Protein AF-A0A1B6E2K9-F1 (afdb_monomer)

Mean predicted aligned error: 23.07 Å

InterPro domains:
  IPR000033 LDLR class B repeat [PF00058] (455-496)
  IPR000033 LDLR class B repeat [PF00058] (499-539)
  IPR000033 LDLR class B repeat [PS51120] (370-411)
  IPR000033 LDLR class B repeat [PS51120] (455-498)
  IPR000033 LDLR class B repeat [PS51120] (499-542)
  IPR000033 LDLR class B repeat [SM00135] (352-391)
  IPR000033 LDLR class B repeat [SM00135] (392-434)
  IPR000033 LDLR class B repeat [SM00135] (435-478)
  IPR000033 LDLR class B repeat [SM00135] (479-521)
  IPR000033 LDLR class B repeat [SM00135] (522-564)
  IPR000033 LDLR class B repeat [SM00135] (663-705)
  IPR000033 LDLR class B repeat [SM00135] (706-748)
  IPR000033 LDLR class B repeat [SM00135] (749-794)
  IPR000033 LDLR class B repeat [SM00135] (795-838)
  IPR000152 EGF-type aspartate/asparagine hydroxylation site [PS00010] (302-313)
  IPR000742 EGF-like domain [PS01186] (311-326)
  IPR000742 EGF-like domain [SM00181] (254-287)
  IPR000742 EGF-like domain [SM00181] (291-327)
  IPR000742 EGF-like domain [SM00181] (594-633)
  IPR000742 EGF-like domain [SM00181] (909-946)

Radius of gyration: 54.09 Å; Cα contacts (8 Å, |Δi|>4): 2625; chains: 1; bounding box: 140×103×167 Å

Solvent-accessible surface area (backbone atoms only — not comparable to full-atom values): 75840 Å² total; per-residue (Å²): 135,94,82,83,86,87,92,82,90,91,90,88,92,83,85,84,85,86,83,89,90,87,82,88,88,89,88,81,90,83,93,86,86,83,87,88,80,83,64,59,97,78,38,42,64,27,86,86,73,49,71,37,54,60,81,66,45,64,67,86,67,83,81,40,99,76,42,51,39,53,56,88,58,74,89,83,64,78,87,54,103,57,50,40,72,29,84,92,65,52,73,45,50,54,78,67,45,63,71,86,63,60,85,62,78,72,44,53,42,52,54,86,57,81,91,74,80,90,80,75,82,89,82,91,79,60,63,101,68,34,37,60,27,77,91,80,62,50,69,46,53,48,84,52,40,22,54,57,56,65,79,29,103,78,30,43,40,49,68,78,75,46,86,85,57,66,73,59,90,83,39,45,73,34,87,90,67,56,30,59,43,58,70,79,61,50,56,71,85,59,61,83,50,75,80,34,73,46,51,74,68,59,87,76,92,78,85,87,82,63,53,32,68,91,68,47,18,40,55,31,83,87,69,85,51,66,46,53,46,83,54,31,43,66,86,58,86,82,32,99,80,46,58,35,58,36,82,46,36,86,53,79,63,46,49,76,73,62,70,48,74,78,37,64,41,49,35,35,90,43,59,44,68,45,48,61,73,40,32,45,72,60,85,81,40,68,42,71,43,64,58,64,78,46,85,66,63,27,65,48,42,60,45,66,46,92,49,37,71,49,50,47,54,62,70,54,34,40,70,39,96,86,58,36,46,43,41,66,71,76,86,64,44,36,38,34,40,24,21,50,56,36,32,35,40,36,28,71,76,78,72,45,75,47,77,28,43,80,41,85,29,38,34,12,40,38,70,67,89,69,43,40,36,33,22,28,69,78,30,31,32,37,34,20,34,72,80,40,47,78,68,40,79,31,26,70,32,61,57,66,36,43,42,22,38,34,65,42,78,79,77,44,33,40,36,36,18,19,38,73,69,24,31,34,39,40,25,39,80,72,10,69,35,16,32,75,56,42,72,68,102,54,57,25,35,31,18,42,35,73,44,80,94,51,17,32,31,38,36,18,21,42,37,101,71,26,32,32,38,35,24,22,56,63,47,44,80,70,39,86,67,44,78,69,96,61,57,31,36,28,16,37,29,70,41,86,73,66,52,28,38,39,37,30,26,39,71,73,24,36,32,38,34,31,33,79,87,71,44,82,69,42,80,35,38,53,59,92,84,45,80,31,44,46,16,34,29,62,54,76,68,31,32,37,35,22,21,57,73,74,20,30,33,36,32,22,35,58,68,68,38,44,77,72,42,79,78,44,80,40,100,84,49,51,43,38,23,42,31,61,48,53,73,45,60,56,54,73,52,78,64,83,61,57,62,81,78,54,74,40,71,71,35,64,30,37,24,55,67,70,87,69,77,40,64,46,49,47,41,29,79,70,32,45,71,35,100,82,60,30,46,54,44,67,63,76,74,76,50,27,41,37,36,34,46,49,36,30,38,32,43,35,40,75,52,78,45,20,33,69,45,80,49,82,43,75,42,90,91,46,76,24,66,37,30,48,29,46,37,35,62,83,61,28,39,38,35,34,23,64,73,77,32,33,34,33,40,29,38,78,91,77,60,49,75,41,86,72,48,71,72,97,57,64,42,50,52,20,38,36,58,34,62,57,50,37,32,38,40,36,25,20,52,69,71,40,32,33,37,39,32,33,76,84,77,73,47,43,30,78,63,43,65,79,64,84,78,37,31,44,49,19,41,28,62,38,69,96,57,9,35,29,36,38,34,33,41,39,93,89,52,33,33,36,35,33,24,30,56,75,61,44,75,76,39,84,50,40,84,64,99,53,75,26,97,49,52,30,49,32,55,31,84,82,76,61,32,34,34,40,33,30,42,55,74,22,35,33,34,37,27,38,85,80,36,81,54,72,42,86,68,44,79,52,96,53,38,42,58,45,54,32,52,51,84,62,35,39,36,33,35,35,62,77,47,62,38,46,34,35,35,46,74,86,50,93,77,49,68,83,43,77,42,77,52,94,62,100,67,80,49,86,51,74,44,62,30,47,43,64,62,65,58,72,89,59,98,41,57,33,60,54,72,32,55,67,20,70,69,38,35,31,41,35,73,96,49,74,48,50,46,48,42,73,79,38,34,71,41,98,80,59,29,46,54,45,64,62,82,75,55,54,103,61,34,37,73,32,92,90,72,48,66,46,51,54,80,62,44,64,67,87,57,67,82,27,99,86,34,55,39,56,54,80,59,92,74,63,76,64,81,50,60,97,68,36,41,63,29,85,88,48,86,44,69,42,48,54,77,54,44,57,68,83,59,70,82,37,98,82,40,54,42,59,56,87,80,80,86,87,83,93,80,85,64,95,67,45,42,70,30,84,83,72,52,69,47,56,54,72,71,43,62,72,88,64,79,78,34,98,70,49,58,42,58,68,83,71,82,93,86,81,79,64,97,66,40,40,68,33,84,94,66,53,68,44,56,64,77,69,55,64,78,84,70,67,84,35,96,80,32,58,49,56,75,48,103,69,61,92,80,80,87,80,77,58,99,70,43,40,71,29,86,92,67,52,70,46,54,60,78,68,45,68,71,88,61,62,81,63,77,75,44,48,45,54,71,77,70,75,99,71,93,86,86,82,89,87,84,91,88,89,88,81,88,89,84,90,84,89,89,85,90,90,87,90,86,84,90,84,92,74,78,72,91,54,99,59,45,46,67,36,84,86,39,77,87,46,67,44,53,56,81,60,42,49,66,89,61,67,80,33,76,94,25,58,41,59,49,83,74,72,81,62,58,96,71,36,38,64,28,80,89,78,55,35,64,45,56,57,82,64,48,56,74,87,61,78,82,31,97,80,46,57,37,57,30,71,73,56,38,67,60,54,53,67,56,51,63,62,57,57,76,74,67,80,80,86,81,125

pLDDT: mean 72.84, std 17.74, range [22.05, 97.69]

Foldseek 3Di:
DDDDDDDDDDDDDDDDDDDDDDDDDDDDDDDDDDDDDADDPQWDQAPVRDTHGLCQACPPDQDRPVSSSNPPPPLQDPPDPQWDAAPVRDIDGVVQACPPDPPVVPCRRVPPPDDDDDDDDDDQDDPPQWDAADPPRDTHGPLQQLQLDQPHPVSCSDPPPNPPDHDPPQFDALPPSSHTDHPVQQCPPDPPSVPCPSVPPDPDDPDDPQQDVQNQWDAQPVNPDIDGLCQALPPDCPDPVCQRNAAPSPPVCQQVVVLAPDDWGQHNVGIDHYDAAQWGDDPRDTDGDQCVVPFQQALFDWADDRRGIAHDFDPQWDQDPVRGFTHGPDDWKWKWWDWQFFIWIATHPVRDIDTQATARDWFAWDDLPFKIWTHHQQFWIWIAGSNNPPTDTWKAAQAHAWHYWDAQNQQRKIWTFGQVQQFIKIAHNNQPFIDTLDRPPGHGWAAKDDDNQFQKIWTFGQPPQTFIWMAGQNSHPIDGLGRPPAHAWAAKEADLRHQKIWTAGQVQQWIWMAHPVSPDIDTAAHDPQAHGWHYWEDDTQKIWTFHQVQQFIWMDGRRHNPPIDTSGGDPPIGIHYMYMDDCVVVVSVPADRPVVPQQADRDKGWGGDDPPTDIFRDGGPQFDQDPVRHYTDGDFDAKWKWKDDQQKIWTWGDDNITDIDIDIQGAPVARGFQAWEAQLAVLWIWTARQVQQFIWTADPVPSDIDTQDHDPGARWNEKYADNLLQKIWTFHQGQQFIKIAHPVPSFIATQDHCPVAWGWRYKEDDLVAQKIKTWTAGPQGIFIWIAGQSRHDIDTQGNDDQAAPAKYWYADPQVQWIWMFRLGQQFIWIAHPNNPDIDGQDRDPFRWHYWEDANQKIWTDGAFAQWTWMFGNPDSNTDIRIDRPPDPDTGDGMYMYMSYGRDDQDPRLCSPVNVLAPGTWRGHGPHTFHDDGPQWDQDPVRHDTDGLPDQPPQWDAAPVSDTHGVCQACVPDCPDPVSVSVPPPCPPQDPDPDQWDADPSSPDIDGVCQACPPDQPRPVSRSNPPPDDDDDDDDPQWDQAPVGDTHGLVQACPPDQPRPVSSRPPDDDDDADDDQWDAAPVGDTHGPVQALPPDQPRPVSRRPPDPPSVPDDDDDPQWDAAPVGDTHGPVQACPPDPPVVPCRRPPDDDDDDDDDDDDDDDDDDDDDDDDDDDDDDDDDDDDDDDPQWDAAPVHRVDIDGVCQACVPDQPHVVSSSVPPLDDDDPQWDAQDPRSDIDGLVQQCPPDQPRPVSRSNPPVSVVPSVVVVVVVVVVPPPPDD

Sequence (1280 aa):
MVWTDINFLPQILGILCIFVILGDCNEEYDISGHHGQGCHPNLFECVSGECLDLKYHCDGIEQCKDKSDEENCDFFNCIGPNWFKCKTGRCIKQTFLCDGNDDCNDFSDENNCPDIYEHFMEVSDCPPSKFKCVKDGSCIPENWACDGHANCIDGSDEVEGCMGKVHCNGNIFCNNTHHCIEKDFLCDGVDDCGDGEDERNCFNNVALNDCTIENHKFQCKDKSHCIDLDKVCDHTPDCFDLSDENGKCYDINQCVLAKCPNNCSLTPTGPVCFCPYGSKLVGENCIDIDECLEFGKCDQHCLNIKNGYNCFCEPGYELASDGHTCIVEDGEGLLLFTTQNQIFGFTLKSETYFPISHVNRAIGVAYDGQYVYWTNTVNTIVRSLKNGSDLTVVVDSGLLLPEDLAIDLITKNIYFTDSIQQHIGVCSNDGFSCTILHNKDIDKPRGICLQIKEGLMYWTDWGARPLIARSGMDGSDVTDFVTTNLDWPNGITIDYGNDRLYWVDAKQLVIESIKLDGSDRRMVLDKAALKHPFSVAVFEDSLYWSDLEGNEIQACNKFTGKNVRSIVRQTKNLIYGIHVYHDSIKHSHSLENPCKYAGCTDMCLLAPVSRPLRYTCACPEDKFLAANGHQCNSGKRFPSIMVGIGNTLIQVEPKKLGKMRFHEHVLSEVEKIGALAYDELTGNIIISDSAAKKFFSVDLNTGYSTHLLSGDIGKVEGIDVDPLGHNMYWVDSERLTVEIISLKSLERTVLLRDFGGDSPVDIALAPNKGFMFIALSGPRGTHIDRFYMNGHNRVHLVDSDLIGPAINLAYNKYADKLFWVDSGSGLIERGDIDGLERYSFIKSYNTPKLLTTLENGIFWVSYGIPTLEYANIFEENPALKEIALNAKIGSDYLRITAVKDRIAAASHRCQTNNGGCSHFCLIIPNDNVCGCPNGLSLQTDGLTCEKPMQCSTRQFHCKTGECIPDSLRCDYKNDCPEGDDELHCAHYSIQCPKGQFSCLNGEKCVDDQEKCNGHAVCYDGSDEHNCHLLNMSCYQGNFKCRSGECIPSRFKCDGSQDCNDASDENGCEKVTCGSNEFRCINGGCIPSSWECDGEFDCKDGSDEANSKCESKKTCSPSSFRCDNGGCVESILRCNGADDCGDSSDESVCSSQYFNNDDDFDNLNTDIAGHIIDDSVTLEVIHNCKEKSEFKCESQPEKCLPIEAKCNGTSECLRGEDETNCSGCSNDEFECVENKRCILREWICDNTNDCIDNSDEDPFMCKYHNKTLLTKLKGKINDSI

Secondary structure (DSSP, 8-state):
---------------S------------------------TTEEE-TTS-EEETTSSSSSS--STTSTTTTT--TT---STTEEE-TTS-EEETTSSSSSS-TTSSSTTTTT-----S--S------TTEEE-TTT--EEEGGGSSSSS--STT-HHHHSS-TT----SSSEE-TTT--EE-GGGSSSSS-TTSSSTTGGG--SSS-SSS--GGGTEEE-TTSS-EEEGGGSSSSS--STTSTTTSSSTT-TTHHHHHT-SSEEEEETTEEEEE--TTEEEETTEEEE--GGGSTTSSSSEEEEETTEEEEE--TTEEEPTTSS-EEESSS--EEEEEESSEEEEEETTTTEEEEEEE-S-EEEEEE-SSEEEEEETTTEEEEEETTS-S-EEEE-BS-S-EEEEEE-TTT--EEEEETTTTEEEEE-TTSSSEEEEE-SS-S-EEEEEEETTTTEEEEEE-SSS-EEEEEETTS-S-EEEE-SS-S-EEEEEEETTTTEEEEEETTTTEEEEEETTS---EEEE-TTT-SSEEEEEEETTEEEEEETTTTEEEEEETTT--S-EEEEE-TTS-EEEEEEE-THHHHHT----GGGG---SSEEEEE-SSSSPEEEEE--TTEEE-TTSS-EEE-SPPPEEEEEETTEEEEEE--SSB--EEEEEE-SS-S-EEEEEE-TTT-PEEEEETTTTEEEEE-TTT--EEEEEESS---EEEEEEETTTTEEEEEETTTTEEEEEETTT--EEEEE---TT-EEEEEEEETTTTEEEEEEESTT--EEEEEETTS-S-EEEE-SS---S-EEEEEETTTTEEEEEETTTTEEEEEETTSSS-EEEEE-SS-EEEEEEETTEEEEEESS--EEEEEETT-SSPPPEEEE------TT-EEEEEEPPP------TTTSGGGG-SSEEEEETTEEEEE--TT-EE-TTSS-EE------TTEEE-TTS-EEETTSSSSSS--STTSGGGSSGGG------TTEEE-TTSS-EEEGGGTTSSS--STT--SSSS--S----PPTTEEE-TTS-EEETTSSSSSS--STTS-SSSS-------TTEEE-TTS-EEETTSSSSSS--STT-TTTSSTT-TT-----TTEEE-TTS-EEETTSSSSSS-SSSSSTTTTS--SSS-------------------------------SSTTEEE-SS-TT-EEEGGGSSSSS--SGGGGGGS---S--TTEEE-TTT--EEETTSSSSS---STTS-SS-HHHHHHHHHHHHHHHTTTTTS--

Organism: NCBI:txid38151

Nearest PDB structures (foldseek):
  8ffe-assembly1_A  TM=5.589E-01  e=7.863E-55  Homo sapiens
  3p5c-assembly1_L  TM=6.631E-01  e=2.647E-34  Homo sapiens
  3m0c-assembly1_C  TM=6.540E-01  e=8.014E-34  Homo sapiens
  1ijq-assembly1_A  TM=8.885E-01  e=3.922E-27  Homo sapiens
  1ijq-assembly2_B  TM=8.804E-01  e=3.922E-27  Homo sapiens

Structure (mmCIF, N/CA/C/O backbone):
data_AF-A0A1B6E2K9-F1
#
_entry.id   AF-A0A1B6E2K9-F1
#
loop_
_atom_site.group_PDB
_atom_site.id
_atom_site.type_symbol
_atom_site.label_atom_id
_atom_site.label_alt_id
_atom_site.label_comp_id
_atom_site.label_asym_id
_atom_site.label_entity_id
_atom_site.label_seq_id
_atom_site.pdbx_PDB_ins_code
_atom_site.Cartn_x
_atom_site.Cartn_y
_atom_site.Cartn_z
_atom_site.occupancy
_atom_site.B_iso_or_equiv
_atom_site.auth_seq_id
_atom_site.auth_comp_id
_atom_site.auth_asym_id
_atom_site.auth_atom_id
_atom_site.pdbx_PDB_model_num
ATOM 1 N N . MET A 1 1 ? -44.922 -37.675 10.250 1.00 27.94 1 MET A N 1
ATOM 2 C CA . MET A 1 1 ? -46.269 -37.708 9.626 1.00 27.94 1 MET A CA 1
ATOM 3 C C . MET A 1 1 ? -46.560 -36.316 9.090 1.00 27.94 1 MET A C 1
ATOM 5 O O . MET A 1 1 ? -46.028 -35.373 9.654 1.00 27.94 1 MET A O 1
ATOM 9 N N . VAL A 1 2 ? -47.298 -36.202 7.984 1.00 32.06 2 VAL A N 1
ATOM 10 C CA . VAL A 1 2 ? -47.355 -34.982 7.151 1.00 32.06 2 VAL A CA 1
ATOM 11 C C . VAL A 1 2 ? -48.435 -34.001 7.619 1.00 32.06 2 VAL A C 1
ATOM 13 O O . VAL A 1 2 ? -49.602 -34.373 7.616 1.00 32.06 2 VAL A O 1
ATOM 16 N N . TRP A 1 3 ? -48.020 -32.779 7.961 1.00 22.33 3 TRP A N 1
ATOM 17 C CA . TRP A 1 3 ? -48.762 -31.523 8.214 1.00 22.33 3 TRP A CA 1
ATOM 18 C C . TRP A 1 3 ? -47.703 -30.408 8.019 1.00 22.33 3 TRP A C 1
ATOM 20 O O . TRP A 1 3 ? -46.610 -30.594 8.553 1.00 22.33 3 TRP A O 1
ATOM 30 N N . THR A 1 4 ? -47.844 -29.288 7.295 1.00 26.17 4 THR A N 1
ATOM 31 C CA . THR A 1 4 ? -48.853 -28.661 6.388 1.00 26.17 4 THR A CA 1
ATOM 32 C C . THR A 1 4 ? -48.061 -27.827 5.347 1.00 26.17 4 THR A C 1
ATOM 34 O O . THR A 1 4 ? -46.959 -27.404 5.683 1.00 26.17 4 THR A O 1
ATOM 37 N N . ASP A 1 5 ? -48.411 -27.575 4.078 1.00 31.58 5 ASP A N 1
ATOM 38 C CA . ASP A 1 5 ? -49.672 -27.463 3.302 1.00 31.58 5 ASP A CA 1
ATOM 39 C C . ASP A 1 5 ? -50.351 -26.062 3.321 1.00 31.58 5 ASP A C 1
ATOM 41 O O . ASP A 1 5 ? -50.430 -25.447 4.380 1.00 31.58 5 ASP A O 1
ATOM 45 N N . ILE A 1 6 ? -50.865 -25.623 2.149 1.00 29.80 6 ILE A N 1
ATOM 46 C CA . ILE A 1 6 ? -51.508 -24.321 1.781 1.00 29.80 6 ILE A CA 1
ATOM 47 C C . ILE A 1 6 ? -50.504 -23.134 1.630 1.00 29.80 6 ILE A C 1
ATOM 49 O O . ILE A 1 6 ? -49.903 -22.751 2.624 1.00 29.80 6 ILE A O 1
ATOM 53 N N . ASN A 1 7 ? -50.150 -22.533 0.463 1.00 30.38 7 ASN A N 1
ATOM 54 C CA . ASN A 1 7 ? -50.765 -22.175 -0.863 1.00 30.38 7 ASN A CA 1
ATOM 55 C C . ASN A 1 7 ? -51.626 -20.872 -0.825 1.00 30.38 7 ASN A C 1
ATOM 57 O O . ASN A 1 7 ? -52.361 -20.713 0.139 1.00 30.38 7 ASN A O 1
ATOM 61 N N . PHE A 1 8 ? -51.647 -19.880 -1.751 1.00 28.72 8 PHE A N 1
ATOM 62 C CA . PHE A 1 8 ? -51.340 -19.665 -3.206 1.00 28.72 8 PHE A CA 1
ATOM 63 C C . PHE A 1 8 ? -50.674 -18.250 -3.421 1.00 28.72 8 PHE A C 1
ATOM 65 O O . PHE A 1 8 ? -50.821 -17.431 -2.523 1.00 28.72 8 PHE A O 1
ATOM 72 N N . LEU A 1 9 ? -49.855 -17.859 -4.436 1.00 31.20 9 LEU A N 1
ATOM 73 C CA . LEU A 1 9 ? -49.885 -17.869 -5.940 1.00 31.20 9 LEU A CA 1
ATOM 74 C C . LEU A 1 9 ? -50.871 -16.852 -6.599 1.00 31.20 9 LEU A C 1
ATOM 76 O O . LEU A 1 9 ? -51.965 -16.734 -6.050 1.00 31.20 9 LEU A O 1
ATOM 80 N N . PRO A 1 10 ? -50.629 -16.237 -7.806 1.00 46.22 10 PRO A N 1
ATOM 81 C CA . PRO A 1 10 ? -49.417 -16.138 -8.680 1.00 46.22 10 PRO A CA 1
ATOM 82 C C . PRO A 1 10 ? -49.178 -14.774 -9.442 1.00 46.22 10 PRO A C 1
ATOM 84 O O . PRO A 1 10 ? -50.092 -13.962 -9.531 1.00 46.22 10 PRO A O 1
ATOM 87 N N . GLN A 1 11 ? -48.025 -14.583 -10.133 1.00 28.33 11 GLN A N 1
ATOM 88 C CA . GLN A 1 11 ? -47.892 -13.994 -11.512 1.00 28.33 11 GLN A CA 1
ATOM 89 C C . GLN A 1 11 ? -46.418 -13.820 -11.982 1.00 28.33 11 GLN A C 1
ATOM 91 O O . GLN A 1 11 ? -45.644 -13.188 -11.276 1.00 28.33 11 GLN A O 1
ATOM 96 N N . ILE A 1 12 ? -46.039 -14.306 -13.186 1.00 27.47 12 ILE A N 1
ATOM 97 C CA . ILE A 1 12 ? -44.767 -13.986 -13.900 1.00 27.47 12 ILE A CA 1
ATOM 98 C C . ILE A 1 12 ? -44.941 -14.147 -15.429 1.00 27.47 12 ILE A C 1
ATOM 100 O O . ILE A 1 12 ? -45.305 -15.240 -15.859 1.00 27.47 12 ILE A O 1
ATOM 104 N N . LEU A 1 13 ? -44.610 -13.114 -16.232 1.00 28.84 13 LEU A N 1
ATOM 105 C CA . LEU A 1 13 ? -43.766 -13.181 -17.458 1.00 28.84 13 LEU A CA 1
ATOM 106 C C . LEU A 1 13 ? -43.735 -11.839 -18.235 1.00 28.84 13 LEU A C 1
ATOM 108 O O . LEU A 1 13 ? -44.619 -11.571 -19.047 1.00 28.84 13 LEU A O 1
ATOM 112 N N . GLY A 1 14 ? -42.672 -11.040 -18.063 1.00 25.56 14 GLY A N 1
ATOM 113 C CA . GLY A 1 14 ? -42.335 -9.925 -18.966 1.00 25.56 14 GLY A CA 1
ATOM 114 C C . GLY A 1 14 ? -41.555 -8.759 -18.333 1.00 25.56 14 GLY A C 1
ATOM 115 O O . GLY A 1 14 ? -41.799 -8.415 -17.186 1.00 25.56 14 GLY A O 1
ATOM 116 N N . ILE A 1 15 ? -40.716 -8.107 -19.157 1.00 24.92 15 ILE A N 1
ATOM 117 C CA . ILE A 1 15 ? -40.028 -6.807 -18.937 1.00 24.92 15 ILE A CA 1
ATOM 118 C C . ILE A 1 15 ? -38.864 -6.815 -17.906 1.00 24.92 15 ILE A C 1
ATOM 120 O O . ILE A 1 15 ? -38.741 -7.697 -17.061 1.00 24.92 15 ILE A O 1
ATOM 124 N N . LEU A 1 16 ? -37.949 -5.844 -18.052 1.00 23.22 16 LEU A N 1
ATOM 125 C CA . LEU A 1 16 ? -36.964 -5.421 -17.045 1.00 23.22 16 LEU A CA 1
ATOM 126 C C . LEU A 1 16 ? -37.639 -4.694 -15.852 1.00 23.22 16 LEU A C 1
ATOM 128 O O . LEU A 1 16 ? -38.758 -4.212 -15.973 1.00 23.22 16 LEU A O 1
ATOM 132 N N . CYS A 1 17 ? -36.857 -4.483 -14.783 1.00 23.83 17 CYS A N 1
ATOM 133 C CA . CYS A 1 17 ? -37.035 -3.477 -13.717 1.00 23.83 17 CYS A CA 1
ATOM 134 C C . CYS A 1 17 ? -38.117 -3.691 -12.623 1.00 23.83 17 CYS A C 1
ATOM 136 O O . CYS A 1 17 ? -39.310 -3.626 -12.875 1.00 23.83 17 CYS A O 1
ATOM 138 N N . ILE A 1 18 ? -37.624 -3.708 -11.370 1.00 26.84 18 ILE A N 1
ATOM 139 C CA . ILE A 1 18 ? -38.174 -3.032 -10.167 1.00 26.84 18 ILE A CA 1
ATOM 140 C C . ILE A 1 18 ? -39.388 -3.651 -9.398 1.00 26.84 18 ILE A C 1
ATOM 142 O O . ILE A 1 18 ? -40.536 -3.552 -9.798 1.00 26.84 18 ILE A O 1
ATOM 146 N N . PHE A 1 19 ? -39.064 -4.160 -8.190 1.00 29.53 19 PHE A N 1
ATOM 147 C CA . PHE A 1 19 ? -39.756 -4.098 -6.871 1.00 29.53 19 PHE A CA 1
ATOM 148 C C . PHE A 1 19 ? -41.164 -4.709 -6.559 1.00 29.53 19 PHE A C 1
ATOM 150 O O . PHE A 1 19 ? -42.189 -4.131 -6.889 1.00 29.53 19 PHE A O 1
ATOM 157 N N . VAL A 1 20 ? -41.147 -5.699 -5.632 1.00 40.28 20 VAL A N 1
ATOM 158 C CA . VAL A 1 20 ? -41.915 -5.791 -4.340 1.00 40.28 20 VAL A CA 1
ATOM 159 C C . VAL A 1 20 ? -43.458 -6.036 -4.363 1.00 40.28 20 VAL A C 1
ATOM 161 O O . VAL A 1 20 ? -44.105 -5.974 -5.398 1.00 40.28 20 VAL A O 1
ATOM 164 N N . ILE A 1 21 ? -44.020 -6.294 -3.159 1.00 42.34 21 ILE A N 1
ATOM 165 C CA . ILE A 1 21 ? -45.412 -6.086 -2.658 1.00 42.34 21 ILE A CA 1
ATOM 166 C C . ILE A 1 21 ? -46.275 -7.358 -2.443 1.00 42.34 21 ILE A C 1
ATOM 168 O O . ILE A 1 21 ? -46.322 -8.236 -3.298 1.00 42.34 21 ILE A O 1
ATOM 172 N N . LEU A 1 22 ? -46.972 -7.430 -1.286 1.00 30.56 22 LEU A N 1
ATOM 173 C CA . LEU A 1 22 ? -48.439 -7.629 -1.094 1.00 30.56 22 LEU A CA 1
ATOM 174 C C . LEU A 1 22 ? -48.780 -7.936 0.389 1.00 30.56 22 LEU A C 1
ATOM 176 O O . LEU A 1 22 ? -47.962 -8.529 1.086 1.00 30.56 22 LEU A O 1
ATOM 180 N N . GLY A 1 23 ? -49.952 -7.591 0.943 1.00 27.12 23 GLY A N 1
ATOM 181 C CA . GLY A 1 23 ? -51.110 -6.836 0.416 1.00 27.12 23 GLY A CA 1
ATOM 182 C C . GLY A 1 23 ? -51.477 -5.629 1.309 1.00 27.12 23 GLY A C 1
ATOM 183 O O . GLY A 1 23 ? -50.682 -5.243 2.159 1.00 27.12 23 GLY A O 1
ATOM 184 N N . ASP A 1 24 ? -52.632 -4.972 1.171 1.00 23.84 24 ASP A N 1
ATOM 185 C CA . ASP A 1 24 ? -53.884 -5.388 0.512 1.00 23.84 24 ASP A CA 1
ATOM 186 C C . ASP A 1 24 ? -54.180 -4.716 -0.846 1.00 23.84 24 ASP A C 1
ATOM 188 O O . ASP A 1 24 ? -53.581 -3.711 -1.227 1.00 23.84 24 ASP A O 1
ATOM 192 N N . CYS A 1 25 ? -55.171 -5.261 -1.562 1.00 22.94 25 CYS A N 1
ATOM 193 C CA . CYS A 1 25 ? -55.798 -4.652 -2.738 1.00 22.94 25 CYS A CA 1
ATOM 194 C C . CYS A 1 25 ? -57.322 -4.589 -2.566 1.00 22.94 25 CYS A C 1
ATOM 196 O O . CYS A 1 25 ? -57.909 -5.579 -2.132 1.00 22.94 25 CYS A O 1
ATOM 198 N N . ASN A 1 26 ? -57.956 -3.483 -2.982 1.00 23.97 26 ASN A N 1
ATOM 199 C CA . ASN A 1 26 ? -59.296 -3.449 -3.599 1.00 23.97 26 ASN A CA 1
ATOM 200 C C . ASN A 1 26 ? -59.737 -2.008 -3.916 1.00 23.97 26 ASN A C 1
ATOM 202 O O . ASN A 1 26 ? -59.939 -1.230 -2.992 1.00 23.97 26 ASN A O 1
ATOM 206 N N . GLU A 1 27 ? -60.029 -1.718 -5.186 1.00 30.44 27 GLU A N 1
ATOM 207 C CA . GLU A 1 27 ? -61.095 -0.789 -5.597 1.00 30.44 27 GLU A CA 1
ATOM 208 C C . GLU A 1 27 ? -61.696 -1.265 -6.931 1.00 30.44 27 GLU A C 1
ATOM 210 O O . GLU A 1 27 ? -60.959 -1.625 -7.848 1.00 30.44 27 GLU A O 1
ATOM 215 N N . GLU A 1 28 ? -63.027 -1.250 -7.054 1.00 25.09 28 GLU A N 1
ATOM 216 C CA . GLU A 1 28 ? -63.730 -1.312 -8.343 1.00 25.09 28 GLU A CA 1
ATOM 217 C C . GLU A 1 28 ? -65.136 -0.683 -8.199 1.00 25.09 28 GLU A C 1
ATOM 219 O O . GLU A 1 28 ? -65.942 -1.169 -7.406 1.00 25.09 28 GLU A O 1
ATOM 224 N N . TYR A 1 29 ? -65.429 0.365 -8.990 1.00 23.42 29 TYR A N 1
ATOM 225 C CA . TYR A 1 29 ? -66.687 1.153 -9.027 1.00 23.42 29 TYR A CA 1
ATOM 226 C C . TYR A 1 29 ? -67.043 1.927 -7.721 1.00 23.42 29 TYR A C 1
ATOM 228 O O . TYR A 1 29 ? -66.709 1.516 -6.618 1.00 23.42 29 TYR A O 1
ATOM 236 N N . ASP A 1 30 ? -67.704 3.095 -7.742 1.00 22.05 30 ASP A N 1
ATOM 237 C CA . ASP A 1 30 ? -68.632 3.656 -8.742 1.00 22.05 30 ASP A CA 1
ATOM 238 C C . ASP A 1 30 ? -68.590 5.214 -8.845 1.00 22.05 30 ASP A C 1
ATOM 240 O O . ASP A 1 30 ? -67.824 5.903 -8.177 1.00 22.05 30 ASP A O 1
ATOM 244 N N . ILE A 1 31 ? -69.426 5.773 -9.723 1.00 29.08 31 ILE A N 1
ATOM 245 C CA . ILE A 1 31 ? -69.473 7.158 -10.222 1.00 29.08 31 ILE A CA 1
ATOM 246 C C . ILE A 1 31 ? -69.918 8.214 -9.184 1.00 29.08 31 ILE A C 1
ATOM 248 O O . ILE A 1 31 ? -71.032 8.151 -8.665 1.00 29.08 31 ILE A O 1
ATOM 252 N N . SER A 1 32 ? -69.167 9.316 -9.043 1.00 25.47 32 SER A N 1
ATOM 253 C CA . SER A 1 32 ? -69.673 10.705 -9.225 1.00 25.47 32 SER A CA 1
ATOM 254 C C . SER A 1 32 ? -68.585 11.763 -8.983 1.00 25.47 32 SER A C 1
ATOM 256 O O . SER A 1 32 ? -67.701 11.581 -8.156 1.00 25.47 32 SER A O 1
ATOM 258 N N . GLY A 1 33 ? -68.634 12.878 -9.722 1.00 32.06 33 GLY A N 1
ATOM 259 C CA . GLY A 1 33 ? -67.651 13.965 -9.618 1.00 32.06 33 GLY A CA 1
ATOM 260 C C . GLY A 1 33 ? -68.247 15.271 -9.092 1.00 32.06 33 GLY A C 1
ATOM 261 O O . GLY A 1 33 ? -69.460 15.478 -9.150 1.00 32.06 33 GLY A O 1
ATOM 262 N N . HIS A 1 34 ? -67.384 16.188 -8.648 1.00 28.78 34 HIS A N 1
ATOM 263 C CA . HIS A 1 34 ? -67.754 17.577 -8.378 1.00 28.78 34 HIS A CA 1
ATOM 264 C C . HIS A 1 34 ? -66.637 18.547 -8.791 1.00 28.78 34 HIS A C 1
ATOM 266 O O . HIS A 1 34 ? -65.462 18.305 -8.539 1.00 28.78 34 HIS A O 1
ATOM 272 N N . HIS A 1 35 ? -67.013 19.652 -9.439 1.00 33.19 35 HIS A N 1
ATOM 273 C CA . HIS A 1 35 ? -66.082 20.697 -9.873 1.00 33.19 35 HIS A CA 1
ATOM 274 C C . HIS A 1 35 ? -65.609 21.585 -8.710 1.00 33.19 35 HIS A C 1
ATOM 276 O O . HIS A 1 35 ? -66.440 22.154 -8.005 1.00 33.19 35 HIS A O 1
ATOM 282 N N . GLY A 1 36 ? -64.303 21.869 -8.693 1.00 43.47 36 GLY A N 1
ATOM 283 C CA . GLY A 1 36 ? -63.816 23.253 -8.721 1.00 43.47 36 GLY A CA 1
ATOM 284 C C . GLY A 1 36 ? -63.482 23.936 -7.393 1.00 43.47 36 GLY A C 1
ATOM 285 O O . GLY A 1 36 ? -64.299 24.681 -6.857 1.00 43.47 36 GLY A O 1
ATOM 286 N N . GLN A 1 37 ? -62.216 23.830 -6.986 1.00 42.84 37 GLN A N 1
ATOM 287 C CA . GLN A 1 37 ? -61.479 24.855 -6.237 1.00 42.84 37 GLN A CA 1
ATOM 288 C C . GLN A 1 37 ? -59.990 24.749 -6.613 1.00 42.84 37 GLN A C 1
ATOM 290 O O . GLN A 1 37 ? -59.479 23.637 -6.690 1.00 42.84 37 GLN A O 1
ATOM 295 N N . GLY A 1 38 ? -59.344 25.883 -6.911 1.00 51.22 38 GLY A N 1
ATOM 296 C CA . GLY A 1 38 ? -57.906 25.954 -7.221 1.00 51.22 38 GLY A CA 1
ATOM 297 C C . GLY A 1 38 ? -57.033 25.951 -5.963 1.00 51.22 38 GLY A C 1
ATOM 298 O O . GLY A 1 38 ? -57.551 25.910 -4.841 1.00 51.22 38 GLY A O 1
ATOM 299 N N . CYS A 1 39 ? -55.717 26.000 -6.145 1.00 62.75 39 CYS A N 1
ATOM 300 C CA . CYS A 1 39 ? -54.742 25.756 -5.086 1.00 62.75 39 CYS A CA 1
ATOM 301 C C . CYS A 1 39 ? -54.716 26.836 -3.986 1.00 62.75 39 CYS A C 1
ATOM 303 O O . CYS A 1 39 ? -55.100 27.995 -4.161 1.00 62.75 39 CYS A O 1
ATOM 305 N N . HIS A 1 40 ? -54.242 26.436 -2.803 1.00 62.41 40 HIS A N 1
ATOM 306 C CA . HIS A 1 40 ? -54.040 27.336 -1.667 1.00 62.41 40 HIS A CA 1
ATOM 307 C C . HIS A 1 40 ? -52.878 28.312 -1.959 1.00 62.41 40 HIS A C 1
ATOM 309 O O . HIS A 1 40 ? -51.855 27.857 -2.457 1.00 62.41 40 HIS A O 1
ATOM 315 N N . PRO A 1 41 ? -52.943 29.611 -1.598 1.00 58.09 41 PRO A N 1
ATOM 316 C CA . PRO A 1 41 ? -51.985 30.648 -2.038 1.00 58.09 41 PRO A CA 1
ATOM 317 C C . PRO A 1 41 ? -50.524 30.532 -1.543 1.00 58.09 41 PRO A C 1
ATOM 319 O O . PRO A 1 41 ? -49.741 31.451 -1.764 1.00 58.09 41 PRO A O 1
ATOM 322 N N . ASN A 1 42 ? -50.152 29.421 -0.899 1.00 56.94 42 ASN A N 1
ATOM 323 C CA . ASN A 1 42 ? -48.766 29.071 -0.550 1.00 56.94 42 ASN A CA 1
ATOM 324 C C . ASN A 1 42 ? -48.272 27.831 -1.331 1.00 56.94 42 ASN A C 1
ATOM 326 O O . ASN A 1 42 ? -47.241 27.262 -0.985 1.00 56.94 42 ASN A O 1
ATOM 330 N N . LEU A 1 43 ? -49.035 27.384 -2.330 1.00 66.75 43 LEU A N 1
ATOM 331 C CA . LEU A 1 43 ? -48.750 26.249 -3.200 1.00 66.75 43 LEU A CA 1
ATOM 332 C C . LEU A 1 43 ? -48.680 26.741 -4.650 1.00 66.75 43 LEU A C 1
ATOM 334 O O . LEU A 1 43 ? -49.428 27.643 -5.035 1.00 66.75 43 LEU A O 1
ATOM 338 N N . PHE A 1 44 ? -47.805 26.138 -5.446 1.00 73.38 44 PHE A N 1
ATOM 339 C CA . PHE A 1 44 ? -47.803 26.283 -6.896 1.00 73.38 44 PHE A CA 1
ATOM 340 C C . PHE A 1 44 ? -48.939 25.447 -7.508 1.00 73.38 44 PHE A C 1
ATOM 342 O O . PHE A 1 44 ? -49.205 24.342 -7.038 1.00 73.38 44 PHE A O 1
ATOM 349 N N . GLU A 1 45 ? -49.614 25.965 -8.536 1.00 76.56 45 GLU A N 1
ATOM 350 C CA . GLU A 1 45 ? -50.648 25.245 -9.294 1.00 76.56 45 GLU A CA 1
ATOM 351 C C . GLU A 1 45 ? -50.063 24.861 -10.657 1.00 76.56 45 GLU A C 1
ATOM 353 O O . GLU A 1 45 ? -49.872 25.728 -11.512 1.00 76.56 45 GLU A O 1
ATOM 358 N N . CYS A 1 46 ? -49.771 23.570 -10.848 1.00 74.94 46 CYS A N 1
ATOM 359 C CA . CYS A 1 46 ? -49.360 23.025 -12.140 1.00 74.94 46 CYS A CA 1
ATOM 360 C C . CYS A 1 46 ? -50.418 23.368 -13.203 1.00 74.94 46 CYS A C 1
ATOM 362 O O . CYS A 1 46 ? -51.618 23.371 -12.915 1.00 74.94 46 CYS A O 1
ATOM 364 N N . VAL A 1 47 ? -50.018 23.556 -14.462 1.00 76.00 47 VAL A N 1
ATOM 365 C CA . VAL A 1 47 ? -50.954 23.793 -15.584 1.00 76.00 47 VAL A CA 1
ATOM 366 C C . VAL A 1 47 ? -51.918 22.606 -15.784 1.00 76.00 47 VAL A C 1
ATOM 368 O O . VAL A 1 47 ? -53.055 22.784 -16.226 1.00 76.00 47 VAL A O 1
ATOM 371 N N . SER A 1 48 ? -51.502 21.413 -15.359 1.00 68.88 48 SER A N 1
ATOM 372 C CA . SER A 1 48 ? -52.285 20.179 -15.250 1.00 68.88 48 SER A CA 1
ATOM 373 C C . SER A 1 48 ? -53.320 20.155 -14.105 1.00 68.88 48 SER A C 1
ATOM 375 O O . SER A 1 48 ? -54.173 19.266 -14.089 1.00 68.88 48 SER A O 1
ATOM 377 N N . GLY A 1 49 ? -53.307 21.135 -13.193 1.00 68.62 49 GLY A N 1
ATOM 378 C CA . GLY A 1 49 ? -54.290 21.313 -12.114 1.00 68.62 49 GLY A CA 1
ATOM 379 C C . GLY A 1 49 ? -53.944 20.646 -10.776 1.00 68.62 49 GLY A C 1
ATOM 380 O O . GLY A 1 49 ? -54.834 20.463 -9.945 1.00 68.62 49 GLY A O 1
ATOM 381 N N . GLU A 1 50 ? -52.685 20.260 -10.561 1.00 70.44 50 GLU A N 1
ATOM 382 C CA . GLU A 1 50 ? -52.195 19.698 -9.292 1.00 70.44 50 GLU A CA 1
ATOM 383 C C . GLU A 1 50 ? -51.458 20.761 -8.453 1.00 70.44 50 GLU A C 1
ATOM 385 O O . GLU A 1 50 ? -50.890 21.703 -9.002 1.00 70.44 50 GLU A O 1
ATOM 390 N N . CYS A 1 51 ? -51.484 20.635 -7.120 1.00 77.50 51 CYS A N 1
ATOM 391 C CA . CYS A 1 51 ? -50.911 21.628 -6.202 1.00 77.50 51 CYS A CA 1
ATOM 392 C C . CYS A 1 51 ? -49.598 21.136 -5.571 1.00 77.50 51 CYS A C 1
ATOM 394 O O . CYS A 1 51 ? -49.615 20.144 -4.839 1.00 77.50 51 CYS A O 1
ATOM 396 N N . LEU A 1 52 ? -48.496 21.860 -5.774 1.00 71.38 52 LEU A N 1
ATOM 397 C CA . LEU A 1 52 ? -47.175 21.571 -5.197 1.00 71.38 52 LEU A CA 1
ATOM 398 C C . LEU A 1 52 ? -46.763 22.603 -4.140 1.00 71.38 52 LEU A C 1
ATOM 400 O O . LEU A 1 52 ? -47.220 23.740 -4.145 1.00 71.38 52 LEU A O 1
ATOM 404 N N . ASP A 1 53 ? -45.869 22.226 -3.229 1.00 66.50 53 ASP A N 1
ATOM 405 C CA . ASP A 1 53 ? -45.223 23.171 -2.307 1.00 66.50 53 ASP A CA 1
ATOM 406 C C . ASP A 1 53 ? -44.222 24.054 -3.079 1.00 66.50 53 ASP A C 1
ATOM 408 O O . ASP A 1 53 ? -43.491 23.547 -3.925 1.00 66.50 53 ASP A O 1
ATOM 412 N N . LEU A 1 54 ? -44.156 25.358 -2.785 1.00 61.41 54 LEU A N 1
ATOM 413 C CA . LEU A 1 54 ? -43.331 26.347 -3.506 1.00 61.41 54 LEU A CA 1
ATOM 414 C C . LEU A 1 54 ? -41.813 26.078 -3.472 1.00 61.41 54 LEU A C 1
ATOM 416 O O . LEU A 1 54 ? -41.068 26.737 -4.192 1.00 61.41 54 LEU A O 1
ATOM 420 N N . LYS A 1 55 ? -41.343 25.134 -2.648 1.00 59.69 55 LYS A N 1
ATOM 421 C CA . LYS A 1 55 ? -39.964 24.607 -2.695 1.00 59.69 55 LYS A CA 1
ATOM 422 C C . LYS A 1 55 ? -39.686 23.661 -3.876 1.00 59.69 55 LYS A C 1
ATOM 424 O O . LYS A 1 55 ? -38.520 23.410 -4.140 1.00 59.69 55 LYS A O 1
ATOM 429 N N . TYR A 1 56 ? -40.727 23.133 -4.526 1.00 65.81 56 TYR A N 1
ATOM 430 C CA . TYR A 1 56 ? -40.684 22.202 -5.664 1.00 65.81 56 TYR A CA 1
ATOM 431 C C . TYR A 1 56 ? -41.167 22.916 -6.939 1.00 65.81 56 TYR A C 1
ATOM 433 O O . TYR A 1 56 ? -42.166 22.540 -7.546 1.00 65.81 56 TYR A O 1
ATOM 441 N N . HIS A 1 57 ? -40.537 24.049 -7.243 1.00 65.19 57 HIS A N 1
ATOM 442 C CA . HIS A 1 57 ? -40.822 24.889 -8.405 1.00 65.19 57 HIS A CA 1
ATOM 443 C C . HIS A 1 57 ? -39.548 25.677 -8.722 1.00 65.19 57 HIS A C 1
ATOM 445 O O . HIS A 1 57 ? -39.103 26.489 -7.900 1.00 65.19 57 HIS A O 1
ATOM 451 N N . CYS A 1 58 ? -38.968 25.450 -9.899 1.00 60.00 58 CYS A N 1
ATOM 452 C CA . CYS A 1 58 ? -37.601 25.842 -10.242 1.00 60.00 58 CYS A CA 1
ATOM 453 C C . CYS A 1 58 ? -36.535 25.238 -9.296 1.00 60.00 58 CYS A C 1
ATOM 455 O O . CYS A 1 58 ? -35.570 25.925 -8.942 1.00 60.00 58 CYS A O 1
ATOM 457 N N . ASP A 1 59 ? -36.712 23.981 -8.862 1.00 58.66 59 ASP A N 1
ATOM 458 C CA . ASP A 1 59 ? -35.718 23.216 -8.085 1.00 58.66 59 ASP A CA 1
ATOM 459 C C . ASP A 1 59 ? -34.855 22.267 -8.945 1.00 58.66 59 ASP A C 1
ATOM 461 O O . ASP A 1 59 ? -33.836 21.757 -8.469 1.00 58.66 59 ASP A O 1
ATOM 465 N N . GLY A 1 60 ? -35.182 22.126 -10.236 1.00 55.62 60 GLY A N 1
ATOM 466 C CA . GLY A 1 60 ? -34.423 21.351 -11.221 1.00 55.62 60 GLY A CA 1
ATOM 467 C C . GLY A 1 60 ? -34.833 19.879 -11.333 1.00 55.62 60 GLY A C 1
ATOM 468 O O . GLY A 1 60 ? -34.132 19.100 -11.987 1.00 55.62 60 GLY A O 1
ATOM 469 N N . ILE A 1 61 ? -35.935 19.485 -10.694 1.00 54.38 61 ILE A N 1
ATOM 470 C CA . ILE A 1 61 ? -36.532 18.144 -10.735 1.00 54.38 61 ILE A CA 1
ATOM 471 C C . ILE A 1 61 ? -37.941 18.260 -11.360 1.00 54.38 61 ILE A C 1
ATOM 473 O O . ILE A 1 61 ? -38.470 19.347 -11.517 1.00 54.38 61 ILE A O 1
ATOM 477 N N . GLU A 1 62 ? -38.531 17.152 -11.811 1.00 70.88 62 GLU A N 1
ATOM 478 C CA . GLU A 1 62 ? -39.888 17.118 -12.382 1.00 70.88 62 GLU A CA 1
ATOM 479 C C . GLU A 1 62 ? -40.876 16.564 -11.342 1.00 70.88 62 GLU A C 1
ATOM 481 O O . GLU A 1 62 ? -40.839 15.367 -11.038 1.00 70.88 62 GLU A O 1
ATOM 486 N N . GLN A 1 63 ? -41.756 17.410 -10.797 1.00 71.75 63 GLN A N 1
ATOM 487 C CA . GLN A 1 63 ? -42.809 17.028 -9.848 1.00 71.75 63 GLN A CA 1
ATOM 488 C C . GLN A 1 63 ? -44.231 17.217 -10.426 1.00 71.75 63 GLN A C 1
ATOM 490 O O . GLN A 1 63 ? -45.116 16.405 -10.142 1.00 71.75 63 GLN A O 1
ATOM 495 N N . CYS A 1 64 ? -44.467 18.224 -11.273 1.00 70.25 64 CYS A N 1
ATOM 496 C CA . CY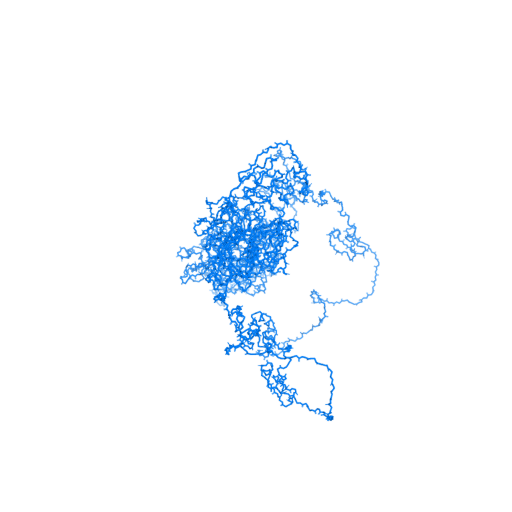S A 1 64 ? -45.678 18.377 -12.079 1.00 70.25 64 CYS A CA 1
ATOM 497 C C . CYS A 1 64 ? -45.650 17.387 -13.252 1.00 70.25 64 CYS A C 1
ATOM 499 O O . CYS A 1 64 ? -44.699 17.335 -14.031 1.00 70.25 64 CYS A O 1
ATOM 501 N N . LYS A 1 65 ? -46.761 16.673 -13.469 1.00 67.81 65 LYS A N 1
ATOM 502 C CA . LYS A 1 65 ? -46.925 15.680 -14.555 1.00 67.81 65 LYS A CA 1
ATOM 503 C C . LYS A 1 65 ? -46.813 16.245 -15.983 1.00 67.81 65 LYS A C 1
ATOM 505 O O . LYS A 1 65 ? -46.847 15.482 -16.947 1.00 67.81 65 LYS A O 1
ATOM 510 N N . ASP A 1 66 ? -46.743 17.564 -16.117 1.00 68.62 66 ASP A N 1
ATOM 511 C CA . ASP A 1 66 ? -46.615 18.316 -17.364 1.00 68.62 66 ASP A CA 1
ATOM 512 C C . ASP A 1 66 ? -45.420 19.291 -17.373 1.00 68.62 66 ASP A C 1
ATOM 514 O O . ASP A 1 66 ? -45.363 20.149 -18.250 1.00 68.62 66 ASP A O 1
ATOM 518 N N . LYS A 1 67 ? -44.470 19.156 -16.430 1.00 67.56 67 LYS A N 1
ATOM 519 C CA . LYS A 1 67 ? -43.248 19.985 -16.288 1.00 67.56 67 LYS A CA 1
ATOM 520 C C . LYS A 1 67 ? -43.482 21.484 -16.063 1.00 67.56 67 LYS A C 1
ATOM 522 O O . LYS A 1 67 ? -42.572 22.296 -16.228 1.00 67.56 67 LYS A O 1
ATOM 527 N N . SER A 1 68 ? -44.706 21.872 -15.709 1.00 76.31 68 SER A N 1
ATOM 528 C CA . SER A 1 68 ? -45.092 23.281 -15.560 1.00 76.31 68 SER A CA 1
ATOM 529 C C . SER A 1 68 ? -44.501 23.982 -14.325 1.00 76.31 68 SER A C 1
ATOM 531 O O . SER A 1 68 ? -44.607 25.198 -14.220 1.00 76.31 68 SER A O 1
ATOM 533 N N . ASP A 1 69 ? -43.863 23.226 -13.433 1.00 74.56 69 ASP A N 1
ATOM 534 C CA . ASP A 1 69 ? -43.009 23.631 -12.307 1.00 74.56 69 ASP A CA 1
ATOM 535 C C . ASP A 1 69 ? -41.597 24.091 -12.709 1.00 74.56 69 ASP A C 1
ATOM 537 O O . ASP A 1 69 ? -41.012 24.921 -12.014 1.00 74.56 69 ASP A O 1
ATOM 541 N N . GLU A 1 70 ? -41.062 23.573 -13.817 1.00 76.62 70 GLU A N 1
ATOM 542 C CA . GLU A 1 70 ? -39.726 23.907 -14.339 1.00 76.62 70 GLU A CA 1
ATOM 543 C C . GLU A 1 70 ? -39.771 24.733 -15.641 1.00 76.62 70 GLU A C 1
ATOM 545 O O . GLU A 1 70 ? -38.778 25.350 -16.045 1.00 76.62 70 GLU A O 1
ATOM 550 N N . GLU A 1 71 ? -40.920 24.793 -16.322 1.00 60.66 71 GLU A N 1
ATOM 551 C CA . GLU A 1 71 ? -41.097 25.684 -17.468 1.00 60.66 71 GLU A CA 1
ATOM 552 C C . GLU A 1 71 ? -41.246 27.157 -17.042 1.00 60.66 71 GLU A C 1
ATOM 554 O O . GLU A 1 71 ? -41.984 27.515 -16.129 1.00 60.66 71 GLU A O 1
ATOM 559 N N . ASN A 1 72 ? -40.587 28.051 -17.790 1.00 53.22 72 ASN A N 1
ATOM 560 C CA . ASN A 1 72 ? -40.624 29.510 -17.600 1.00 53.22 72 ASN A CA 1
ATOM 561 C C . ASN A 1 72 ? -39.916 30.044 -16.326 1.00 53.22 72 ASN A C 1
ATOM 563 O O . ASN A 1 72 ? -40.091 31.211 -15.966 1.00 53.22 72 ASN A O 1
ATOM 567 N N . CYS A 1 73 ? -39.060 29.233 -15.694 1.00 57.56 73 CYS A N 1
ATOM 568 C CA . CYS A 1 73 ? -38.164 29.635 -14.606 1.00 57.56 73 CYS A CA 1
ATOM 569 C C . CYS A 1 73 ? -37.135 30.700 -15.040 1.00 57.56 73 CYS A C 1
ATOM 571 O O . CYS A 1 73 ? -36.204 30.429 -15.803 1.00 57.56 73 CYS A O 1
ATOM 573 N N . ASP A 1 74 ? -37.272 31.925 -14.523 1.00 47.38 74 ASP A N 1
ATOM 574 C CA . ASP A 1 74 ? -36.507 33.108 -14.953 1.00 47.38 74 ASP A CA 1
ATOM 575 C C . ASP A 1 74 ? -35.102 33.181 -14.297 1.00 47.38 74 ASP A C 1
ATOM 577 O O . ASP A 1 74 ? -34.774 34.097 -13.537 1.00 47.38 74 ASP A O 1
ATOM 581 N N . PHE A 1 75 ? -34.256 32.183 -14.598 1.00 45.91 75 PHE A N 1
ATOM 582 C CA . PHE A 1 75 ? -32.916 31.901 -14.032 1.00 45.91 75 PHE A CA 1
ATOM 583 C C . PHE A 1 75 ? -31.875 33.048 -14.095 1.00 45.91 75 PHE A C 1
ATOM 585 O O . PHE A 1 75 ? -30.727 32.880 -13.679 1.00 45.91 75 PHE A O 1
ATOM 592 N N . PHE A 1 76 ? -32.223 34.222 -14.629 1.00 38.41 76 PHE A N 1
ATOM 593 C CA . PHE A 1 76 ? -31.277 35.297 -14.938 1.00 38.41 76 PHE A CA 1
ATOM 594 C C . PHE A 1 76 ? -31.095 36.363 -13.848 1.00 38.41 76 PHE A C 1
ATOM 596 O O . PHE A 1 76 ? -30.082 37.074 -13.876 1.00 38.41 76 PHE A O 1
ATOM 603 N N . ASN A 1 77 ? -32.003 36.482 -12.874 1.00 44.88 77 ASN A N 1
ATOM 604 C CA . ASN A 1 77 ? -31.947 37.527 -11.845 1.00 44.88 77 ASN A CA 1
ATOM 605 C C . ASN A 1 77 ? -31.922 36.934 -10.425 1.00 44.88 77 ASN A C 1
ATOM 607 O O . ASN A 1 77 ? -32.913 36.373 -9.970 1.00 44.88 77 ASN A O 1
ATOM 611 N N . CYS A 1 78 ? -30.817 37.122 -9.690 1.00 49.31 78 CYS A N 1
ATOM 612 C CA . CYS A 1 78 ? -30.695 36.728 -8.279 1.00 49.31 78 CYS A CA 1
ATOM 613 C C . CYS A 1 78 ? -31.568 37.647 -7.387 1.00 49.31 78 CYS A C 1
ATOM 615 O O . CYS A 1 78 ? -31.067 38.604 -6.796 1.00 49.31 78 CYS A O 1
ATOM 617 N N . ILE A 1 79 ? -32.886 37.422 -7.326 1.00 42.53 79 ILE A N 1
ATOM 618 C CA . ILE A 1 79 ? -33.829 38.285 -6.591 1.00 42.53 79 ILE A CA 1
ATOM 619 C C . ILE A 1 79 ? -34.071 37.733 -5.181 1.00 42.53 79 ILE A C 1
ATOM 621 O O . ILE A 1 79 ? -35.009 36.986 -4.920 1.00 42.53 79 ILE A O 1
ATOM 625 N N . GLY A 1 80 ? -33.227 38.157 -4.243 1.00 51.88 80 GLY A N 1
ATOM 626 C CA . GLY A 1 80 ? -33.423 37.965 -2.808 1.00 51.88 80 GLY A CA 1
ATOM 627 C C . GLY A 1 80 ? -32.436 38.832 -2.019 1.00 51.88 80 GLY A C 1
ATOM 628 O O . GLY A 1 80 ? -31.327 39.053 -2.499 1.00 51.88 80 GLY A O 1
ATOM 629 N N . PRO A 1 81 ? -32.790 39.333 -0.821 1.00 46.50 81 PRO A N 1
ATOM 630 C CA . PRO A 1 81 ? -32.019 40.378 -0.132 1.00 46.50 81 PRO A CA 1
ATOM 631 C C . PRO A 1 81 ? -30.629 39.952 0.375 1.00 46.50 81 PRO A C 1
ATOM 633 O O . PRO A 1 81 ? -29.891 40.807 0.849 1.00 46.50 81 PRO A O 1
ATOM 636 N N . ASN A 1 82 ? -30.280 38.663 0.275 1.00 53.78 82 ASN A N 1
ATOM 637 C CA . ASN A 1 82 ? -29.054 38.070 0.819 1.00 53.78 82 ASN A CA 1
ATOM 638 C C . ASN A 1 82 ? -28.227 37.324 -0.256 1.00 53.78 82 ASN A C 1
ATOM 640 O O . ASN A 1 82 ? -27.526 36.370 0.084 1.00 53.78 82 ASN A O 1
ATOM 644 N N . TRP A 1 83 ? -28.339 37.685 -1.541 1.00 57.09 83 TRP A N 1
ATOM 645 C CA . TRP A 1 83 ? -27.645 37.004 -2.647 1.00 57.09 83 TRP A CA 1
ATOM 646 C C . TRP A 1 83 ? -26.770 37.960 -3.470 1.00 57.09 83 TRP A C 1
ATOM 648 O O . TRP A 1 83 ? -27.223 39.011 -3.918 1.00 57.09 83 TRP A O 1
ATOM 658 N N . PHE A 1 84 ? -25.522 37.555 -3.699 1.00 67.31 84 PHE A N 1
ATOM 659 C CA . PHE A 1 84 ? -24.551 38.196 -4.582 1.00 67.31 84 PHE A CA 1
ATOM 660 C C . PHE A 1 84 ? -24.493 37.459 -5.931 1.00 67.31 84 PHE A C 1
ATOM 662 O O . PHE A 1 84 ? -24.802 36.267 -6.006 1.00 67.31 84 PHE A O 1
ATOM 669 N N . LYS A 1 85 ? -24.108 38.161 -7.006 1.00 69.25 85 LYS A N 1
ATOM 670 C CA . LYS A 1 85 ? -23.990 37.595 -8.358 1.00 69.25 85 LYS A CA 1
ATOM 671 C C . LYS A 1 85 ? -22.546 37.684 -8.851 1.00 69.25 85 LYS A C 1
ATOM 673 O O . LYS A 1 85 ? -22.066 38.779 -9.139 1.00 69.25 85 LYS A O 1
ATOM 678 N N . CYS A 1 86 ? -21.907 36.527 -8.992 1.00 70.56 86 CYS A N 1
ATOM 679 C CA . CYS A 1 86 ? -20.560 36.367 -9.533 1.00 70.56 86 CYS A CA 1
ATOM 680 C C . CYS A 1 86 ? -20.461 36.889 -10.978 1.00 70.56 86 CYS A C 1
ATOM 682 O O . CYS A 1 86 ? -21.462 36.930 -11.704 1.00 70.56 86 CYS A O 1
ATOM 684 N N . LYS A 1 87 ? -19.252 37.218 -11.454 1.00 69.88 87 LYS A N 1
ATOM 685 C CA . LYS A 1 87 ? -19.014 37.630 -12.855 1.00 69.88 87 LYS A CA 1
ATOM 686 C C . LYS A 1 87 ? -19.359 36.527 -13.858 1.00 69.88 87 LYS A C 1
ATOM 688 O O . LYS A 1 87 ? -19.896 36.840 -14.920 1.00 69.88 87 LYS A O 1
ATOM 693 N N . THR A 1 88 ? -19.127 35.262 -13.510 1.00 54.66 88 THR A N 1
ATOM 694 C CA . THR A 1 88 ? -19.625 34.069 -14.228 1.00 54.66 88 THR A CA 1
ATOM 695 C C . THR A 1 88 ? -21.152 33.997 -14.352 1.00 54.66 88 THR A C 1
ATOM 697 O O . THR A 1 88 ? -21.663 33.245 -15.177 1.00 54.66 88 THR A O 1
ATOM 700 N N . GLY A 1 89 ? -21.900 34.770 -13.558 1.00 59.28 89 GLY A N 1
ATOM 701 C CA . GLY A 1 89 ? -23.363 34.800 -13.542 1.00 59.28 89 GLY A CA 1
ATOM 702 C C . GLY A 1 89 ? -24.014 33.930 -12.463 1.00 59.28 89 GLY A C 1
ATOM 703 O O . GLY A 1 89 ? -25.223 34.048 -12.265 1.00 59.28 89 GLY A O 1
ATOM 704 N N . ARG A 1 90 ? -23.228 33.113 -11.747 1.00 58.25 90 ARG A N 1
ATOM 705 C CA . ARG A 1 90 ? -23.647 32.296 -10.593 1.00 58.25 90 ARG A CA 1
ATOM 706 C C . ARG A 1 90 ? -24.170 33.186 -9.452 1.00 58.25 90 ARG A C 1
ATOM 708 O O . ARG A 1 90 ? -23.625 34.263 -9.219 1.00 58.25 90 ARG A O 1
ATOM 715 N N . CYS A 1 91 ? -25.205 32.745 -8.734 1.00 65.56 91 CYS A N 1
ATOM 716 C CA . CYS A 1 91 ? -25.669 33.401 -7.505 1.00 65.56 91 CYS A CA 1
ATOM 717 C C . CYS A 1 91 ? -25.072 32.685 -6.278 1.00 65.56 91 CYS A C 1
ATOM 719 O O . CYS A 1 91 ? -25.209 31.467 -6.167 1.00 65.56 91 CYS A O 1
ATOM 721 N N . ILE A 1 92 ? -24.479 33.426 -5.340 1.00 66.06 92 ILE A N 1
ATOM 722 C CA . ILE A 1 92 ? -24.019 32.921 -4.029 1.00 66.06 92 ILE A CA 1
ATOM 723 C C . ILE A 1 92 ? -24.645 33.744 -2.895 1.00 66.06 92 ILE A C 1
ATOM 725 O O . ILE A 1 92 ? -25.164 34.836 -3.131 1.00 66.06 92 ILE A O 1
ATOM 729 N N . LYS A 1 93 ? -24.649 33.241 -1.656 1.00 56.22 93 LYS A N 1
ATOM 730 C CA . LYS A 1 93 ? -25.176 34.013 -0.516 1.00 56.22 93 LYS A CA 1
ATOM 731 C C . LYS A 1 93 ? -24.188 35.107 -0.121 1.00 56.22 93 LYS A C 1
ATOM 733 O O . LYS A 1 93 ? -22.992 34.871 -0.096 1.00 56.22 93 LYS A O 1
ATOM 738 N N . GLN A 1 94 ? -24.693 36.267 0.287 1.00 58.16 94 GLN A N 1
ATOM 739 C CA . GLN A 1 94 ? -23.891 37.437 0.678 1.00 58.16 94 GLN A CA 1
ATOM 740 C C . GLN A 1 94 ? -23.074 37.244 1.980 1.00 58.16 94 GLN A C 1
ATOM 742 O O . GLN A 1 94 ? -22.371 38.150 2.408 1.00 58.16 94 GLN A O 1
ATOM 747 N N . THR A 1 95 ? -23.161 36.072 2.616 1.00 61.12 95 THR A N 1
ATOM 748 C CA . THR A 1 95 ? -22.233 35.626 3.670 1.00 61.12 95 THR A CA 1
ATOM 749 C C . THR A 1 95 ? -20.893 35.134 3.122 1.00 61.12 95 THR A C 1
ATOM 751 O O . THR A 1 95 ? -19.919 35.160 3.858 1.00 61.12 95 THR A O 1
ATOM 754 N N . PHE A 1 96 ? -20.861 34.698 1.859 1.00 66.56 96 PHE A N 1
ATOM 755 C CA . PHE A 1 96 ? -19.682 34.245 1.116 1.00 66.56 96 PHE A CA 1
ATOM 756 C C . PHE A 1 96 ? -19.180 35.401 0.237 1.00 66.56 96 PHE A C 1
ATOM 758 O O . PHE A 1 96 ? -19.231 35.363 -0.988 1.00 66.56 96 PHE A O 1
ATOM 765 N N . LEU A 1 97 ? -18.873 36.528 0.875 1.00 71.00 97 LEU A N 1
ATOM 766 C CA . LEU A 1 97 ? -18.410 37.742 0.211 1.00 71.00 97 LEU A CA 1
ATOM 767 C C . LEU A 1 97 ? -17.419 38.421 1.150 1.00 71.00 97 LEU A C 1
ATOM 769 O O . LEU A 1 97 ? -17.841 38.953 2.180 1.00 71.00 97 LEU A O 1
ATOM 773 N N . CYS A 1 98 ? -16.135 38.417 0.793 1.00 67.12 98 CYS A N 1
ATOM 774 C CA . CYS A 1 98 ? -15.048 38.835 1.679 1.00 67.12 98 CYS A CA 1
ATOM 775 C C . CYS A 1 98 ? -14.923 37.933 2.922 1.00 67.12 98 CYS A C 1
ATOM 777 O O . CYS A 1 98 ? -14.741 38.432 4.036 1.00 67.12 98 CYS A O 1
ATOM 779 N N . ASP A 1 99 ? -15.062 36.617 2.733 1.00 59.59 99 ASP A N 1
ATOM 780 C CA . ASP A 1 99 ? -14.899 35.593 3.776 1.00 59.59 99 ASP A CA 1
ATOM 781 C C . ASP A 1 99 ? -13.545 34.852 3.692 1.00 59.59 99 ASP A C 1
ATOM 783 O O . ASP A 1 99 ? -13.133 34.201 4.657 1.00 59.59 99 ASP A O 1
ATOM 787 N N . GLY A 1 100 ? -12.811 35.042 2.586 1.00 59.59 100 GLY A N 1
ATOM 788 C CA . GLY A 1 100 ? -11.480 34.489 2.335 1.00 59.59 100 GLY A CA 1
ATOM 789 C C . GLY A 1 100 ? -11.440 33.281 1.393 1.00 59.59 100 GLY A C 1
ATOM 790 O O . GLY A 1 100 ? -10.345 32.771 1.139 1.00 59.59 100 GLY A O 1
ATOM 791 N N . ASN A 1 101 ? -12.584 32.826 0.870 1.00 56.62 101 ASN A N 1
ATOM 792 C CA . ASN A 1 101 ? -12.694 31.698 -0.060 1.00 56.62 101 ASN A CA 1
ATOM 793 C C . ASN A 1 101 ? -13.263 32.145 -1.425 1.00 56.62 101 ASN A C 1
ATOM 795 O O . ASN A 1 101 ? -14.079 33.054 -1.494 1.00 56.62 101 ASN A O 1
ATOM 799 N N . ASP A 1 102 ? -12.856 31.487 -2.518 1.00 67.00 102 ASP A N 1
ATOM 800 C CA . ASP A 1 102 ? -13.416 31.705 -3.867 1.00 67.00 102 ASP A CA 1
ATOM 801 C C . ASP A 1 102 ? -14.635 30.791 -4.089 1.00 67.00 102 ASP A C 1
ATOM 803 O O . ASP A 1 102 ? -14.548 29.759 -4.756 1.00 67.00 102 ASP A O 1
ATOM 807 N N . ASP A 1 103 ? -15.775 31.149 -3.494 1.00 72.62 103 ASP A N 1
ATOM 808 C CA . ASP A 1 103 ? -17.050 30.433 -3.656 1.00 72.62 103 ASP A CA 1
ATOM 809 C C . ASP A 1 103 ? -17.679 30.668 -5.045 1.00 72.62 103 ASP A C 1
ATOM 811 O O . ASP A 1 103 ? -18.477 29.858 -5.537 1.00 72.62 103 ASP A O 1
ATOM 815 N N . CYS A 1 104 ? -17.311 31.756 -5.723 1.00 69.19 104 CYS A N 1
ATOM 816 C CA . CYS A 1 104 ? -17.695 32.053 -7.097 1.00 69.19 104 CYS A CA 1
ATOM 817 C C . CYS A 1 104 ? -16.973 31.185 -8.150 1.00 69.19 104 CYS A C 1
ATOM 819 O O . CYS A 1 104 ? -17.503 31.044 -9.259 1.00 69.19 104 CYS A O 1
ATOM 821 N N . ASN A 1 105 ? -15.829 30.572 -7.818 1.00 59.97 105 ASN A N 1
ATOM 822 C CA . ASN A 1 105 ? -14.860 29.944 -8.735 1.00 59.97 105 ASN A CA 1
ATOM 823 C C . ASN A 1 105 ? -14.302 30.909 -9.815 1.00 59.97 105 ASN A C 1
ATOM 825 O O . ASN A 1 105 ? -13.932 30.483 -10.914 1.00 59.97 105 ASN A O 1
ATOM 829 N N . ASP A 1 106 ? -14.303 32.217 -9.547 1.00 71.12 106 ASP A N 1
ATOM 830 C CA . ASP A 1 106 ? -13.750 33.264 -10.425 1.00 71.12 106 ASP A CA 1
ATOM 831 C C . ASP A 1 106 ? -13.156 34.468 -9.657 1.00 71.12 106 ASP A C 1
ATOM 833 O O . ASP A 1 106 ? -12.865 35.514 -10.255 1.00 71.12 106 ASP A O 1
ATOM 837 N N . PHE A 1 107 ? -12.984 34.323 -8.337 1.00 65.94 107 PHE A N 1
ATOM 838 C CA . PHE A 1 107 ? -12.580 35.339 -7.362 1.00 65.94 107 PHE A CA 1
ATOM 839 C C . PHE A 1 107 ? -13.456 36.611 -7.351 1.00 65.94 107 PHE A C 1
ATOM 841 O O . PHE A 1 107 ? -13.031 37.638 -6.816 1.00 65.94 107 PHE A O 1
ATOM 848 N N . SER A 1 108 ? -14.634 36.653 -7.991 1.00 77.69 108 SER A N 1
ATOM 849 C CA . SER A 1 108 ? -15.417 37.902 -8.106 1.00 77.69 108 SER A CA 1
ATOM 850 C C . SER A 1 108 ? -16.177 38.319 -6.842 1.00 77.69 108 SER A C 1
ATOM 852 O O . SER A 1 108 ? -16.671 39.445 -6.794 1.00 77.69 108 SER A O 1
ATOM 854 N N . ASP A 1 109 ? -16.208 37.442 -5.848 1.00 75.25 109 ASP A N 1
ATOM 855 C CA . ASP A 1 109 ? -16.629 37.617 -4.458 1.00 75.25 109 ASP A CA 1
ATOM 856 C C . ASP A 1 109 ? -15.540 38.256 -3.578 1.00 75.25 109 ASP A C 1
ATOM 858 O O . ASP A 1 109 ? -15.796 39.253 -2.906 1.00 75.25 109 ASP A O 1
ATOM 862 N N . GLU A 1 110 ? -14.312 37.742 -3.638 1.00 81.62 110 GLU A N 1
ATOM 863 C CA . GLU A 1 110 ? -13.154 38.263 -2.892 1.00 81.62 110 GLU A CA 1
ATOM 864 C C . GLU A 1 110 ? -12.515 39.501 -3.558 1.00 81.62 110 GLU A C 1
ATOM 866 O O . GLU A 1 110 ? -11.709 40.229 -2.969 1.00 81.62 110 GLU A O 1
ATOM 871 N N . ASN A 1 111 ? -12.870 39.797 -4.812 1.00 66.88 111 ASN A N 1
ATOM 872 C CA . ASN A 1 111 ? -12.402 40.999 -5.497 1.00 66.88 111 ASN A CA 1
ATOM 873 C C . ASN A 1 111 ? -13.100 42.266 -4.978 1.00 66.88 111 ASN A C 1
ATOM 875 O O . ASN A 1 111 ? -14.315 42.418 -5.082 1.00 66.88 111 ASN A O 1
ATOM 879 N N . ASN A 1 112 ? -12.289 43.264 -4.605 1.00 59.81 112 ASN A N 1
ATOM 880 C CA . ASN A 1 112 ? -12.719 44.607 -4.187 1.00 59.81 112 ASN A CA 1
ATOM 881 C C . ASN A 1 112 ? -13.356 44.673 -2.778 1.00 59.81 112 ASN A C 1
ATOM 883 O O . ASN A 1 112 ? -14.100 45.609 -2.466 1.00 59.81 112 ASN A O 1
ATOM 887 N N . CYS A 1 113 ? -12.998 43.721 -1.915 1.00 63.22 113 CYS A N 1
ATOM 888 C CA . CYS A 1 113 ? -13.169 43.803 -0.466 1.00 63.22 113 CYS A CA 1
ATOM 889 C C . CYS A 1 113 ? -12.392 44.996 0.135 1.00 63.22 113 CYS A C 1
ATOM 891 O O . CYS A 1 113 ? -11.301 45.317 -0.343 1.00 63.22 113 CYS A O 1
ATOM 893 N N . PRO A 1 114 ? -12.927 45.692 1.156 1.00 48.47 114 PRO A N 1
ATOM 894 C CA . PRO A 1 114 ? -12.251 46.839 1.757 1.00 48.47 114 PRO A CA 1
ATOM 895 C C . PRO A 1 114 ? -11.099 46.403 2.676 1.00 48.47 114 PRO A C 1
ATOM 897 O O . PRO A 1 114 ? -11.327 45.717 3.669 1.00 48.47 114 PRO A O 1
ATOM 900 N N . ASP A 1 115 ? -9.878 46.869 2.390 1.00 44.22 115 ASP A N 1
ATOM 901 C CA . ASP A 1 115 ? -8.708 46.711 3.267 1.00 44.22 115 ASP A CA 1
ATOM 902 C C . ASP A 1 115 ? -8.984 47.271 4.676 1.00 44.22 115 ASP A C 1
ATOM 904 O O . ASP A 1 115 ? -8.999 48.488 4.881 1.00 44.22 115 ASP A O 1
ATOM 908 N N . ILE A 1 116 ? -9.156 46.386 5.665 1.00 35.88 116 ILE A N 1
ATOM 909 C CA . ILE A 1 116 ? -9.187 46.737 7.095 1.00 35.88 116 ILE A CA 1
ATOM 910 C C . ILE A 1 116 ? -8.231 45.822 7.873 1.00 35.88 116 ILE A C 1
ATOM 912 O O . ILE A 1 116 ? -8.615 45.055 8.754 1.00 35.88 116 ILE A O 1
ATOM 916 N N . TYR A 1 117 ? -6.940 45.952 7.570 1.00 31.81 117 TYR A N 1
ATOM 917 C CA . TYR A 1 117 ? -5.919 45.746 8.596 1.00 31.81 117 TYR A CA 1
ATOM 918 C C . TYR A 1 117 ? -5.919 46.954 9.555 1.00 31.81 117 TYR A C 1
ATOM 920 O O . TYR A 1 117 ? -6.057 48.098 9.130 1.00 31.81 117 TYR A O 1
ATOM 928 N N . GLU A 1 118 ? -5.732 46.687 10.850 1.00 35.81 118 GLU A N 1
ATOM 929 C CA . GLU A 1 118 ? -5.538 47.674 11.929 1.00 35.81 118 GLU A CA 1
ATOM 930 C C . GLU A 1 118 ? -6.694 48.652 12.259 1.00 35.81 118 GLU A C 1
ATOM 932 O O . GLU A 1 118 ? -6.478 49.864 12.318 1.00 35.81 118 GLU A O 1
ATOM 937 N N . HIS A 1 119 ? -7.871 48.153 12.676 1.00 29.64 119 HIS A N 1
ATOM 938 C CA . HIS A 1 119 ? -8.544 48.752 13.849 1.00 29.64 119 HIS A CA 1
ATOM 939 C C . HIS A 1 119 ? -9.519 47.822 14.595 1.00 29.64 119 HIS A C 1
ATOM 941 O O . HIS A 1 119 ? -9.958 46.806 14.072 1.00 29.64 119 HIS A O 1
ATOM 947 N N . PHE A 1 120 ? -9.853 48.240 15.821 1.00 28.80 120 PHE A N 1
ATOM 948 C CA . PHE A 1 120 ? -10.792 47.640 16.780 1.00 28.80 120 PHE A CA 1
ATOM 949 C C . PHE A 1 120 ? -10.375 46.352 17.514 1.00 28.80 120 PHE A C 1
ATOM 951 O O . PHE A 1 120 ? -10.955 45.281 17.365 1.00 28.80 120 PHE A O 1
ATOM 958 N N . MET A 1 121 ? -9.495 46.546 18.503 1.00 33.59 121 MET A N 1
ATOM 959 C CA . MET A 1 121 ? -9.884 46.142 19.863 1.00 33.59 121 MET A CA 1
ATOM 960 C C . MET A 1 121 ? -11.102 46.978 20.315 1.00 33.59 121 MET A C 1
ATOM 962 O O . MET A 1 121 ? -11.234 48.125 19.899 1.00 33.59 121 MET A O 1
ATOM 966 N N . GLU A 1 122 ? -11.945 46.437 21.197 1.00 34.00 122 GLU A N 1
ATOM 967 C CA . GLU A 1 122 ? -13.115 47.122 21.786 1.00 34.00 122 GLU A CA 1
ATOM 968 C C . GLU A 1 122 ? -14.242 47.539 20.807 1.00 34.00 122 GLU A C 1
ATOM 970 O O . GLU A 1 122 ? -14.530 48.719 20.621 1.00 34.00 122 GLU A O 1
ATOM 975 N N . VAL A 1 123 ? -15.011 46.561 20.311 1.00 34.00 123 VAL A N 1
ATOM 976 C CA . VAL A 1 123 ? -16.481 46.712 20.271 1.00 34.00 123 VAL A CA 1
ATOM 977 C C . VAL A 1 123 ? -17.112 45.505 20.954 1.00 34.00 123 VAL A C 1
ATOM 979 O O . VAL A 1 123 ? -17.101 44.393 20.436 1.00 34.00 123 VAL A O 1
ATOM 982 N N . SER A 1 124 ? -17.653 45.735 22.145 1.00 44.16 124 SER A N 1
ATOM 983 C CA . SER A 1 124 ? -18.432 44.747 22.885 1.00 44.16 124 SER A CA 1
ATOM 984 C C . SER A 1 124 ? -19.901 44.888 22.481 1.00 44.16 124 SER A C 1
ATOM 986 O O . SER A 1 124 ? -20.478 45.916 22.820 1.00 44.16 124 SER A O 1
ATOM 988 N N . ASP A 1 125 ? -20.480 43.889 21.803 1.00 47.31 125 ASP A N 1
ATOM 989 C CA . ASP A 1 125 ? -21.852 43.373 22.011 1.00 47.31 125 ASP A CA 1
ATOM 990 C C . ASP A 1 125 ? -22.217 42.254 21.013 1.00 47.31 125 ASP A C 1
ATOM 992 O O . ASP A 1 125 ? -21.655 42.161 19.923 1.00 47.31 125 ASP A O 1
ATOM 996 N N . CYS A 1 126 ? -23.146 41.376 21.410 1.00 52.22 126 CYS A N 1
ATOM 997 C CA . CYS A 1 126 ? -23.628 40.258 20.591 1.00 52.22 126 CYS A CA 1
ATOM 998 C C . CYS A 1 126 ? -24.744 40.694 19.615 1.00 52.22 126 CYS A C 1
ATOM 1000 O O . CYS A 1 126 ? -25.392 41.722 19.834 1.00 52.22 126 CYS A O 1
ATOM 1002 N N . PRO A 1 127 ? -25.027 39.912 18.551 1.00 60.84 127 PRO A N 1
ATOM 1003 C CA . PRO A 1 127 ? -26.183 40.142 17.683 1.00 60.84 127 PRO A CA 1
ATOM 1004 C C . PRO A 1 127 ? -27.512 40.138 18.465 1.00 60.84 127 PRO A C 1
ATOM 1006 O O . PRO A 1 127 ? -27.628 39.388 19.433 1.00 60.84 127 PRO A O 1
ATOM 1009 N N . PRO A 1 128 ? -28.548 40.887 18.030 1.00 56.19 128 PRO A N 1
ATOM 1010 C CA . PRO A 1 128 ? -29.808 41.093 18.767 1.00 56.19 128 PRO A CA 1
ATOM 1011 C C . PRO A 1 128 ? -30.777 39.886 18.750 1.00 56.19 128 PRO A C 1
ATOM 1013 O O . PRO A 1 128 ? -31.990 40.056 18.690 1.00 56.19 128 PRO A O 1
ATOM 1016 N N . SER A 1 129 ? -30.230 38.671 18.757 1.00 55.47 129 SER A N 1
ATOM 1017 C CA . SER A 1 129 ? -30.917 37.378 18.902 1.00 55.47 129 SER A CA 1
ATOM 1018 C C . SER A 1 129 ? -30.070 36.377 19.711 1.00 55.47 129 SER A C 1
ATOM 1020 O O . SER A 1 129 ? -30.224 35.155 19.603 1.00 55.47 129 SER A O 1
ATOM 1022 N N . LYS A 1 130 ? -29.108 36.899 20.484 1.00 67.94 130 LYS A N 1
ATOM 1023 C CA . LYS A 1 130 ? -28.149 36.149 21.293 1.00 67.94 130 LYS A CA 1
ATOM 1024 C C . LYS A 1 130 ? -27.929 36.829 22.640 1.00 67.94 130 LYS A C 1
ATOM 1026 O O . LYS A 1 130 ? -27.711 38.040 22.690 1.00 67.94 130 LYS A O 1
ATOM 1031 N N . PHE A 1 131 ? -27.934 36.040 23.711 1.00 70.88 131 PHE A N 1
ATOM 1032 C CA . PHE A 1 131 ? -27.503 36.491 25.031 1.00 70.88 131 PHE A CA 1
ATOM 1033 C C . PHE A 1 131 ? -25.968 36.549 25.095 1.00 70.88 131 PHE A C 1
ATOM 1035 O O . PHE A 1 131 ? -25.276 35.887 24.318 1.00 70.88 131 PHE A O 1
ATOM 1042 N N . LYS A 1 132 ? -25.436 37.371 26.003 1.00 74.56 132 LYS A N 1
ATOM 1043 C CA . LYS A 1 132 ? -24.008 37.667 26.131 1.00 74.56 132 LYS A CA 1
ATOM 1044 C C . LYS A 1 132 ? -23.530 37.385 27.551 1.00 74.56 132 LYS A C 1
ATOM 1046 O O . LYS A 1 132 ? -23.885 38.120 28.469 1.00 74.56 132 LYS A O 1
ATOM 1051 N N . CYS A 1 133 ? -22.685 36.374 27.699 1.00 72.81 133 CYS A N 1
ATOM 1052 C CA . CYS A 1 133 ? -22.062 36.013 28.965 1.00 72.81 133 CYS A CA 1
ATOM 1053 C C . CYS A 1 133 ? -21.227 37.182 29.524 1.00 72.81 133 CYS A C 1
ATOM 1055 O O . CYS A 1 133 ? -20.466 37.829 28.796 1.00 72.81 133 CYS A O 1
ATOM 1057 N N . VAL A 1 134 ? -21.379 37.480 30.816 1.00 70.00 134 VAL A N 1
ATOM 1058 C CA . VAL A 1 134 ? -20.912 38.740 31.426 1.00 70.00 134 VAL A CA 1
ATOM 1059 C C . VAL A 1 134 ? -19.392 38.780 31.626 1.00 70.00 134 VAL A C 1
ATOM 1061 O O . VAL A 1 134 ? -18.774 39.828 31.426 1.00 70.00 134 VAL A O 1
ATOM 1064 N N . LYS A 1 135 ? -18.770 37.658 32.006 1.00 59.19 135 LYS A N 1
ATOM 1065 C CA . LYS A 1 135 ? -17.337 37.572 32.350 1.00 59.19 135 LYS A CA 1
ATOM 1066 C C . LYS A 1 135 ? -16.385 37.423 31.160 1.00 59.19 135 LYS A C 1
ATOM 1068 O O . LYS A 1 135 ? -15.237 37.852 31.273 1.00 59.19 135 LYS A O 1
ATOM 1073 N N . ASP A 1 136 ? -16.815 36.802 30.063 1.00 60.41 136 ASP A N 1
ATOM 1074 C CA . ASP A 1 136 ? -15.970 36.502 28.892 1.00 60.41 136 ASP A CA 1
ATOM 1075 C C . ASP A 1 136 ? -16.476 37.124 27.573 1.00 60.41 136 ASP A C 1
ATOM 1077 O O . ASP A 1 136 ? -15.697 37.271 26.632 1.00 60.41 136 ASP A O 1
ATOM 1081 N N . GLY A 1 137 ? -17.745 37.543 27.507 1.00 62.94 137 GLY A N 1
ATOM 1082 C CA . GLY A 1 137 ? -18.373 38.104 26.311 1.00 62.94 137 GLY A CA 1
ATOM 1083 C C . GLY A 1 137 ? -18.904 37.071 25.309 1.00 62.94 137 GLY A C 1
ATOM 1084 O O . GLY A 1 137 ? -19.263 37.463 24.198 1.00 62.94 137 GLY A O 1
ATOM 1085 N N . SER A 1 138 ? -18.964 35.783 25.665 1.00 59.75 138 SER A N 1
ATOM 1086 C CA . SER A 1 138 ? -19.457 34.713 24.784 1.00 59.75 138 SER A CA 1
ATOM 1087 C C . SER A 1 138 ? -20.936 34.885 24.400 1.00 59.75 138 SER A C 1
ATOM 1089 O O . SER A 1 138 ? -21.761 35.269 25.226 1.00 59.75 138 SER A O 1
ATOM 1091 N N . CYS A 1 139 ? -21.288 34.588 23.140 1.00 72.25 139 CYS A N 1
ATOM 1092 C CA . CYS A 1 139 ? -22.636 34.815 22.592 1.00 72.25 139 CYS A CA 1
ATOM 1093 C C . CYS A 1 139 ? -23.456 33.514 22.423 1.00 72.25 139 CYS A C 1
ATOM 1095 O O . CYS A 1 139 ? -23.422 32.886 21.348 1.00 72.25 139 CYS A O 1
ATOM 1097 N N . ILE A 1 140 ? -24.237 33.144 23.442 1.00 69.25 140 ILE A N 1
ATOM 1098 C CA . ILE A 1 140 ? -25.187 32.012 23.412 1.00 69.25 140 ILE A CA 1
ATOM 1099 C C . ILE A 1 140 ? -26.525 32.409 22.737 1.00 69.25 140 ILE A C 1
ATOM 1101 O O . ILE A 1 140 ? -26.790 33.599 22.562 1.00 69.25 140 ILE A O 1
ATOM 1105 N N . PRO A 1 141 ? -27.375 31.467 22.285 1.00 63.88 141 PRO A N 1
ATOM 1106 C CA . PRO A 1 141 ? -28.728 31.771 21.802 1.00 63.88 141 PRO A CA 1
ATOM 1107 C C . PRO A 1 141 ? -29.584 32.481 22.863 1.00 63.88 141 PRO A C 1
ATOM 1109 O O . PRO A 1 141 ? -29.468 32.185 24.045 1.00 63.88 141 PRO A O 1
ATOM 1112 N N . GLU A 1 142 ? -30.489 33.383 22.465 1.00 61.84 142 GLU A N 1
ATOM 1113 C CA . GLU A 1 142 ? -31.395 34.062 23.419 1.00 61.84 142 GLU A CA 1
ATOM 1114 C C . GLU A 1 142 ? -32.348 33.085 24.142 1.00 61.84 142 GLU A C 1
ATOM 1116 O O . GLU A 1 142 ? -32.815 33.372 25.238 1.00 61.84 142 GLU A O 1
ATOM 1121 N N . ASN A 1 143 ? -32.591 31.902 23.568 1.00 58.50 143 ASN A N 1
ATOM 1122 C CA . ASN A 1 143 ? -33.369 30.825 24.186 1.00 58.50 143 ASN A CA 1
ATOM 1123 C C . ASN A 1 143 ? -32.560 29.907 25.132 1.00 58.50 143 ASN A C 1
ATOM 1125 O O . ASN A 1 143 ? -33.102 28.881 25.533 1.00 58.50 143 ASN A O 1
ATOM 1129 N N . TRP A 1 144 ? -31.286 30.222 25.401 1.00 64.06 144 TRP A N 1
ATOM 1130 C CA . TRP A 1 14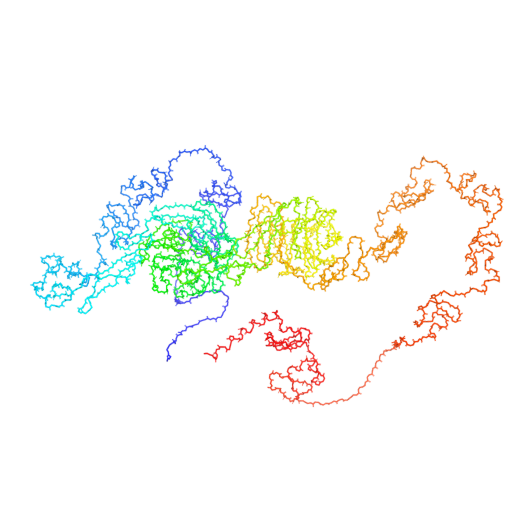4 ? -30.412 29.556 26.389 1.00 64.06 144 TRP A CA 1
ATOM 1131 C C . TRP A 1 144 ? -30.072 30.477 27.575 1.00 64.06 144 TRP A C 1
ATOM 1133 O O . TRP A 1 144 ? -29.124 30.229 28.310 1.00 64.06 144 TRP A O 1
ATOM 1143 N N . ALA A 1 145 ? -30.814 31.576 27.730 1.00 66.56 145 ALA A N 1
ATOM 1144 C CA . ALA A 1 145 ? -30.783 32.410 28.924 1.00 66.56 145 ALA A CA 1
ATOM 1145 C C . ALA A 1 145 ? -32.113 32.250 29.663 1.00 66.56 145 ALA A C 1
ATOM 1147 O O . ALA A 1 145 ? -33.178 32.366 29.044 1.00 66.56 145 ALA A O 1
ATOM 1148 N N . CYS A 1 146 ? -32.050 32.016 30.972 1.00 64.94 146 CYS A N 1
ATOM 1149 C CA . CYS A 1 146 ? -33.190 31.621 31.796 1.00 64.94 146 CYS A CA 1
ATOM 1150 C C . CYS A 1 146 ? -33.820 30.277 31.366 1.00 64.94 146 CYS A C 1
ATOM 1152 O O . CYS A 1 146 ? -35.048 30.140 31.388 1.00 64.94 146 CYS A O 1
ATOM 1154 N N . ASP A 1 147 ? -33.006 29.304 30.938 1.00 56.84 147 ASP A N 1
ATOM 1155 C CA . ASP A 1 147 ? -33.454 27.932 30.643 1.00 56.84 147 ASP A CA 1
ATOM 1156 C C . ASP A 1 147 ? -33.234 26.947 31.806 1.00 56.84 147 ASP A C 1
ATOM 1158 O O . ASP A 1 147 ? -33.815 25.859 31.803 1.00 56.84 147 ASP A O 1
ATOM 1162 N N . GLY A 1 148 ? -32.506 27.372 32.844 1.00 55.88 148 GLY A N 1
ATOM 1163 C CA . GLY A 1 148 ? -32.199 26.589 34.041 1.00 55.88 148 GLY A CA 1
ATOM 1164 C C . GLY A 1 148 ? -30.814 25.939 34.026 1.00 55.88 148 GLY A C 1
ATOM 1165 O O . GLY A 1 148 ? -30.442 25.301 35.013 1.00 55.88 148 GLY A O 1
ATOM 1166 N N . HIS A 1 149 ? -30.034 26.101 32.952 1.00 56.75 149 HIS A N 1
ATOM 1167 C CA . HIS A 1 149 ? -28.669 25.593 32.845 1.00 56.75 149 HIS A CA 1
ATOM 1168 C C . HIS A 1 149 ? -27.654 26.737 32.717 1.00 56.75 149 HIS A C 1
ATOM 1170 O O . HIS A 1 149 ? -27.839 27.682 31.961 1.00 56.75 149 HIS A O 1
ATOM 1176 N N . ALA A 1 150 ? -26.537 26.638 33.444 1.00 65.56 150 ALA A N 1
ATOM 1177 C CA . ALA A 1 150 ? -25.436 27.599 33.354 1.00 65.56 150 ALA A CA 1
ATOM 1178 C C . ALA A 1 150 ? -24.599 27.346 32.084 1.00 65.56 150 ALA A C 1
ATOM 1180 O O . ALA A 1 150 ? -23.529 26.735 32.134 1.00 65.56 150 ALA A O 1
ATOM 1181 N N . ASN A 1 151 ? -25.108 27.798 30.940 1.00 68.94 151 ASN A N 1
ATOM 1182 C CA . ASN A 1 151 ? -24.470 27.693 29.629 1.00 68.94 151 ASN A CA 1
ATOM 1183 C C . ASN A 1 151 ? -23.324 28.723 29.464 1.00 68.94 151 ASN A C 1
ATOM 1185 O O . ASN A 1 151 ? -22.428 28.536 28.636 1.00 68.94 151 ASN A O 1
ATOM 1189 N N . CYS A 1 152 ? -23.303 29.786 30.277 1.00 67.62 152 CYS A N 1
ATOM 1190 C CA . CYS A 1 152 ? -22.161 30.680 30.471 1.00 67.62 152 CYS A CA 1
ATOM 1191 C C . CYS A 1 152 ? -21.208 30.181 31.576 1.00 67.62 152 CYS A C 1
ATOM 1193 O O . CYS A 1 152 ? -21.624 29.743 32.645 1.00 67.62 152 CYS A O 1
ATOM 1195 N N . ILE A 1 153 ? -19.895 30.379 31.382 1.00 61.38 153 ILE A N 1
ATOM 1196 C CA . ILE A 1 153 ? -18.800 29.941 32.289 1.00 61.38 153 ILE A CA 1
ATOM 1197 C C . ILE A 1 153 ? -18.851 30.613 33.690 1.00 61.38 153 ILE A C 1
ATOM 1199 O O . ILE A 1 153 ? -18.092 30.282 34.606 1.00 61.38 153 ILE A O 1
ATOM 1203 N N . ASP A 1 154 ? -19.719 31.604 33.874 1.00 62.69 154 ASP A N 1
ATOM 1204 C CA . ASP A 1 154 ? -19.998 32.309 35.128 1.00 62.69 154 ASP A CA 1
ATOM 1205 C C . ASP A 1 154 ? -21.452 32.176 35.620 1.00 62.69 154 ASP A C 1
ATOM 1207 O O . ASP A 1 154 ? -21.774 32.753 36.658 1.00 62.69 154 ASP A O 1
ATOM 1211 N N . GLY A 1 155 ? -22.314 31.449 34.897 1.00 62.88 155 GLY A N 1
ATOM 1212 C CA . GLY A 1 155 ? -23.757 31.365 35.150 1.00 62.88 155 GLY A CA 1
ATOM 1213 C C . GLY A 1 155 ? -24.519 32.683 34.948 1.00 62.88 155 GLY A C 1
ATOM 1214 O O . GLY A 1 155 ? -25.616 32.841 35.485 1.00 62.88 155 GLY A O 1
ATOM 1215 N N . SER A 1 156 ? -23.939 33.668 34.246 1.00 73.56 156 SER A N 1
ATOM 1216 C CA . SER A 1 156 ? -24.547 35.001 34.062 1.00 73.56 156 SER A CA 1
ATOM 1217 C C . SER A 1 156 ? -25.880 34.992 33.308 1.00 73.56 156 SER A C 1
ATOM 1219 O O . SER A 1 156 ? -26.713 35.873 33.530 1.00 73.56 156 SER A O 1
ATOM 1221 N N . ASP A 1 157 ? -26.085 33.974 32.480 1.00 72.69 157 ASP A N 1
ATOM 1222 C CA . ASP A 1 157 ? -27.311 33.617 31.769 1.00 72.69 157 ASP A CA 1
ATOM 1223 C C . ASP A 1 157 ? -28.475 33.194 32.670 1.00 72.69 157 ASP A C 1
ATOM 1225 O O . ASP A 1 157 ? -29.622 33.365 32.265 1.00 72.69 157 ASP A O 1
ATOM 1229 N N . GLU A 1 158 ? -28.199 32.744 33.897 1.00 72.62 158 GLU A N 1
ATOM 1230 C CA . GLU A 1 158 ? -29.221 32.350 34.877 1.00 72.62 158 GLU A CA 1
ATOM 1231 C C . GLU A 1 158 ? -29.379 33.351 36.040 1.00 72.62 158 GLU A C 1
ATOM 1233 O O . GLU A 1 158 ? -30.433 33.399 36.679 1.00 72.62 158 GLU A O 1
ATOM 1238 N N . VAL A 1 159 ? -28.379 34.203 36.325 1.00 66.69 159 VAL A N 1
ATOM 1239 C CA . VAL A 1 159 ? -28.416 35.086 37.516 1.00 66.69 159 VAL A CA 1
ATOM 1240 C C . VAL A 1 159 ? -28.830 36.544 37.275 1.00 66.69 159 VAL A C 1
ATOM 1242 O O . VAL A 1 159 ? -29.474 37.123 38.153 1.00 66.69 159 VAL A O 1
ATOM 1245 N N . GLU A 1 160 ? -28.503 37.176 36.138 1.00 52.91 160 GLU A N 1
ATOM 1246 C CA . GLU A 1 160 ? -28.675 38.637 35.961 1.00 52.91 160 GLU A CA 1
ATOM 1247 C C . GLU A 1 160 ? -29.795 39.018 34.971 1.00 52.91 160 GLU A C 1
ATOM 1249 O O . GLU A 1 160 ? -29.615 39.759 34.007 1.00 52.91 160 GLU A O 1
ATOM 1254 N N . GLY A 1 161 ? -31.009 38.537 35.255 1.00 57.47 161 GLY A N 1
ATOM 1255 C CA . GLY A 1 161 ? -32.227 38.949 34.539 1.00 57.47 161 GLY A CA 1
ATOM 1256 C C . GLY A 1 161 ? -33.440 38.035 34.731 1.00 57.47 161 GLY A C 1
ATOM 1257 O O . GLY A 1 161 ? -34.578 38.479 34.565 1.00 57.47 161 GLY A O 1
ATOM 1258 N N . CYS A 1 162 ? -33.215 36.787 35.142 1.00 58.81 162 CYS A N 1
ATOM 1259 C CA . CYS A 1 162 ? -34.171 35.677 35.069 1.00 58.81 162 CYS A CA 1
ATOM 1260 C C . CYS A 1 162 ? -35.306 35.655 36.109 1.00 58.81 162 CYS A C 1
ATOM 1262 O O . CYS A 1 162 ? -35.863 34.601 36.414 1.00 58.81 162 CYS A O 1
ATOM 1264 N N . MET A 1 163 ? -35.733 36.810 36.628 1.00 46.19 163 MET A N 1
ATOM 1265 C CA . MET A 1 163 ? -36.892 36.880 37.527 1.00 46.19 163 MET A CA 1
ATOM 1266 C C . MET A 1 163 ? -38.218 36.634 36.782 1.00 46.19 163 MET A C 1
ATOM 1268 O O . MET A 1 163 ? -38.909 37.571 36.378 1.00 46.19 163 MET A O 1
ATOM 1272 N N . GLY A 1 164 ? -38.594 35.357 36.659 1.00 53.56 164 GLY A N 1
ATOM 1273 C CA . GLY A 1 164 ? -39.928 34.913 36.236 1.00 53.56 164 GLY A CA 1
ATOM 1274 C C . GLY A 1 164 ? -40.107 34.673 34.733 1.00 53.56 164 GLY A C 1
ATOM 1275 O O . GLY A 1 164 ? -41.184 34.957 34.207 1.00 53.56 164 GLY A O 1
ATOM 1276 N N . LYS A 1 165 ? -39.074 34.175 34.037 1.00 50.72 165 LYS A N 1
ATOM 1277 C CA . LYS A 1 165 ? -39.112 33.849 32.596 1.00 50.72 165 LYS A CA 1
ATOM 1278 C C . LYS A 1 165 ? -38.444 32.509 32.227 1.00 50.72 165 LYS A C 1
ATOM 1280 O O . LYS A 1 165 ? -37.781 32.422 31.202 1.00 50.72 165 LYS A O 1
ATOM 1285 N N . VAL A 1 166 ? -38.661 31.455 33.009 1.00 50.53 166 VAL A N 1
ATOM 1286 C CA . VAL A 1 166 ? -38.277 30.097 32.579 1.00 50.53 166 VAL A CA 1
ATOM 1287 C C . VAL A 1 166 ? -39.371 29.535 31.671 1.00 50.53 166 VAL A C 1
ATOM 1289 O O . VAL A 1 166 ? -40.556 29.627 31.996 1.00 50.53 166 VAL A O 1
ATOM 1292 N N . HIS A 1 167 ? -38.994 29.018 30.499 1.00 49.84 167 HIS A N 1
ATOM 1293 C CA . HIS A 1 167 ? -39.932 28.725 29.406 1.00 49.84 167 HIS A CA 1
ATOM 1294 C C . HIS A 1 167 ? -39.935 27.237 29.007 1.00 49.84 167 HIS A C 1
ATOM 1296 O O . HIS A 1 167 ? -39.746 26.896 27.839 1.00 49.84 167 HIS A O 1
ATOM 1302 N N . CYS A 1 168 ? -40.175 26.343 29.978 1.00 53.47 168 CYS A N 1
ATOM 1303 C CA . CYS A 1 168 ? -40.209 24.888 29.773 1.00 53.47 168 CYS A CA 1
ATOM 1304 C C . CYS A 1 168 ? -41.177 24.490 28.633 1.00 53.47 168 CYS A C 1
ATOM 1306 O O . CYS A 1 168 ? -42.400 24.508 28.794 1.00 53.47 168 CYS A O 1
ATOM 1308 N N . ASN A 1 169 ? -40.641 24.104 27.469 1.00 47.09 169 ASN A N 1
ATOM 1309 C CA . ASN A 1 169 ? -41.414 23.761 26.264 1.00 47.09 169 ASN A CA 1
ATOM 1310 C C . ASN A 1 169 ? -42.013 22.340 26.339 1.00 47.09 169 ASN A C 1
ATOM 1312 O O . ASN A 1 169 ? -41.700 21.466 25.538 1.00 47.09 169 ASN A O 1
ATOM 1316 N N . GLY A 1 170 ? -42.902 22.114 27.311 1.00 54.12 170 GLY A N 1
ATOM 1317 C CA . GLY A 1 170 ? -43.587 20.834 27.546 1.00 54.12 170 GLY A CA 1
ATOM 1318 C C . GLY A 1 170 ? -43.057 20.030 28.739 1.00 54.12 170 GLY A C 1
ATOM 1319 O O . GLY A 1 170 ? -43.749 19.105 29.178 1.00 54.12 170 GLY A O 1
ATOM 1320 N N . ASN A 1 171 ? -41.898 20.432 29.264 1.00 60.75 171 ASN A N 1
ATOM 1321 C CA . ASN A 1 171 ? -41.235 19.914 30.464 1.00 60.75 171 ASN A CA 1
ATOM 1322 C C . ASN A 1 171 ? -41.854 20.486 31.755 1.00 60.75 171 ASN A C 1
ATOM 1324 O O . ASN A 1 171 ? -42.618 21.455 31.711 1.00 60.75 171 ASN A O 1
ATOM 1328 N N . ILE A 1 172 ? -41.557 19.865 32.897 1.00 62.09 172 ILE A N 1
ATOM 1329 C CA . ILE A 1 172 ? -42.065 20.247 34.223 1.00 62.09 172 ILE A CA 1
ATOM 1330 C C . ILE A 1 172 ? -41.073 21.210 34.886 1.00 62.09 172 ILE A C 1
ATOM 1332 O O . ILE A 1 172 ? -39.873 21.099 34.679 1.00 62.09 172 ILE A O 1
ATOM 1336 N N . PHE A 1 173 ? -41.576 22.183 35.646 1.00 64.25 173 PHE A N 1
ATOM 1337 C CA . PHE A 1 173 ? -40.785 23.241 36.281 1.00 64.25 173 PHE A CA 1
ATOM 1338 C C . PHE A 1 173 ? -40.681 23.012 37.793 1.00 64.25 173 PHE A C 1
ATOM 1340 O O . PHE A 1 173 ? -41.717 22.965 38.462 1.00 64.25 173 PHE A O 1
ATOM 1347 N N . CYS A 1 174 ? -39.460 22.927 38.326 1.00 70.00 174 CYS A N 1
ATOM 1348 C CA . CYS A 1 174 ? -39.214 22.867 39.768 1.00 70.00 174 CYS A CA 1
ATOM 1349 C C . CYS A 1 174 ? -39.354 24.284 40.364 1.00 70.00 174 CYS A C 1
ATOM 1351 O O . CYS A 1 174 ? -38.597 25.199 40.025 1.00 70.00 174 CYS A O 1
ATOM 1353 N N . ASN A 1 175 ? -40.324 24.514 41.255 1.00 60.03 175 ASN A N 1
ATOM 1354 C CA . ASN A 1 175 ? -40.669 25.859 41.729 1.00 60.03 175 ASN A CA 1
ATOM 1355 C C . ASN A 1 175 ? -39.601 26.477 42.640 1.00 60.03 175 ASN A C 1
ATOM 1357 O O . ASN A 1 175 ? -39.491 27.702 42.670 1.00 60.03 175 ASN A O 1
ATOM 1361 N N . ASN A 1 176 ? -38.841 25.666 43.382 1.00 57.66 176 ASN A N 1
ATOM 1362 C CA . ASN A 1 176 ? -37.833 26.150 44.337 1.00 57.66 176 ASN A CA 1
ATOM 1363 C C . ASN A 1 176 ? -36.431 26.321 43.729 1.00 57.66 176 ASN A C 1
ATOM 1365 O O . ASN A 1 176 ? -35.692 27.209 44.153 1.00 57.66 176 ASN A O 1
ATOM 1369 N N . THR A 1 177 ? -36.069 25.481 42.759 1.00 58.47 177 THR A N 1
ATOM 1370 C CA . THR A 1 177 ? -34.738 25.415 42.125 1.00 58.47 177 THR A CA 1
ATOM 1371 C C . THR A 1 177 ? -34.687 26.043 40.730 1.00 58.47 177 THR A C 1
ATOM 1373 O O . THR A 1 177 ? -33.609 26.403 40.271 1.00 58.47 177 THR A O 1
ATOM 1376 N N . HIS A 1 178 ? -35.850 26.297 40.119 1.00 58.59 178 HIS A N 1
ATOM 1377 C CA . HIS A 1 178 ? -36.049 27.059 38.879 1.00 58.59 178 HIS A CA 1
ATOM 1378 C C . HIS A 1 178 ? -35.523 26.431 37.573 1.00 58.59 178 HIS A C 1
ATOM 1380 O O . HIS A 1 178 ? -35.609 27.083 36.533 1.00 58.59 178 HIS A O 1
ATOM 1386 N N . HIS A 1 179 ? -35.083 25.170 37.563 1.00 58.50 179 HIS A N 1
ATOM 1387 C CA . HIS A 1 179 ? -34.827 24.427 36.321 1.00 58.50 179 HIS A CA 1
ATOM 1388 C C . HIS A 1 179 ? -36.062 23.658 35.815 1.00 58.50 179 HIS A C 1
ATOM 1390 O O . HIS A 1 179 ? -37.083 23.532 36.503 1.00 58.50 179 HIS A O 1
ATOM 1396 N N . CYS A 1 180 ? -35.972 23.158 34.578 1.00 66.12 180 CYS A N 1
ATOM 1397 C CA . CYS A 1 180 ? -36.967 22.275 33.971 1.00 66.12 180 CYS A CA 1
ATOM 1398 C C . CYS A 1 180 ? -36.478 20.813 33.979 1.00 66.12 180 CYS A C 1
ATOM 1400 O O . CYS A 1 180 ? -35.361 20.551 33.543 1.00 66.12 180 CYS A O 1
ATOM 1402 N N . ILE A 1 181 ? -37.338 19.862 34.349 1.00 66.44 181 ILE A N 1
ATOM 1403 C CA . ILE A 1 181 ? -37.110 18.411 34.202 1.00 66.44 181 ILE A CA 1
ATOM 1404 C C . ILE A 1 181 ? -38.038 17.821 33.128 1.00 66.44 181 ILE A C 1
ATOM 1406 O O . ILE A 1 181 ? -39.163 18.298 32.929 1.00 66.44 181 ILE A O 1
ATOM 1410 N N . GLU A 1 182 ? -37.593 16.796 32.397 1.00 58.47 182 GLU A N 1
ATOM 1411 C CA . GLU A 1 182 ? -38.481 16.076 31.469 1.00 58.47 182 GLU A CA 1
ATOM 1412 C C . GLU A 1 182 ? -39.566 15.302 32.236 1.00 58.47 182 GLU A C 1
ATOM 1414 O O . GLU A 1 182 ? -39.432 15.009 33.420 1.00 58.47 182 GLU A O 1
ATOM 1419 N N . LYS A 1 183 ? -40.677 14.975 31.567 1.00 57.38 183 LYS A N 1
ATOM 1420 C CA . LYS A 1 183 ? -41.833 14.329 32.222 1.00 57.38 183 LYS A CA 1
ATOM 1421 C C . LYS A 1 183 ? -41.553 12.941 32.784 1.00 57.38 183 LYS A C 1
ATOM 1423 O O . LYS A 1 183 ? -42.297 12.509 33.657 1.00 57.38 183 LYS A O 1
ATOM 1428 N N . ASP A 1 184 ? -40.528 12.275 32.271 1.00 59.75 184 ASP A N 1
ATOM 1429 C CA . ASP A 1 184 ? -40.188 10.907 32.650 1.00 59.75 184 ASP A CA 1
ATOM 1430 C C . ASP A 1 184 ? -39.284 10.869 33.903 1.00 59.75 184 ASP A C 1
ATOM 1432 O O . ASP A 1 184 ? -39.176 9.819 34.526 1.00 59.75 184 ASP A O 1
ATOM 1436 N N . PHE A 1 185 ? -38.743 12.026 34.322 1.00 63.38 185 PHE A N 1
ATOM 1437 C CA . PHE A 1 185 ? -38.094 12.272 35.626 1.00 63.38 185 PHE A CA 1
ATOM 1438 C C . PHE A 1 185 ? -39.088 12.744 36.705 1.00 63.38 185 PHE A C 1
ATOM 1440 O O . PHE A 1 185 ? -38.707 13.202 37.776 1.00 63.38 185 PHE A O 1
ATOM 1447 N N . LEU A 1 186 ? -40.394 12.677 36.430 1.00 63.09 186 LEU A N 1
ATOM 1448 C CA . LEU A 1 186 ? -41.412 12.819 37.462 1.00 63.09 186 LEU A CA 1
ATOM 1449 C C . LEU A 1 186 ? -41.789 11.416 37.948 1.00 63.09 186 LEU A C 1
ATOM 1451 O O . LEU A 1 186 ? -42.462 10.690 37.213 1.00 63.09 186 LEU A O 1
ATOM 1455 N N . CYS A 1 187 ? -41.453 11.084 39.198 1.00 57.75 187 CYS A N 1
ATOM 1456 C CA . CYS A 1 187 ? -41.790 9.807 39.842 1.00 57.75 187 CYS A CA 1
ATOM 1457 C C . CYS A 1 187 ? -40.944 8.602 39.406 1.00 57.75 187 CYS A C 1
ATOM 1459 O O . CYS A 1 187 ? -41.475 7.491 39.284 1.00 57.75 187 CYS A O 1
ATOM 1461 N N . ASP A 1 188 ? -39.646 8.807 39.174 1.00 56.69 188 ASP A N 1
ATOM 1462 C CA . ASP A 1 188 ? -38.695 7.732 38.870 1.00 56.69 188 ASP A CA 1
ATOM 1463 C C . ASP A 1 188 ? -37.952 7.205 40.122 1.00 56.69 188 ASP A C 1
ATOM 1465 O O . ASP A 1 188 ? -37.428 6.083 40.102 1.00 56.69 188 ASP A O 1
ATOM 1469 N N . GLY A 1 189 ? -38.000 7.955 41.233 1.00 56.72 189 GLY A N 1
ATOM 1470 C CA . GLY A 1 189 ? -37.346 7.655 42.508 1.00 56.72 189 GLY A CA 1
ATOM 1471 C C . GLY A 1 189 ? -36.084 8.478 42.809 1.00 56.72 189 GLY A C 1
ATOM 1472 O O . GLY A 1 189 ? -35.441 8.212 43.831 1.00 56.72 189 GLY A O 1
ATOM 1473 N N . VAL A 1 190 ? -35.718 9.442 41.959 1.00 58.62 190 VAL A N 1
ATOM 1474 C CA . VAL A 1 190 ? -34.568 10.350 42.118 1.00 58.62 190 VAL A CA 1
ATOM 1475 C C . VAL A 1 190 ? -35.044 11.774 42.450 1.00 58.62 190 VAL A C 1
ATOM 1477 O O . VAL A 1 190 ? -36.113 12.202 42.038 1.00 58.62 190 VAL A O 1
ATOM 1480 N N . ASP A 1 191 ? -34.259 12.517 43.237 1.00 66.56 191 ASP A N 1
ATOM 1481 C CA . ASP A 1 191 ? -34.521 13.932 43.559 1.00 66.56 191 ASP A CA 1
ATOM 1482 C C . ASP A 1 191 ? -33.846 14.849 42.519 1.00 66.56 191 ASP A C 1
ATOM 1484 O O . ASP A 1 191 ? -32.833 15.497 42.799 1.00 66.56 191 ASP A O 1
ATOM 1488 N N . ASP A 1 192 ? -34.386 14.863 41.298 1.00 70.88 192 ASP A N 1
ATOM 1489 C CA . ASP A 1 192 ? -33.869 15.654 40.173 1.00 70.88 192 ASP A CA 1
ATOM 1490 C C . ASP A 1 192 ? -34.219 17.150 40.294 1.00 70.88 192 ASP A C 1
ATOM 1492 O O . ASP A 1 192 ? -33.511 18.010 39.761 1.00 70.88 192 ASP A O 1
ATOM 1496 N N . CYS A 1 193 ? -35.263 17.504 41.050 1.00 68.31 193 CYS A N 1
ATOM 1497 C CA . CYS A 1 193 ? -35.561 18.874 41.461 1.00 68.31 193 CYS A CA 1
ATOM 1498 C C . CYS A 1 193 ? -34.623 19.394 42.570 1.00 68.31 193 CYS A C 1
ATOM 1500 O O . CYS A 1 193 ? -34.584 20.609 42.787 1.00 68.31 193 CYS A O 1
ATOM 1502 N N . GLY A 1 194 ? -33.865 18.535 43.261 1.00 57.19 194 GLY A N 1
ATOM 1503 C CA . GLY A 1 194 ? -32.929 18.887 44.341 1.00 57.19 194 GLY A CA 1
ATOM 1504 C C . GLY A 1 194 ? -33.577 19.302 45.675 1.00 57.19 194 GLY A C 1
ATOM 1505 O O . GLY A 1 194 ? -32.899 19.847 46.552 1.00 57.19 194 GLY A O 1
ATOM 1506 N N . ASP A 1 195 ? -34.887 19.096 45.818 1.00 65.12 195 ASP A N 1
ATOM 1507 C CA . ASP A 1 195 ? -35.658 19.286 47.058 1.00 65.12 195 ASP A CA 1
ATOM 1508 C C . ASP A 1 195 ? -36.873 18.330 47.196 1.00 65.12 195 ASP A C 1
ATOM 1510 O O . ASP A 1 195 ? -37.626 18.415 48.177 1.00 65.12 195 ASP A O 1
ATOM 1514 N N . GLY A 1 196 ? -37.069 17.439 46.220 1.00 65.31 196 GLY A N 1
ATOM 1515 C CA . GLY A 1 196 ? -38.109 16.422 46.111 1.00 65.31 196 GLY A CA 1
ATOM 1516 C C . GLY A 1 196 ? -39.446 16.897 45.536 1.00 65.31 196 GLY A C 1
ATOM 1517 O O . GLY A 1 196 ? -40.471 16.302 45.861 1.00 65.31 196 GLY A O 1
ATOM 1518 N N . GLU A 1 197 ? -39.551 18.032 44.827 1.00 72.12 197 GLU A N 1
ATOM 1519 C CA . GLU A 1 197 ? -40.858 18.507 44.305 1.00 72.12 197 GLU A CA 1
ATOM 1520 C C . GLU A 1 197 ? -41.503 17.563 43.287 1.00 72.12 197 GLU A C 1
ATOM 1522 O O . GLU A 1 197 ? -42.721 17.375 43.313 1.00 72.12 197 GLU A O 1
ATOM 1527 N N . ASP A 1 198 ? -40.664 16.941 42.474 1.00 66.94 198 ASP A N 1
ATOM 1528 C CA . ASP A 1 198 ? -40.937 15.797 41.613 1.00 66.94 198 ASP A CA 1
ATOM 1529 C C . ASP A 1 198 ? -41.541 14.605 42.376 1.00 66.94 198 ASP A C 1
ATOM 1531 O O . ASP A 1 198 ? -42.692 14.227 42.142 1.00 66.94 198 ASP A O 1
ATOM 1535 N N . GLU A 1 199 ? -40.802 14.061 43.341 1.00 71.75 199 GLU A N 1
ATOM 1536 C CA . GLU A 1 199 ? -41.132 12.825 44.056 1.00 71.75 199 GLU A CA 1
ATOM 1537 C C . GLU A 1 199 ? -42.271 12.993 45.081 1.00 71.75 199 GLU A C 1
ATOM 1539 O O . GLU A 1 199 ? -42.973 12.042 45.442 1.00 71.75 199 GLU A O 1
ATOM 1544 N N . ARG A 1 200 ? -42.528 14.221 45.555 1.00 64.88 200 ARG A N 1
ATOM 1545 C CA . ARG A 1 200 ? -43.506 14.496 46.630 1.00 64.88 200 ARG A CA 1
ATOM 1546 C C . ARG A 1 200 ? -44.980 14.276 46.251 1.00 64.88 200 ARG A C 1
ATOM 1548 O O . ARG A 1 200 ? -45.832 14.437 47.129 1.00 64.88 200 ARG A O 1
ATOM 1555 N N . ASN A 1 201 ? -45.323 13.920 45.007 1.00 57.03 201 ASN A N 1
ATOM 1556 C CA . ASN A 1 201 ? -46.729 13.801 44.572 1.00 57.03 201 ASN A CA 1
ATOM 1557 C C . ASN A 1 201 ? -47.051 12.568 43.698 1.00 57.03 201 ASN A C 1
ATOM 1559 O O . ASN A 1 201 ? -48.014 12.567 42.924 1.00 57.03 201 ASN A O 1
ATOM 1563 N N . CYS A 1 202 ? -46.264 11.502 43.842 1.00 60.19 202 CYS A N 1
ATOM 1564 C CA . CYS A 1 202 ? -46.177 10.383 42.901 1.00 60.19 202 CYS A CA 1
ATOM 1565 C C . CYS A 1 202 ? -47.274 9.311 42.975 1.00 60.19 202 CYS A C 1
ATOM 1567 O O . CYS A 1 202 ? -47.039 8.114 43.135 1.00 60.19 202 CYS A O 1
ATOM 1569 N N . PHE A 1 203 ? -48.521 9.737 42.786 1.00 54.97 203 PHE A N 1
ATOM 1570 C CA . PHE A 1 203 ? -49.677 8.845 42.747 1.00 54.97 203 PHE A CA 1
ATOM 1571 C C . PHE A 1 203 ? -49.937 8.251 41.353 1.00 54.97 203 PHE A C 1
ATOM 1573 O O . PHE A 1 203 ? -50.907 8.638 40.702 1.00 54.97 203 PHE A O 1
ATOM 1580 N N . ASN A 1 204 ? -49.113 7.276 40.930 1.00 51.47 204 ASN A N 1
ATOM 1581 C CA . ASN A 1 204 ? -49.554 5.989 40.340 1.00 51.47 204 ASN A CA 1
ATOM 1582 C C . ASN A 1 204 ? -48.380 5.070 39.901 1.00 51.47 204 ASN A C 1
ATOM 1584 O O . ASN A 1 204 ? -47.626 5.412 39.001 1.00 51.47 204 ASN A O 1
ATOM 1588 N N . ASN A 1 205 ? -48.389 3.818 40.387 1.00 47.09 205 ASN A N 1
ATOM 1589 C CA . ASN A 1 205 ? -47.799 2.611 39.764 1.00 47.09 205 ASN A CA 1
ATOM 1590 C C . ASN A 1 205 ? -46.298 2.240 39.893 1.00 47.09 205 ASN A C 1
ATOM 1592 O O . ASN A 1 205 ? -45.851 1.375 39.142 1.00 47.09 205 ASN A O 1
ATOM 1596 N N . VAL A 1 206 ? -45.592 2.655 40.949 1.00 36.50 206 VAL A N 1
ATOM 1597 C CA . VAL A 1 206 ? -44.592 1.795 41.640 1.00 36.50 206 VAL A CA 1
ATOM 1598 C C . VAL A 1 206 ? -44.742 2.053 43.157 1.00 36.50 206 VAL A C 1
ATOM 1600 O O . VAL A 1 206 ? -44.945 3.195 43.538 1.00 36.50 206 VAL A O 1
ATOM 1603 N N . ALA A 1 207 ? -44.760 1.096 44.095 1.00 38.06 207 ALA A N 1
ATOM 1604 C CA . ALA A 1 207 ? -44.594 -0.357 44.034 1.00 38.06 207 ALA A CA 1
ATOM 1605 C C . ALA A 1 207 ? -45.798 -1.103 44.654 1.00 38.06 207 ALA A C 1
ATOM 1607 O O . ALA A 1 207 ? -46.234 -0.798 45.760 1.00 38.06 207 ALA A O 1
ATOM 1608 N N . LEU A 1 208 ? -46.282 -2.157 43.984 1.00 43.59 208 LEU A N 1
ATOM 1609 C CA . LEU A 1 208 ? -47.303 -3.076 44.528 1.00 43.59 208 LEU A CA 1
ATOM 1610 C C . LEU A 1 208 ? -46.870 -4.558 44.518 1.00 43.59 208 LEU A C 1
ATOM 1612 O O . LEU A 1 208 ? -47.648 -5.429 44.904 1.00 43.59 208 LEU A O 1
ATOM 1616 N N . ASN A 1 209 ? -45.621 -4.828 44.118 1.00 44.53 209 ASN A N 1
ATOM 1617 C CA . ASN A 1 209 ? -45.028 -6.170 44.044 1.00 44.53 209 ASN A CA 1
ATOM 1618 C C . ASN A 1 209 ? -44.072 -6.490 45.211 1.00 44.53 209 ASN A C 1
ATOM 1620 O O . ASN A 1 209 ? -43.773 -7.659 45.427 1.00 44.53 209 ASN A O 1
ATOM 1624 N N . ASP A 1 210 ? -43.603 -5.483 45.956 1.00 48.56 210 ASP A N 1
ATOM 1625 C CA . ASP A 1 210 ? -42.540 -5.640 46.967 1.00 48.56 210 ASP A CA 1
ATOM 1626 C C . ASP A 1 210 ? -43.061 -5.812 48.409 1.00 48.56 210 ASP A C 1
ATOM 1628 O O . ASP A 1 210 ? -42.349 -6.260 49.303 1.00 48.56 210 ASP A O 1
ATOM 1632 N N . CYS A 1 211 ? -44.346 -5.527 48.651 1.00 57.22 211 CYS A N 1
ATOM 1633 C CA . CYS A 1 211 ? -44.966 -5.607 49.978 1.00 57.22 211 CYS A CA 1
ATOM 1634 C C . CYS A 1 211 ? -45.288 -7.050 50.419 1.00 57.22 211 CYS A C 1
ATOM 1636 O O . CYS A 1 211 ? -46.436 -7.374 50.739 1.00 57.22 211 CYS A O 1
ATOM 1638 N N . THR A 1 212 ? -44.286 -7.928 50.400 1.00 60.75 212 THR A N 1
ATOM 1639 C CA . THR A 1 212 ? -44.401 -9.340 50.772 1.00 60.75 212 THR A CA 1
ATOM 1640 C C . THR A 1 212 ? -43.694 -9.631 52.094 1.00 60.75 212 THR A C 1
ATOM 1642 O O . THR A 1 212 ? -42.664 -9.041 52.422 1.00 60.75 212 THR A O 1
ATOM 1645 N N . ILE A 1 213 ? -44.224 -10.608 52.836 1.00 60.34 213 ILE A N 1
ATOM 1646 C CA . ILE A 1 213 ? -43.648 -11.050 54.117 1.00 60.34 213 ILE A CA 1
ATOM 1647 C C . ILE A 1 213 ? -42.247 -11.663 53.916 1.00 60.34 213 ILE A C 1
ATOM 1649 O O . ILE A 1 213 ? -41.429 -11.646 54.832 1.00 60.34 213 ILE A O 1
ATOM 1653 N N . GLU A 1 214 ? -41.955 -12.160 52.710 1.00 57.91 214 GLU A N 1
ATOM 1654 C CA . GLU A 1 214 ? -40.637 -12.675 52.316 1.00 57.91 214 GLU A CA 1
ATOM 1655 C C . GLU A 1 214 ? -39.590 -11.549 52.208 1.00 57.91 214 GLU A C 1
ATOM 1657 O O . GLU A 1 214 ? -38.443 -11.762 52.592 1.00 57.91 214 GLU A O 1
ATOM 1662 N N . ASN A 1 215 ? -40.001 -10.332 51.828 1.00 59.94 215 ASN A N 1
ATOM 1663 C CA . ASN A 1 215 ? -39.152 -9.133 51.765 1.00 59.94 215 ASN A CA 1
ATOM 1664 C C . ASN A 1 215 ? -39.220 -8.285 53.055 1.00 59.94 215 ASN A C 1
ATOM 1666 O O . ASN A 1 215 ? -38.968 -7.084 53.031 1.00 59.94 215 ASN A O 1
ATOM 1670 N N . HIS A 1 216 ? -39.585 -8.890 54.194 1.00 68.19 216 HIS A N 1
ATOM 1671 C CA . HIS A 1 216 ? -39.762 -8.213 55.490 1.00 68.19 216 HIS A CA 1
ATOM 1672 C C . HIS A 1 216 ? -40.801 -7.065 55.501 1.00 68.19 216 HIS A C 1
ATOM 1674 O O . HIS A 1 216 ? -40.782 -6.234 56.412 1.00 68.19 216 HIS A O 1
ATOM 1680 N N . LYS A 1 217 ? -41.750 -7.019 54.552 1.00 74.00 217 LYS A N 1
ATOM 1681 C CA . LYS A 1 217 ? -42.811 -5.995 54.500 1.00 74.00 217 LYS A CA 1
ATOM 1682 C C . LYS A 1 217 ? -44.207 -6.587 54.721 1.00 74.00 217 LYS A C 1
ATOM 1684 O O . LYS A 1 217 ? -44.540 -7.674 54.254 1.00 74.00 217 LYS A O 1
ATOM 1689 N N . PHE A 1 218 ? -45.067 -5.837 55.401 1.00 75.88 218 PHE A N 1
ATOM 1690 C CA . PHE A 1 218 ? -46.480 -6.142 55.605 1.00 75.88 218 PHE A CA 1
ATOM 1691 C C . PHE A 1 218 ? -47.345 -5.077 54.924 1.00 75.88 218 PHE A C 1
ATOM 1693 O O . PHE A 1 218 ? -47.257 -3.890 55.231 1.00 75.88 218 PHE A O 1
ATOM 1700 N N . GLN A 1 219 ? -48.188 -5.501 53.983 1.00 78.06 219 GLN A N 1
ATOM 1701 C CA . GLN A 1 219 ? -49.125 -4.621 53.287 1.00 78.06 219 GLN A CA 1
ATOM 1702 C C . GLN A 1 219 ? -50.323 -4.277 54.185 1.00 78.06 219 GLN A C 1
ATOM 1704 O O . GLN A 1 219 ? -51.055 -5.178 54.607 1.00 78.06 219 GLN A O 1
ATOM 1709 N N . CYS A 1 220 ? -50.579 -2.983 54.406 1.00 77.50 220 CYS A N 1
ATOM 1710 C CA . CYS A 1 220 ? -51.830 -2.535 55.016 1.00 77.50 220 CYS A CA 1
ATOM 1711 C C . CYS A 1 220 ? -53.013 -2.945 54.118 1.00 77.50 220 CYS A C 1
ATOM 1713 O O . CYS A 1 220 ? -52.934 -2.947 52.888 1.00 77.50 220 CYS A O 1
ATOM 1715 N N . LYS A 1 221 ? -54.128 -3.356 54.724 1.00 72.94 221 LYS A N 1
ATOM 1716 C CA . LYS A 1 221 ? -55.233 -4.055 54.032 1.00 72.94 221 LYS A CA 1
ATOM 1717 C C . LYS A 1 221 ? -56.026 -3.162 53.070 1.00 72.94 221 LYS A C 1
ATOM 1719 O O . LYS A 1 221 ? -56.694 -3.668 52.167 1.00 72.94 221 LYS A O 1
ATOM 1724 N N . ASP A 1 222 ? -55.951 -1.852 53.266 1.00 65.12 222 ASP A N 1
ATOM 1725 C CA . ASP A 1 222 ? -56.438 -0.820 52.349 1.00 65.12 222 ASP A CA 1
ATOM 1726 C C . ASP A 1 222 ? -55.594 -0.694 51.063 1.00 65.12 222 ASP A C 1
ATOM 1728 O O . ASP A 1 222 ? -56.059 -0.098 50.092 1.00 65.12 222 ASP A O 1
ATOM 1732 N N . LYS A 1 223 ? -54.395 -1.298 51.042 1.00 62.09 223 LYS A N 1
ATOM 1733 C CA . LYS A 1 223 ? -53.355 -1.193 50.008 1.00 62.09 223 LYS A CA 1
ATOM 1734 C C . LYS A 1 223 ? -52.799 0.221 49.804 1.00 62.09 223 LYS A C 1
ATOM 1736 O O . LYS A 1 223 ? -52.283 0.505 48.727 1.00 62.09 223 LYS A O 1
ATOM 1741 N N . SER A 1 224 ? -52.895 1.101 50.803 1.00 59.88 224 SER A N 1
ATOM 1742 C CA . SER A 1 224 ? -52.363 2.470 50.694 1.00 59.88 224 SER A CA 1
ATOM 1743 C C . SER A 1 224 ? -50.857 2.563 50.957 1.00 59.88 224 SER A C 1
ATOM 1745 O O . SER A 1 224 ? -50.214 3.507 50.508 1.00 59.88 224 SER A O 1
ATOM 1747 N N . HIS A 1 225 ? -50.316 1.609 51.719 1.00 69.81 225 HIS A N 1
ATOM 1748 C CA . HIS A 1 225 ? -49.038 1.720 52.425 1.00 69.81 225 HIS A CA 1
ATOM 1749 C C . HIS A 1 225 ? -48.558 0.329 52.882 1.00 69.81 225 HIS A C 1
ATOM 1751 O O . HIS A 1 225 ? -49.350 -0.619 52.973 1.00 69.81 225 HIS A O 1
ATOM 1757 N N . CYS A 1 226 ? -47.258 0.192 53.147 1.00 76.12 226 CYS A N 1
ATOM 1758 C CA . CYS A 1 226 ? -46.613 -1.056 53.551 1.00 76.12 226 CYS A CA 1
ATOM 1759 C C . CYS A 1 226 ? -45.583 -0.798 54.663 1.00 76.12 226 CYS A C 1
ATOM 1761 O O . CYS A 1 226 ? -44.666 0.005 54.497 1.00 76.12 226 CYS A O 1
ATOM 1763 N N . ILE A 1 227 ? -45.722 -1.499 55.789 1.00 75.81 227 ILE A N 1
ATOM 1764 C CA . ILE A 1 227 ? -44.882 -1.344 56.990 1.00 75.81 227 ILE A CA 1
ATOM 1765 C C . ILE A 1 227 ? -43.838 -2.460 57.087 1.00 75.81 227 ILE A C 1
ATOM 1767 O O . ILE A 1 227 ? -43.979 -3.510 56.464 1.00 75.81 227 ILE A O 1
ATOM 1771 N N . ASP A 1 228 ? -42.787 -2.256 57.875 1.00 72.88 228 ASP A N 1
ATOM 1772 C CA . ASP A 1 228 ? -41.818 -3.307 58.205 1.00 72.88 228 ASP A CA 1
ATOM 1773 C C . ASP A 1 228 ? -42.435 -4.400 59.089 1.00 72.88 228 ASP A C 1
ATOM 1775 O O . ASP A 1 228 ? -43.273 -4.121 59.946 1.00 72.88 228 ASP A O 1
ATOM 1779 N N . LEU A 1 229 ? -41.989 -5.650 58.925 1.00 72.38 229 LEU A N 1
ATOM 1780 C CA . LEU A 1 229 ? -42.512 -6.811 59.664 1.00 72.38 229 LEU A CA 1
ATOM 1781 C C . LEU A 1 229 ? -42.294 -6.741 61.188 1.00 72.38 229 LEU A C 1
ATOM 1783 O O . LEU A 1 229 ? -42.959 -7.463 61.933 1.00 72.38 229 LEU A O 1
ATOM 1787 N N . ASP A 1 230 ? -41.367 -5.886 61.624 1.00 71.69 230 ASP A N 1
ATOM 1788 C CA . ASP A 1 230 ? -41.055 -5.596 63.028 1.00 71.69 230 ASP A CA 1
ATOM 1789 C C . ASP A 1 230 ? -42.017 -4.561 63.655 1.00 71.69 230 ASP A C 1
ATOM 1791 O O . ASP A 1 230 ? -42.044 -4.425 64.875 1.00 71.69 230 ASP A O 1
ATOM 1795 N N . LYS A 1 231 ? -42.818 -3.863 62.831 1.00 75.12 231 LYS A N 1
ATOM 1796 C CA . LYS A 1 231 ? -43.887 -2.924 63.233 1.00 75.12 231 LYS A CA 1
ATOM 1797 C C . LYS A 1 231 ? -45.284 -3.562 63.230 1.00 75.12 231 LYS A C 1
ATOM 1799 O O . LYS A 1 231 ? -46.294 -2.882 63.367 1.00 75.12 231 LYS A O 1
ATOM 1804 N N . VAL A 1 232 ? -45.367 -4.871 63.001 1.00 78.12 232 VAL A N 1
ATOM 1805 C CA . VAL A 1 232 ? -46.630 -5.619 63.007 1.00 78.12 232 VAL A CA 1
ATOM 1806 C C . VAL A 1 232 ? -46.826 -6.201 64.402 1.00 78.12 232 VAL A C 1
ATOM 1808 O O . VAL A 1 232 ? -45.942 -6.895 64.902 1.00 78.12 232 VAL A O 1
ATOM 1811 N N . CYS A 1 233 ? -47.984 -5.957 65.020 1.00 75.19 233 CYS A N 1
ATOM 1812 C CA . CYS A 1 233 ? -48.258 -6.358 66.403 1.00 75.19 233 CYS A CA 1
ATOM 1813 C C . CYS A 1 233 ? -47.296 -5.731 67.456 1.00 75.19 233 CYS A C 1
ATOM 1815 O O . CYS A 1 233 ? -47.058 -6.352 68.498 1.00 75.19 233 CYS A O 1
ATOM 1817 N N . ASP A 1 234 ? -46.738 -4.534 67.205 1.00 76.06 234 ASP A N 1
ATOM 1818 C CA . ASP A 1 234 ? -45.803 -3.817 68.097 1.00 76.06 234 ASP A CA 1
ATOM 1819 C C . ASP A 1 234 ? -46.480 -2.879 69.131 1.00 76.06 234 ASP A C 1
ATOM 1821 O O . ASP A 1 234 ? -45.828 -2.389 70.059 1.00 76.06 234 ASP A O 1
ATOM 1825 N N . HIS A 1 235 ? -47.804 -2.715 69.024 1.00 70.56 235 HIS A N 1
ATOM 1826 C CA . HIS A 1 235 ? -48.690 -1.838 69.807 1.00 70.56 235 HIS A CA 1
ATOM 1827 C C . HIS A 1 235 ? -48.721 -0.355 69.405 1.00 70.56 235 HIS A C 1
ATOM 1829 O O . HIS A 1 235 ? -49.270 0.474 70.146 1.00 70.56 235 HIS A O 1
ATOM 1835 N N . THR A 1 236 ? -48.255 -0.039 68.198 1.00 75.44 236 THR A N 1
ATOM 1836 C CA . THR A 1 236 ? -48.327 1.281 67.561 1.00 75.44 236 THR A CA 1
ATOM 1837 C C . THR A 1 236 ? -49.156 1.215 66.264 1.00 75.44 236 THR A C 1
ATOM 1839 O O . THR A 1 236 ? -48.957 0.311 65.464 1.00 75.44 236 THR A O 1
ATOM 1842 N N . PRO A 1 237 ? -50.112 2.140 66.030 1.00 74.81 237 PRO A N 1
ATOM 1843 C CA . PRO A 1 237 ? -50.827 2.220 64.750 1.00 74.81 237 PRO A CA 1
ATOM 1844 C C . PRO A 1 237 ? -49.967 2.817 63.622 1.00 74.81 237 PRO A C 1
ATOM 1846 O O . PRO A 1 237 ? -49.960 4.035 63.421 1.00 74.81 237 PRO A O 1
ATOM 1849 N N . ASP A 1 238 ? -49.284 1.961 62.868 1.00 78.25 238 ASP A N 1
ATOM 1850 C CA . ASP A 1 238 ? -48.469 2.320 61.702 1.00 78.25 238 ASP A CA 1
ATOM 1851 C C . ASP A 1 238 ? -49.211 2.086 60.363 1.00 78.25 238 ASP A C 1
ATOM 1853 O O . ASP A 1 238 ? -48.852 2.689 59.348 1.00 78.25 238 ASP A O 1
ATOM 1857 N N . CYS A 1 239 ? -50.293 1.296 60.355 1.00 74.88 239 CYS A N 1
ATOM 1858 C CA . CYS A 1 239 ? -51.316 1.254 59.303 1.00 74.88 239 CYS A CA 1
ATOM 1859 C C . CYS A 1 239 ? -52.519 2.152 59.658 1.00 74.88 239 CYS A C 1
ATOM 1861 O O . CYS A 1 239 ? -53.143 2.008 60.712 1.00 74.88 239 CYS A O 1
ATOM 1863 N N . PHE A 1 240 ? -52.939 3.016 58.725 1.00 73.06 240 PHE A N 1
ATOM 1864 C CA . PHE A 1 240 ? -54.069 3.947 58.912 1.00 73.06 240 PHE A CA 1
ATOM 1865 C C . PHE A 1 240 ? -55.419 3.277 59.236 1.00 73.06 240 PHE A C 1
ATOM 1867 O O . PHE A 1 240 ? -56.316 3.931 59.774 1.00 73.06 240 PHE A O 1
ATOM 1874 N N . ASP A 1 241 ? -55.585 1.993 58.910 1.00 74.56 241 ASP A N 1
ATOM 1875 C CA . ASP A 1 241 ? -56.816 1.222 59.102 1.00 74.56 241 ASP A CA 1
ATOM 1876 C C . ASP A 1 241 ? -56.780 0.249 60.301 1.00 74.56 241 ASP A C 1
ATOM 1878 O O . ASP A 1 241 ? -57.743 -0.498 60.503 1.00 74.56 241 ASP A O 1
ATOM 1882 N N . LEU A 1 242 ? -55.703 0.268 61.102 1.00 71.06 242 LEU A N 1
ATOM 1883 C CA . LEU A 1 242 ? -55.429 -0.670 62.203 1.00 71.06 242 LEU A CA 1
ATOM 1884 C C . LEU A 1 242 ? -55.358 -2.150 61.764 1.00 71.06 242 LEU A C 1
ATOM 1886 O O . LEU A 1 242 ? -55.667 -3.048 62.552 1.00 71.06 242 LEU A O 1
ATOM 1890 N N . SER A 1 243 ? -55.008 -2.446 60.505 1.00 75.75 243 SER A N 1
ATOM 1891 C CA . SER A 1 243 ? -54.827 -3.836 60.045 1.00 75.75 243 SER A CA 1
ATOM 1892 C C . SER A 1 243 ? -53.495 -4.474 60.452 1.00 75.75 243 SER A C 1
ATOM 1894 O O . SER A 1 243 ? -53.301 -5.648 60.164 1.00 75.75 243 SER A O 1
ATOM 1896 N N . ASP A 1 244 ? -52.621 -3.732 61.121 1.00 77.75 244 ASP A N 1
ATOM 1897 C CA . ASP A 1 244 ? -51.356 -4.128 61.753 1.00 77.75 244 ASP A CA 1
ATOM 1898 C C . ASP A 1 244 ? -51.547 -4.748 63.151 1.00 77.75 244 ASP A C 1
ATOM 1900 O O . ASP A 1 244 ? -51.027 -5.826 63.425 1.00 77.75 244 ASP A O 1
ATOM 1904 N N . GLU A 1 245 ? -52.338 -4.098 64.010 1.00 78.88 245 GLU A N 1
ATOM 1905 C CA . GLU A 1 245 ? -52.503 -4.419 65.439 1.00 78.88 245 GLU A CA 1
ATOM 1906 C C . GLU A 1 245 ? -53.669 -5.367 65.760 1.00 78.88 245 GLU A C 1
ATOM 1908 O O . GLU A 1 245 ? -53.840 -5.834 66.891 1.00 78.88 245 GLU A O 1
ATOM 1913 N N . ASN A 1 246 ? -54.540 -5.622 64.788 1.00 70.69 246 ASN A N 1
ATOM 1914 C CA . ASN A 1 246 ? -55.824 -6.273 65.026 1.00 70.69 246 ASN A CA 1
ATOM 1915 C C . ASN A 1 246 ? -55.760 -7.804 64.832 1.00 70.69 246 ASN A C 1
ATOM 1917 O O . ASN A 1 246 ? -54.839 -8.362 64.243 1.00 70.69 246 ASN A O 1
ATOM 1921 N N . GLY A 1 247 ? -56.770 -8.531 65.312 1.00 71.25 247 GLY A N 1
ATOM 1922 C CA . GLY A 1 247 ? -56.834 -9.989 65.173 1.00 71.25 247 GLY A CA 1
ATOM 1923 C C . GLY A 1 247 ? -55.977 -10.741 66.199 1.00 71.25 247 GLY A C 1
ATOM 1924 O O . GLY A 1 247 ? -56.267 -10.695 67.394 1.00 71.25 247 GLY A O 1
ATOM 1925 N N . LYS A 1 248 ? -54.991 -11.528 65.741 1.00 66.00 248 LYS A N 1
ATOM 1926 C CA . LYS A 1 248 ? -54.239 -12.476 66.594 1.00 66.00 248 LYS A CA 1
ATOM 1927 C C . LYS A 1 248 ? -53.020 -11.905 67.333 1.00 66.00 248 LYS A C 1
ATOM 1929 O O . LYS A 1 248 ? -52.411 -12.656 68.094 1.00 66.00 248 LYS A O 1
ATOM 1934 N N . CYS A 1 249 ? -52.695 -10.621 67.174 1.00 69.19 249 CYS A N 1
ATOM 1935 C CA . CYS A 1 249 ? -51.503 -9.987 67.759 1.00 69.19 249 CYS A CA 1
ATOM 1936 C C . CYS A 1 249 ? -51.293 -10.226 69.269 1.00 69.19 249 CYS A C 1
ATOM 1938 O O . CYS A 1 249 ? -50.163 -10.250 69.745 1.00 69.19 249 CYS A O 1
ATOM 1940 N N . TYR A 1 250 ? -52.362 -10.461 70.033 1.00 63.00 250 TYR A N 1
ATOM 1941 C CA . TYR A 1 250 ? -52.308 -10.585 71.494 1.00 63.00 250 TYR A CA 1
ATOM 1942 C C . TYR A 1 250 ? -51.857 -11.957 72.049 1.00 63.00 250 TYR A C 1
ATOM 1944 O O . TYR A 1 250 ? -51.807 -12.115 73.270 1.00 63.00 250 TYR A O 1
ATOM 1952 N N . ASP A 1 251 ? -51.545 -12.961 71.217 1.00 65.00 251 ASP A N 1
ATOM 1953 C CA . ASP A 1 251 ? -51.171 -14.316 71.677 1.00 65.00 251 ASP A CA 1
ATOM 1954 C C . ASP A 1 251 ? -49.683 -14.650 71.450 1.00 65.00 251 ASP A C 1
ATOM 1956 O O . ASP A 1 251 ? -49.295 -15.415 70.562 1.00 65.00 251 ASP A O 1
ATOM 1960 N N . ILE A 1 252 ? -48.846 -14.083 72.324 1.00 59.19 252 ILE A N 1
ATOM 1961 C CA . ILE A 1 252 ? -47.372 -14.137 72.298 1.00 59.19 252 ILE A CA 1
ATOM 1962 C C . ILE A 1 252 ? -46.799 -15.570 72.208 1.00 59.19 252 ILE A C 1
ATOM 1964 O O . ILE A 1 252 ? -45.695 -15.772 71.703 1.00 59.19 252 ILE A O 1
ATOM 1968 N N . ASN A 1 253 ? -47.534 -16.599 72.647 1.00 61.16 253 ASN A N 1
ATOM 1969 C CA . ASN A 1 253 ? -47.043 -17.982 72.619 1.00 61.16 253 ASN A CA 1
ATOM 1970 C C . ASN A 1 253 ? -47.108 -18.650 71.229 1.00 61.16 253 ASN A C 1
ATOM 1972 O O . ASN A 1 253 ? -46.550 -19.739 71.066 1.00 61.16 253 ASN A O 1
ATOM 1976 N N . GLN A 1 254 ? -47.753 -18.050 70.219 1.00 65.69 254 GLN A N 1
ATOM 1977 C CA . GLN A 1 254 ? -47.948 -18.724 68.925 1.00 65.69 254 GLN A CA 1
ATOM 1978 C C . GLN A 1 254 ? -46.637 -18.958 68.152 1.00 65.69 254 GLN A C 1
ATOM 1980 O O . GLN A 1 254 ? -46.469 -20.039 67.587 1.00 65.69 254 GLN A O 1
ATOM 1985 N N . CYS A 1 255 ? -45.659 -18.044 68.201 1.00 65.94 255 CYS A N 1
ATOM 1986 C CA . CYS A 1 255 ? -44.344 -18.276 67.580 1.00 65.94 255 CYS A CA 1
ATOM 1987 C C . CYS A 1 255 ? -43.555 -19.428 68.237 1.00 65.94 255 CYS A C 1
ATOM 1989 O O . CYS A 1 255 ? -42.845 -20.158 67.548 1.00 65.94 255 CYS A O 1
ATOM 1991 N N . VAL A 1 256 ? -43.731 -19.671 69.543 1.00 64.44 256 VAL A N 1
ATOM 1992 C CA . VAL A 1 256 ? -43.088 -20.800 70.253 1.00 64.44 256 VAL A CA 1
ATOM 1993 C C . VAL A 1 256 ? -43.661 -22.151 69.799 1.00 64.44 256 VAL A C 1
ATOM 1995 O O . VAL A 1 256 ? -42.961 -23.163 69.796 1.00 64.44 256 VAL A O 1
ATOM 1998 N N . LEU A 1 257 ? -44.928 -22.174 69.372 1.00 65.06 257 LEU A N 1
ATOM 1999 C CA . LEU A 1 257 ? -45.585 -23.355 68.804 1.00 65.06 257 LEU A CA 1
ATOM 2000 C C . LEU A 1 257 ? -45.264 -23.572 67.314 1.00 65.06 257 LEU A C 1
ATOM 2002 O O . LEU A 1 257 ? -45.389 -24.699 66.835 1.00 65.06 257 LEU A O 1
ATOM 2006 N N . ALA A 1 258 ? -44.846 -22.526 66.593 1.00 63.50 258 ALA A N 1
ATOM 2007 C CA . ALA A 1 258 ? -44.681 -22.535 65.137 1.00 63.50 258 ALA A CA 1
ATOM 2008 C C . ALA A 1 258 ? -43.434 -23.282 64.620 1.00 63.50 258 ALA A C 1
ATOM 2010 O O . ALA A 1 258 ? -43.395 -23.630 63.445 1.00 63.50 258 ALA A O 1
ATOM 2011 N N . LYS A 1 259 ? -42.433 -23.554 65.475 1.00 66.88 259 LYS A N 1
ATOM 2012 C CA . LYS A 1 259 ? -41.159 -24.223 65.114 1.00 66.88 259 LYS A CA 1
ATOM 2013 C C . LYS A 1 259 ? -40.388 -23.583 63.938 1.00 66.88 259 LYS A C 1
ATOM 2015 O O . LYS A 1 259 ? -39.737 -24.287 63.170 1.00 66.88 259 LYS A O 1
ATOM 2020 N N . CYS A 1 260 ? -40.432 -22.262 63.799 1.00 67.44 260 CYS A N 1
ATOM 2021 C CA . CYS A 1 260 ? -39.664 -21.569 62.765 1.00 67.44 260 CYS A CA 1
ATOM 2022 C C . CYS A 1 260 ? -38.142 -21.806 62.917 1.00 67.44 260 CYS A C 1
ATOM 2024 O O . CYS A 1 260 ? -37.667 -21.880 64.053 1.00 67.44 260 CYS A O 1
ATOM 2026 N N . PRO A 1 261 ? -37.372 -21.911 61.813 1.00 64.38 261 PRO A N 1
ATOM 2027 C CA . PRO A 1 261 ? -35.949 -22.259 61.873 1.00 64.38 261 PRO A CA 1
ATOM 2028 C C . PRO A 1 261 ? -35.053 -21.150 62.436 1.00 64.38 261 PRO A C 1
ATOM 2030 O O . PRO A 1 261 ? -34.147 -21.447 63.210 1.00 64.38 261 PRO A O 1
ATOM 2033 N N . ASN A 1 262 ? -35.312 -19.893 62.053 1.00 68.69 262 ASN A N 1
ATOM 2034 C CA . ASN A 1 262 ? -34.564 -18.715 62.500 1.00 68.69 262 ASN A CA 1
ATOM 2035 C C . ASN A 1 262 ? -35.504 -17.710 63.184 1.00 68.69 262 ASN A C 1
ATOM 2037 O O . ASN A 1 262 ? -35.533 -17.642 64.411 1.00 68.69 262 ASN A O 1
ATOM 2041 N N . ASN A 1 263 ? -36.309 -16.975 62.403 1.00 72.19 263 ASN A N 1
ATOM 2042 C CA . ASN A 1 263 ? -37.151 -15.890 62.908 1.00 72.19 263 ASN A CA 1
ATOM 2043 C C . ASN A 1 263 ? -38.650 -16.206 62.754 1.00 72.19 263 ASN A C 1
ATOM 2045 O O . ASN A 1 263 ? -39.065 -17.014 61.919 1.00 72.19 263 ASN A O 1
ATOM 2049 N N . CYS A 1 264 ? -39.469 -15.552 63.577 1.00 74.44 264 CYS A N 1
ATOM 2050 C CA . CYS A 1 264 ? -40.927 -15.623 63.544 1.00 74.44 264 CYS A CA 1
ATOM 2051 C C . CYS A 1 264 ? -41.506 -14.264 63.940 1.00 74.44 264 CYS A C 1
ATOM 2053 O O . CYS A 1 264 ? -41.133 -13.750 64.993 1.00 74.44 264 CYS A O 1
ATOM 2055 N N . SER A 1 265 ? -42.410 -13.713 63.128 1.00 74.00 265 SER A N 1
ATOM 2056 C CA . SER A 1 265 ? -43.199 -12.527 63.488 1.00 74.00 265 SER A CA 1
ATOM 2057 C C . SER A 1 265 ? -44.652 -12.938 63.714 1.00 74.00 265 SER A C 1
ATOM 2059 O O . SER A 1 265 ? -45.149 -13.902 63.118 1.00 74.00 265 SER A O 1
ATOM 2061 N N . LEU A 1 266 ? -45.334 -12.226 64.607 1.00 73.94 266 LEU A N 1
ATOM 2062 C CA . LEU A 1 266 ? -46.771 -12.358 64.790 1.00 73.94 266 LEU A CA 1
ATOM 2063 C C . LEU A 1 266 ? -47.450 -11.450 63.770 1.00 73.94 266 LEU A C 1
ATOM 2065 O O . LEU A 1 266 ? -47.183 -10.259 63.723 1.00 73.94 266 LEU A O 1
ATOM 2069 N N . THR A 1 267 ? -48.354 -12.009 62.971 1.00 74.44 267 THR A N 1
ATOM 2070 C CA . THR A 1 267 ? -49.252 -11.214 62.128 1.00 74.44 267 THR A CA 1
ATOM 2071 C C . THR A 1 267 ? -50.684 -11.319 62.657 1.00 74.44 267 THR A C 1
ATOM 2073 O O . THR A 1 267 ? -51.037 -12.328 63.284 1.00 74.44 267 THR A O 1
ATOM 2076 N N . PRO A 1 268 ? -51.569 -10.373 62.302 1.00 71.94 268 PRO A N 1
ATOM 2077 C CA . PRO A 1 268 ? -53.021 -10.482 62.462 1.00 71.94 268 PRO A CA 1
ATOM 2078 C C . PRO A 1 268 ? -53.631 -11.848 62.107 1.00 71.94 268 PRO A C 1
ATOM 2080 O O . PRO A 1 268 ? -54.643 -12.251 62.691 1.00 71.94 268 PRO A O 1
ATOM 2083 N N . THR A 1 269 ? -53.022 -12.581 61.163 1.00 71.38 269 THR A N 1
ATOM 2084 C CA . THR A 1 269 ? -53.494 -13.891 60.686 1.00 71.38 269 THR A CA 1
ATOM 2085 C C . THR A 1 269 ? -52.933 -15.080 61.481 1.00 71.38 269 THR A C 1
ATOM 2087 O O . THR A 1 269 ? -53.580 -16.133 61.548 1.00 71.38 269 THR A O 1
ATOM 2090 N N . GLY A 1 270 ? -51.781 -14.918 62.139 1.00 71.50 270 GLY A N 1
ATOM 2091 C CA . GLY A 1 270 ? -51.034 -15.957 62.858 1.00 71.50 270 GLY A CA 1
ATOM 2092 C C . GLY A 1 270 ? -49.513 -15.733 62.820 1.00 71.50 270 GLY A C 1
ATOM 2093 O O . GLY A 1 270 ? -49.053 -14.762 62.216 1.00 71.50 270 GLY A O 1
ATOM 2094 N N . PRO A 1 271 ? -48.722 -16.619 63.453 1.00 72.81 271 PRO A N 1
ATOM 2095 C CA . PRO A 1 271 ? -47.265 -16.580 63.376 1.00 72.81 271 PRO A CA 1
ATOM 2096 C C . PRO A 1 271 ? -46.798 -16.919 61.956 1.00 72.81 271 PRO A C 1
ATOM 2098 O O . PRO A 1 271 ? -47.272 -17.897 61.372 1.00 72.81 271 PRO A O 1
ATOM 2101 N N . VAL A 1 272 ? -45.851 -16.150 61.422 1.00 74.00 272 VAL A N 1
ATOM 2102 C CA . VAL A 1 272 ? -45.214 -16.426 60.128 1.00 74.00 272 VAL A CA 1
ATOM 2103 C C . VAL A 1 272 ? -43.709 -16.558 60.326 1.00 74.00 272 VAL A C 1
ATOM 2105 O O . VAL A 1 272 ? -43.066 -15.696 60.926 1.00 74.00 272 VAL A O 1
ATOM 2108 N N . CYS A 1 273 ? -43.157 -17.667 59.837 1.00 75.38 273 CYS A N 1
ATOM 2109 C CA . CYS A 1 273 ? -41.722 -17.916 59.833 1.00 75.38 273 CYS A CA 1
ATOM 2110 C C . CYS A 1 273 ? -41.058 -17.130 58.704 1.00 75.38 273 CYS A C 1
ATOM 2112 O O . CYS A 1 273 ? -41.538 -17.169 57.573 1.00 75.38 273 CYS A O 1
ATOM 2114 N N . PHE A 1 274 ? -39.932 -16.489 58.996 1.00 73.56 274 PHE A N 1
ATOM 2115 C CA . PHE A 1 274 ? -39.123 -15.796 57.997 1.00 73.56 274 PHE A CA 1
ATOM 2116 C C . PHE A 1 274 ? -37.628 -16.005 58.267 1.00 73.56 274 PHE A C 1
ATOM 2118 O O . PHE A 1 274 ? -37.222 -16.555 59.299 1.00 73.56 274 PHE A O 1
ATOM 2125 N N . CYS A 1 275 ? -36.810 -15.612 57.300 1.00 74.88 275 CYS A N 1
ATOM 2126 C CA . CYS A 1 275 ? -35.364 -15.777 57.322 1.00 74.88 275 CYS A CA 1
ATOM 2127 C C . CYS A 1 275 ? -34.665 -14.417 57.495 1.00 74.88 275 CYS A C 1
ATOM 2129 O O . CYS A 1 275 ? -35.302 -13.386 57.311 1.00 74.88 275 CYS A O 1
ATOM 2131 N N . PRO A 1 276 ? -33.384 -14.376 57.899 1.00 70.62 276 PRO A N 1
ATOM 2132 C CA . PRO A 1 276 ? -32.589 -13.152 57.820 1.00 70.62 276 PRO A CA 1
ATOM 2133 C C . PRO A 1 276 ? -32.515 -12.610 56.384 1.00 70.62 276 PRO A C 1
ATOM 2135 O O . PRO A 1 276 ? -32.479 -13.407 55.444 1.00 70.62 276 PRO A O 1
ATOM 2138 N N . TYR A 1 277 ? -32.391 -11.286 56.235 1.00 70.75 277 TYR A N 1
ATOM 2139 C CA . TYR A 1 277 ? -31.989 -10.635 54.980 1.00 70.75 277 TYR A CA 1
ATOM 2140 C C . TYR A 1 277 ? -30.814 -11.385 54.325 1.00 70.75 277 TYR A C 1
ATOM 2142 O O . TYR A 1 277 ? -29.923 -11.859 55.028 1.00 70.75 277 TYR A O 1
ATOM 2150 N N . GLY A 1 278 ? -30.837 -11.535 52.997 1.00 70.75 278 GLY A N 1
ATOM 2151 C CA . GLY A 1 278 ? -29.871 -12.358 52.251 1.00 70.75 278 GLY A CA 1
ATOM 2152 C C . GLY A 1 278 ? -30.100 -13.876 52.341 1.00 70.75 278 GLY A C 1
ATOM 2153 O O . GLY A 1 278 ? -29.237 -14.669 51.971 1.00 70.75 278 GLY A O 1
ATOM 2154 N N . SER A 1 279 ? -31.253 -14.334 52.845 1.00 77.69 279 SER A N 1
ATOM 2155 C CA . SER A 1 279 ? -31.595 -15.762 52.870 1.00 77.69 279 SER A CA 1
ATOM 2156 C C . SER A 1 279 ? -33.099 -16.014 52.702 1.00 77.69 279 SER A C 1
ATOM 2158 O O . SER A 1 279 ? -33.931 -15.276 53.221 1.00 77.69 279 SER A O 1
ATOM 2160 N N . LYS A 1 280 ? -33.463 -17.081 51.980 1.00 76.94 280 LYS A N 1
ATOM 2161 C CA . LYS A 1 280 ? -34.851 -17.434 51.627 1.00 76.94 280 LYS A CA 1
ATOM 2162 C C . LYS A 1 280 ? -35.317 -18.732 52.285 1.00 76.94 280 LYS A C 1
ATOM 2164 O O . LYS A 1 280 ? -34.535 -19.666 52.480 1.00 76.94 280 LYS A O 1
ATOM 2169 N N . LEU A 1 281 ? -36.608 -18.804 52.608 1.00 71.19 281 LEU A N 1
ATOM 2170 C CA . LEU A 1 281 ? -37.218 -19.958 53.269 1.00 71.19 281 LEU A CA 1
ATOM 2171 C C . LEU A 1 281 ? -37.553 -21.059 52.250 1.00 71.19 281 LEU A C 1
ATOM 2173 O O . LEU A 1 281 ? -38.399 -20.874 51.381 1.00 71.19 281 LEU A O 1
ATOM 2177 N N . VAL A 1 282 ? -36.919 -22.227 52.370 1.00 75.00 282 VAL A N 1
ATOM 2178 C CA . VAL A 1 282 ? -37.185 -23.397 51.518 1.00 75.00 282 VAL A CA 1
ATOM 2179 C C . VAL A 1 282 ? -37.526 -24.598 52.400 1.00 75.00 282 VAL A C 1
ATOM 2181 O O . VAL A 1 282 ? -36.662 -25.279 52.957 1.00 75.00 282 VAL A O 1
ATOM 2184 N N . GLY A 1 283 ? -38.829 -24.852 52.543 1.00 74.06 283 GLY A N 1
ATOM 2185 C CA . GLY A 1 283 ? -39.354 -25.835 53.492 1.00 74.06 283 GLY A CA 1
ATOM 2186 C C . GLY A 1 283 ? -39.173 -25.361 54.937 1.00 74.06 283 GLY A C 1
ATOM 2187 O O . GLY A 1 283 ? -39.521 -24.234 55.267 1.00 74.06 283 GLY A O 1
ATOM 2188 N N . GLU A 1 284 ? -38.618 -26.216 55.799 1.00 68.44 284 GLU A N 1
ATOM 2189 C CA . GLU A 1 284 ? -38.326 -25.883 57.204 1.00 68.44 284 GLU A CA 1
ATOM 2190 C C . GLU A 1 284 ? -36.918 -25.276 57.414 1.00 68.44 284 GLU A C 1
ATOM 2192 O O . GLU A 1 284 ? -36.464 -25.196 58.549 1.00 68.44 284 GLU A O 1
ATOM 2197 N N . ASN A 1 285 ? -36.196 -24.860 56.360 1.00 72.75 285 ASN A N 1
ATOM 2198 C CA . ASN A 1 285 ? -34.847 -24.282 56.475 1.00 72.75 285 ASN A CA 1
ATOM 2199 C C . ASN A 1 285 ? -34.702 -22.966 55.700 1.00 72.75 285 ASN A C 1
ATOM 2201 O O . ASN A 1 285 ? -35.238 -22.819 54.605 1.00 72.75 285 ASN A O 1
ATOM 2205 N N . CYS A 1 286 ? -33.903 -22.044 56.238 1.00 75.81 286 CYS A N 1
ATOM 2206 C CA . CYS A 1 286 ? -33.399 -20.889 55.496 1.00 75.81 286 CYS A CA 1
ATOM 2207 C C . CYS A 1 286 ? -32.141 -21.285 54.714 1.00 75.81 286 CYS A C 1
ATOM 2209 O O . CYS A 1 286 ? -31.213 -21.845 55.304 1.00 75.81 286 CYS A O 1
ATOM 2211 N N . ILE A 1 287 ? -32.098 -20.976 53.419 1.00 80.19 287 ILE A N 1
ATOM 2212 C CA . ILE A 1 287 ? -30.894 -21.091 52.585 1.00 80.19 287 ILE A CA 1
ATOM 2213 C C . ILE A 1 287 ? -30.417 -19.707 52.147 1.00 80.19 287 ILE A C 1
ATOM 2215 O O . ILE A 1 287 ? -31.245 -18.821 51.939 1.00 80.19 287 ILE A O 1
ATOM 2219 N N . ASP A 1 288 ? -29.102 -19.540 52.001 1.00 82.81 288 ASP A N 1
ATOM 2220 C CA . ASP A 1 288 ? -28.492 -18.339 51.410 1.00 82.81 288 ASP A CA 1
ATOM 2221 C C . ASP A 1 288 ? -29.163 -17.984 50.075 1.00 82.81 288 ASP A C 1
ATOM 2223 O O . ASP A 1 288 ? -29.542 -18.861 49.284 1.00 82.81 288 ASP A O 1
ATOM 2227 N N . ILE A 1 289 ? -29.275 -16.687 49.820 1.00 83.12 289 ILE A N 1
ATOM 2228 C CA . ILE A 1 289 ? -29.366 -16.157 48.466 1.00 83.12 289 ILE A CA 1
ATOM 2229 C C . ILE A 1 289 ? -27.922 -15.920 48.021 1.00 83.12 289 ILE A C 1
ATOM 2231 O O . ILE A 1 289 ? -27.133 -15.375 48.777 1.00 83.12 289 ILE A O 1
ATOM 2235 N N . ASP A 1 290 ? -27.566 -16.385 46.826 1.00 82.81 290 ASP A N 1
ATOM 2236 C CA . ASP A 1 290 ? -26.272 -16.068 46.220 1.00 82.81 290 ASP A CA 1
ATOM 2237 C C . ASP A 1 290 ? -26.462 -14.798 45.387 1.00 82.81 290 ASP A C 1
ATOM 2239 O O . ASP A 1 290 ? -26.892 -14.865 44.231 1.00 82.81 290 ASP A O 1
ATOM 2243 N N . GLU A 1 291 ? -26.262 -13.628 46.005 1.00 85.50 291 GLU A N 1
ATOM 2244 C CA . GLU A 1 291 ? -26.492 -12.346 45.326 1.00 85.50 291 GLU A CA 1
ATOM 2245 C C . GLU A 1 291 ? -25.511 -12.112 44.167 1.00 85.50 291 GLU A C 1
ATOM 2247 O O . GLU A 1 291 ? -25.826 -11.366 43.244 1.00 85.50 291 GLU A O 1
ATOM 2252 N N . CYS A 1 292 ? -24.371 -12.809 44.137 1.00 84.50 292 CYS A N 1
ATOM 2253 C CA . CYS A 1 292 ? -23.412 -12.741 43.033 1.00 84.50 292 CYS A CA 1
ATOM 2254 C C . CYS A 1 292 ? -23.901 -13.424 41.740 1.00 84.50 292 CYS A C 1
ATOM 2256 O O . CYS A 1 292 ? -23.219 -13.367 40.715 1.00 84.50 292 CYS A O 1
ATOM 2258 N N . LEU A 1 293 ? -25.081 -14.056 41.761 1.00 81.25 293 LEU A N 1
ATOM 2259 C CA . LEU A 1 293 ? -25.792 -14.506 40.560 1.00 81.25 293 LEU A CA 1
ATOM 2260 C C . LEU A 1 293 ? -26.652 -13.396 39.922 1.00 81.25 293 LEU A C 1
ATOM 2262 O O . LEU A 1 293 ? -27.151 -13.579 38.808 1.00 81.25 293 LEU A O 1
ATOM 2266 N N . GLU A 1 294 ? -26.837 -12.259 40.599 1.00 80.69 294 GLU A N 1
ATOM 2267 C CA . GLU A 1 294 ? -27.503 -11.077 40.052 1.00 80.69 294 GLU A CA 1
ATOM 2268 C C . GLU A 1 294 ? -26.509 -10.225 39.241 1.00 80.69 294 GLU A C 1
ATOM 2270 O O . GLU A 1 294 ? -25.385 -9.948 39.660 1.00 80.69 294 GLU A O 1
ATOM 2275 N N . PHE A 1 295 ? -26.904 -9.832 38.030 1.00 80.81 295 PHE A N 1
ATOM 2276 C CA . PHE A 1 295 ? -26.030 -9.115 37.098 1.00 80.81 295 PHE A CA 1
ATOM 2277 C C . PHE A 1 295 ? -25.980 -7.622 37.431 1.00 80.81 295 PHE A C 1
ATOM 2279 O O . PHE A 1 295 ? -27.024 -7.009 37.636 1.00 80.81 295 PHE A O 1
ATOM 2286 N N . GLY A 1 296 ? -24.773 -7.051 37.479 1.00 81.06 296 GLY A N 1
ATOM 2287 C CA . GLY A 1 296 ? -24.553 -5.677 37.940 1.00 81.06 296 GLY A CA 1
ATOM 2288 C C . GLY A 1 296 ? -24.629 -5.499 39.459 1.00 81.06 296 GLY A C 1
ATOM 2289 O O . GLY A 1 296 ? -24.715 -4.369 39.926 1.00 81.06 296 GLY A O 1
ATOM 2290 N N . LYS A 1 297 ? -24.606 -6.586 40.250 1.00 85.06 297 LYS A N 1
ATOM 2291 C CA . LYS A 1 297 ? -24.653 -6.501 41.721 1.00 85.06 297 LYS A CA 1
ATOM 2292 C C . LYS A 1 297 ? -23.373 -5.939 42.344 1.00 85.06 297 LYS A C 1
ATOM 2294 O O . LYS A 1 297 ? -23.435 -5.281 43.373 1.00 85.06 297 LYS A O 1
ATOM 2299 N N . CYS A 1 298 ? -22.238 -6.194 41.703 1.00 86.12 298 CYS A N 1
ATOM 2300 C CA . CYS A 1 298 ? -20.960 -5.519 41.905 1.00 86.12 298 CYS A CA 1
ATOM 2301 C C . CYS A 1 298 ? -20.442 -5.113 40.522 1.00 86.12 298 CYS A C 1
ATOM 2303 O O . CYS A 1 298 ? -20.711 -5.830 39.555 1.00 86.12 298 CYS A O 1
ATOM 2305 N N . ASP A 1 299 ? -19.666 -4.032 40.423 1.00 85.19 299 ASP A N 1
ATOM 2306 C CA . ASP A 1 299 ? -19.099 -3.608 39.133 1.00 85.19 299 ASP A CA 1
ATOM 2307 C C . ASP A 1 299 ? -18.049 -4.587 38.573 1.00 85.19 299 ASP A C 1
ATOM 2309 O O . ASP A 1 299 ? -17.858 -4.654 37.362 1.00 85.19 299 ASP A O 1
ATOM 2313 N N . GLN A 1 300 ? -17.349 -5.331 39.439 1.00 86.12 300 GLN A N 1
ATOM 2314 C CA . GLN A 1 300 ? -16.240 -6.216 39.048 1.00 86.12 300 GLN A CA 1
ATOM 2315 C C . GLN A 1 300 ? -16.328 -7.572 39.768 1.00 86.12 300 GLN A C 1
ATOM 2317 O O . GLN A 1 300 ? -17.068 -8.459 39.343 1.00 86.12 300 GLN A O 1
ATOM 2322 N N . HIS A 1 301 ? -15.618 -7.760 40.886 1.00 87.12 301 HIS A N 1
ATOM 2323 C CA . HIS A 1 301 ? -15.604 -9.038 41.604 1.00 87.12 301 HIS A CA 1
ATOM 2324 C C . HIS A 1 301 ? -16.647 -9.059 42.725 1.00 87.12 301 HIS A C 1
ATOM 2326 O O . HIS A 1 301 ? -16.655 -8.186 43.589 1.00 87.12 301 HIS A O 1
ATOM 2332 N N . CYS A 1 302 ? -17.488 -10.093 42.757 1.00 88.38 302 CYS A N 1
ATOM 2333 C CA . CYS A 1 302 ? -18.468 -10.327 43.820 1.00 88.38 302 CYS A CA 1
ATOM 2334 C C . CYS A 1 302 ? -18.102 -11.580 44.628 1.00 88.38 302 CYS A C 1
ATOM 2336 O O . CYS A 1 302 ? -17.821 -12.636 44.057 1.00 88.38 302 CYS A O 1
ATOM 2338 N N . LEU A 1 303 ? -18.125 -11.478 45.959 1.00 88.56 303 LEU A N 1
ATOM 2339 C CA . LEU A 1 303 ? -17.945 -12.602 46.877 1.00 88.56 303 LEU A CA 1
ATOM 2340 C C . LEU A 1 303 ? -19.201 -12.802 47.726 1.00 88.56 303 LEU A C 1
ATOM 2342 O O . LEU A 1 303 ? -19.454 -12.028 48.654 1.00 88.56 303 LEU A O 1
ATOM 2346 N N . ASN A 1 304 ? -19.930 -13.886 47.463 1.00 86.19 304 ASN A N 1
ATOM 2347 C CA . ASN A 1 304 ? -21.056 -14.285 48.294 1.00 86.19 304 ASN A CA 1
ATOM 2348 C C . ASN A 1 304 ? -20.567 -14.734 49.680 1.00 86.19 304 ASN A C 1
ATOM 2350 O O . ASN A 1 304 ? -19.637 -15.539 49.805 1.00 86.19 304 ASN A O 1
ATOM 2354 N N . ILE A 1 305 ? -21.207 -14.224 50.726 1.00 85.81 305 ILE A N 1
ATOM 2355 C CA . ILE A 1 305 ? -20.996 -14.597 52.124 1.00 85.81 305 ILE A CA 1
ATOM 2356 C C . ILE A 1 305 ? -22.334 -15.016 52.741 1.00 85.81 305 ILE A C 1
ATOM 2358 O O . ILE A 1 305 ? -23.400 -14.821 52.172 1.00 85.81 305 ILE A O 1
ATOM 2362 N N . LYS A 1 306 ? -22.309 -15.621 53.931 1.00 78.75 306 LYS A N 1
ATOM 2363 C CA . LYS A 1 306 ? -23.566 -16.074 54.528 1.00 78.75 306 LYS A CA 1
ATOM 2364 C C . LYS A 1 306 ? -24.445 -14.881 54.926 1.00 78.75 306 LYS A C 1
ATOM 2366 O O . LYS A 1 306 ? -24.053 -14.127 55.821 1.00 78.75 306 LYS A O 1
ATOM 2371 N N . ASN A 1 307 ? -25.652 -14.809 54.364 1.00 74.31 307 ASN A N 1
ATOM 2372 C CA . ASN A 1 307 ? -26.602 -13.697 54.478 1.00 74.31 307 ASN A CA 1
ATOM 2373 C C . ASN A 1 307 ? -26.123 -12.360 53.837 1.00 74.31 307 ASN A C 1
ATOM 2375 O O . ASN A 1 307 ? -26.349 -11.299 54.424 1.00 74.31 307 ASN A O 1
ATOM 2379 N N . GLY A 1 308 ? -25.426 -12.382 52.693 1.00 82.69 308 GLY A N 1
ATOM 2380 C CA . GLY A 1 308 ? -25.067 -11.168 51.939 1.00 82.69 308 GLY A CA 1
ATOM 2381 C C . GLY A 1 308 ? -23.831 -11.324 51.044 1.00 82.69 308 GLY A C 1
ATOM 2382 O O . GLY A 1 308 ? -23.306 -12.413 50.861 1.00 82.69 308 GLY A O 1
ATOM 2383 N N . TYR A 1 309 ? -23.264 -10.220 50.557 1.00 88.19 309 TYR A N 1
ATOM 2384 C CA . TYR A 1 309 ? -22.111 -10.227 49.644 1.00 88.19 309 TYR A CA 1
ATOM 2385 C C . TYR A 1 309 ? -21.119 -9.097 49.960 1.00 88.19 309 TYR A C 1
ATOM 2387 O O . TYR A 1 309 ? -21.435 -8.165 50.698 1.00 88.19 309 TYR A O 1
ATOM 2395 N N . ASN A 1 310 ? -19.905 -9.188 49.409 1.00 89.56 310 ASN A N 1
ATOM 2396 C CA . ASN A 1 310 ? -18.945 -8.079 49.344 1.00 89.56 310 ASN A CA 1
ATOM 2397 C C . ASN A 1 310 ? -18.450 -7.904 47.905 1.00 89.56 310 ASN A C 1
ATOM 2399 O O . ASN A 1 310 ? -18.144 -8.898 47.240 1.00 89.56 310 ASN A O 1
ATOM 2403 N N . CYS A 1 311 ? -18.309 -6.655 47.467 1.00 90.31 311 CYS A N 1
ATOM 2404 C CA . CYS A 1 311 ? -17.694 -6.302 46.192 1.00 90.31 311 CYS A CA 1
ATOM 2405 C C . CYS A 1 311 ? -16.190 -6.018 46.354 1.00 90.31 311 CYS A C 1
ATOM 2407 O O . CYS A 1 311 ? -15.748 -5.520 47.391 1.00 90.31 311 CYS A O 1
ATOM 2409 N N . PHE A 1 312 ? -15.403 -6.330 45.324 1.00 89.00 312 PHE A N 1
ATOM 2410 C CA . PHE A 1 312 ? -13.966 -6.063 45.239 1.00 89.00 312 PHE A CA 1
ATOM 2411 C C . PHE A 1 312 ? -13.585 -5.615 43.820 1.00 89.00 312 PHE A C 1
ATOM 2413 O O . PHE A 1 312 ? -14.215 -6.023 42.844 1.00 89.00 312 PHE A O 1
ATOM 2420 N N . CYS A 1 313 ? -12.525 -4.816 43.708 1.00 87.81 313 CYS A N 1
ATOM 2421 C CA . CYS A 1 313 ? -12.075 -4.215 42.452 1.00 87.81 313 CYS A CA 1
ATOM 2422 C C . CYS A 1 313 ? -10.708 -4.766 41.999 1.00 87.81 313 CYS A C 1
ATOM 2424 O O . CYS A 1 313 ? -9.926 -5.271 42.810 1.00 87.81 313 CYS A O 1
ATOM 2426 N N . GLU A 1 314 ? -10.422 -4.679 40.699 1.00 81.69 314 GLU A N 1
ATOM 2427 C CA . GLU A 1 314 ? -9.103 -4.954 40.112 1.00 81.69 314 GLU A CA 1
ATOM 2428 C C . GLU A 1 314 ? -8.047 -3.909 40.549 1.00 81.69 314 GLU A C 1
ATOM 2430 O O . GLU A 1 314 ? -8.394 -2.770 40.860 1.00 81.69 314 GLU A O 1
ATOM 2435 N N . PRO A 1 315 ? -6.738 -4.238 40.534 1.00 77.88 315 PRO A N 1
ATOM 2436 C CA . PRO A 1 315 ? -5.681 -3.290 40.902 1.00 77.88 315 PRO A CA 1
ATOM 2437 C C . PRO A 1 315 ? -5.690 -2.008 40.047 1.00 77.88 315 PRO A C 1
ATOM 2439 O O . PRO A 1 315 ? -5.616 -2.086 38.818 1.00 77.88 315 PRO A O 1
ATOM 2442 N N . GLY A 1 316 ? -5.713 -0.836 40.694 1.00 75.38 316 GLY A N 1
ATOM 2443 C CA . GLY A 1 316 ? -5.900 0.466 40.041 1.00 75.38 316 GLY A CA 1
ATOM 2444 C C . GLY A 1 316 ? -7.338 1.004 40.108 1.00 75.38 316 GLY A C 1
ATOM 2445 O O . GLY A 1 316 ? -7.604 2.080 39.566 1.00 75.38 316 GLY A O 1
ATOM 2446 N N . TYR A 1 317 ? -8.251 0.274 40.758 1.00 84.25 317 TYR A N 1
ATOM 2447 C CA . TYR A 1 317 ? -9.616 0.694 41.065 1.00 84.25 317 TYR A CA 1
ATOM 2448 C C . TYR A 1 317 ? -9.880 0.606 42.578 1.00 84.25 317 TYR A C 1
ATOM 2450 O O . TYR A 1 317 ? -9.615 -0.418 43.209 1.00 84.25 317 TYR A O 1
ATOM 2458 N N . GLU A 1 318 ? -10.468 1.658 43.143 1.00 86.69 318 GLU A N 1
ATOM 2459 C CA . GLU A 1 318 ? -10.993 1.697 44.509 1.00 86.69 318 GLU A CA 1
ATOM 2460 C C . GLU A 1 318 ? -12.512 1.472 44.512 1.00 86.69 318 GLU A C 1
ATOM 2462 O O . GLU A 1 318 ? -13.225 1.843 43.577 1.00 86.69 318 GLU A O 1
ATOM 2467 N N . LEU A 1 319 ? -13.020 0.858 45.584 1.00 88.19 319 LEU A N 1
ATOM 2468 C CA . LEU A 1 319 ? -14.457 0.677 45.780 1.00 88.19 319 LEU A CA 1
ATOM 2469 C C . LEU A 1 319 ? -15.072 2.005 46.238 1.00 88.19 319 LEU A C 1
ATOM 2471 O O . LEU A 1 319 ? -14.649 2.573 47.249 1.00 88.19 319 LEU A O 1
ATOM 2475 N N . ALA A 1 320 ? -16.068 2.487 45.502 1.00 85.88 320 ALA A N 1
ATOM 2476 C CA . ALA A 1 320 ? -16.774 3.721 45.800 1.00 85.88 320 ALA A CA 1
ATOM 2477 C C . ALA A 1 320 ? -17.570 3.636 47.116 1.00 85.88 320 ALA A C 1
ATOM 2479 O O . ALA A 1 320 ? -17.787 2.573 47.702 1.00 85.88 320 ALA A O 1
ATOM 2480 N N . SER A 1 321 ? -18.031 4.794 47.592 1.00 83.94 321 SER A N 1
ATOM 2481 C CA . SER A 1 321 ? -18.759 4.930 48.860 1.00 83.94 321 SER A CA 1
ATOM 2482 C C . SER A 1 321 ? -20.129 4.239 48.904 1.00 83.94 321 SER A C 1
ATOM 2484 O O . SER A 1 321 ? -20.722 4.173 49.978 1.00 83.94 321 SER A O 1
ATOM 2486 N N . ASP A 1 322 ? -20.635 3.756 47.767 1.00 82.38 322 ASP A N 1
ATOM 2487 C CA . ASP A 1 322 ? -21.836 2.916 47.686 1.00 82.38 322 ASP A CA 1
ATOM 2488 C C . ASP A 1 322 ? -21.583 1.475 48.177 1.00 82.38 322 ASP A C 1
ATOM 2490 O O . ASP A 1 322 ? -22.481 0.851 48.741 1.00 82.38 322 ASP A O 1
ATOM 2494 N N . GLY A 1 323 ? -20.343 0.986 48.061 1.00 82.31 323 GLY A N 1
ATOM 2495 C CA . GLY A 1 323 ? -19.954 -0.395 48.344 1.00 82.31 323 GLY A CA 1
ATOM 2496 C C . GLY A 1 323 ? -20.096 -1.352 47.152 1.00 82.31 323 GLY A C 1
ATOM 2497 O O . GLY A 1 323 ? -19.935 -2.559 47.342 1.00 82.31 323 GLY A O 1
ATOM 2498 N N . HIS A 1 324 ? -20.367 -0.839 45.945 1.00 84.94 324 HIS A N 1
ATOM 2499 C CA . HIS A 1 324 ? -20.721 -1.621 44.750 1.00 84.94 324 HIS A CA 1
ATOM 2500 C C . HIS A 1 324 ? -19.903 -1.261 43.508 1.00 84.94 324 HIS A C 1
ATOM 2502 O O . HIS A 1 324 ? -19.518 -2.163 42.755 1.00 84.94 324 HIS A O 1
ATOM 2508 N N . THR A 1 325 ? -19.644 0.031 43.296 1.00 86.19 325 THR A N 1
ATOM 2509 C CA . THR A 1 325 ? -19.024 0.562 42.074 1.00 86.19 325 THR A CA 1
ATOM 2510 C C . THR A 1 325 ? -17.508 0.660 42.226 1.00 86.19 325 THR A C 1
ATOM 2512 O O . THR A 1 325 ? -17.012 1.065 43.274 1.00 86.19 325 THR A O 1
ATOM 2515 N N . CYS A 1 326 ? -16.751 0.318 41.183 1.00 86.94 326 CYS A N 1
ATOM 2516 C CA . CYS A 1 326 ? -15.292 0.412 41.180 1.00 86.94 326 CYS A CA 1
ATOM 2517 C C . CYS A 1 326 ? -14.836 1.607 40.329 1.00 86.94 326 CYS A C 1
ATOM 2519 O O . CYS A 1 326 ? -14.953 1.593 39.105 1.00 86.94 326 CYS A O 1
ATOM 2521 N N . ILE A 1 327 ? -14.291 2.632 40.984 1.00 85.62 327 ILE A N 1
ATOM 2522 C CA . ILE A 1 327 ? -13.796 3.876 40.368 1.00 85.62 327 ILE A CA 1
ATOM 2523 C C . ILE A 1 327 ? -12.265 3.868 40.297 1.00 85.62 327 ILE A C 1
ATOM 2525 O O . ILE A 1 327 ? -11.618 3.228 41.122 1.00 85.62 327 ILE A O 1
ATOM 2529 N N . VAL A 1 328 ? -11.646 4.552 39.331 1.00 82.94 328 VAL A N 1
ATOM 2530 C CA . VAL A 1 328 ? -10.168 4.538 39.219 1.00 82.94 328 VAL A CA 1
ATOM 2531 C C . VAL A 1 328 ? -9.475 5.398 40.281 1.00 82.94 328 VAL A C 1
ATOM 2533 O O . VAL A 1 328 ? -9.829 6.567 40.451 1.00 82.94 328 VAL A O 1
ATOM 2536 N N . GLU A 1 329 ? -8.454 4.810 40.927 1.00 74.44 329 GLU A N 1
ATOM 2537 C CA . GLU A 1 329 ? -7.666 5.369 42.048 1.00 74.44 329 GLU A CA 1
ATOM 2538 C C . GLU A 1 329 ? -7.142 6.790 41.772 1.00 74.44 329 GLU A C 1
ATOM 2540 O O . GLU A 1 329 ? -7.323 7.701 42.576 1.00 74.44 329 GLU A O 1
ATOM 2545 N N . ASP A 1 330 ? -6.491 6.978 40.622 1.00 69.44 330 ASP A N 1
ATOM 2546 C CA . ASP A 1 330 ? -5.815 8.218 40.241 1.00 69.44 330 ASP A CA 1
ATOM 2547 C C . ASP A 1 330 ? -5.957 8.434 38.724 1.00 69.44 330 ASP A C 1
ATOM 2549 O O . ASP A 1 330 ? -5.758 7.507 37.934 1.00 69.44 330 ASP A O 1
ATOM 2553 N N . GLY A 1 331 ? -6.273 9.667 38.312 1.00 67.62 331 GLY A N 1
ATOM 2554 C CA . GLY A 1 331 ? -6.405 10.068 36.904 1.00 67.62 331 GLY A CA 1
ATOM 2555 C C . GLY A 1 331 ? -7.836 10.301 36.396 1.00 67.62 331 GLY A C 1
ATOM 2556 O O . GLY A 1 331 ? -8.834 10.070 37.088 1.00 67.62 331 GLY A O 1
ATOM 2557 N N . GLU A 1 332 ? -7.920 10.802 35.158 1.00 77.31 332 GLU A N 1
ATOM 2558 C CA . GLU A 1 332 ? -9.165 11.071 34.428 1.00 77.31 332 GLU A CA 1
ATOM 2559 C C . GLU A 1 332 ? -9.208 10.248 33.130 1.00 77.31 332 GLU A C 1
ATOM 2561 O O . GLU A 1 332 ? -8.234 10.228 32.371 1.00 77.31 332 GLU A O 1
ATOM 2566 N N . GLY A 1 333 ? -10.334 9.581 32.855 1.00 86.50 333 GLY A N 1
ATOM 2567 C CA . GLY A 1 333 ? -10.540 8.854 31.599 1.00 86.50 333 GLY A CA 1
ATOM 2568 C C . GLY A 1 333 ? -10.588 9.806 30.402 1.00 86.50 333 GLY A C 1
ATOM 2569 O O . GLY A 1 333 ? -11.263 10.834 30.451 1.00 86.50 333 GLY A O 1
ATOM 2570 N N . LEU A 1 334 ? -9.876 9.474 29.324 1.00 91.06 334 LEU A N 1
ATOM 2571 C CA . LEU A 1 334 ? -9.852 10.260 28.090 1.00 91.06 334 LEU A CA 1
ATOM 2572 C C . LEU A 1 334 ? -10.654 9.546 27.003 1.00 91.06 334 LEU A C 1
ATOM 2574 O O . LEU A 1 334 ? -10.203 8.536 26.462 1.00 91.06 334 LEU A O 1
ATOM 2578 N N . LEU A 1 335 ? -11.813 10.105 26.667 1.00 93.75 335 LEU A N 1
ATOM 2579 C CA . LEU A 1 335 ? -12.584 9.767 25.478 1.00 93.75 335 LEU A CA 1
ATOM 2580 C C . LEU A 1 335 ? -11.962 10.477 24.268 1.00 93.75 335 LEU A C 1
ATOM 2582 O O . LEU A 1 335 ? -11.787 11.693 24.261 1.00 93.75 335 LEU A O 1
ATOM 2586 N N . LEU A 1 336 ? -11.630 9.721 23.232 1.00 95.00 336 LEU A N 1
ATOM 2587 C CA . LEU A 1 336 ? -11.199 10.216 21.930 1.00 95.00 336 LEU A CA 1
ATOM 2588 C C . LEU A 1 336 ? -12.299 9.948 20.914 1.00 95.00 336 LEU A C 1
ATOM 2590 O O . LEU A 1 336 ? -12.917 8.884 20.960 1.00 95.00 336 LEU A O 1
ATOM 2594 N N . PHE A 1 337 ? -12.514 10.875 19.983 1.00 94.31 337 PHE A N 1
ATOM 2595 C CA . PHE A 1 337 ? -13.435 10.650 18.873 1.00 94.31 337 PHE A CA 1
ATOM 2596 C C . PHE A 1 337 ? -13.023 11.364 17.585 1.00 94.31 337 PHE A C 1
ATOM 2598 O O . PHE A 1 337 ? -12.337 12.392 17.593 1.00 94.31 337 PHE A O 1
ATOM 2605 N N . THR A 1 338 ? -13.454 10.795 16.463 1.00 93.44 338 THR A N 1
ATOM 2606 C CA . THR A 1 338 ? -13.222 11.313 15.112 1.00 93.44 338 THR A CA 1
ATOM 2607 C C . THR A 1 338 ? -14.466 12.000 14.561 1.00 93.44 338 THR A C 1
ATOM 2609 O O . THR A 1 338 ? -15.603 11.598 14.809 1.00 93.44 338 THR A O 1
ATOM 2612 N N . THR A 1 339 ? -14.241 13.041 13.764 1.00 88.31 339 THR A N 1
ATOM 2613 C CA . THR A 1 339 ? -15.270 13.695 12.949 1.00 88.31 339 THR A CA 1
ATOM 2614 C C . THR A 1 339 ? -14.764 13.872 11.521 1.00 88.31 339 THR A C 1
ATOM 2616 O O . THR A 1 339 ? -13.582 13.663 11.238 1.00 88.31 339 THR A O 1
ATOM 2619 N N . GLN A 1 340 ? -15.639 14.317 10.618 1.00 81.62 340 GLN A N 1
ATOM 2620 C CA . GLN A 1 340 ? -15.285 14.578 9.216 1.00 81.62 340 GLN A CA 1
ATOM 2621 C C . GLN A 1 340 ? -14.042 15.466 9.018 1.00 81.62 340 GLN A C 1
ATOM 2623 O O . GLN A 1 340 ? -13.277 15.200 8.098 1.00 81.62 340 GLN A O 1
ATOM 2628 N N . ASN A 1 341 ? -13.800 16.468 9.874 1.00 81.88 341 ASN A N 1
ATOM 2629 C CA . ASN A 1 341 ? -12.736 17.462 9.643 1.00 81.88 341 ASN A CA 1
ATOM 2630 C C . ASN A 1 341 ? -11.664 17.510 10.754 1.00 81.88 341 ASN A C 1
ATOM 2632 O O . ASN A 1 341 ? -10.669 18.233 10.634 1.00 81.88 341 ASN A O 1
ATOM 2636 N N . GLN A 1 342 ? -11.876 16.816 11.879 1.00 86.00 342 GLN A N 1
ATOM 2637 C CA . GLN A 1 342 ? -11.056 16.988 13.084 1.00 86.00 342 GLN A CA 1
ATOM 2638 C C . GLN A 1 342 ? -11.176 15.807 14.061 1.00 86.00 342 GLN A C 1
ATOM 2640 O O . GLN A 1 342 ? -12.225 15.167 14.149 1.00 86.00 342 GLN A O 1
ATOM 2645 N N . ILE A 1 343 ? -10.100 15.552 14.809 1.00 91.06 343 ILE A N 1
ATOM 2646 C CA . ILE A 1 343 ? -10.032 14.586 15.915 1.00 91.06 343 ILE A CA 1
ATOM 2647 C C . ILE A 1 343 ? -10.002 15.350 17.237 1.00 91.06 343 ILE A C 1
ATOM 2649 O O . ILE A 1 343 ? -9.263 16.333 17.366 1.00 91.06 343 ILE A O 1
ATOM 2653 N N . PHE A 1 344 ? -10.768 14.875 18.217 1.00 89.81 344 PHE A N 1
ATOM 2654 C CA . PHE A 1 344 ? -10.937 15.522 19.514 1.00 89.81 344 PHE A CA 1
ATOM 2655 C C . PHE A 1 344 ? -10.633 14.588 20.685 1.00 89.81 344 PHE A C 1
ATOM 2657 O O . PHE A 1 344 ? -10.782 13.368 20.591 1.00 89.81 344 PHE A O 1
ATOM 2664 N N . GLY A 1 345 ? -10.229 15.198 21.798 1.00 89.88 345 GLY A N 1
ATOM 2665 C CA . GLY A 1 345 ? -10.229 14.592 23.121 1.00 89.88 345 GLY A CA 1
ATOM 2666 C C . GLY A 1 345 ? -11.283 15.240 24.015 1.00 89.88 345 GLY A C 1
ATOM 2667 O O . GLY A 1 345 ? -11.489 16.454 23.971 1.00 89.88 345 GLY A O 1
ATOM 2668 N N . PHE A 1 346 ? -11.936 14.418 24.827 1.00 89.25 346 PHE A N 1
ATOM 2669 C CA . PHE A 1 346 ? -12.872 14.810 25.869 1.00 89.25 346 PHE A CA 1
ATOM 2670 C C . PHE A 1 346 ? -12.514 14.079 27.167 1.00 89.25 346 PHE A C 1
ATOM 2672 O O . PHE A 1 346 ? -12.394 12.852 27.189 1.00 89.25 346 PHE A O 1
ATOM 2679 N N . THR A 1 347 ? -12.313 14.818 28.252 1.00 86.38 347 THR A N 1
ATOM 2680 C CA . THR A 1 347 ? -11.837 14.256 29.520 1.00 86.38 347 THR A CA 1
ATOM 2681 C C . THR A 1 347 ? -13.008 14.036 30.475 1.00 86.38 347 THR A C 1
ATOM 2683 O O . THR A 1 347 ? -13.668 14.988 30.870 1.00 86.38 347 THR A O 1
ATOM 2686 N N . LEU A 1 348 ? -13.272 12.784 30.858 1.00 86.38 348 LEU A N 1
ATOM 2687 C CA . LEU A 1 348 ? -14.552 12.361 31.447 1.00 86.38 348 LEU A CA 1
ATOM 2688 C C . LEU A 1 348 ? -14.841 12.905 32.858 1.00 86.38 348 LEU A C 1
ATOM 2690 O O . LEU A 1 348 ? -16.008 13.042 33.204 1.00 86.38 348 LEU A O 1
ATOM 2694 N N . LYS A 1 349 ? -13.816 13.206 33.672 1.00 79.19 349 LYS A N 1
ATOM 2695 C CA . LYS A 1 349 ? -13.993 13.723 35.050 1.00 79.19 349 LYS A CA 1
ATOM 2696 C C . LYS A 1 349 ? -14.007 15.255 35.139 1.00 79.19 349 LYS A C 1
ATOM 2698 O O . LYS A 1 349 ? -14.683 15.800 36.005 1.00 79.19 349 LYS A O 1
ATOM 2703 N N . SER A 1 350 ? -13.287 15.944 34.251 1.00 75.69 350 SER A N 1
ATOM 2704 C CA . SER A 1 350 ? -13.239 17.414 34.184 1.00 75.69 350 SER A CA 1
ATOM 2705 C C . SER A 1 350 ? -14.160 18.016 33.113 1.00 75.69 350 SER A C 1
ATOM 2707 O O . SER A 1 350 ? -14.220 19.236 32.984 1.00 75.69 350 SER A O 1
ATOM 2709 N N . GLU A 1 351 ? -14.826 17.166 32.324 1.00 78.75 351 GLU A N 1
ATOM 2710 C CA . GLU A 1 351 ? -15.672 17.492 31.162 1.00 78.75 351 GLU A CA 1
ATOM 2711 C C . GLU A 1 351 ? -14.990 18.446 30.152 1.00 78.75 351 GLU A C 1
ATOM 2713 O O . GLU A 1 351 ? -15.620 19.213 29.423 1.00 78.75 351 GLU A O 1
ATOM 2718 N N . THR A 1 352 ? -13.652 18.385 30.084 1.00 74.00 352 THR A N 1
ATOM 2719 C CA . THR A 1 352 ? -12.832 19.267 29.243 1.00 74.00 352 THR A CA 1
ATOM 2720 C C . THR A 1 352 ? -12.682 18.737 27.820 1.00 74.00 352 THR A C 1
ATOM 2722 O O . THR A 1 352 ? -12.222 17.618 27.597 1.00 74.00 352 THR A O 1
ATOM 2725 N N . TYR A 1 353 ? -13.006 19.580 26.840 1.00 80.44 353 TYR A N 1
ATOM 2726 C CA . TYR A 1 353 ? -12.942 19.286 25.407 1.00 80.44 353 TYR A CA 1
ATOM 2727 C C . TYR A 1 353 ? -11.769 20.004 24.725 1.00 80.44 353 TYR A C 1
ATOM 2729 O O . TYR A 1 353 ? -11.557 21.196 24.954 1.00 80.44 353 TYR A O 1
ATOM 2737 N N . PHE A 1 354 ? -11.019 19.310 23.862 1.00 81.56 354 PHE A N 1
ATOM 2738 C CA . PHE A 1 354 ? -9.898 19.900 23.125 1.00 81.56 354 PHE A CA 1
ATOM 2739 C C . PHE A 1 354 ? -9.647 19.254 21.745 1.00 81.56 354 PHE A C 1
ATOM 2741 O O . PHE A 1 354 ? -9.794 18.040 21.581 1.00 81.56 354 PHE A O 1
ATOM 2748 N N . PRO A 1 355 ? -9.224 20.038 20.734 1.00 83.88 355 PRO A N 1
ATOM 2749 C CA . PRO A 1 355 ? -8.791 19.514 19.441 1.00 83.88 355 PRO A CA 1
ATOM 2750 C C . PRO A 1 355 ? -7.400 18.871 19.516 1.00 83.88 355 PRO A C 1
ATOM 2752 O O . PRO A 1 355 ? -6.511 19.371 20.204 1.00 83.88 355 PRO A O 1
ATOM 2755 N N . ILE A 1 356 ? -7.202 17.795 18.750 1.00 85.94 356 ILE A N 1
ATOM 2756 C CA . ILE A 1 356 ? -5.927 17.066 18.649 1.00 85.94 356 ILE A CA 1
ATOM 2757 C C . ILE A 1 356 ? -5.273 17.298 17.285 1.00 85.94 356 ILE A C 1
ATOM 2759 O O . ILE A 1 356 ? -4.107 17.675 17.219 1.00 85.94 356 ILE A O 1
ATOM 2763 N N . SER A 1 357 ? -6.011 17.080 16.192 1.00 86.19 357 SER A N 1
ATOM 2764 C CA . SER A 1 357 ? -5.489 17.219 14.825 1.00 86.19 357 SER A CA 1
ATOM 2765 C C . SER A 1 357 ? -6.607 17.508 13.822 1.00 86.19 357 SER A C 1
ATOM 2767 O O . SER A 1 357 ? -7.707 16.967 13.948 1.00 86.19 357 SER A O 1
ATOM 2769 N N . HIS A 1 358 ? -6.326 18.345 12.821 1.00 82.50 358 HIS A N 1
ATOM 2770 C CA . HIS A 1 358 ? -7.197 18.556 11.660 1.00 82.50 358 HIS A CA 1
ATOM 2771 C C . HIS A 1 358 ? -6.940 17.462 10.618 1.00 82.50 358 HIS A C 1
ATOM 2773 O O . HIS A 1 358 ? -5.788 17.144 10.323 1.00 82.50 358 HIS A O 1
ATOM 2779 N N . VAL A 1 359 ? -8.004 16.880 10.063 1.00 81.44 359 VAL A N 1
ATOM 2780 C CA . VAL A 1 359 ? -7.929 15.699 9.185 1.00 81.44 359 VAL A CA 1
ATOM 2781 C C . VAL A 1 359 ? -8.954 15.783 8.060 1.00 81.44 359 VAL A C 1
ATOM 2783 O O . VAL A 1 359 ? -10.043 16.310 8.256 1.00 81.44 359 VAL A O 1
ATOM 2786 N N . ASN A 1 360 ? -8.634 15.227 6.891 1.00 70.62 360 ASN A N 1
ATOM 2787 C CA . ASN A 1 360 ? -9.575 15.122 5.774 1.00 70.62 360 ASN A CA 1
ATOM 2788 C C . ASN A 1 360 ? -10.331 13.780 5.848 1.00 70.62 360 ASN A C 1
ATOM 2790 O O . ASN A 1 360 ? -10.036 12.854 5.098 1.00 70.62 360 ASN A O 1
ATOM 2794 N N . ARG A 1 361 ? -11.269 13.687 6.802 1.00 79.75 361 ARG A N 1
ATOM 2795 C CA . ARG A 1 361 ? -12.122 12.525 7.122 1.00 79.75 361 ARG A CA 1
ATOM 2796 C C . ARG A 1 361 ? -11.379 11.277 7.626 1.00 79.75 361 ARG A C 1
ATOM 2798 O O . ARG A 1 361 ? -11.029 10.371 6.864 1.00 79.75 361 ARG A O 1
ATOM 2805 N N . ALA A 1 362 ? -11.246 11.215 8.954 1.00 89.38 362 ALA A N 1
ATOM 2806 C CA . ALA A 1 362 ? -10.841 10.029 9.713 1.00 89.38 362 ALA A CA 1
ATOM 2807 C C . ALA A 1 362 ? -12.051 9.177 10.155 1.00 89.38 362 ALA A C 1
ATOM 2809 O O . ALA A 1 362 ? -13.148 9.720 10.299 1.00 89.38 362 ALA A O 1
ATOM 2810 N N . ILE A 1 363 ? -11.853 7.870 10.386 1.00 92.19 363 ILE A N 1
ATOM 2811 C CA . ILE A 1 363 ? -12.913 6.937 10.831 1.00 92.19 363 ILE A CA 1
ATOM 2812 C C . ILE A 1 363 ? -12.562 6.313 12.193 1.00 92.19 363 ILE A C 1
ATOM 2814 O O . ILE A 1 363 ? -13.065 6.793 13.208 1.00 92.19 363 ILE A O 1
ATOM 2818 N N . GLY A 1 364 ? -11.709 5.289 12.241 1.00 94.12 364 GLY A N 1
ATOM 2819 C CA . GLY A 1 364 ? -11.284 4.623 13.478 1.00 94.12 364 GLY A CA 1
ATOM 2820 C C . GLY A 1 364 ? -10.247 5.427 14.264 1.00 94.12 364 GLY A C 1
ATOM 2821 O O . GLY A 1 364 ? -9.518 6.238 13.683 1.00 94.12 364 GLY A O 1
ATOM 2822 N N . VAL A 1 365 ? -10.157 5.202 15.580 1.00 96.31 365 VAL A N 1
ATOM 2823 C CA . VAL A 1 365 ? -9.213 5.896 16.477 1.00 96.31 365 VAL A CA 1
ATOM 2824 C C . VAL A 1 365 ? -8.817 5.038 17.679 1.00 96.31 365 VAL A C 1
ATOM 2826 O O . VAL A 1 365 ? -9.661 4.393 18.288 1.00 96.31 365 VAL A O 1
ATOM 2829 N N . ALA A 1 366 ? -7.539 5.078 18.067 1.00 95.69 366 ALA A N 1
ATOM 2830 C CA . ALA A 1 366 ? -7.047 4.455 19.299 1.00 95.69 366 ALA A CA 1
ATOM 2831 C C . ALA A 1 366 ? -5.850 5.216 19.900 1.00 95.69 366 ALA A C 1
ATOM 2833 O O . ALA A 1 366 ? -5.245 6.072 19.248 1.00 95.69 366 ALA A O 1
ATOM 2834 N N . TYR A 1 367 ? -5.487 4.902 21.149 1.00 94.06 367 TYR A N 1
ATOM 2835 C CA . TYR A 1 367 ? -4.392 5.567 21.867 1.00 94.06 367 TYR A CA 1
ATOM 2836 C C . TYR A 1 367 ? -3.525 4.589 22.664 1.00 94.06 367 TYR A C 1
ATOM 2838 O O . TYR A 1 367 ? -4.031 3.733 23.385 1.00 94.06 367 TYR A O 1
ATOM 2846 N N . ASP A 1 368 ? -2.199 4.726 22.562 1.00 90.25 368 ASP A N 1
ATOM 2847 C CA . ASP A 1 368 ? -1.246 3.756 23.129 1.00 90.25 368 ASP A CA 1
ATOM 2848 C C . ASP A 1 368 ? -0.642 4.149 24.491 1.00 90.25 368 ASP A C 1
ATOM 2850 O O . ASP A 1 368 ? 0.228 3.441 25.013 1.00 90.25 368 ASP A O 1
ATOM 2854 N N . GLY A 1 369 ? -1.068 5.286 25.047 1.00 88.31 369 GLY A N 1
ATOM 2855 C CA . GLY A 1 369 ? -0.457 5.936 26.207 1.00 88.31 369 GLY A CA 1
ATOM 2856 C C . GLY A 1 369 ? 0.390 7.171 25.865 1.00 88.31 369 GLY A C 1
ATOM 2857 O O . GLY A 1 369 ? 0.580 8.012 26.746 1.00 88.31 369 GLY A O 1
ATOM 2858 N N . GLN A 1 370 ? 0.826 7.338 24.612 1.00 90.06 370 GLN A N 1
ATOM 2859 C CA . GLN A 1 370 ? 1.666 8.443 24.122 1.00 90.06 370 GLN A CA 1
ATOM 2860 C C . GLN A 1 370 ? 1.155 9.066 22.806 1.00 90.06 370 GLN A C 1
ATOM 2862 O O . GLN A 1 370 ? 1.075 10.293 22.706 1.00 90.06 370 GLN A O 1
ATOM 2867 N N . TYR A 1 371 ? 0.814 8.244 21.811 1.00 94.00 371 TYR A N 1
ATOM 2868 C CA . TYR A 1 371 ? 0.358 8.662 20.482 1.00 94.00 371 TYR A CA 1
ATOM 2869 C C . TYR A 1 371 ? -1.116 8.314 20.254 1.00 94.00 371 TYR A C 1
ATOM 2871 O O . TYR A 1 371 ? -1.594 7.255 20.665 1.00 94.00 371 TYR A O 1
ATOM 2879 N N . VAL A 1 372 ? -1.817 9.216 19.566 1.00 95.12 372 VAL A N 1
ATOM 2880 C CA . VAL A 1 372 ? -3.160 9.015 19.005 1.00 95.12 372 VAL A CA 1
ATOM 2881 C C . VAL A 1 372 ? -2.985 8.501 17.582 1.00 95.12 372 VAL A C 1
ATOM 2883 O O . VAL A 1 372 ? -2.252 9.117 16.811 1.00 95.12 372 VAL A O 1
ATOM 2886 N N . TYR A 1 373 ? -3.653 7.404 17.241 1.00 96.12 373 TYR A N 1
ATOM 2887 C CA . TYR A 1 373 ? -3.632 6.759 15.926 1.00 96.12 373 TYR A CA 1
ATOM 2888 C C . TYR A 1 373 ? -5.034 6.822 15.321 1.00 96.12 373 TYR A C 1
ATOM 2890 O O . TYR A 1 373 ? -6.010 6.671 16.055 1.00 96.12 373 TYR A O 1
ATOM 2898 N N . TRP A 1 374 ? -5.149 7.005 14.006 1.00 95.44 374 TRP A N 1
ATOM 2899 C CA . TRP A 1 374 ? -6.438 6.994 13.309 1.00 95.44 374 TRP A CA 1
ATOM 2900 C C . TRP A 1 374 ? -6.355 6.423 11.891 1.00 95.44 374 TRP A C 1
ATOM 2902 O O . TRP A 1 374 ? -5.315 6.512 11.227 1.00 95.44 374 TRP A O 1
ATOM 2912 N N . THR A 1 375 ? -7.474 5.870 11.417 1.00 94.12 375 THR A N 1
ATOM 2913 C CA . THR A 1 375 ? -7.659 5.522 10.002 1.00 94.12 375 THR A CA 1
ATOM 2914 C C . THR A 1 375 ? -8.147 6.743 9.225 1.00 94.12 375 THR A C 1
ATOM 2916 O O . THR A 1 375 ? -8.839 7.606 9.771 1.00 94.12 375 THR A O 1
ATOM 2919 N N . ASN A 1 376 ? -7.769 6.856 7.953 1.00 85.25 376 ASN A N 1
ATOM 2920 C CA . ASN A 1 376 ? -8.025 8.032 7.127 1.00 85.25 376 ASN A CA 1
ATOM 2921 C C . ASN A 1 376 ? -8.497 7.620 5.725 1.00 85.25 376 ASN A C 1
ATOM 2923 O O . ASN A 1 376 ? -7.906 6.735 5.105 1.00 85.25 376 ASN A O 1
ATOM 2927 N N . THR A 1 377 ? -9.541 8.280 5.210 1.00 72.50 377 THR A N 1
ATOM 2928 C CA . THR A 1 377 ? -10.193 7.891 3.941 1.00 72.50 377 THR A CA 1
ATOM 2929 C C . THR A 1 377 ? -9.343 8.109 2.686 1.00 72.50 377 THR A C 1
ATOM 2931 O O . THR A 1 377 ? -9.669 7.568 1.635 1.00 72.50 377 THR A O 1
ATOM 2934 N N . VAL A 1 378 ? -8.206 8.802 2.793 1.00 70.81 378 VAL A N 1
ATOM 2935 C CA . VAL A 1 378 ? -7.142 8.807 1.769 1.00 70.81 378 VAL A CA 1
ATOM 2936 C C . VAL A 1 378 ? -6.157 7.641 1.962 1.00 70.81 378 VAL A C 1
ATOM 2938 O O . VAL A 1 378 ? -4.944 7.835 1.991 1.00 70.81 378 VAL A O 1
ATOM 2941 N N . ASN A 1 379 ? -6.681 6.422 2.131 1.00 82.69 379 ASN A N 1
ATOM 2942 C CA . ASN A 1 379 ? -5.938 5.150 2.157 1.00 82.69 379 ASN A CA 1
ATOM 2943 C C . ASN A 1 379 ? -4.727 5.103 3.115 1.00 82.69 379 ASN A C 1
ATOM 2945 O O . ASN A 1 379 ? -3.704 4.502 2.787 1.00 82.69 379 ASN A O 1
ATOM 2949 N N . THR A 1 380 ? -4.810 5.743 4.287 1.00 87.88 380 THR A N 1
ATOM 2950 C CA . THR A 1 380 ? -3.671 5.873 5.219 1.00 87.88 380 THR A CA 1
ATOM 2951 C C . THR A 1 380 ? -4.048 5.574 6.669 1.00 87.88 380 THR A C 1
ATOM 2953 O O . THR A 1 380 ? -5.173 5.823 7.102 1.00 87.88 380 THR A O 1
ATOM 2956 N N . ILE A 1 381 ? -3.074 5.086 7.445 1.00 92.25 381 ILE A N 1
ATOM 2957 C CA . ILE A 1 381 ? -3.118 5.096 8.917 1.00 92.25 381 ILE A CA 1
ATOM 2958 C C . ILE A 1 381 ? -2.064 6.088 9.398 1.00 92.25 381 ILE A C 1
ATOM 2960 O O . ILE A 1 381 ? -0.903 6.028 8.982 1.00 92.25 381 ILE A O 1
ATOM 2964 N N . VAL A 1 382 ? -2.468 7.017 10.260 1.00 92.06 382 VAL A N 1
ATOM 2965 C CA . VAL A 1 382 ? -1.665 8.171 10.687 1.00 92.06 382 VAL A CA 1
ATOM 2966 C C . VAL A 1 382 ? -1.660 8.248 12.211 1.00 92.06 382 VAL A C 1
ATOM 2968 O O . VAL A 1 382 ? -2.603 7.796 12.860 1.00 92.06 382 VAL A O 1
ATOM 2971 N N . ARG A 1 383 ? -0.601 8.818 12.793 1.00 93.12 383 ARG A N 1
ATOM 2972 C CA . ARG A 1 383 ? -0.551 9.153 14.219 1.00 93.12 383 ARG A CA 1
ATOM 2973 C C . ARG A 1 383 ? -0.034 10.562 14.483 1.00 93.12 383 ARG A C 1
ATOM 2975 O O . ARG A 1 383 ? 0.680 11.129 13.657 1.00 93.12 383 ARG A O 1
ATOM 2982 N N . SER A 1 384 ? -0.307 11.073 15.678 1.00 93.62 384 SER A N 1
ATOM 2983 C CA . SER A 1 384 ? 0.363 12.240 16.264 1.00 93.62 384 SER A CA 1
ATOM 2984 C C . SER A 1 384 ? 0.424 12.121 17.788 1.00 93.62 384 SER A C 1
ATOM 2986 O O . SER A 1 384 ? -0.233 11.276 18.396 1.00 93.62 384 SER A O 1
ATOM 2988 N N . LEU A 1 385 ? 1.177 13.003 18.439 1.00 91.81 385 LEU A N 1
ATOM 2989 C CA . LEU A 1 385 ? 1.020 13.259 19.872 1.00 91.81 385 LEU A CA 1
ATOM 2990 C C . LEU A 1 385 ? -0.335 13.952 20.140 1.00 91.81 385 LEU A C 1
ATOM 2992 O O . LEU A 1 385 ? -0.945 14.513 19.224 1.00 91.81 385 LEU A O 1
ATOM 2996 N N . LYS A 1 386 ? -0.795 13.971 21.405 1.00 87.25 386 LYS A N 1
ATOM 2997 C CA . LYS A 1 386 ? -2.070 14.617 21.816 1.00 87.25 386 LYS A CA 1
ATOM 2998 C C . LYS A 1 386 ? -2.201 16.101 21.425 1.00 87.25 386 LYS A C 1
ATOM 3000 O O . LYS A 1 386 ? -3.304 16.628 21.425 1.00 87.25 386 LYS A O 1
ATOM 3005 N N . ASN A 1 387 ? -1.091 16.780 21.140 1.00 84.94 387 ASN A N 1
ATOM 3006 C CA . ASN A 1 387 ? -1.028 18.195 20.761 1.00 84.94 387 ASN A CA 1
ATOM 3007 C C . ASN A 1 387 ? -0.927 18.420 19.234 1.00 84.94 387 ASN A C 1
ATOM 3009 O O . ASN A 1 387 ? -0.533 19.507 18.815 1.00 84.94 387 ASN A O 1
ATOM 3013 N N . GLY A 1 388 ? -1.146 17.384 18.417 1.00 82.38 388 GLY A N 1
ATOM 3014 C CA . GLY A 1 388 ? -1.029 17.437 16.954 1.00 82.38 388 GLY A CA 1
ATOM 3015 C C . GLY A 1 388 ? 0.406 17.461 16.409 1.00 82.38 388 GLY A C 1
ATOM 3016 O O . GLY A 1 388 ? 0.598 17.422 15.196 1.00 82.38 388 GLY A O 1
ATOM 3017 N N . SER A 1 389 ? 1.428 17.503 17.272 1.00 84.44 389 SER A N 1
ATOM 3018 C CA . SER A 1 389 ? 2.834 17.439 16.846 1.00 84.44 389 SER A CA 1
ATOM 3019 C C . SER A 1 389 ? 3.311 15.995 16.622 1.00 84.44 389 SER A C 1
ATOM 3021 O O . SER A 1 389 ? 2.658 15.043 17.048 1.00 84.44 389 SER A O 1
ATOM 3023 N N . ASP A 1 390 ? 4.440 15.837 15.924 1.00 86.56 390 ASP A N 1
ATOM 3024 C CA . ASP A 1 390 ? 4.961 14.545 15.436 1.00 86.56 390 ASP A CA 1
ATOM 3025 C C . ASP A 1 390 ? 3.960 13.756 14.560 1.00 86.56 390 ASP A C 1
ATOM 3027 O O . ASP A 1 390 ? 3.852 12.527 14.616 1.00 86.56 390 ASP A O 1
ATOM 3031 N N . LEU A 1 391 ? 3.202 14.498 13.741 1.00 86.25 391 LEU A N 1
ATOM 3032 C CA . LEU A 1 391 ? 2.278 13.955 12.749 1.00 86.25 391 LEU A CA 1
ATOM 3033 C C . LEU A 1 391 ? 3.040 13.065 11.757 1.00 86.25 391 LEU A C 1
ATOM 3035 O O . LEU A 1 391 ? 3.828 13.549 10.944 1.00 86.25 391 LEU A O 1
ATOM 3039 N N . THR A 1 392 ? 2.801 11.759 11.826 1.00 86.81 392 THR A N 1
ATOM 3040 C CA . THR A 1 392 ? 3.518 10.756 11.038 1.00 86.81 392 THR A CA 1
ATOM 3041 C C . THR A 1 392 ? 2.549 9.757 10.418 1.00 86.81 392 THR A C 1
ATOM 3043 O O . THR A 1 392 ? 1.782 9.091 11.110 1.00 86.81 392 THR A O 1
ATOM 3046 N N . VAL A 1 393 ? 2.595 9.624 9.088 1.00 86.94 393 VAL A N 1
ATOM 3047 C CA . VAL A 1 393 ? 1.927 8.520 8.384 1.00 86.94 393 VAL A CA 1
ATOM 3048 C C . VAL A 1 393 ? 2.641 7.225 8.764 1.00 86.94 393 VAL A C 1
ATOM 3050 O O . VAL A 1 393 ? 3.874 7.153 8.699 1.00 86.94 393 VAL A O 1
ATOM 3053 N N . VAL A 1 394 ? 1.883 6.226 9.208 1.00 89.94 394 VAL A N 1
ATOM 3054 C CA . VAL A 1 394 ? 2.398 4.922 9.640 1.00 89.94 394 VAL A CA 1
ATOM 3055 C C . VAL A 1 394 ? 2.183 3.881 8.547 1.00 89.94 394 VAL A C 1
ATOM 3057 O O . VAL A 1 394 ? 3.112 3.145 8.250 1.00 89.94 394 VAL A O 1
ATOM 3060 N N . VAL A 1 395 ? 1.021 3.864 7.891 1.00 88.94 395 VAL A N 1
ATOM 3061 C CA . VAL A 1 395 ? 0.751 2.996 6.731 1.00 88.94 395 VAL A CA 1
ATOM 3062 C C . VAL A 1 395 ? 0.309 3.860 5.556 1.00 88.94 395 VAL A C 1
ATOM 3064 O O . VAL A 1 395 ? -0.619 4.655 5.704 1.00 88.94 395 VAL A O 1
ATOM 3067 N N . ASP A 1 396 ? 0.983 3.697 4.416 1.00 83.12 396 ASP A N 1
ATOM 3068 C CA . ASP A 1 396 ? 0.756 4.425 3.158 1.00 83.12 396 ASP A CA 1
ATOM 3069 C C . ASP A 1 396 ? 0.552 3.501 1.936 1.00 83.12 396 ASP A C 1
ATOM 3071 O O . ASP A 1 396 ? 0.219 3.980 0.852 1.00 83.12 396 ASP A O 1
ATOM 3075 N N . SER A 1 397 ? 0.670 2.177 2.102 1.00 79.31 397 SER A N 1
ATOM 3076 C CA . SER A 1 397 ? 0.333 1.189 1.072 1.00 79.31 397 SER A CA 1
ATOM 3077 C C . SER A 1 397 ? -0.492 0.011 1.606 1.00 79.31 397 SER A C 1
ATOM 3079 O O . SER A 1 397 ? -0.434 -0.345 2.784 1.00 79.31 397 SER A O 1
ATOM 3081 N N . GLY A 1 398 ? -1.251 -0.615 0.701 1.00 75.50 398 GLY A N 1
ATOM 3082 C CA . GLY A 1 398 ? -2.099 -1.792 0.938 1.00 75.50 398 GLY A CA 1
ATOM 3083 C C . GLY A 1 398 ? -3.540 -1.522 1.374 1.00 75.50 398 GLY A C 1
ATOM 3084 O O . GLY A 1 398 ? -4.339 -2.451 1.391 1.00 75.50 398 GLY A O 1
ATOM 3085 N N . LEU A 1 399 ? -3.901 -0.268 1.643 1.00 85.31 399 LEU A N 1
ATOM 3086 C CA . LEU A 1 399 ? -5.233 0.133 2.119 1.00 85.31 399 LEU A CA 1
ATOM 3087 C C . LEU A 1 399 ? -6.153 0.621 0.976 1.00 85.31 399 LEU A C 1
ATOM 3089 O O . LEU A 1 399 ? -5.664 1.059 -0.078 1.00 85.31 399 LEU A O 1
ATOM 3093 N N . LEU A 1 400 ? -7.472 0.553 1.206 1.00 83.19 400 LEU A N 1
ATOM 3094 C CA . LEU A 1 400 ? -8.548 1.170 0.405 1.00 83.19 400 LEU A CA 1
ATOM 3095 C C . LEU A 1 400 ? -9.716 1.709 1.253 1.00 83.19 400 LEU A C 1
ATOM 3097 O O . LEU A 1 400 ? -10.266 2.757 0.922 1.00 83.19 400 LEU A O 1
ATOM 3101 N N . LEU A 1 401 ? -10.119 1.024 2.327 1.00 87.19 401 LEU A N 1
ATOM 3102 C CA . LEU A 1 401 ? -11.093 1.553 3.288 1.00 87.19 401 LEU A CA 1
ATOM 3103 C C . LEU A 1 401 ? -10.824 1.000 4.697 1.00 87.19 401 LEU A C 1
ATOM 3105 O O . LEU A 1 401 ? -11.544 0.114 5.162 1.00 87.19 401 LEU A O 1
ATOM 3109 N N . PRO A 1 402 ? -9.787 1.515 5.384 1.00 93.25 402 PRO A N 1
ATOM 3110 C CA . PRO A 1 402 ? -9.492 1.130 6.756 1.00 93.25 402 PRO A CA 1
ATOM 3111 C C . PRO A 1 402 ? -10.588 1.666 7.694 1.00 93.25 402 PRO A C 1
ATOM 3113 O O . PRO A 1 402 ? -10.655 2.874 7.945 1.00 93.25 402 PRO A O 1
ATOM 3116 N N . GLU A 1 403 ? -11.478 0.801 8.188 1.00 92.19 403 GLU A N 1
ATOM 3117 C CA . GLU A 1 403 ? -12.639 1.233 8.983 1.00 92.19 403 GLU A CA 1
ATOM 3118 C C . GLU A 1 403 ? -12.277 1.470 10.456 1.00 92.19 403 GLU A C 1
ATOM 3120 O O . GLU A 1 403 ? -12.594 2.541 10.976 1.00 92.19 403 GLU A O 1
ATOM 3125 N N . ASP A 1 404 ? -11.573 0.539 11.108 1.00 95.56 404 ASP A N 1
ATOM 3126 C CA . ASP A 1 404 ? -11.212 0.638 12.530 1.00 95.56 404 ASP A CA 1
ATOM 3127 C C . ASP A 1 404 ? -9.787 0.134 12.834 1.00 95.56 404 ASP A C 1
ATOM 3129 O O . ASP A 1 404 ? -9.155 -0.537 12.010 1.00 95.56 404 ASP A O 1
ATOM 3133 N N . LEU A 1 405 ? -9.255 0.478 14.015 1.00 96.88 405 LEU A N 1
ATOM 3134 C CA . LEU A 1 405 ? -7.920 0.056 14.450 1.00 96.88 405 LEU A CA 1
ATOM 3135 C C . LEU A 1 405 ? -7.792 -0.117 15.974 1.00 96.88 405 LEU A C 1
ATOM 3137 O O . LEU A 1 405 ? -8.333 0.659 16.756 1.00 96.88 405 LEU A O 1
ATOM 3141 N N . ALA A 1 406 ? -6.964 -1.074 16.399 1.00 96.56 406 ALA A N 1
ATOM 3142 C CA . ALA A 1 406 ? -6.623 -1.318 17.799 1.00 96.56 406 ALA A CA 1
ATOM 3143 C C . ALA A 1 406 ? -5.103 -1.446 18.008 1.00 96.56 406 ALA A C 1
ATOM 3145 O O . ALA A 1 406 ? -4.379 -1.950 17.148 1.00 96.56 406 ALA A O 1
ATOM 3146 N N . ILE A 1 407 ? -4.606 -1.009 19.171 1.00 95.06 407 ILE A N 1
ATOM 3147 C CA . ILE A 1 407 ? -3.172 -1.031 19.510 1.00 95.06 407 ILE A CA 1
ATOM 3148 C C . ILE A 1 407 ? -2.899 -2.042 20.623 1.00 95.06 407 ILE A C 1
ATOM 3150 O O . ILE A 1 407 ? -3.492 -1.969 21.699 1.00 95.06 407 ILE A O 1
ATOM 3154 N N . ASP A 1 408 ? -1.934 -2.935 20.412 1.00 92.62 408 ASP A N 1
ATOM 3155 C CA . ASP A 1 408 ? -1.398 -3.773 21.484 1.00 92.62 408 ASP A CA 1
ATOM 3156 C C . ASP A 1 408 ? -0.519 -2.920 22.409 1.00 92.62 408 ASP A C 1
ATOM 3158 O O . ASP A 1 408 ? 0.559 -2.448 22.037 1.00 92.62 408 ASP A O 1
ATOM 3162 N N . LEU A 1 409 ? -0.973 -2.717 23.646 1.00 88.50 409 LEU A N 1
ATOM 3163 C CA . LEU A 1 409 ? -0.280 -1.871 24.615 1.00 88.50 409 LEU A CA 1
ATOM 3164 C C . LEU A 1 409 ? 1.073 -2.443 25.082 1.00 88.50 409 LEU A C 1
ATOM 3166 O O . LEU A 1 409 ? 1.900 -1.656 25.552 1.00 88.50 409 LEU A O 1
ATOM 3170 N N . ILE A 1 410 ? 1.312 -3.752 24.924 1.00 86.50 410 ILE A N 1
ATOM 3171 C CA . ILE A 1 410 ? 2.542 -4.465 25.299 1.00 86.50 410 ILE A CA 1
ATOM 3172 C C . ILE A 1 410 ? 3.571 -4.429 24.162 1.00 86.50 410 ILE A C 1
ATOM 3174 O O . ILE A 1 410 ? 4.722 -4.055 24.404 1.00 86.50 410 ILE A O 1
ATOM 3178 N N . THR A 1 411 ? 3.193 -4.823 22.940 1.00 87.94 411 THR A N 1
ATOM 3179 C CA . THR A 1 411 ? 4.127 -4.904 21.792 1.00 87.94 411 THR A CA 1
ATOM 3180 C C . THR A 1 411 ? 4.221 -3.613 20.976 1.00 87.94 411 THR A C 1
ATOM 3182 O O . THR A 1 411 ? 5.231 -3.398 20.307 1.00 87.94 411 THR A O 1
ATOM 3185 N N . LYS A 1 412 ? 3.206 -2.740 21.060 1.00 90.69 412 LYS A N 1
ATOM 3186 C CA . LYS A 1 412 ? 2.982 -1.567 20.192 1.00 90.69 412 LYS A CA 1
ATOM 3187 C C . LYS A 1 412 ? 2.750 -1.905 18.714 1.00 90.69 412 LYS A C 1
ATOM 3189 O O . LYS A 1 412 ? 2.935 -1.050 17.853 1.00 90.69 412 LYS A O 1
ATOM 3194 N N . ASN A 1 413 ? 2.305 -3.126 18.419 1.00 94.00 413 ASN A N 1
ATOM 3195 C CA . ASN A 1 413 ? 1.767 -3.459 17.102 1.00 94.00 413 ASN A CA 1
ATOM 3196 C C . ASN A 1 413 ? 0.363 -2.854 16.914 1.00 94.00 413 ASN A C 1
ATOM 3198 O O . ASN A 1 413 ? -0.402 -2.697 17.871 1.00 94.00 413 ASN A O 1
ATOM 3202 N N . ILE A 1 414 ? 0.044 -2.533 15.663 1.00 96.38 414 ILE A N 1
ATOM 3203 C CA . ILE A 1 414 ? -1.176 -1.864 15.206 1.00 96.38 414 ILE A CA 1
ATOM 3204 C C . ILE A 1 414 ? -1.992 -2.881 14.409 1.00 96.38 414 ILE A C 1
ATOM 3206 O O . ILE A 1 414 ? -1.505 -3.387 13.401 1.00 96.38 414 ILE A O 1
ATOM 3210 N N . TYR A 1 415 ? -3.216 -3.161 14.842 1.00 97.50 415 TYR A N 1
ATOM 3211 C CA . TYR A 1 415 ? -4.161 -4.070 14.190 1.00 97.50 415 TYR A CA 1
ATOM 3212 C C . TYR A 1 415 ? -5.271 -3.240 13.549 1.00 97.50 415 TYR A C 1
ATOM 3214 O O . TYR A 1 415 ? -5.704 -2.258 14.148 1.00 97.50 415 TYR A O 1
ATOM 3222 N N . PHE A 1 416 ? -5.725 -3.599 12.351 1.00 96.81 416 PHE A N 1
ATOM 3223 C CA . PHE A 1 416 ? -6.732 -2.820 11.622 1.00 96.81 416 PHE A CA 1
ATOM 3224 C C . PHE A 1 416 ? -7.578 -3.681 10.680 1.00 96.81 416 PHE A C 1
ATOM 3226 O O . PHE A 1 416 ? -7.156 -4.750 10.230 1.00 96.81 416 PHE A O 1
ATOM 3233 N N . THR A 1 417 ? -8.768 -3.176 10.371 1.00 96.31 417 THR A N 1
ATOM 3234 C CA . THR A 1 417 ? -9.748 -3.759 9.448 1.00 96.31 417 THR A CA 1
ATOM 3235 C C . THR A 1 417 ? -9.806 -2.938 8.161 1.00 96.31 417 THR A C 1
ATOM 3237 O O . THR A 1 417 ? -9.857 -1.712 8.225 1.00 96.31 417 THR A O 1
ATOM 3240 N N . ASP A 1 418 ? -9.820 -3.578 6.987 1.00 94.31 418 ASP A N 1
ATOM 3241 C CA . ASP A 1 418 ? -10.114 -2.904 5.711 1.00 94.31 418 ASP A CA 1
ATOM 3242 C C . ASP A 1 418 ? -11.278 -3.604 4.997 1.00 94.31 418 ASP A C 1
ATOM 3244 O O . ASP A 1 418 ? -11.195 -4.788 4.653 1.00 94.31 418 ASP A O 1
ATOM 3248 N N . SER A 1 419 ? -12.380 -2.873 4.797 1.00 91.31 419 SER A N 1
ATOM 3249 C CA . SER A 1 419 ? -13.646 -3.440 4.315 1.00 91.31 419 SER A CA 1
ATOM 3250 C C . SER A 1 419 ? -13.798 -3.489 2.795 1.00 91.31 419 SER A C 1
ATOM 3252 O O . SER A 1 419 ? -14.773 -4.053 2.298 1.00 91.31 419 SER A O 1
ATOM 3254 N N . ILE A 1 420 ? -12.828 -2.949 2.048 1.00 87.81 420 ILE A N 1
ATOM 3255 C CA . ILE A 1 420 ? -12.777 -3.026 0.579 1.00 87.81 420 ILE A CA 1
ATOM 3256 C C . ILE A 1 420 ? -11.656 -3.966 0.120 1.00 87.81 420 ILE A C 1
ATOM 3258 O O . ILE A 1 420 ? -11.828 -4.677 -0.866 1.00 87.81 420 ILE A O 1
ATOM 3262 N N . GLN A 1 421 ? -10.548 -4.049 0.862 1.00 85.69 421 GLN A N 1
ATOM 3263 C CA . GLN A 1 421 ? -9.520 -5.084 0.682 1.00 85.69 421 GLN A CA 1
ATOM 3264 C C . GLN A 1 421 ? -9.876 -6.427 1.353 1.00 85.69 421 GLN A C 1
ATOM 3266 O O . GLN A 1 421 ? -9.110 -7.384 1.235 1.00 85.69 421 GLN A O 1
ATOM 3271 N N . GLN A 1 422 ? -11.007 -6.486 2.070 1.00 91.44 422 GLN A N 1
ATOM 3272 C CA . GLN A 1 422 ? -11.579 -7.676 2.718 1.00 91.44 422 GLN A CA 1
ATOM 3273 C C . GLN A 1 422 ? -10.583 -8.429 3.621 1.00 91.44 422 GLN A C 1
ATOM 3275 O O . GLN A 1 422 ? -10.488 -9.659 3.587 1.00 91.44 422 GLN A O 1
ATOM 3280 N N . HIS A 1 423 ? -9.805 -7.689 4.421 1.00 92.44 423 HIS A N 1
ATOM 3281 C CA . HIS A 1 423 ? -8.761 -8.282 5.257 1.00 92.44 423 HIS A CA 1
ATOM 3282 C C . HIS A 1 423 ? -8.583 -7.622 6.627 1.00 92.44 423 HIS A C 1
ATOM 3284 O O . HIS A 1 423 ? -9.019 -6.498 6.879 1.00 92.44 423 HIS A O 1
ATOM 3290 N N . ILE A 1 424 ? -7.881 -8.344 7.503 1.00 95.88 424 ILE A N 1
ATOM 3291 C CA . ILE A 1 424 ? -7.399 -7.861 8.800 1.00 95.88 424 ILE A CA 1
ATOM 3292 C C . ILE A 1 424 ? -5.876 -7.886 8.779 1.00 95.88 424 ILE A C 1
ATOM 3294 O O . ILE A 1 424 ? -5.262 -8.941 8.588 1.00 95.88 424 ILE A O 1
ATOM 3298 N N . GLY A 1 425 ? -5.274 -6.713 8.952 1.00 94.88 425 GLY A N 1
ATOM 3299 C CA . GLY A 1 425 ? -3.830 -6.521 8.921 1.00 94.88 425 GLY A CA 1
ATOM 3300 C C . GLY A 1 425 ? -3.246 -6.258 10.305 1.00 94.88 425 GLY A C 1
ATOM 3301 O O . GLY A 1 425 ? -3.918 -5.739 11.198 1.00 94.88 425 GLY A O 1
ATOM 3302 N N . VAL A 1 426 ? -1.964 -6.586 10.462 1.00 96.31 426 VAL A N 1
ATOM 3303 C CA . VAL A 1 426 ? -1.139 -6.140 11.588 1.00 96.31 426 VAL A CA 1
ATOM 3304 C C . VAL A 1 426 ? 0.141 -5.483 11.077 1.00 96.31 426 VAL A C 1
ATOM 3306 O O . VAL A 1 426 ? 0.753 -5.950 10.115 1.00 96.31 426 VAL A O 1
ATOM 3309 N N . CYS A 1 427 ? 0.545 -4.399 11.732 1.00 95.00 427 CYS A N 1
ATOM 3310 C CA . CYS A 1 427 ? 1.756 -3.635 11.459 1.00 95.00 427 CYS A CA 1
ATOM 3311 C C . CYS A 1 427 ? 2.584 -3.403 12.729 1.00 95.00 427 CYS A C 1
ATOM 3313 O O . CYS A 1 427 ? 2.047 -3.283 13.831 1.00 95.00 427 CYS A O 1
ATOM 3315 N N . SER A 1 428 ? 3.895 -3.248 12.568 1.00 92.94 428 SER A N 1
ATOM 3316 C CA . SER A 1 428 ? 4.795 -2.706 13.588 1.00 92.94 428 SER A CA 1
ATOM 3317 C C . SER A 1 428 ? 4.503 -1.226 13.891 1.00 92.94 428 SER A C 1
ATOM 3319 O O . SER A 1 428 ? 3.929 -0.505 13.076 1.00 92.94 428 SER A O 1
ATOM 3321 N N . ASN A 1 429 ? 4.976 -0.732 15.041 1.00 90.19 429 ASN A N 1
ATOM 3322 C CA . ASN A 1 429 ? 4.809 0.665 15.482 1.00 90.19 429 ASN A CA 1
ATOM 3323 C C . ASN A 1 429 ? 5.428 1.731 14.539 1.00 90.19 429 ASN A C 1
ATOM 3325 O O . ASN A 1 429 ? 5.186 2.930 14.674 1.00 90.19 429 ASN A O 1
ATOM 3329 N N . ASP A 1 430 ? 6.295 1.330 13.612 1.00 86.75 430 ASP A N 1
ATOM 3330 C CA . ASP A 1 430 ? 6.873 2.190 12.572 1.00 86.75 430 ASP A CA 1
ATOM 3331 C C . ASP A 1 430 ? 6.221 1.991 11.190 1.00 86.75 430 ASP A C 1
ATOM 3333 O O . ASP A 1 430 ? 6.543 2.722 10.251 1.00 86.75 430 ASP A O 1
ATOM 3337 N N . GLY A 1 431 ? 5.315 1.012 11.073 1.00 87.62 431 GLY A N 1
ATOM 3338 C CA . GLY A 1 431 ? 4.651 0.579 9.846 1.00 87.62 431 GLY A CA 1
ATOM 3339 C C . GLY A 1 431 ? 5.554 -0.124 8.832 1.00 87.62 431 GLY A C 1
ATOM 3340 O O . GLY A 1 431 ? 5.087 -0.518 7.764 1.00 87.62 431 GLY A O 1
ATOM 3341 N N . PHE A 1 432 ? 6.852 -0.295 9.105 1.00 85.31 432 PHE A N 1
ATOM 3342 C CA . PHE A 1 432 ? 7.770 -0.869 8.120 1.00 85.31 432 PHE A CA 1
ATOM 3343 C C . PHE A 1 432 ? 7.650 -2.389 7.977 1.00 85.31 432 PHE A C 1
ATOM 3345 O O . PHE A 1 432 ? 8.063 -2.905 6.934 1.00 85.31 432 PHE A O 1
ATOM 3352 N N . SER A 1 433 ? 7.076 -3.080 8.958 1.00 89.44 433 SER A N 1
ATOM 3353 C CA . SER A 1 433 ? 6.782 -4.509 8.913 1.00 89.44 433 SER A CA 1
ATOM 3354 C C . SER A 1 433 ? 5.276 -4.705 9.053 1.00 89.44 433 SER A C 1
ATOM 3356 O O . SER A 1 433 ? 4.720 -4.322 10.076 1.00 89.44 433 SER A O 1
ATOM 3358 N N . CYS A 1 434 ? 4.616 -5.282 8.046 1.00 92.25 434 CYS A N 1
ATOM 3359 C CA . CYS A 1 434 ? 3.171 -5.530 8.075 1.00 92.25 434 CYS A CA 1
ATOM 3360 C C . CYS A 1 434 ? 2.804 -6.834 7.361 1.00 92.25 434 CYS A C 1
ATOM 3362 O O . CYS A 1 434 ? 3.405 -7.166 6.337 1.00 92.25 434 CYS A O 1
ATOM 3364 N N . THR A 1 435 ? 1.805 -7.542 7.885 1.00 91.75 435 THR A N 1
ATOM 3365 C CA . THR A 1 435 ? 1.280 -8.797 7.324 1.00 91.75 435 THR A CA 1
ATOM 3366 C C . THR A 1 435 ? -0.237 -8.877 7.457 1.00 91.75 435 THR A C 1
ATOM 3368 O O . THR A 1 435 ? -0.833 -8.224 8.318 1.00 91.75 435 THR A O 1
ATOM 3371 N N . ILE A 1 436 ? -0.862 -9.656 6.580 1.00 92.38 436 ILE A N 1
ATOM 3372 C CA . ILE A 1 436 ? -2.295 -9.925 6.583 1.00 92.38 436 ILE A CA 1
ATOM 3373 C C . ILE A 1 436 ? -2.547 -11.177 7.427 1.00 92.38 436 ILE A C 1
ATOM 3375 O O . ILE A 1 436 ? -2.123 -12.271 7.063 1.00 92.38 436 ILE A O 1
ATOM 3379 N N . LEU A 1 437 ? -3.260 -11.022 8.546 1.00 93.12 437 LEU A N 1
ATOM 3380 C CA . LEU A 1 437 ? -3.603 -12.142 9.428 1.00 93.12 437 LEU A CA 1
ATOM 3381 C C . LEU A 1 437 ? -4.745 -12.979 8.843 1.00 93.12 437 LEU A C 1
ATOM 3383 O O . LEU A 1 437 ? -4.657 -14.204 8.817 1.00 93.12 437 LEU A O 1
ATOM 3387 N N . HIS A 1 438 ? -5.788 -12.316 8.330 1.00 93.56 438 HIS A N 1
ATOM 3388 C CA . HIS A 1 438 ? -6.969 -12.968 7.756 1.00 93.56 438 HIS A CA 1
ATOM 3389 C C . HIS A 1 438 ? -7.411 -12.285 6.459 1.00 93.56 438 HIS A C 1
ATOM 3391 O O . HIS A 1 438 ? -7.532 -11.063 6.416 1.00 93.56 438 HIS A O 1
ATOM 3397 N N . ASN A 1 439 ? -7.678 -13.083 5.422 1.00 90.25 439 ASN A N 1
ATOM 3398 C CA . ASN A 1 439 ? -8.196 -12.666 4.106 1.00 90.25 439 ASN A CA 1
ATOM 3399 C C . ASN A 1 439 ? -9.069 -13.752 3.440 1.00 90.25 439 ASN A C 1
ATOM 3401 O O . ASN A 1 439 ? -9.115 -13.878 2.216 1.00 90.25 439 ASN A O 1
ATOM 3405 N N . LYS A 1 440 ? -9.703 -14.602 4.255 1.00 85.25 440 LYS A N 1
ATOM 3406 C CA . LYS A 1 440 ? -10.574 -15.705 3.825 1.00 85.25 440 LYS A CA 1
ATOM 3407 C C . LYS A 1 440 ? -11.823 -15.699 4.685 1.00 85.25 440 LYS A C 1
ATOM 3409 O O . LYS A 1 440 ? -11.723 -15.453 5.882 1.00 85.25 440 LYS A O 1
ATOM 3414 N N . ASP A 1 441 ? -12.968 -15.967 4.062 1.00 85.06 441 ASP A N 1
ATOM 3415 C CA . ASP A 1 441 ? -14.286 -16.046 4.711 1.00 85.06 441 ASP A CA 1
ATOM 3416 C C . ASP A 1 441 ? -14.702 -14.773 5.492 1.00 85.06 441 ASP A C 1
ATOM 3418 O O . ASP A 1 441 ? -15.605 -14.813 6.336 1.00 85.06 441 ASP A O 1
ATOM 3422 N N . ILE A 1 442 ? -14.053 -13.656 5.135 1.00 91.38 442 ILE A N 1
ATOM 3423 C CA . ILE A 1 442 ? -14.276 -12.259 5.523 1.00 91.38 442 ILE A CA 1
ATOM 3424 C C . ILE A 1 442 ? -14.900 -11.536 4.320 1.00 91.38 442 ILE A C 1
ATOM 3426 O O . ILE A 1 442 ? -14.491 -11.780 3.185 1.00 91.38 442 ILE A O 1
ATOM 3430 N N . ASP A 1 443 ? -15.870 -10.654 4.563 1.00 90.69 443 ASP A N 1
ATOM 3431 C CA . ASP A 1 443 ? -16.532 -9.847 3.529 1.00 90.69 443 ASP A CA 1
ATOM 3432 C C . ASP A 1 443 ? -16.411 -8.350 3.847 1.00 90.69 443 ASP A C 1
ATOM 3434 O O . ASP A 1 443 ? -15.838 -7.601 3.053 1.00 90.69 443 ASP A O 1
ATOM 3438 N N . LYS A 1 444 ? -16.882 -7.905 5.022 1.00 93.38 444 LYS A N 1
ATOM 3439 C CA . LYS A 1 444 ? -16.833 -6.494 5.443 1.00 93.38 444 LYS A CA 1
ATOM 3440 C C . LYS A 1 444 ? -16.480 -6.350 6.926 1.00 93.38 444 LYS A C 1
ATOM 3442 O O . LYS A 1 444 ? -17.363 -6.076 7.742 1.00 93.38 444 LYS A O 1
ATOM 3447 N N . PRO A 1 445 ? -15.197 -6.504 7.294 1.00 95.88 445 PRO A N 1
ATOM 3448 C CA . PRO A 1 445 ? -14.746 -6.304 8.661 1.00 95.88 445 PRO A CA 1
ATOM 3449 C C . PRO A 1 445 ? -14.884 -4.824 9.053 1.00 95.88 445 PRO A C 1
ATOM 3451 O O . PRO A 1 445 ? -14.508 -3.942 8.280 1.00 95.88 445 PRO A O 1
ATOM 3454 N N . ARG A 1 446 ? -15.427 -4.548 10.246 1.00 93.88 446 ARG A N 1
ATOM 3455 C CA . ARG A 1 446 ? -15.642 -3.189 10.775 1.00 93.88 446 ARG A CA 1
ATOM 3456 C C . ARG A 1 446 ? -14.874 -2.962 12.072 1.00 93.88 446 ARG A C 1
ATOM 3458 O O . ARG A 1 446 ? -13.719 -2.570 11.997 1.00 93.88 446 ARG A O 1
ATOM 3465 N N . GLY A 1 447 ? -15.485 -3.183 13.232 1.00 96.12 447 GLY A N 1
ATOM 3466 C CA . GLY A 1 447 ? -14.889 -2.877 14.533 1.00 96.12 447 GLY A CA 1
ATOM 3467 C C . GLY A 1 447 ? -13.882 -3.938 14.967 1.00 96.12 447 GLY A C 1
ATOM 3468 O O . GLY A 1 447 ? -14.067 -5.116 14.652 1.00 96.12 447 GLY A O 1
ATOM 3469 N N . ILE A 1 448 ? -12.843 -3.547 15.712 1.00 97.69 448 ILE A N 1
ATOM 3470 C CA . ILE A 1 448 ? -11.807 -4.472 16.202 1.00 97.69 448 ILE A CA 1
ATOM 3471 C C . ILE A 1 448 ? -11.361 -4.157 17.639 1.00 97.69 448 ILE A C 1
ATOM 3473 O O . ILE A 1 448 ? -11.057 -3.019 17.982 1.00 97.69 448 ILE A O 1
ATOM 3477 N N . CYS A 1 449 ? -11.259 -5.181 18.493 1.00 96.25 449 CYS A N 1
ATOM 3478 C CA . CYS A 1 449 ? -10.736 -5.042 19.857 1.00 96.25 449 CYS A CA 1
ATOM 3479 C C . CYS A 1 449 ? -9.832 -6.218 20.276 1.00 96.25 449 CYS A C 1
ATOM 3481 O O . CYS A 1 449 ? -9.933 -7.330 19.756 1.00 96.25 449 CYS A O 1
ATOM 3483 N N . LEU A 1 450 ? -8.939 -5.978 21.244 1.00 94.38 450 LEU A N 1
ATOM 3484 C CA . LEU A 1 450 ? -7.874 -6.906 21.649 1.00 94.38 450 LEU A CA 1
ATOM 3485 C C . LEU A 1 450 ? -8.038 -7.330 23.117 1.00 94.38 450 LEU A C 1
ATOM 3487 O O . LEU A 1 450 ? -8.184 -6.481 23.988 1.00 94.38 450 LEU A O 1
ATOM 3491 N N . GLN A 1 451 ? -7.933 -8.627 23.414 1.00 91.25 451 GLN A N 1
ATOM 3492 C CA . GLN A 1 451 ? -7.802 -9.150 24.779 1.00 91.25 451 GLN A CA 1
ATOM 3493 C C . GLN A 1 451 ? -6.324 -9.447 25.070 1.00 91.25 451 GLN A C 1
ATOM 3495 O O . GLN A 1 451 ? -5.824 -10.571 24.935 1.00 91.25 451 GLN A O 1
ATOM 3500 N N . ILE A 1 452 ? -5.621 -8.397 25.495 1.00 86.19 452 ILE A N 1
ATOM 3501 C CA . ILE A 1 452 ? -4.177 -8.391 25.767 1.00 86.19 452 ILE A CA 1
ATOM 3502 C C . ILE A 1 452 ? -3.792 -9.403 26.869 1.00 86.19 452 ILE A C 1
ATOM 3504 O O . ILE A 1 452 ? -2.690 -9.952 26.840 1.00 86.19 452 ILE A O 1
ATOM 3508 N N . LYS A 1 453 ? -4.696 -9.719 27.816 1.00 81.31 453 LYS A N 1
ATOM 3509 C CA . LYS A 1 453 ? -4.437 -10.701 28.891 1.00 81.31 453 LYS A CA 1
ATOM 3510 C C . LYS A 1 453 ? -4.286 -12.142 28.376 1.00 81.31 453 LYS A C 1
ATOM 3512 O O . LYS A 1 453 ? -3.684 -12.963 29.071 1.00 81.31 453 LYS A O 1
ATOM 3517 N N . GLU A 1 454 ? -4.821 -12.452 27.192 1.00 86.00 454 GLU A N 1
ATOM 3518 C CA . GLU A 1 454 ? -4.900 -13.821 26.654 1.00 86.00 454 GLU A CA 1
ATOM 3519 C C . GLU A 1 454 ? -4.256 -14.003 25.273 1.00 86.00 454 GLU A C 1
ATOM 3521 O O . GLU A 1 454 ? -4.060 -15.143 24.856 1.00 86.00 454 GLU A O 1
ATOM 3526 N N . GLY A 1 455 ? -3.896 -12.913 24.583 1.00 89.38 455 GLY A N 1
ATOM 3527 C CA . GLY A 1 455 ? -3.342 -12.960 23.224 1.00 89.38 455 GLY A CA 1
ATOM 3528 C C . GLY A 1 455 ? -4.405 -13.194 22.146 1.00 89.38 455 GLY A C 1
ATOM 3529 O O . GLY A 1 455 ? -4.117 -13.840 21.141 1.00 89.38 455 GLY A O 1
ATOM 3530 N N . LEU A 1 456 ? -5.632 -12.707 22.367 1.00 92.56 456 LEU A N 1
ATOM 3531 C CA . LEU A 1 456 ? -6.785 -12.869 21.472 1.00 92.56 456 LEU A CA 1
ATOM 3532 C C . LEU A 1 456 ? -7.220 -11.529 20.862 1.00 92.56 456 LEU A C 1
ATOM 3534 O O . LEU A 1 456 ? -7.102 -10.484 21.500 1.00 92.56 456 LEU A O 1
ATOM 3538 N N . MET A 1 457 ? -7.783 -11.567 19.656 1.00 95.56 457 MET A N 1
ATOM 3539 C CA . MET A 1 457 ? -8.462 -10.440 19.015 1.00 95.56 457 MET A CA 1
ATOM 3540 C C . MET A 1 457 ? -9.877 -10.823 18.583 1.00 95.56 457 MET A C 1
ATOM 3542 O O . MET A 1 457 ? -10.141 -11.981 18.250 1.00 95.56 457 MET A O 1
ATOM 3546 N N . TYR A 1 458 ? -10.771 -9.837 18.588 1.00 97.31 458 TYR A N 1
ATOM 3547 C CA . TYR A 1 458 ? -12.173 -9.958 18.204 1.00 97.31 458 TYR A CA 1
ATOM 3548 C C . TYR A 1 458 ? -12.517 -8.876 17.183 1.00 97.31 458 TYR A C 1
ATOM 3550 O O . TYR A 1 458 ? -12.054 -7.742 17.316 1.00 97.31 458 TYR A O 1
ATOM 3558 N N . TRP A 1 459 ? -13.342 -9.209 16.193 1.00 97.50 459 TRP A N 1
ATOM 3559 C CA . TRP A 1 459 ? -13.818 -8.248 15.198 1.00 97.50 459 TRP A CA 1
ATOM 3560 C C . TRP A 1 459 ? -15.258 -8.522 14.772 1.00 97.50 459 TRP A C 1
ATOM 3562 O O . TRP A 1 459 ? -15.756 -9.645 14.899 1.00 97.50 459 TRP A O 1
ATOM 3572 N N . THR A 1 460 ? -15.911 -7.492 14.242 1.00 97.56 460 THR A N 1
ATOM 3573 C CA . THR A 1 460 ? -17.235 -7.581 13.617 1.00 97.56 460 THR A CA 1
ATOM 3574 C C . THR A 1 460 ? -17.111 -7.652 12.096 1.00 97.56 460 THR A C 1
ATOM 3576 O O . THR A 1 460 ? -16.246 -7.003 11.510 1.00 97.56 460 THR A O 1
ATOM 3579 N N . ASP A 1 461 ? -17.977 -8.430 11.448 1.00 96.62 461 ASP A N 1
ATOM 3580 C CA . ASP A 1 461 ? -18.191 -8.404 9.996 1.00 96.62 461 ASP A CA 1
ATOM 3581 C C . ASP A 1 461 ? -19.686 -8.173 9.726 1.00 96.62 461 ASP A C 1
ATOM 3583 O O . ASP A 1 461 ? -20.536 -8.821 10.341 1.00 96.62 461 ASP A O 1
ATOM 3587 N N . TRP A 1 462 ? -20.010 -7.227 8.841 1.00 94.75 462 TRP A N 1
ATOM 3588 C CA . TRP A 1 462 ? -21.383 -6.816 8.498 1.00 94.75 462 TRP A CA 1
ATOM 3589 C C . TRP A 1 462 ? -21.762 -7.122 7.037 1.00 94.75 462 TRP A C 1
ATOM 3591 O O . TRP A 1 462 ? -22.723 -6.561 6.504 1.00 94.75 462 TRP A O 1
ATOM 3601 N N . GLY A 1 463 ? -20.988 -7.982 6.369 1.00 92.12 463 GLY A N 1
ATOM 3602 C CA . GLY A 1 463 ? -21.213 -8.408 4.992 1.00 92.12 463 GLY A CA 1
ATOM 3603 C C . GLY A 1 463 ? -22.394 -9.371 4.812 1.00 92.12 463 GLY A C 1
ATOM 3604 O O . GLY A 1 463 ? -23.336 -9.418 5.600 1.00 92.12 463 GLY A O 1
ATOM 3605 N N . ALA A 1 464 ? -22.349 -10.186 3.759 1.00 88.62 464 ALA A N 1
ATOM 3606 C CA . ALA A 1 464 ? -23.390 -11.161 3.418 1.00 88.62 464 ALA A CA 1
ATOM 3607 C C . ALA A 1 464 ? -23.589 -12.272 4.475 1.00 88.62 464 ALA A C 1
ATOM 3609 O O . ALA A 1 464 ? -24.600 -12.978 4.444 1.00 88.62 464 ALA A O 1
ATOM 3610 N N . ARG A 1 465 ? -22.634 -12.431 5.400 1.00 90.06 465 ARG A N 1
ATOM 3611 C CA . ARG A 1 465 ? -22.656 -13.362 6.538 1.00 90.06 465 ARG A CA 1
ATOM 3612 C C . ARG A 1 465 ? -22.271 -12.594 7.816 1.00 90.06 465 ARG A C 1
ATOM 3614 O O . ARG A 1 465 ? -21.125 -12.713 8.245 1.00 90.06 465 ARG A O 1
ATOM 3621 N N . PRO A 1 466 ? -23.178 -11.788 8.403 1.00 94.62 466 PRO A N 1
ATOM 3622 C CA . PRO A 1 466 ? -22.837 -10.945 9.542 1.00 94.62 466 PRO A CA 1
ATOM 3623 C C . PRO A 1 466 ? -22.496 -11.790 10.773 1.00 94.62 466 PRO A C 1
ATOM 3625 O O . PRO A 1 466 ? -23.210 -12.740 11.109 1.00 94.62 466 PRO A O 1
ATOM 3628 N N . LEU A 1 467 ? -21.382 -11.464 11.426 1.00 96.06 467 LEU A N 1
ATOM 3629 C CA . LEU A 1 467 ? -20.831 -12.241 12.536 1.00 96.06 467 LEU A CA 1
ATOM 3630 C C . LEU A 1 467 ? -19.924 -11.405 13.444 1.00 96.06 467 LEU A C 1
ATOM 3632 O O . LEU A 1 467 ? -19.474 -10.316 13.090 1.00 96.06 467 LEU A O 1
ATOM 3636 N N . ILE A 1 468 ? -19.611 -11.969 14.608 1.00 97.31 468 ILE A N 1
ATOM 3637 C CA . ILE A 1 468 ? -18.459 -11.581 15.423 1.00 97.31 468 ILE A CA 1
ATOM 3638 C C . ILE A 1 468 ? -17.512 -12.776 15.443 1.00 97.31 468 ILE A C 1
ATOM 3640 O O . ILE A 1 468 ? -17.925 -13.884 15.796 1.00 97.31 468 ILE A O 1
ATOM 3644 N N . ALA A 1 469 ? -16.255 -12.571 15.066 1.00 96.00 469 ALA A N 1
ATOM 3645 C CA . ALA A 1 469 ? -15.226 -13.607 15.057 1.00 96.00 469 ALA A CA 1
ATOM 3646 C C . ALA A 1 469 ? -14.134 -13.320 16.092 1.00 96.00 469 ALA A C 1
ATOM 3648 O O . ALA A 1 469 ? -13.976 -12.198 16.578 1.00 96.00 469 ALA A O 1
ATOM 3649 N N . ARG A 1 470 ? -13.398 -14.377 16.439 1.00 95.00 470 ARG A N 1
ATOM 3650 C CA . ARG A 1 470 ? -12.298 -14.378 17.404 1.00 95.00 470 ARG A CA 1
ATOM 3651 C C . ARG A 1 470 ? -11.130 -15.186 16.855 1.00 95.00 470 ARG A C 1
ATOM 3653 O O . ARG A 1 470 ? -11.339 -16.309 16.402 1.00 95.00 470 ARG A O 1
ATOM 3660 N N . SER A 1 471 ? -9.908 -14.689 17.000 1.00 95.06 471 SER A N 1
ATOM 3661 C CA . SER A 1 471 ? -8.678 -15.463 16.769 1.00 95.06 471 SER A CA 1
ATOM 3662 C C . SER A 1 471 ? -7.603 -15.112 17.798 1.00 95.06 471 SER A C 1
ATOM 3664 O O . SER A 1 471 ? -7.763 -14.179 18.584 1.00 95.06 471 SER A O 1
ATOM 3666 N N . GLY A 1 472 ? -6.471 -15.811 17.767 1.00 94.06 472 GLY A N 1
ATOM 3667 C CA . GLY A 1 472 ? -5.216 -15.301 18.312 1.00 94.06 472 GLY A CA 1
ATOM 3668 C C . GLY A 1 472 ? -4.808 -13.985 17.641 1.00 94.06 472 GLY A C 1
ATOM 3669 O O . GLY A 1 472 ? -5.150 -13.740 16.479 1.00 94.06 472 GLY A O 1
ATOM 3670 N N . MET A 1 473 ? -4.056 -13.148 18.357 1.00 93.88 473 MET A N 1
ATOM 3671 C CA . MET A 1 473 ? -3.440 -11.923 17.816 1.00 93.88 473 MET A CA 1
ATOM 3672 C C . MET A 1 473 ? -2.324 -12.224 16.797 1.00 93.88 473 MET A C 1
ATOM 3674 O O . MET A 1 473 ? -1.855 -11.329 16.105 1.00 93.88 473 MET A O 1
ATOM 3678 N N . ASP A 1 474 ? -1.925 -13.486 16.650 1.00 92.38 474 ASP A N 1
ATOM 3679 C CA . ASP A 1 474 ? -1.051 -13.977 15.585 1.00 92.38 474 ASP A CA 1
ATOM 3680 C C . ASP A 1 474 ? -1.798 -14.641 14.413 1.00 92.38 474 ASP A C 1
ATOM 3682 O O . ASP A 1 474 ? -1.177 -15.262 13.552 1.00 92.38 474 ASP A O 1
ATOM 3686 N N . GLY A 1 475 ? -3.130 -14.529 14.376 1.00 91.94 475 GLY A N 1
ATOM 3687 C CA . GLY A 1 475 ? -3.985 -15.150 13.360 1.00 91.94 475 GLY A CA 1
ATOM 3688 C C . GLY A 1 475 ? -4.281 -16.641 13.588 1.00 91.94 475 GLY A C 1
ATOM 3689 O O . GLY A 1 475 ? -5.037 -17.230 12.816 1.00 91.94 475 GLY A O 1
ATOM 3690 N N . SER A 1 476 ? -3.742 -17.268 14.641 1.00 91.25 476 SER A N 1
ATOM 3691 C CA . SER A 1 476 ? -4.073 -18.658 14.999 1.00 91.25 476 SER A CA 1
ATOM 3692 C C . SER A 1 476 ? -5.497 -18.811 15.561 1.00 91.25 476 SER A C 1
ATOM 3694 O O . SER A 1 476 ? -6.161 -17.827 15.877 1.00 91.25 476 SER A O 1
ATOM 3696 N N . ASP A 1 477 ? -5.989 -20.050 15.681 1.00 88.88 477 ASP A N 1
ATOM 3697 C CA . ASP A 1 477 ? -7.231 -20.413 16.390 1.00 88.88 477 ASP A CA 1
ATOM 3698 C C . ASP A 1 477 ? -8.480 -19.560 16.050 1.00 88.88 477 ASP A C 1
ATOM 3700 O O . ASP A 1 477 ? -9.290 -19.220 16.917 1.00 88.88 477 ASP A O 1
ATOM 3704 N N . VAL A 1 478 ? -8.654 -19.218 14.765 1.00 92.12 478 VAL A N 1
ATOM 3705 C CA . VAL A 1 478 ? -9.827 -18.477 14.275 1.00 92.12 478 VAL A CA 1
ATOM 3706 C C . VAL A 1 478 ? -11.130 -19.263 14.469 1.00 92.12 478 VAL A C 1
ATOM 3708 O O . VAL A 1 478 ? -11.236 -20.442 14.131 1.00 92.12 478 VAL A O 1
ATOM 3711 N N . THR A 1 479 ? -12.134 -18.590 15.032 1.00 92.94 479 THR A N 1
ATOM 3712 C CA . THR A 1 479 ? -13.448 -19.138 15.378 1.00 92.94 479 THR A CA 1
ATOM 3713 C C . THR A 1 479 ? -14.552 -18.103 15.155 1.00 92.94 479 THR A C 1
ATOM 3715 O O . THR A 1 479 ? -14.456 -16.972 15.632 1.00 92.94 479 THR A O 1
ATOM 3718 N N . ASP A 1 480 ? -15.630 -18.510 14.480 1.00 93.38 480 ASP A N 1
ATOM 3719 C CA . ASP A 1 480 ? -16.896 -17.771 14.470 1.00 93.38 480 ASP A CA 1
ATOM 3720 C C . ASP A 1 480 ? -17.457 -17.767 15.909 1.00 93.38 480 ASP A C 1
ATOM 3722 O O . ASP A 1 480 ? -17.796 -18.824 16.447 1.00 93.38 480 ASP A O 1
ATOM 3726 N N . PHE A 1 481 ? -17.510 -16.602 16.561 1.00 94.94 481 PHE A N 1
ATOM 3727 C CA . PHE A 1 481 ? -17.809 -16.483 17.995 1.00 94.94 481 PHE A CA 1
ATOM 3728 C C . PHE A 1 481 ? -19.286 -16.150 18.262 1.00 94.94 481 PHE A C 1
ATOM 3730 O O . PHE A 1 481 ? -19.904 -16.753 19.139 1.00 94.94 481 PHE A O 1
ATOM 3737 N N . VAL A 1 482 ? -19.882 -15.257 17.463 1.00 96.06 482 VAL A N 1
ATOM 3738 C CA . VAL A 1 482 ? -21.330 -14.989 17.449 1.00 96.06 482 VAL A CA 1
ATOM 3739 C C . VAL A 1 482 ? -21.826 -14.971 16.003 1.00 96.06 482 VAL A C 1
ATOM 3741 O O . VAL A 1 482 ? -21.291 -14.247 15.171 1.00 96.06 482 VAL A O 1
ATOM 3744 N N . THR A 1 483 ? -22.855 -15.769 15.706 1.00 93.62 483 THR A N 1
ATOM 3745 C CA . THR A 1 483 ? -23.418 -15.962 14.348 1.00 93.62 483 THR A CA 1
ATOM 3746 C C . THR A 1 483 ? -24.949 -15.921 14.310 1.00 93.62 483 THR A C 1
ATOM 3748 O O . THR A 1 483 ? -25.566 -16.190 13.281 1.00 93.62 483 THR A O 1
ATOM 3751 N N . THR A 1 484 ? -25.587 -15.621 15.441 1.00 92.44 484 THR A N 1
ATOM 3752 C CA . THR A 1 484 ? -27.046 -15.587 15.604 1.00 92.44 484 THR A CA 1
ATOM 3753 C C . THR A 1 484 ? -27.485 -14.196 16.030 1.00 92.44 484 THR A C 1
ATOM 3755 O O . THR A 1 484 ? -26.790 -13.558 16.818 1.00 92.44 484 THR A O 1
ATOM 3758 N N . ASN A 1 485 ? -28.644 -13.741 15.548 1.00 90.56 485 ASN A N 1
ATOM 3759 C CA . ASN A 1 485 ? -29.188 -12.406 15.818 1.00 90.56 485 ASN A CA 1
ATOM 3760 C C . ASN A 1 485 ? -28.121 -11.308 15.634 1.00 90.56 485 ASN A C 1
ATOM 3762 O O . ASN A 1 485 ? -27.718 -10.669 16.599 1.00 90.56 485 ASN A O 1
ATOM 3766 N N . LEU A 1 486 ? -27.628 -11.167 14.405 1.00 93.00 486 LEU A N 1
ATOM 3767 C CA . LEU A 1 486 ? -26.751 -10.086 13.962 1.00 93.00 486 LEU A CA 1
ATOM 3768 C C . LEU A 1 486 ? -27.203 -9.677 12.560 1.00 93.00 486 LEU A C 1
ATOM 3770 O O . LEU A 1 486 ? -27.558 -10.537 11.752 1.00 93.00 486 LEU A O 1
ATOM 3774 N N . ASP A 1 487 ? -27.179 -8.381 12.277 1.00 93.50 487 ASP A N 1
ATOM 3775 C CA . ASP A 1 487 ? -27.479 -7.808 10.970 1.00 93.50 487 ASP A CA 1
ATOM 3776 C C . ASP A 1 487 ? -26.361 -6.858 10.532 1.00 93.50 487 ASP A C 1
ATOM 3778 O O . ASP A 1 487 ? -25.706 -7.135 9.532 1.00 93.50 487 ASP A O 1
ATOM 3782 N N . TRP A 1 488 ? -26.120 -5.772 11.277 1.00 94.75 488 TRP A N 1
ATOM 3783 C CA . TRP A 1 488 ? -25.026 -4.818 11.041 1.00 94.75 488 TRP A CA 1
ATOM 3784 C C . TRP A 1 488 ? -24.241 -4.568 12.341 1.00 94.75 488 TRP A C 1
ATOM 3786 O O . TRP A 1 488 ? -24.358 -3.485 12.926 1.00 94.75 488 TRP A O 1
ATOM 3796 N N . PRO A 1 489 ? -23.449 -5.550 12.817 1.00 96.50 489 PRO A N 1
ATOM 3797 C CA . PRO A 1 489 ? -22.572 -5.355 13.964 1.00 96.50 489 PRO A CA 1
ATOM 3798 C C . PRO A 1 489 ? -21.473 -4.344 13.606 1.00 96.50 489 PRO A C 1
ATOM 3800 O O . PRO A 1 489 ? -20.672 -4.577 12.700 1.00 96.50 489 PRO A O 1
ATOM 3803 N N . ASN A 1 490 ? -21.445 -3.211 14.309 1.00 95.06 490 ASN A N 1
ATOM 3804 C CA . ASN A 1 490 ? -20.504 -2.124 14.047 1.00 95.06 490 ASN A CA 1
ATOM 3805 C C . ASN A 1 490 ? -19.340 -2.141 15.050 1.00 95.06 490 ASN A C 1
ATOM 3807 O O . ASN A 1 490 ? -18.534 -3.070 15.024 1.00 95.06 490 ASN A O 1
ATOM 3811 N N . GLY A 1 491 ? -19.209 -1.126 15.907 1.00 94.88 491 GLY A N 1
ATOM 3812 C CA . GLY A 1 491 ? -18.174 -1.076 16.936 1.00 94.88 491 GLY A CA 1
ATOM 3813 C C . GLY A 1 491 ? -18.290 -2.209 17.958 1.00 94.88 491 GLY A C 1
ATOM 3814 O O . GLY A 1 491 ? -19.390 -2.646 18.309 1.00 94.88 491 GLY A O 1
ATOM 3815 N N . ILE A 1 492 ? -17.134 -2.642 18.461 1.00 97.62 492 ILE A N 1
ATOM 3816 C CA . ILE A 1 492 ? -16.980 -3.665 19.497 1.00 97.62 492 ILE A CA 1
ATOM 3817 C C . ILE A 1 492 ? -15.918 -3.213 20.504 1.00 97.62 492 ILE A C 1
ATOM 3819 O O . ILE A 1 492 ? -14.909 -2.617 20.135 1.00 97.62 492 ILE A O 1
ATOM 3823 N N . THR A 1 493 ? -16.149 -3.478 21.786 1.00 96.31 493 THR A N 1
ATOM 3824 C CA . THR A 1 493 ? -15.253 -3.093 22.880 1.00 96.31 493 THR A CA 1
ATOM 3825 C C . THR A 1 493 ? -15.238 -4.151 23.984 1.00 96.31 493 THR A C 1
ATOM 3827 O O . THR A 1 493 ? -16.082 -5.050 24.011 1.00 96.31 493 THR A O 1
ATOM 3830 N N . ILE A 1 494 ? -14.265 -4.064 24.892 1.00 93.56 494 ILE A N 1
ATOM 3831 C CA . ILE A 1 494 ? -13.997 -5.073 25.922 1.00 93.56 494 ILE A CA 1
ATOM 3832 C C . ILE A 1 494 ? -13.877 -4.435 27.310 1.00 93.56 494 ILE A C 1
ATOM 3834 O O . ILE A 1 494 ? -13.084 -3.522 27.527 1.00 93.56 494 ILE A O 1
ATOM 3838 N N . ASP A 1 495 ? -14.648 -4.948 28.267 1.00 91.69 495 ASP A N 1
ATOM 3839 C CA . ASP A 1 495 ? -14.473 -4.663 29.690 1.00 91.69 495 ASP A CA 1
ATOM 3840 C C . ASP A 1 495 ? -13.472 -5.678 30.264 1.00 91.69 495 ASP A C 1
ATOM 3842 O O . ASP A 1 495 ? -13.789 -6.854 30.470 1.00 91.69 495 ASP A O 1
ATOM 3846 N N . TYR A 1 496 ? -12.244 -5.210 30.503 1.00 86.06 496 TYR A N 1
ATOM 3847 C CA . TYR A 1 496 ? -11.149 -6.003 31.072 1.00 86.06 496 TYR A CA 1
ATOM 3848 C C . TYR A 1 496 ? -11.321 -6.346 32.564 1.00 86.06 496 TYR A C 1
ATOM 3850 O O . TYR A 1 496 ? -10.517 -7.128 33.080 1.00 86.06 496 TYR A O 1
ATOM 3858 N N . GLY A 1 497 ? -12.285 -5.743 33.267 1.00 81.69 497 GLY A N 1
ATOM 3859 C CA . GLY A 1 497 ? -12.623 -6.050 34.661 1.00 81.69 497 GLY A CA 1
ATOM 3860 C C . GLY A 1 497 ? -13.698 -7.133 34.779 1.00 81.69 497 GLY A C 1
ATOM 3861 O O . GLY A 1 497 ? -13.624 -7.971 35.672 1.00 81.69 497 GLY A O 1
ATOM 3862 N N . ASN A 1 498 ? -14.651 -7.160 33.839 1.00 84.75 498 ASN A N 1
ATOM 3863 C CA . ASN A 1 498 ? -15.733 -8.154 33.776 1.00 84.75 498 ASN A CA 1
ATOM 3864 C C . ASN A 1 498 ? -15.476 -9.334 32.818 1.00 84.75 498 ASN A C 1
ATOM 3866 O O . ASN A 1 498 ? -16.324 -10.225 32.724 1.00 84.75 498 ASN A O 1
ATOM 3870 N N . ASP A 1 499 ? -14.361 -9.325 32.076 1.00 87.81 499 ASP A N 1
ATOM 3871 C CA . ASP A 1 499 ? -14.044 -10.283 31.001 1.00 87.81 499 ASP A CA 1
ATOM 3872 C C . ASP A 1 499 ? -15.242 -10.474 30.039 1.00 87.81 499 ASP A C 1
ATOM 3874 O O . ASP A 1 499 ? -15.721 -11.581 29.747 1.00 87.81 499 ASP A O 1
ATOM 3878 N N . ARG A 1 500 ? -15.757 -9.328 29.566 1.00 92.31 500 ARG A N 1
ATOM 3879 C CA . ARG A 1 500 ? -17.014 -9.195 28.816 1.00 92.31 500 ARG A CA 1
ATOM 3880 C C . ARG A 1 500 ? -16.835 -8.294 27.592 1.00 92.31 500 ARG A C 1
ATOM 3882 O O . ARG A 1 500 ? -16.247 -7.221 27.687 1.00 92.31 500 ARG A O 1
ATOM 3889 N N . LEU A 1 501 ? -17.366 -8.718 26.451 1.00 96.19 501 LEU A N 1
ATOM 3890 C CA . LEU A 1 501 ? -17.454 -7.916 25.229 1.00 96.19 501 LEU A CA 1
ATOM 3891 C C . LEU A 1 501 ? -18.786 -7.173 25.176 1.00 96.19 501 LEU A C 1
ATOM 3893 O O . LEU A 1 501 ? -19.804 -7.705 25.623 1.00 96.19 501 LEU A O 1
ATOM 3897 N N . TYR A 1 502 ? -18.769 -5.992 24.565 1.00 97.38 502 TYR A N 1
ATOM 3898 C CA . TYR A 1 502 ? -19.942 -5.191 24.225 1.00 97.38 502 TYR A CA 1
ATOM 3899 C C . TYR A 1 502 ? -19.866 -4.788 22.749 1.00 97.38 502 TYR A C 1
ATOM 3901 O O . TYR A 1 502 ? -18.789 -4.438 22.266 1.00 97.38 502 TYR A O 1
ATOM 3909 N N . TRP A 1 503 ? -20.985 -4.821 22.030 1.00 97.56 503 TRP A N 1
ATOM 3910 C CA . TRP A 1 503 ? -21.067 -4.373 20.635 1.00 97.56 503 TRP A CA 1
ATOM 3911 C C . TRP A 1 503 ? -22.412 -3.709 20.346 1.00 97.56 503 TRP A C 1
ATOM 3913 O O . TRP A 1 503 ? -23.379 -3.877 21.095 1.00 97.56 503 TRP A O 1
ATOM 3923 N N . VAL A 1 504 ? -22.473 -2.970 19.239 1.00 96.12 504 VAL A N 1
ATOM 3924 C CA . VAL A 1 504 ? -23.703 -2.331 18.749 1.00 96.12 504 VAL A CA 1
ATOM 3925 C C . VAL A 1 504 ? -24.112 -2.929 17.409 1.00 96.12 504 VAL A C 1
ATOM 3927 O O . VAL A 1 504 ? -23.252 -3.194 16.567 1.00 96.12 504 VAL A O 1
ATOM 3930 N N . ASP A 1 505 ? -25.413 -3.120 17.191 1.00 96.06 505 ASP A N 1
ATOM 3931 C CA . ASP A 1 505 ? -25.956 -3.478 15.877 1.00 96.06 505 ASP A CA 1
ATOM 3932 C C . ASP A 1 505 ? -26.820 -2.334 15.330 1.00 96.06 505 ASP A C 1
ATOM 3934 O O . ASP A 1 505 ? -27.850 -1.976 15.907 1.00 96.06 505 ASP A O 1
ATOM 3938 N N . ALA A 1 506 ? -26.404 -1.761 14.199 1.00 93.44 506 ALA A N 1
ATOM 3939 C CA . ALA A 1 506 ? -27.051 -0.596 13.595 1.00 93.44 506 ALA A CA 1
ATOM 3940 C C . ALA A 1 506 ? -28.376 -0.889 12.879 1.00 93.44 506 ALA A C 1
ATOM 3942 O O . ALA A 1 506 ? -29.098 0.043 12.536 1.00 93.44 506 ALA A O 1
ATOM 3943 N N . LYS A 1 507 ? -28.710 -2.159 12.632 1.00 92.00 507 LYS A N 1
ATOM 3944 C CA . LYS A 1 507 ? -29.938 -2.568 11.933 1.00 92.00 507 LYS A CA 1
ATOM 3945 C C . LYS A 1 507 ? -30.940 -3.226 12.874 1.00 92.00 507 LYS A C 1
ATOM 3947 O O . LYS A 1 507 ? -32.150 -3.050 12.710 1.00 92.00 507 LYS A O 1
ATOM 3952 N N . GLN A 1 508 ? -30.454 -3.924 13.897 1.00 90.88 508 GLN A N 1
ATOM 3953 C CA . GLN A 1 508 ? -31.284 -4.365 15.014 1.00 90.88 508 GLN A CA 1
ATOM 3954 C C . GLN A 1 508 ? -31.549 -3.244 16.024 1.00 90.88 508 GLN A C 1
ATOM 3956 O O . GLN A 1 508 ? -32.559 -3.334 16.717 1.00 90.88 508 GLN A O 1
ATOM 3961 N N . LEU A 1 509 ? -30.734 -2.180 16.045 1.00 91.88 509 LEU A N 1
ATOM 3962 C CA . LEU A 1 509 ? -30.823 -1.037 16.965 1.00 91.88 509 LEU A CA 1
ATOM 3963 C C . LEU A 1 509 ? -30.818 -1.489 18.429 1.00 91.88 509 LEU A C 1
ATOM 3965 O O . LEU A 1 509 ? -31.769 -1.272 19.178 1.00 91.88 509 LEU A O 1
ATOM 3969 N N . VAL A 1 510 ? -29.731 -2.170 18.796 1.00 94.12 510 VAL A N 1
ATOM 3970 C CA . VAL A 1 510 ? -29.469 -2.685 20.146 1.00 94.12 510 VAL A CA 1
ATOM 3971 C C . VAL A 1 510 ? -27.995 -2.516 20.512 1.00 94.12 510 VAL A C 1
ATOM 3973 O O . VAL A 1 510 ? -27.123 -2.546 19.637 1.00 94.12 510 VAL A O 1
ATOM 3976 N N . ILE A 1 511 ? -27.721 -2.401 21.812 1.00 95.50 511 ILE A N 1
ATOM 3977 C CA . ILE A 1 511 ? -26.395 -2.665 22.385 1.00 95.50 511 ILE A CA 1
ATOM 3978 C C . ILE A 1 511 ? -26.475 -3.990 23.138 1.00 95.50 511 ILE A C 1
ATOM 3980 O O . ILE A 1 511 ? -27.345 -4.179 23.994 1.00 95.50 511 ILE A O 1
ATOM 3984 N N . GLU A 1 512 ? -25.567 -4.910 22.833 1.00 95.12 512 GLU A N 1
ATOM 3985 C CA . GLU A 1 512 ? -25.495 -6.233 23.451 1.00 95.12 512 GLU A CA 1
ATOM 3986 C C . GLU A 1 512 ? -24.143 -6.483 24.115 1.00 95.12 512 GLU A C 1
ATOM 3988 O O . GLU A 1 512 ? -23.151 -5.803 23.853 1.00 95.12 512 GLU A O 1
ATOM 3993 N N . SER A 1 513 ? -24.113 -7.479 25.000 1.00 95.38 513 SER A N 1
ATOM 3994 C CA . SER A 1 513 ? -22.913 -7.904 25.710 1.00 95.38 513 SER A CA 1
ATOM 3995 C C . SER A 1 513 ? -22.860 -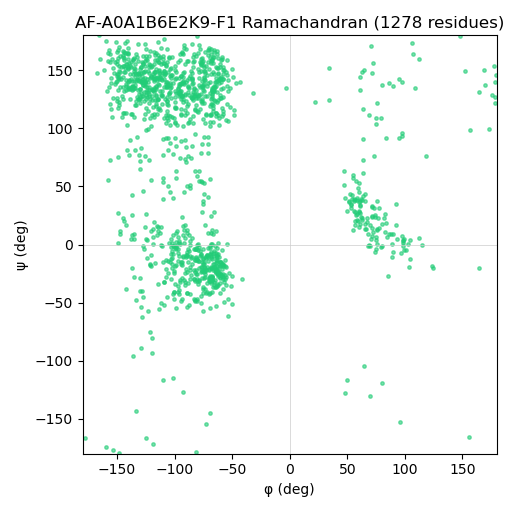9.415 25.922 1.00 95.38 513 SER A C 1
ATOM 3997 O O . SER A 1 513 ? -23.894 -10.059 26.099 1.00 95.38 513 SER A O 1
ATOM 3999 N N . ILE A 1 514 ? -21.659 -9.993 25.947 1.00 95.75 514 ILE A N 1
ATOM 4000 C CA . ILE A 1 514 ? -21.417 -11.437 26.125 1.00 95.75 514 ILE A CA 1
ATOM 4001 C C . ILE A 1 514 ? -20.100 -11.662 26.875 1.00 95.75 514 ILE A C 1
ATOM 4003 O O . ILE A 1 514 ? -19.172 -10.865 26.744 1.00 95.75 514 ILE A O 1
ATOM 4007 N N . LYS A 1 515 ? -19.987 -12.732 27.666 1.00 92.94 515 LYS A N 1
ATOM 4008 C CA . LYS A 1 515 ? -18.708 -13.099 28.298 1.00 92.94 515 LYS A CA 1
ATOM 4009 C C . LYS A 1 515 ? -17.735 -13.670 27.263 1.00 92.94 515 LYS A C 1
ATOM 4011 O O . LYS A 1 515 ? -18.165 -14.253 26.270 1.00 92.94 515 LYS A O 1
ATOM 4016 N N . LEU A 1 516 ? -16.426 -13.548 27.502 1.00 91.12 516 LEU A N 1
ATOM 4017 C CA . LEU A 1 516 ? -15.378 -14.043 26.586 1.00 91.12 516 LEU A CA 1
ATOM 4018 C C . LEU A 1 516 ? -15.409 -15.574 26.361 1.00 91.12 516 LEU A C 1
ATOM 4020 O O . LEU A 1 516 ? -14.888 -16.069 25.360 1.00 91.12 516 LEU A O 1
ATOM 4024 N N . ASP A 1 517 ? -16.063 -16.329 27.250 1.00 88.75 517 ASP A N 1
ATOM 4025 C CA . ASP A 1 517 ? -16.319 -17.768 27.093 1.00 88.75 517 ASP A CA 1
ATOM 4026 C C . ASP A 1 517 ? -17.513 -18.098 26.168 1.00 88.75 517 ASP A C 1
ATOM 4028 O O . ASP A 1 517 ? -17.758 -19.269 25.874 1.00 88.75 517 ASP A O 1
ATOM 4032 N N . GLY A 1 518 ? -18.239 -17.083 25.685 1.00 90.19 518 GLY A N 1
ATOM 4033 C CA . GLY A 1 518 ? -19.446 -17.216 24.864 1.00 90.19 518 GLY A CA 1
ATOM 4034 C C . GLY A 1 518 ? -20.738 -17.420 25.667 1.00 90.19 518 GLY A C 1
ATOM 4035 O O . GLY A 1 518 ? -21.792 -17.663 25.078 1.00 90.19 518 GLY A O 1
ATOM 4036 N N . SER A 1 519 ? -20.688 -17.337 27.000 1.00 91.56 519 SER A N 1
ATOM 4037 C CA . SER A 1 519 ? -21.862 -17.459 27.869 1.00 91.56 519 SER A CA 1
ATOM 4038 C C . SER A 1 519 ? -22.516 -16.106 28.184 1.00 91.56 519 SER A C 1
ATOM 4040 O O . SER A 1 519 ? -21.973 -15.033 27.913 1.00 91.56 519 SER A O 1
ATOM 4042 N N . ASP A 1 520 ? -23.711 -16.162 28.786 1.00 90.31 520 ASP A N 1
ATOM 4043 C CA . ASP A 1 520 ? -24.376 -15.006 29.407 1.00 90.31 520 ASP A CA 1
ATOM 4044 C C . ASP A 1 520 ? -24.583 -13.797 28.463 1.00 90.31 520 ASP A C 1
ATOM 4046 O O . ASP A 1 520 ? -24.435 -12.645 28.874 1.00 90.31 520 ASP A O 1
ATOM 4050 N N . ARG A 1 521 ? -24.940 -14.050 27.190 1.00 94.06 521 ARG A N 1
ATOM 4051 C CA . ARG A 1 521 ? -25.339 -13.001 26.232 1.00 94.06 521 ARG A CA 1
ATOM 4052 C C . ARG A 1 521 ? -26.576 -12.252 26.741 1.00 94.06 521 ARG A C 1
ATOM 4054 O O . ARG A 1 521 ? -27.578 -12.880 27.083 1.00 94.06 521 ARG A O 1
ATOM 4061 N N . ARG A 1 522 ? -26.507 -10.919 26.774 1.00 91.50 522 ARG A N 1
ATOM 4062 C CA . ARG A 1 522 ? -27.560 -10.012 27.258 1.00 91.50 522 ARG A CA 1
ATOM 4063 C C . ARG A 1 522 ? -27.676 -8.788 26.357 1.00 91.50 522 ARG A C 1
ATOM 4065 O O . ARG A 1 522 ? -26.662 -8.204 25.983 1.00 91.50 522 ARG A O 1
ATOM 4072 N N . MET A 1 523 ? -28.907 -8.359 26.110 1.00 91.38 523 MET A N 1
ATOM 4073 C CA . MET A 1 523 ? -29.203 -7.013 25.621 1.00 91.38 523 MET A CA 1
ATOM 4074 C C . MET A 1 523 ? -29.051 -6.020 26.776 1.00 91.38 523 MET A C 1
ATOM 4076 O O . MET A 1 523 ? -29.485 -6.316 27.889 1.00 91.38 523 MET A O 1
ATOM 4080 N N . VAL A 1 524 ? -28.404 -4.886 26.514 1.00 91.62 524 VAL A N 1
ATOM 4081 C CA . VAL A 1 524 ? -28.168 -3.809 27.489 1.00 91.62 524 VAL A CA 1
ATOM 4082 C C . VAL A 1 524 ? -29.067 -2.614 27.187 1.00 91.62 524 VAL A C 1
ATOM 4084 O O . VAL A 1 524 ? -29.699 -2.094 28.096 1.00 91.62 524 VAL A O 1
ATOM 4087 N N . LEU A 1 525 ? -29.162 -2.213 25.915 1.00 89.50 525 LEU A N 1
ATOM 4088 C CA . LEU A 1 525 ? -29.957 -1.070 25.460 1.00 89.50 525 LEU A CA 1
ATOM 4089 C C . LEU A 1 525 ? -30.737 -1.436 24.190 1.00 89.50 525 LEU A C 1
ATOM 4091 O O . LEU A 1 525 ? -30.247 -2.227 23.378 1.00 89.50 525 LEU A O 1
ATOM 4095 N N . ASP A 1 526 ? -31.935 -0.870 24.030 1.00 82.12 526 ASP A N 1
ATOM 4096 C CA . ASP A 1 526 ? -32.865 -1.186 22.941 1.00 82.12 526 ASP A CA 1
ATOM 4097 C C . ASP A 1 526 ? -33.202 0.016 22.032 1.00 82.12 526 ASP A C 1
ATOM 4099 O O . ASP A 1 526 ? -32.611 1.098 22.110 1.00 82.12 526 ASP A O 1
ATOM 4103 N N . LYS A 1 527 ? -34.176 -0.205 21.142 1.00 73.31 527 LYS A N 1
ATOM 4104 C CA . LYS A 1 527 ? -34.599 0.709 20.076 1.00 73.31 527 LYS A CA 1
ATOM 4105 C C . LYS A 1 527 ? -35.072 2.088 20.532 1.00 73.31 527 LYS A C 1
ATOM 4107 O O . LYS A 1 527 ? -35.181 2.965 19.682 1.00 73.31 527 LYS A O 1
ATOM 4112 N N . ALA A 1 528 ? -35.401 2.295 21.808 1.00 68.56 528 ALA A N 1
ATOM 4113 C CA . ALA A 1 528 ? -35.914 3.586 22.267 1.00 68.56 528 ALA A CA 1
ATOM 4114 C C . ALA A 1 528 ? -34.862 4.712 22.195 1.00 68.56 528 ALA A C 1
ATOM 4116 O O . ALA A 1 528 ? -35.222 5.865 21.963 1.00 68.56 528 ALA A O 1
ATOM 4117 N N . ALA A 1 529 ? -33.576 4.381 22.366 1.00 70.25 529 ALA A N 1
ATOM 4118 C CA . ALA A 1 529 ? -32.479 5.354 22.440 1.00 70.25 529 ALA A CA 1
ATOM 4119 C C . ALA A 1 529 ? -31.587 5.415 21.181 1.00 70.25 529 ALA A C 1
ATOM 4121 O O . ALA A 1 529 ? -30.807 6.353 21.029 1.00 70.25 529 ALA A O 1
ATOM 4122 N N . LEU A 1 530 ? -31.680 4.425 20.287 1.00 83.88 530 LEU A N 1
ATOM 4123 C CA . LEU A 1 530 ? -30.708 4.169 19.216 1.00 83.88 530 LEU A CA 1
ATOM 4124 C C . LEU A 1 530 ? -31.301 4.463 17.830 1.00 83.88 530 LEU A C 1
ATOM 4126 O O . LEU A 1 530 ? -32.356 3.925 17.496 1.00 83.88 530 LEU A O 1
ATOM 4130 N N . LYS A 1 531 ? -30.607 5.257 17.000 1.00 86.19 531 LYS A N 1
ATOM 4131 C CA . LYS A 1 531 ? -31.035 5.586 15.622 1.00 86.19 531 LYS A CA 1
ATOM 4132 C C . LYS A 1 531 ? -30.116 4.957 14.578 1.00 86.19 531 LYS A C 1
ATOM 4134 O O . LYS A 1 531 ? -30.587 4.281 13.670 1.00 86.19 531 LYS A O 1
ATOM 4139 N N . HIS A 1 532 ? -28.807 5.149 14.734 1.00 89.94 532 HIS A N 1
ATOM 4140 C CA . HIS A 1 532 ? -27.763 4.552 13.904 1.00 89.94 532 HIS A CA 1
ATOM 4141 C C . HIS A 1 532 ? -26.420 4.493 14.671 1.00 89.94 532 HIS A C 1
ATOM 4143 O O . HIS A 1 532 ? -25.494 5.255 14.370 1.00 89.94 532 HIS A O 1
ATOM 4149 N N . PRO A 1 533 ? -26.279 3.595 15.667 1.00 93.25 533 PRO A N 1
ATOM 4150 C CA . PRO A 1 533 ? -25.058 3.479 16.460 1.00 93.25 533 PRO A CA 1
ATOM 4151 C C . PRO A 1 533 ? -23.874 2.961 15.627 1.00 93.25 533 PRO A C 1
ATOM 4153 O O . PRO A 1 533 ? -23.987 1.977 14.891 1.00 93.25 533 PRO A O 1
ATOM 4156 N N . PHE A 1 534 ? -22.716 3.612 15.752 1.00 94.00 534 PHE A N 1
ATOM 4157 C CA . PHE A 1 534 ? -21.523 3.306 14.957 1.00 94.00 534 PHE A CA 1
ATOM 4158 C C . PHE A 1 534 ? -20.373 2.737 15.790 1.00 94.00 534 PHE A C 1
ATOM 4160 O O . PHE A 1 534 ? -19.893 1.647 15.494 1.00 94.00 534 PHE A O 1
ATOM 4167 N N . SER A 1 535 ? -19.936 3.429 16.840 1.00 95.62 535 SER A N 1
ATOM 4168 C CA . SER A 1 535 ? -18.818 2.992 17.685 1.00 95.62 535 SER A CA 1
ATOM 4169 C C . SER A 1 535 ? -19.215 2.980 19.160 1.00 95.62 535 SER A C 1
ATOM 4171 O O . SER A 1 535 ? -20.152 3.673 19.550 1.00 95.62 535 SER A O 1
ATOM 4173 N N . VAL A 1 536 ? -18.534 2.164 19.971 1.00 96.69 536 VAL A N 1
ATOM 4174 C CA . VAL A 1 536 ? -18.845 1.941 21.391 1.00 96.69 536 VAL A CA 1
ATOM 4175 C C . VAL A 1 536 ? -17.566 1.799 22.212 1.00 96.69 536 VAL A C 1
ATOM 4177 O O . VAL A 1 536 ? -16.597 1.185 21.770 1.00 96.69 536 VAL A O 1
ATOM 4180 N N . ALA A 1 537 ? -17.576 2.349 23.422 1.00 96.19 537 ALA A N 1
ATOM 4181 C CA . ALA A 1 537 ? -16.506 2.232 24.404 1.00 96.19 537 ALA A CA 1
ATOM 4182 C C . ALA A 1 537 ? -17.091 2.001 25.807 1.00 96.19 537 ALA A C 1
ATOM 4184 O O . ALA A 1 537 ? -18.237 2.357 26.077 1.00 96.19 537 ALA A O 1
ATOM 4185 N N . VAL A 1 538 ? -16.302 1.412 26.707 1.00 94.06 538 VAL A N 1
ATOM 4186 C CA . VAL A 1 538 ? -16.690 1.135 28.099 1.00 94.06 538 VAL A CA 1
ATOM 4187 C C . VAL A 1 538 ? -15.666 1.738 29.061 1.00 94.06 538 VAL A C 1
ATOM 4189 O O . VAL A 1 538 ? -14.462 1.644 28.819 1.00 94.06 538 VAL A O 1
ATOM 4192 N N . PHE A 1 539 ? -16.131 2.375 30.136 1.00 91.19 539 PHE A N 1
ATOM 4193 C CA . PHE A 1 539 ? -15.275 2.926 31.187 1.00 91.19 539 PHE A CA 1
ATOM 4194 C C . PHE A 1 539 ? -16.038 3.067 32.509 1.00 91.19 539 PHE A C 1
ATOM 4196 O O . PHE A 1 539 ? -17.175 3.531 32.515 1.00 91.19 539 PHE A O 1
ATOM 4203 N N . GLU A 1 540 ? -15.402 2.669 33.617 1.00 88.19 540 GLU A N 1
ATOM 4204 C CA . GLU A 1 540 ? -16.037 2.552 34.944 1.00 88.19 540 GLU A CA 1
ATOM 4205 C C . GLU A 1 540 ? -17.380 1.792 34.831 1.00 88.19 540 GLU A C 1
ATOM 4207 O O . GLU A 1 540 ? -17.400 0.703 34.245 1.00 88.19 540 GLU A O 1
ATOM 4212 N N . ASP A 1 541 ? -18.493 2.327 35.336 1.00 88.38 541 ASP A N 1
ATOM 4213 C CA . ASP A 1 541 ? -19.822 1.699 35.265 1.00 88.38 541 ASP A CA 1
ATOM 4214 C C . ASP A 1 541 ? -20.549 1.921 33.919 1.00 88.38 541 ASP A C 1
ATOM 4216 O O . ASP A 1 541 ? -21.656 1.416 33.717 1.00 88.38 541 ASP A O 1
ATOM 4220 N N . SER A 1 542 ? -19.961 2.699 33.008 1.00 91.06 542 SER A N 1
ATOM 4221 C CA . SER A 1 542 ? -20.664 3.364 31.910 1.00 91.06 542 SER A CA 1
ATOM 4222 C C . SER A 1 542 ? -20.252 2.846 30.526 1.00 91.06 542 SER A C 1
ATOM 4224 O O . SER A 1 542 ? -19.073 2.637 30.222 1.00 91.06 542 SER A O 1
ATOM 4226 N N . LEU A 1 543 ? -21.244 2.675 29.649 1.00 94.56 543 LEU A N 1
ATOM 4227 C CA . LEU A 1 543 ? -21.063 2.540 28.203 1.00 94.56 543 LEU A CA 1
ATOM 4228 C C . LEU A 1 543 ? -21.217 3.901 27.538 1.00 94.56 543 LEU A C 1
ATOM 4230 O O . LEU A 1 543 ? -22.067 4.691 27.936 1.00 94.56 543 LEU A O 1
ATOM 4234 N N . TYR A 1 544 ? -20.445 4.118 26.480 1.00 95.44 544 TYR A N 1
ATOM 4235 C CA . TYR A 1 544 ? -20.481 5.292 25.614 1.00 95.44 544 TYR A CA 1
ATOM 4236 C C . TYR A 1 544 ? -20.666 4.816 24.173 1.00 95.44 544 TYR A C 1
ATOM 4238 O O . TYR A 1 544 ? -20.033 3.833 23.790 1.00 95.44 544 TYR A O 1
ATOM 4246 N N . TRP A 1 545 ? -21.473 5.497 23.358 1.00 95.81 545 TRP A N 1
ATOM 4247 C CA . TRP A 1 545 ? -21.596 5.201 21.923 1.00 95.81 545 TRP A CA 1
ATOM 4248 C C . TRP A 1 545 ? -21.772 6.462 21.076 1.00 95.81 545 TRP A C 1
ATOM 4250 O O . TRP A 1 545 ? -22.307 7.465 21.546 1.00 95.81 545 TRP A O 1
ATOM 4260 N N . SER A 1 546 ? -21.328 6.406 19.818 1.00 94.50 546 SER A N 1
ATOM 4261 C CA . SER A 1 546 ? -21.605 7.427 18.801 1.00 94.50 546 SER A CA 1
ATOM 4262 C C . SER A 1 546 ? -22.803 7.032 17.937 1.00 94.50 546 SER A C 1
ATOM 4264 O O . SER A 1 546 ? -22.901 5.885 17.496 1.00 94.50 546 SER A O 1
ATOM 4266 N N . ASP A 1 547 ? -23.697 7.985 17.663 1.00 90.38 547 ASP A N 1
ATOM 4267 C CA . ASP A 1 547 ? -24.837 7.805 16.755 1.00 90.38 547 ASP A CA 1
ATOM 4268 C C . ASP A 1 547 ? -24.716 8.718 15.519 1.00 90.38 547 ASP A C 1
ATOM 4270 O O . ASP A 1 547 ? -24.592 9.942 15.637 1.00 90.38 547 ASP A O 1
ATOM 4274 N N . LEU A 1 548 ? -24.751 8.115 14.324 1.00 87.12 548 LEU A N 1
ATOM 4275 C CA . LEU A 1 548 ? -24.549 8.797 13.037 1.00 87.12 548 LEU A CA 1
ATOM 4276 C C . LEU A 1 548 ? -25.733 9.659 12.581 1.00 87.12 548 LEU A C 1
ATOM 4278 O O . LEU A 1 548 ? -25.553 10.522 11.722 1.00 87.12 548 LEU A O 1
ATOM 4282 N N . GLU A 1 549 ? -26.934 9.432 13.114 1.00 84.44 549 GLU A N 1
ATOM 4283 C CA . GLU A 1 549 ? -28.118 10.241 12.805 1.00 84.44 549 GLU A CA 1
ATOM 4284 C C . GLU A 1 549 ? -28.339 11.317 13.880 1.00 84.44 549 GLU A C 1
ATOM 4286 O O . GLU A 1 549 ? -28.715 12.449 13.574 1.00 84.44 549 GLU A O 1
ATOM 4291 N N . GLY A 1 550 ? -28.041 10.995 15.143 1.00 74.62 550 GLY A N 1
ATOM 4292 C CA . GLY A 1 550 ? -28.052 11.946 16.253 1.00 74.62 550 GLY A CA 1
ATOM 4293 C C . GLY A 1 550 ? -26.932 12.991 16.200 1.00 74.62 550 GLY A C 1
ATOM 4294 O O . GLY A 1 550 ? -27.146 14.118 16.644 1.00 74.62 550 GLY A O 1
ATOM 4295 N N . ASN A 1 551 ? -25.762 12.648 15.644 1.00 83.31 551 ASN A N 1
ATOM 4296 C CA . ASN A 1 551 ? -24.531 13.451 15.729 1.00 83.31 551 ASN A CA 1
ATOM 4297 C C . ASN A 1 551 ? -24.148 13.795 17.177 1.00 83.31 551 ASN A C 1
ATOM 4299 O O . ASN A 1 551 ? -23.703 14.903 17.497 1.00 83.31 551 ASN A O 1
ATOM 4303 N N . GLU A 1 552 ? -24.350 12.825 18.063 1.00 86.62 552 GLU A N 1
ATOM 4304 C CA . GLU A 1 552 ? -24.059 12.920 19.486 1.00 86.62 552 GLU A CA 1
ATOM 4305 C C . GLU A 1 552 ? -23.342 11.657 19.983 1.00 86.62 552 GLU A C 1
ATOM 4307 O O . GLU A 1 552 ? -23.489 10.570 19.416 1.00 86.62 552 GLU A O 1
ATOM 4312 N N . ILE A 1 553 ? -22.533 11.827 21.031 1.00 90.94 553 ILE A N 1
ATOM 4313 C CA . ILE A 1 553 ? -22.005 10.727 21.837 1.00 90.94 553 ILE A CA 1
ATOM 4314 C C . ILE A 1 553 ? -22.869 10.658 23.086 1.00 90.94 553 ILE A C 1
ATOM 4316 O O . ILE A 1 553 ? -22.914 11.611 23.869 1.00 90.94 553 ILE A O 1
ATOM 4320 N N . GLN A 1 554 ? -23.550 9.535 23.258 1.00 90.50 554 GLN A N 1
ATOM 4321 C CA . GLN A 1 554 ? -24.421 9.250 24.391 1.00 90.50 554 GLN A CA 1
ATOM 4322 C C . GLN A 1 554 ? -23.732 8.260 25.341 1.00 90.50 554 GLN A C 1
ATOM 4324 O O . GLN A 1 554 ? -22.774 7.583 24.958 1.00 90.50 554 GLN A O 1
ATOM 4329 N N . ALA A 1 555 ? -24.199 8.196 26.586 1.00 91.44 555 ALA A N 1
ATOM 4330 C CA . ALA A 1 555 ? -23.731 7.254 27.593 1.00 91.44 555 ALA A CA 1
ATOM 4331 C C . ALA A 1 555 ? -24.881 6.717 28.454 1.00 91.44 555 ALA A C 1
ATOM 4333 O O . ALA A 1 555 ? -25.869 7.419 28.663 1.00 91.44 555 ALA A O 1
ATOM 4334 N N . CYS A 1 556 ? -24.742 5.494 28.967 1.00 91.56 556 CYS A N 1
ATOM 4335 C CA . CYS A 1 556 ? -25.691 4.839 29.875 1.00 91.56 556 CYS A CA 1
ATOM 4336 C C . CYS A 1 556 ? -24.965 3.857 30.810 1.00 91.56 556 CYS A C 1
ATOM 4338 O O . CYS A 1 556 ? -23.833 3.452 30.539 1.00 91.56 556 CYS A O 1
ATOM 4340 N N . ASN A 1 557 ? -25.621 3.401 31.878 1.00 90.25 557 ASN A N 1
ATOM 4341 C CA . ASN A 1 557 ? -25.050 2.388 32.769 1.00 90.25 557 ASN A CA 1
ATOM 4342 C C . ASN A 1 557 ? -24.919 1.018 32.061 1.00 90.25 557 ASN A C 1
ATOM 4344 O O . ASN A 1 557 ? -25.885 0.507 31.484 1.00 90.25 557 ASN A O 1
ATOM 4348 N N . LYS A 1 558 ? -23.734 0.395 32.134 1.00 91.56 558 LYS A N 1
ATOM 4349 C CA . LYS A 1 558 ? -23.351 -0.790 31.337 1.00 91.56 558 LYS A CA 1
ATOM 4350 C C . LYS A 1 558 ? -24.102 -2.079 31.677 1.00 91.56 558 LYS A C 1
ATOM 4352 O O . LYS A 1 558 ? -24.126 -3.003 30.866 1.00 91.56 558 LYS A O 1
ATOM 4357 N N . PHE A 1 559 ? -24.713 -2.151 32.860 1.00 89.44 559 PHE A N 1
ATOM 4358 C CA . PHE A 1 559 ? -25.458 -3.327 33.316 1.00 89.44 559 PHE A CA 1
ATOM 4359 C C . PHE A 1 559 ? -26.959 -3.234 33.035 1.00 89.44 559 PHE A C 1
ATOM 4361 O O . PHE A 1 559 ? -27.606 -4.260 32.823 1.00 89.44 559 PHE A O 1
ATOM 4368 N N . THR A 1 560 ? -27.517 -2.021 33.062 1.00 85.25 560 THR A N 1
ATOM 4369 C CA . THR A 1 560 ? -28.973 -1.795 33.084 1.00 85.25 560 THR A CA 1
ATOM 4370 C C . THR A 1 560 ? -29.522 -1.053 31.868 1.00 85.25 560 THR A C 1
ATOM 4372 O O . THR A 1 560 ? -30.739 -1.028 31.699 1.00 85.25 560 THR A O 1
ATOM 4375 N N . GLY A 1 561 ? -28.669 -0.401 31.068 1.00 84.38 561 GLY A N 1
ATOM 4376 C CA . GLY A 1 561 ? -29.091 0.475 29.967 1.00 84.38 561 GLY A CA 1
ATOM 4377 C C . GLY A 1 561 ? -29.758 1.781 30.410 1.00 84.38 561 GLY A C 1
ATOM 4378 O O . GLY A 1 561 ? -30.129 2.595 29.568 1.00 84.38 561 GLY A O 1
ATOM 4379 N N . LYS A 1 562 ? -29.926 2.000 31.719 1.00 84.44 562 LYS A N 1
ATOM 4380 C CA . LYS A 1 562 ? -30.566 3.194 32.278 1.00 84.44 562 LYS A CA 1
ATOM 4381 C C . LYS A 1 562 ? -29.627 4.402 32.292 1.00 84.44 562 LYS A C 1
ATOM 4383 O O . LYS A 1 562 ? -28.425 4.285 32.043 1.00 84.44 562 LYS A O 1
ATOM 4388 N N . ASN A 1 563 ? -30.201 5.555 32.631 1.00 82.56 563 ASN A N 1
ATOM 4389 C CA . ASN A 1 563 ? -29.517 6.839 32.789 1.00 82.56 563 ASN A CA 1
ATOM 4390 C C . ASN A 1 563 ? -28.840 7.280 31.477 1.00 82.56 563 ASN A C 1
ATOM 4392 O O . ASN A 1 563 ? -27.680 7.690 31.462 1.00 82.56 563 ASN A O 1
ATOM 4396 N N . VAL A 1 564 ? -29.580 7.152 30.367 1.00 84.75 564 VAL A N 1
ATOM 4397 C CA . VAL A 1 564 ? -29.150 7.590 29.033 1.00 84.75 564 VAL A CA 1
ATOM 4398 C C . VAL A 1 564 ? -28.980 9.110 29.035 1.00 84.75 564 VAL A C 1
ATOM 4400 O O . VAL A 1 564 ? -29.958 9.846 29.143 1.00 84.75 564 VAL A O 1
ATOM 4403 N N . ARG A 1 565 ? -27.742 9.585 28.887 1.00 82.94 565 ARG A N 1
ATOM 4404 C CA . ARG A 1 565 ? -27.401 11.012 28.802 1.00 82.94 565 ARG A CA 1
ATOM 4405 C C . ARG A 1 565 ? -26.515 11.307 27.598 1.00 82.94 565 ARG A C 1
ATOM 4407 O O . ARG A 1 565 ? -25.684 10.491 27.212 1.00 82.94 565 ARG A O 1
ATOM 4414 N N . SER A 1 566 ? -26.657 12.494 27.015 1.00 85.31 566 SER A N 1
ATOM 4415 C CA . SER A 1 566 ? -25.745 12.970 25.970 1.00 85.31 566 SER A CA 1
ATOM 4416 C C . SER A 1 566 ? -24.497 13.591 26.598 1.00 85.31 566 SER A C 1
ATOM 4418 O O . SER A 1 566 ? -24.615 14.506 27.404 1.00 85.31 566 SER A O 1
ATOM 4420 N N . ILE A 1 567 ? -23.313 13.141 26.181 1.00 84.69 567 ILE A N 1
ATOM 4421 C CA . ILE A 1 567 ? -22.007 13.650 26.632 1.00 84.69 567 ILE A CA 1
ATOM 4422 C C . ILE A 1 567 ? -21.451 14.695 25.654 1.00 84.69 567 ILE A C 1
ATOM 4424 O O . ILE A 1 567 ? -20.897 15.707 26.069 1.00 84.69 567 ILE A O 1
ATOM 4428 N N . VAL A 1 568 ? -21.624 14.482 24.345 1.00 80.69 568 VAL A N 1
ATOM 4429 C CA . VAL A 1 568 ? -21.151 15.400 23.291 1.00 80.69 568 VAL A CA 1
ATOM 4430 C C . VAL A 1 568 ? -22.240 15.567 22.239 1.00 80.69 568 VAL A C 1
ATOM 4432 O O . VAL A 1 568 ? -22.777 14.569 21.777 1.00 80.69 568 VAL A O 1
ATOM 4435 N N . ARG A 1 569 ? -22.535 16.802 21.807 1.00 72.19 569 ARG A N 1
ATOM 4436 C CA . ARG A 1 569 ? -23.472 17.099 20.704 1.00 72.19 569 ARG A CA 1
ATOM 4437 C C . ARG A 1 569 ? -22.791 17.940 19.631 1.00 72.19 569 ARG A C 1
ATOM 4439 O O . ARG A 1 569 ? -22.294 19.022 19.937 1.00 72.19 569 ARG A O 1
ATOM 4446 N N . GLN A 1 570 ? -22.802 17.491 18.375 1.00 63.03 570 GLN A N 1
ATOM 4447 C CA . GLN A 1 570 ? -22.112 18.172 17.275 1.00 63.03 570 GLN A CA 1
ATOM 4448 C C . GLN A 1 570 ? -23.028 18.405 16.067 1.00 63.03 570 GLN A C 1
ATOM 4450 O O . GLN A 1 570 ? -22.981 17.708 15.061 1.00 63.03 570 GLN A O 1
ATOM 4455 N N . THR A 1 571 ? -23.813 19.482 16.126 1.00 54.84 571 THR A N 1
ATOM 4456 C CA . THR A 1 571 ? -24.877 19.855 15.165 1.00 54.84 571 THR A CA 1
ATOM 4457 C C . THR A 1 571 ? -24.441 20.169 13.719 1.00 54.84 571 THR A C 1
ATOM 4459 O O . THR A 1 571 ? -25.234 20.710 12.949 1.00 54.84 571 THR A O 1
ATOM 4462 N N . LYS A 1 572 ? -23.191 19.877 13.332 1.00 63.25 572 LYS A N 1
ATOM 4463 C CA . LYS A 1 572 ? -22.623 20.199 12.007 1.00 63.25 572 LYS A CA 1
ATOM 4464 C C . LYS A 1 572 ? -21.822 19.079 11.336 1.00 63.25 572 LYS A C 1
ATOM 4466 O O . LYS A 1 572 ? -21.758 19.075 10.112 1.00 63.25 572 LYS A O 1
ATOM 4471 N N . ASN A 1 573 ? -21.206 18.173 12.097 1.00 75.75 573 ASN A N 1
ATOM 4472 C CA . ASN A 1 573 ? -20.279 17.169 11.564 1.00 75.75 573 ASN A CA 1
ATOM 4473 C C . ASN A 1 573 ? -20.695 15.785 12.060 1.00 75.75 573 ASN A C 1
ATOM 4475 O O . ASN A 1 573 ? -20.982 15.639 13.247 1.00 75.75 573 ASN A O 1
ATOM 4479 N N . LEU A 1 574 ? -20.615 14.772 11.193 1.00 84.19 574 LEU A N 1
ATOM 4480 C CA . LEU A 1 574 ? -20.770 13.380 11.622 1.00 84.19 574 LEU A CA 1
ATOM 4481 C C . LEU A 1 574 ? -19.639 12.978 12.583 1.00 84.19 574 LEU A C 1
ATOM 4483 O O . LEU A 1 574 ? -18.476 13.332 12.350 1.00 84.19 574 LEU A O 1
ATOM 4487 N N . ILE A 1 575 ? -19.994 12.221 13.625 1.00 89.38 575 ILE A N 1
ATOM 4488 C CA . ILE A 1 575 ? -19.078 11.578 14.578 1.00 89.38 575 ILE A CA 1
ATOM 4489 C C . ILE A 1 575 ? -18.924 10.107 14.172 1.00 89.38 575 ILE A C 1
ATOM 4491 O O . ILE A 1 575 ? -19.926 9.438 13.924 1.00 89.38 575 ILE A O 1
ATOM 4495 N N . TYR A 1 576 ? -17.689 9.603 14.100 1.00 92.44 576 TYR A N 1
ATOM 4496 C CA . TYR A 1 576 ? -17.397 8.223 13.693 1.00 92.44 576 TYR A CA 1
ATOM 4497 C C . TYR A 1 576 ? -16.900 7.378 14.881 1.00 92.44 576 TYR A C 1
ATOM 4499 O O . TYR A 1 576 ? -17.662 7.130 15.819 1.00 92.44 576 TYR A O 1
ATOM 4507 N N . GLY A 1 577 ? -15.658 6.889 14.835 1.00 93.00 577 GLY A N 1
ATOM 4508 C CA . GLY A 1 577 ? -15.056 6.058 15.874 1.00 93.00 577 GLY A CA 1
ATOM 4509 C C . GLY A 1 577 ? -14.900 6.788 17.208 1.00 93.00 577 GLY A C 1
ATOM 4510 O O . GLY A 1 577 ? -14.576 7.979 17.240 1.00 93.00 577 GLY A O 1
ATOM 4511 N N . ILE A 1 578 ? -15.096 6.054 18.307 1.00 96.19 578 ILE A N 1
ATOM 4512 C CA . ILE A 1 578 ? -14.825 6.515 19.670 1.00 96.19 578 ILE A CA 1
ATOM 4513 C C . ILE A 1 578 ? -13.926 5.518 20.408 1.00 96.19 578 ILE A C 1
ATOM 4515 O O . ILE A 1 578 ? -14.000 4.314 20.183 1.00 96.19 578 ILE A O 1
ATOM 4519 N N . HIS A 1 579 ? -13.088 6.012 21.315 1.00 95.75 579 HIS A N 1
ATOM 4520 C CA . HIS A 1 579 ? -12.173 5.183 22.098 1.00 95.75 579 HIS A CA 1
ATOM 4521 C C . HIS A 1 579 ? -11.916 5.818 23.464 1.00 95.75 579 HIS A C 1
ATOM 4523 O O . HIS A 1 579 ? -11.451 6.954 23.526 1.00 95.75 579 HIS A O 1
ATOM 4529 N N . VAL A 1 580 ? -12.179 5.100 24.559 1.00 94.12 580 VAL A N 1
ATOM 4530 C CA . VAL A 1 580 ? -11.814 5.561 25.909 1.00 94.12 580 VAL A CA 1
ATOM 4531 C C . VAL A 1 580 ? -10.511 4.906 26.345 1.00 94.12 580 VAL A C 1
ATOM 4533 O O . VAL A 1 580 ? -10.358 3.689 26.278 1.00 94.12 580 VAL A O 1
ATOM 4536 N N . TYR A 1 581 ? -9.582 5.725 26.830 1.00 91.12 581 TYR A N 1
ATOM 4537 C CA . TYR A 1 581 ? -8.310 5.284 27.383 1.00 91.12 581 TYR A CA 1
ATOM 4538 C C . TYR A 1 581 ? -8.131 5.784 28.823 1.00 91.12 581 TYR A C 1
ATOM 4540 O O . TYR A 1 581 ? -8.383 6.953 29.126 1.00 91.12 581 TYR A O 1
ATOM 4548 N N . HIS A 1 582 ? -7.592 4.924 29.691 1.00 87.62 582 HIS A N 1
ATOM 4549 C CA . HIS A 1 582 ? -7.122 5.297 31.023 1.00 87.62 582 HIS A CA 1
ATOM 4550 C C . HIS A 1 582 ? -5.870 4.506 31.428 1.00 87.62 582 HIS A C 1
ATOM 4552 O O . HIS A 1 582 ? -5.652 3.385 30.969 1.00 87.62 582 HIS A O 1
ATOM 4558 N N . ASP A 1 583 ? -5.041 5.065 32.315 1.00 80.88 583 ASP A N 1
ATOM 4559 C CA . ASP A 1 583 ? -3.778 4.430 32.708 1.00 80.88 583 ASP A CA 1
ATOM 4560 C C . ASP A 1 583 ? -3.960 3.192 33.606 1.00 80.88 583 ASP A C 1
ATOM 4562 O O . ASP A 1 583 ? -3.089 2.325 33.587 1.00 80.88 583 ASP A O 1
ATOM 4566 N N . SER A 1 584 ? -5.110 3.012 34.272 1.00 75.06 584 SER A N 1
ATOM 4567 C CA . SER A 1 584 ? -5.461 1.767 34.994 1.00 75.06 584 SER A CA 1
ATOM 4568 C C . SER A 1 584 ? -5.404 0.515 34.102 1.00 75.06 584 SER A C 1
ATOM 4570 O O . SER A 1 584 ? -5.048 -0.566 34.575 1.00 75.06 584 SER A O 1
ATOM 4572 N N . ILE A 1 585 ? -5.631 0.661 32.790 1.00 72.62 585 ILE A N 1
ATOM 4573 C CA . ILE A 1 585 ? -5.482 -0.416 31.798 1.00 72.62 585 ILE A CA 1
ATOM 4574 C C . ILE A 1 585 ? -4.043 -0.977 31.824 1.00 72.62 585 ILE A C 1
ATOM 4576 O O . ILE A 1 585 ? -3.847 -2.191 31.795 1.00 72.62 585 ILE A O 1
ATOM 4580 N N . LYS A 1 586 ? -3.017 -0.125 31.997 1.00 67.25 586 LYS A N 1
ATOM 4581 C CA . LYS A 1 586 ? -1.615 -0.564 32.163 1.00 67.25 586 LYS A CA 1
ATOM 4582 C C . LYS A 1 586 ? -1.413 -1.405 33.431 1.00 67.25 586 LYS A C 1
ATOM 4584 O O . LYS A 1 586 ? -0.594 -2.320 33.422 1.00 67.25 586 LYS A O 1
ATOM 4589 N N . HIS A 1 587 ? -2.138 -1.111 34.512 1.00 59.06 587 HIS A N 1
ATOM 4590 C CA . HIS A 1 587 ? -2.001 -1.805 35.798 1.00 59.06 587 HIS A CA 1
ATOM 4591 C C . HIS A 1 587 ? -2.643 -3.204 35.768 1.00 59.06 587 HIS A C 1
ATOM 4593 O O . HIS A 1 587 ? -2.005 -4.178 36.187 1.00 59.06 587 HIS A O 1
ATOM 4599 N N . SER A 1 588 ? -3.826 -3.341 35.152 1.00 55.50 588 SER A N 1
ATOM 4600 C CA . SER A 1 588 ? -4.451 -4.650 34.870 1.00 55.50 588 SER A CA 1
ATOM 4601 C C . SER A 1 588 ? -3.685 -5.465 33.799 1.00 55.50 588 SER A C 1
ATOM 4603 O O . SER A 1 588 ? -3.892 -6.671 33.644 1.00 55.50 588 SER A O 1
ATOM 4605 N N . HIS A 1 589 ? -2.733 -4.844 33.091 1.00 59.66 589 HIS A N 1
ATOM 4606 C CA . HIS A 1 589 ? -1.792 -5.484 32.160 1.00 59.66 589 HIS A CA 1
ATOM 4607 C C . HIS A 1 589 ? -0.340 -5.509 32.679 1.00 59.66 589 HIS A C 1
ATOM 4609 O O . HIS A 1 589 ? 0.608 -5.368 31.906 1.00 59.66 589 HIS A O 1
ATOM 4615 N N . SER A 1 590 ? -0.139 -5.750 33.979 1.00 57.44 590 SER A N 1
ATOM 4616 C CA . SER A 1 590 ? 1.179 -5.916 34.632 1.00 57.44 590 SER A CA 1
ATOM 4617 C C . SER A 1 590 ? 1.909 -7.233 34.268 1.00 57.44 590 SER A C 1
ATOM 4619 O O . SER A 1 590 ? 2.524 -7.903 35.099 1.00 57.44 590 SER A O 1
ATOM 4621 N N . LEU A 1 591 ? 1.844 -7.609 32.990 1.00 63.44 591 LEU A N 1
ATOM 4622 C CA . LEU A 1 591 ? 2.378 -8.826 32.387 1.00 63.44 591 LEU A CA 1
ATOM 4623 C C . LEU A 1 591 ? 3.762 -8.545 31.780 1.00 63.44 591 LEU A C 1
ATOM 4625 O O . LEU A 1 591 ? 3.952 -7.568 31.056 1.00 63.44 591 LEU A O 1
ATOM 4629 N N . GLU A 1 592 ? 4.750 -9.399 32.059 1.00 71.94 592 GLU A N 1
ATOM 4630 C CA . GLU A 1 592 ? 6.091 -9.230 31.490 1.00 71.94 592 GLU A CA 1
ATOM 4631 C C . GLU A 1 592 ? 6.065 -9.490 29.975 1.00 71.94 592 GLU A C 1
ATOM 4633 O O . GLU A 1 592 ? 5.680 -10.571 29.533 1.00 71.94 592 GLU A O 1
ATOM 4638 N N . ASN A 1 593 ? 6.469 -8.489 29.182 1.00 78.06 593 ASN A N 1
ATOM 4639 C CA . ASN A 1 593 ? 6.415 -8.532 27.719 1.00 78.06 593 ASN A CA 1
ATOM 4640 C C . ASN A 1 593 ? 7.218 -9.738 27.170 1.00 78.06 593 ASN A C 1
ATOM 4642 O O . ASN A 1 593 ? 8.453 -9.719 27.248 1.00 78.06 593 ASN A O 1
ATOM 4646 N N . PRO A 1 594 ? 6.562 -10.751 26.565 1.00 80.94 594 PRO A N 1
ATOM 4647 C CA . PRO A 1 594 ? 7.238 -11.966 26.112 1.00 80.94 594 PRO A CA 1
ATOM 4648 C C . PRO A 1 594 ? 8.143 -11.708 24.895 1.00 80.94 594 PRO A C 1
ATOM 4650 O O . PRO A 1 594 ? 9.201 -12.326 24.757 1.00 80.94 594 PRO A O 1
ATOM 4653 N N . CYS A 1 595 ? 7.793 -10.725 24.060 1.00 84.12 595 CYS A N 1
ATOM 4654 C CA . CYS A 1 595 ? 8.567 -10.318 22.889 1.00 84.12 595 CYS A CA 1
ATOM 4655 C C . CYS A 1 595 ? 9.925 -9.684 23.236 1.00 84.12 595 CYS A C 1
ATOM 4657 O O . CYS A 1 595 ? 10.843 -9.706 22.417 1.00 84.12 595 CYS A O 1
ATOM 4659 N N . LYS A 1 596 ? 10.110 -9.191 24.469 1.00 80.75 596 LYS A N 1
ATOM 4660 C CA . LYS A 1 596 ? 11.357 -8.555 24.937 1.00 80.75 596 LYS A CA 1
ATOM 4661 C C . LYS A 1 596 ? 12.596 -9.458 24.844 1.00 80.75 596 LYS A C 1
ATOM 4663 O O . LYS A 1 596 ? 13.709 -8.954 24.708 1.00 80.75 596 LYS A O 1
ATOM 4668 N N . TYR A 1 597 ? 12.408 -10.777 24.914 1.00 76.75 597 TYR A N 1
ATOM 4669 C CA . TYR A 1 597 ? 13.476 -11.780 24.808 1.00 76.75 597 TYR A CA 1
ATOM 4670 C C . TYR A 1 597 ? 13.265 -12.757 23.635 1.00 76.75 597 TYR A C 1
ATOM 4672 O O . TYR A 1 597 ? 13.964 -13.763 23.543 1.00 76.75 597 TYR A O 1
ATOM 4680 N N . ALA A 1 598 ? 12.321 -12.463 22.733 1.00 76.19 598 ALA A N 1
ATOM 4681 C CA . ALA A 1 598 ? 11.874 -13.375 21.680 1.00 76.19 598 ALA A CA 1
ATOM 4682 C C . ALA A 1 598 ? 12.848 -13.553 20.505 1.00 76.19 598 ALA A C 1
ATOM 4684 O O . ALA A 1 598 ? 12.770 -14.549 19.794 1.00 76.19 598 ALA A O 1
ATOM 4685 N N . GLY A 1 599 ? 13.741 -12.590 20.256 1.00 81.56 599 GLY A N 1
ATOM 4686 C CA . GLY A 1 599 ? 14.733 -12.683 19.176 1.00 81.56 599 GLY A CA 1
ATOM 4687 C C . GLY A 1 599 ? 14.166 -12.703 17.746 1.00 81.56 599 GLY A C 1
ATOM 4688 O O . GLY A 1 599 ? 14.910 -13.027 16.822 1.00 81.56 599 GLY A O 1
ATOM 4689 N N . CYS A 1 600 ? 12.884 -12.367 17.557 1.00 88.06 600 CYS A N 1
ATOM 4690 C CA . CYS A 1 600 ? 12.275 -12.186 16.237 1.00 88.06 600 CYS A CA 1
ATOM 4691 C C . CYS A 1 600 ? 12.992 -11.073 15.449 1.00 88.06 600 CYS A C 1
ATOM 4693 O O . CYS A 1 600 ? 13.371 -10.062 16.043 1.00 88.06 600 CYS A O 1
ATOM 4695 N N . THR A 1 601 ? 13.158 -11.217 14.129 1.00 86.69 601 THR A N 1
ATOM 4696 C CA . THR A 1 601 ? 13.861 -10.195 13.321 1.00 86.69 601 THR A CA 1
ATOM 4697 C C . THR A 1 601 ? 13.005 -9.001 12.912 1.00 86.69 601 THR A C 1
ATOM 4699 O O . THR A 1 601 ? 13.555 -7.913 12.762 1.00 86.69 601 THR A O 1
ATOM 4702 N N . ASP A 1 602 ? 11.697 -9.191 12.711 1.00 87.12 602 ASP A N 1
ATOM 4703 C CA . ASP A 1 602 ? 10.832 -8.190 12.069 1.00 87.12 602 ASP A CA 1
ATOM 4704 C C . ASP A 1 602 ? 9.566 -7.871 12.876 1.00 87.12 602 ASP A C 1
ATOM 4706 O O . ASP A 1 602 ? 9.328 -6.704 13.175 1.00 87.12 602 ASP A O 1
ATOM 4710 N N . MET A 1 603 ? 8.769 -8.879 13.253 1.00 90.75 603 MET A N 1
ATOM 4711 C CA . MET A 1 603 ? 7.607 -8.714 14.138 1.00 90.75 603 MET A CA 1
ATOM 4712 C C . MET A 1 603 ? 7.523 -9.836 15.173 1.00 90.75 603 MET A C 1
ATOM 4714 O O . MET A 1 603 ? 7.968 -10.962 14.948 1.00 90.75 603 MET A O 1
ATOM 4718 N N . CYS A 1 604 ? 6.908 -9.520 16.308 1.00 92.06 604 CYS A N 1
ATOM 4719 C CA . CYS A 1 604 ? 6.563 -10.466 17.359 1.00 92.06 604 CYS A CA 1
ATOM 4720 C C . CYS A 1 604 ? 5.120 -10.195 17.783 1.00 92.06 604 CYS A C 1
ATOM 4722 O O . CYS A 1 604 ? 4.809 -9.074 18.189 1.00 92.06 604 CYS A O 1
ATOM 4724 N N . LEU A 1 605 ? 4.255 -11.196 17.633 1.00 92.69 605 LEU A N 1
ATOM 4725 C CA . LEU A 1 605 ? 2.825 -11.132 17.930 1.00 92.69 605 LEU A CA 1
ATOM 4726 C C . LEU A 1 605 ? 2.533 -11.931 19.205 1.00 92.69 605 LEU A C 1
ATOM 4728 O O . LEU A 1 605 ? 3.275 -12.855 19.548 1.00 92.69 605 LEU A O 1
ATOM 4732 N N . LEU A 1 606 ? 1.465 -11.571 19.920 1.00 90.44 606 LEU A N 1
ATOM 4733 C CA . LEU A 1 606 ? 0.990 -12.350 21.064 1.00 90.44 606 LEU A CA 1
ATOM 4734 C C . LEU A 1 606 ? 0.201 -13.564 20.557 1.00 90.44 606 LEU A C 1
ATOM 4736 O O . LEU A 1 606 ? -0.598 -13.443 19.633 1.00 90.44 606 LEU A O 1
ATOM 4740 N N . ALA A 1 607 ? 0.428 -14.724 21.169 1.00 88.06 607 ALA A N 1
ATOM 4741 C CA . ALA A 1 607 ? -0.186 -15.987 20.761 1.00 88.06 607 ALA A CA 1
ATOM 4742 C C . ALA A 1 607 ? -1.065 -16.560 21.891 1.00 88.06 607 ALA A C 1
ATOM 4744 O O . ALA A 1 607 ? -0.709 -16.410 23.069 1.00 88.06 607 ALA A O 1
ATOM 4745 N N . PRO A 1 608 ? -2.192 -17.219 21.565 1.00 86.19 608 PRO A N 1
ATOM 4746 C CA . PRO A 1 608 ? -3.202 -17.587 22.547 1.00 86.19 608 PRO A CA 1
ATOM 4747 C C . PRO A 1 608 ? -2.788 -18.764 23.448 1.00 86.19 608 PRO A C 1
ATOM 4749 O O . PRO A 1 608 ? -2.054 -19.667 23.038 1.00 86.19 608 PRO A O 1
ATOM 4752 N N . VAL A 1 609 ? -3.353 -18.783 24.667 1.00 77.19 609 VAL A N 1
ATOM 4753 C CA . VAL A 1 609 ? -3.295 -19.883 25.666 1.00 77.19 609 VAL A CA 1
ATOM 4754 C C . VAL A 1 609 ? -1.878 -20.190 26.215 1.00 77.19 609 VAL A C 1
ATOM 4756 O O . VAL A 1 609 ? -0.862 -20.086 25.542 1.00 77.19 609 VAL A O 1
ATOM 4759 N N . SER A 1 610 ? -1.656 -20.668 27.438 1.00 57.59 610 SER A N 1
ATOM 4760 C CA . SER A 1 610 ? -2.224 -20.301 28.743 1.00 57.59 610 SER A CA 1
ATOM 4761 C C . SER A 1 610 ? -1.022 -20.010 29.659 1.00 57.59 610 SER A C 1
ATOM 4763 O O . SER A 1 610 ? 0.019 -20.646 29.480 1.00 57.59 610 SER A O 1
ATOM 4765 N N . ARG A 1 611 ? -1.173 -19.086 30.624 1.00 57.69 611 ARG A N 1
ATOM 4766 C CA . ARG A 1 611 ? -0.092 -18.395 31.373 1.00 57.69 611 ARG A CA 1
ATOM 4767 C C . ARG A 1 611 ? 1.204 -19.217 31.611 1.00 57.69 611 ARG A C 1
ATOM 4769 O O . ARG A 1 611 ? 1.121 -20.303 32.187 1.00 57.69 611 ARG A O 1
ATOM 4776 N N . PRO A 1 612 ? 2.404 -18.672 31.306 1.00 61.12 612 PRO A N 1
ATOM 4777 C CA . PRO A 1 612 ? 2.683 -17.314 30.808 1.00 61.12 612 PRO A CA 1
ATOM 4778 C C . PRO A 1 612 ? 2.197 -17.088 29.367 1.00 61.12 612 PRO A C 1
ATOM 4780 O O . PRO A 1 612 ? 1.947 -18.051 28.645 1.00 61.12 612 PRO A O 1
ATOM 4783 N N . LEU A 1 613 ? 2.040 -15.819 28.966 1.00 69.94 613 LEU A N 1
ATOM 4784 C CA . LEU A 1 613 ? 1.689 -15.476 27.584 1.00 69.94 613 LEU A CA 1
ATOM 4785 C C . LEU A 1 613 ? 2.730 -16.020 26.606 1.00 69.94 613 LEU A C 1
ATOM 4787 O O . LEU A 1 613 ? 3.936 -15.998 26.872 1.00 69.94 613 LEU A O 1
ATOM 4791 N N . ARG A 1 614 ? 2.240 -16.484 25.459 1.00 82.56 614 ARG A N 1
ATOM 4792 C CA . ARG A 1 614 ? 3.065 -16.934 24.344 1.00 82.56 614 ARG A CA 1
ATOM 4793 C C . ARG A 1 614 ? 3.259 -15.809 23.340 1.00 82.56 614 ARG A C 1
ATOM 4795 O O . ARG A 1 614 ? 2.536 -14.816 23.333 1.00 82.56 614 ARG A O 1
ATOM 4802 N N . TYR A 1 615 ? 4.249 -16.006 22.486 1.00 87.88 615 TYR A N 1
ATOM 4803 C CA . TYR A 1 615 ? 4.489 -15.177 21.323 1.00 87.88 615 TYR A CA 1
ATOM 4804 C C . TYR A 1 615 ? 4.802 -16.060 20.120 1.00 87.88 615 TYR A C 1
ATOM 4806 O O . TYR A 1 615 ? 5.265 -17.196 20.272 1.00 87.88 615 TYR A O 1
ATOM 4814 N N . THR A 1 616 ? 4.614 -15.499 18.937 1.00 90.00 616 THR A N 1
ATOM 4815 C CA . THR A 1 616 ? 5.060 -16.052 17.658 1.00 90.00 616 THR A CA 1
ATOM 4816 C C . THR A 1 616 ? 5.748 -14.942 16.865 1.00 90.00 616 THR A C 1
ATOM 4818 O O . THR A 1 616 ? 5.376 -13.769 16.939 1.00 90.00 616 THR A O 1
ATOM 4821 N N . CYS A 1 617 ? 6.821 -15.281 16.149 1.00 91.31 617 CYS A N 1
ATOM 4822 C CA . CYS A 1 617 ? 7.494 -14.319 15.281 1.00 91.31 617 CYS A CA 1
ATOM 4823 C C . CYS A 1 617 ? 6.769 -14.268 13.936 1.00 91.31 617 CYS A C 1
ATOM 4825 O O . CYS A 1 617 ? 6.628 -15.295 13.274 1.00 91.31 617 CYS A O 1
ATOM 4827 N N . ALA A 1 618 ? 6.345 -13.075 13.530 1.00 90.00 618 ALA A N 1
ATOM 4828 C CA . ALA A 1 618 ? 5.696 -12.840 12.247 1.00 90.00 618 ALA A CA 1
ATOM 4829 C C . ALA A 1 618 ? 6.644 -12.124 11.281 1.00 90.00 618 ALA A C 1
ATOM 4831 O O . ALA A 1 618 ? 7.596 -11.449 11.688 1.00 90.00 618 ALA A O 1
ATOM 4832 N N . CYS A 1 619 ? 6.365 -12.271 9.990 1.00 89.88 619 CYS A N 1
ATOM 4833 C CA . CYS A 1 619 ? 7.154 -11.700 8.909 1.00 89.88 619 CYS A CA 1
ATOM 4834 C C . CYS A 1 619 ? 6.279 -10.805 8.032 1.00 89.88 619 CYS A C 1
ATOM 4836 O O . CYS A 1 619 ? 5.099 -11.106 7.891 1.00 89.88 619 CYS A O 1
ATOM 4838 N N . PRO A 1 620 ? 6.825 -9.726 7.446 1.00 87.25 620 PRO A N 1
ATOM 4839 C CA . PRO A 1 620 ? 6.110 -8.931 6.453 1.00 87.25 620 PRO A CA 1
ATOM 4840 C C . PRO A 1 620 ? 5.694 -9.755 5.227 1.00 87.25 620 PRO A C 1
ATOM 4842 O O . PRO A 1 620 ? 6.362 -10.739 4.918 1.00 87.25 620 PRO A O 1
ATOM 4845 N N . GLU A 1 621 ? 4.703 -9.296 4.453 1.00 81.00 621 GLU A N 1
ATOM 4846 C CA . GLU A 1 621 ? 4.293 -9.937 3.179 1.00 81.00 621 GLU A CA 1
ATOM 4847 C C . GLU A 1 621 ? 5.435 -10.099 2.145 1.00 81.00 621 GLU A C 1
ATOM 4849 O O . GLU A 1 621 ? 5.323 -10.885 1.203 1.00 81.00 621 GLU A O 1
ATOM 4854 N N . ASP A 1 622 ? 6.540 -9.356 2.291 1.00 72.00 622 ASP A N 1
ATOM 4855 C CA . ASP A 1 622 ? 7.750 -9.479 1.466 1.00 72.00 622 ASP A CA 1
ATOM 4856 C C . ASP A 1 622 ? 8.725 -10.598 1.919 1.00 72.00 622 ASP A C 1
ATOM 4858 O O . ASP A 1 622 ? 9.732 -10.879 1.255 1.00 72.00 622 ASP A O 1
ATOM 4862 N N . LYS A 1 623 ? 8.436 -11.289 3.030 1.00 82.00 623 LYS A N 1
ATOM 4863 C CA . LYS A 1 623 ? 9.329 -12.279 3.653 1.00 82.00 623 LYS A CA 1
ATOM 4864 C C . LYS A 1 623 ? 8.605 -13.551 4.085 1.00 82.00 623 LYS A C 1
ATOM 4866 O O . LYS A 1 623 ? 7.412 -13.563 4.349 1.00 82.00 623 LYS A O 1
ATOM 4871 N N . PHE A 1 624 ? 9.371 -14.626 4.251 1.00 83.12 624 PHE A N 1
ATOM 4872 C CA . PHE A 1 624 ? 8.891 -15.878 4.834 1.00 83.12 624 PHE A CA 1
ATOM 4873 C C . PHE A 1 624 ? 9.646 -16.208 6.124 1.00 83.12 624 PHE A C 1
ATOM 4875 O O . PHE A 1 624 ? 10.856 -15.982 6.236 1.00 83.12 624 PHE A O 1
ATOM 4882 N N . LEU A 1 625 ? 8.935 -16.768 7.105 1.00 85.69 625 LEU A N 1
ATOM 4883 C CA . LEU A 1 625 ? 9.539 -17.212 8.358 1.00 85.69 625 LEU A CA 1
ATOM 4884 C C . LEU A 1 625 ? 10.441 -18.425 8.096 1.00 85.69 625 LEU A C 1
ATOM 4886 O O . LEU A 1 625 ? 10.023 -19.431 7.520 1.00 85.69 625 LEU A O 1
ATOM 4890 N N . ALA A 1 626 ? 11.702 -18.330 8.508 1.00 84.94 626 ALA A N 1
ATOM 4891 C CA . ALA A 1 626 ? 12.662 -19.414 8.398 1.00 84.94 626 ALA A CA 1
ATOM 4892 C C . ALA A 1 626 ? 12.296 -20.575 9.336 1.00 84.94 626 ALA A C 1
ATOM 4894 O O . ALA A 1 626 ? 11.679 -20.388 10.384 1.00 84.94 626 ALA A O 1
ATOM 4895 N N . ALA A 1 627 ? 12.785 -21.778 9.027 1.00 83.62 627 ALA A N 1
ATOM 4896 C CA . ALA A 1 627 ? 12.537 -22.997 9.808 1.00 83.62 627 ALA A CA 1
ATOM 4897 C C . ALA A 1 627 ? 13.072 -22.977 11.263 1.00 83.62 627 ALA A C 1
ATOM 4899 O O . ALA A 1 627 ? 12.935 -23.967 11.977 1.00 83.62 627 ALA A O 1
ATOM 4900 N N . ASN A 1 628 ? 13.690 -21.876 11.709 1.00 84.06 628 ASN A N 1
ATOM 4901 C CA . ASN A 1 628 ? 14.037 -21.639 13.111 1.00 84.06 628 ASN A CA 1
ATOM 4902 C C . ASN A 1 628 ? 12.927 -20.936 13.914 1.00 84.06 628 ASN A C 1
ATOM 4904 O O . ASN A 1 628 ? 13.059 -20.851 15.128 1.00 84.06 628 ASN A O 1
ATOM 4908 N N . GLY A 1 629 ? 11.866 -20.438 13.270 1.00 82.69 629 GLY A N 1
ATOM 4909 C CA . GLY A 1 629 ? 10.743 -19.767 13.931 1.00 82.69 629 GLY A CA 1
ATOM 4910 C C . GLY A 1 629 ? 11.016 -18.340 14.418 1.00 82.69 629 GLY A C 1
ATOM 4911 O O . GLY A 1 629 ? 10.153 -17.778 15.082 1.00 82.69 629 GLY A O 1
ATOM 4912 N N . HIS A 1 630 ? 12.177 -17.747 14.100 1.00 86.00 630 HIS A N 1
ATOM 4913 C CA . HIS A 1 630 ? 12.572 -16.415 14.590 1.00 86.00 630 HIS A CA 1
ATOM 4914 C C . HIS A 1 630 ? 13.052 -15.440 13.503 1.00 86.00 630 HIS A C 1
ATOM 4916 O O . HIS A 1 630 ? 12.926 -14.228 13.671 1.00 86.00 630 HIS A O 1
ATOM 4922 N N . GLN A 1 631 ? 13.627 -15.935 12.404 1.00 87.19 631 GLN A N 1
ATOM 4923 C CA . GLN A 1 631 ? 14.209 -15.087 11.359 1.00 87.19 631 GLN A CA 1
ATOM 4924 C C . GLN A 1 631 ? 13.315 -15.030 10.125 1.00 87.19 631 GLN A C 1
ATOM 4926 O O . GLN A 1 631 ? 12.933 -16.068 9.593 1.00 87.19 631 GLN A O 1
ATOM 4931 N N . CYS A 1 632 ? 13.037 -13.829 9.631 1.00 86.56 632 CYS A N 1
ATOM 4932 C CA . CYS A 1 632 ? 12.342 -13.622 8.368 1.00 86.56 632 CYS A CA 1
ATOM 4933 C C . CYS A 1 632 ? 13.350 -13.520 7.225 1.00 86.56 632 CYS A C 1
ATOM 4935 O O . CYS A 1 632 ? 14.095 -12.543 7.113 1.00 86.56 632 CYS A O 1
ATOM 4937 N N . ASN A 1 633 ? 13.358 -14.526 6.357 1.00 82.31 633 ASN A N 1
ATOM 4938 C CA . ASN A 1 633 ? 14.148 -14.496 5.137 1.00 82.31 633 ASN A CA 1
ATOM 4939 C C . ASN A 1 633 ? 13.372 -13.719 4.070 1.00 82.31 633 ASN A C 1
ATOM 4941 O O . ASN A 1 633 ? 12.217 -14.036 3.784 1.00 82.31 633 ASN A O 1
ATOM 4945 N N . SER A 1 634 ? 14.006 -12.721 3.455 1.00 66.56 634 SER A N 1
ATOM 4946 C CA . SER A 1 634 ? 13.464 -12.118 2.236 1.00 66.56 634 SER A CA 1
ATOM 4947 C C . SER A 1 634 ? 13.389 -13.154 1.116 1.00 66.56 634 SER A C 1
ATOM 4949 O O . SER A 1 634 ? 14.241 -14.041 1.012 1.00 66.56 634 SER A O 1
ATOM 4951 N N . GLY A 1 635 ? 12.368 -13.015 0.269 1.00 60.59 635 GLY A N 1
ATOM 4952 C CA . GLY A 1 635 ? 12.311 -13.691 -1.022 1.00 60.59 635 GLY A CA 1
ATOM 4953 C C . GLY A 1 635 ? 13.352 -13.144 -2.008 1.00 60.59 635 GLY A C 1
ATOM 4954 O O . GLY A 1 635 ? 14.465 -12.762 -1.640 1.00 60.59 635 GLY A O 1
ATOM 4955 N N . LYS A 1 636 ? 12.987 -13.096 -3.292 1.00 52.56 636 LYS A N 1
ATOM 4956 C CA . LYS A 1 636 ? 13.806 -12.428 -4.313 1.00 52.56 636 LYS A CA 1
ATOM 4957 C C . LYS A 1 636 ? 14.020 -10.943 -3.974 1.00 52.56 636 LYS A C 1
ATOM 4959 O O . LYS A 1 636 ? 13.275 -10.363 -3.189 1.00 52.56 636 LYS A O 1
ATOM 4964 N N . ARG A 1 637 ? 15.038 -10.323 -4.585 1.00 54.22 637 ARG A N 1
ATOM 4965 C CA . ARG A 1 637 ? 15.309 -8.880 -4.457 1.00 54.22 637 ARG A CA 1
ATOM 4966 C C . ARG A 1 637 ? 14.073 -8.115 -4.935 1.00 54.22 637 ARG A C 1
ATOM 4968 O O . ARG A 1 637 ? 13.702 -8.262 -6.095 1.00 54.22 637 ARG A O 1
ATOM 4975 N N . PHE A 1 638 ? 13.439 -7.347 -4.051 1.00 52.94 638 PHE A N 1
ATOM 4976 C CA . PHE A 1 638 ? 12.151 -6.743 -4.377 1.00 52.94 638 PHE A CA 1
ATOM 4977 C C . PHE A 1 638 ? 12.268 -5.743 -5.530 1.00 52.94 638 PHE A C 1
ATOM 4979 O O . PHE A 1 638 ? 13.220 -4.952 -5.559 1.00 52.94 638 PHE A O 1
ATOM 4986 N N . PRO A 1 639 ? 11.323 -5.785 -6.483 1.00 68.12 639 PRO A N 1
ATOM 4987 C CA . PRO A 1 639 ? 11.279 -4.807 -7.548 1.00 68.12 639 PRO A CA 1
ATOM 4988 C C . PRO A 1 639 ? 10.995 -3.421 -6.953 1.00 68.12 639 PRO A C 1
ATOM 4990 O O . PRO A 1 639 ? 10.216 -3.289 -6.011 1.00 68.12 639 PRO A O 1
ATOM 4993 N N . SER A 1 640 ? 11.656 -2.387 -7.468 1.00 80.62 640 SER A N 1
ATOM 4994 C CA . SER A 1 640 ? 11.596 -1.023 -6.922 1.00 80.62 640 SER A CA 1
ATOM 4995 C C . SER A 1 640 ? 11.562 0.035 -8.021 1.00 80.62 640 SER A C 1
ATOM 4997 O O . SER A 1 640 ? 11.919 -0.230 -9.166 1.00 80.62 640 SER A O 1
ATOM 4999 N N . ILE A 1 641 ? 11.107 1.242 -7.696 1.00 86.12 641 ILE A N 1
ATOM 5000 C CA . ILE A 1 641 ? 11.108 2.376 -8.623 1.00 86.12 641 ILE A CA 1
ATOM 5001 C C . ILE A 1 641 ? 12.310 3.255 -8.297 1.00 86.12 641 ILE A C 1
ATOM 5003 O O . ILE A 1 641 ? 12.462 3.723 -7.171 1.00 86.12 641 ILE A O 1
ATOM 5007 N N . MET A 1 642 ? 13.177 3.475 -9.279 1.00 88.19 642 MET A N 1
ATOM 5008 C CA . MET A 1 642 ? 14.336 4.346 -9.151 1.00 88.19 642 MET A CA 1
ATOM 5009 C C . MET A 1 642 ? 13.979 5.743 -9.650 1.00 88.19 642 MET A C 1
ATOM 5011 O O . MET A 1 642 ? 13.701 5.912 -10.837 1.00 88.19 642 MET A O 1
ATOM 5015 N N . VAL A 1 643 ? 14.010 6.740 -8.765 1.00 87.50 643 VAL A N 1
ATOM 5016 C CA . VAL A 1 643 ? 13.723 8.142 -9.093 1.00 87.50 643 VAL A CA 1
ATOM 5017 C C . VAL A 1 643 ? 15.021 8.949 -9.101 1.00 87.50 643 VAL A C 1
ATOM 5019 O O . VAL A 1 643 ? 15.662 9.118 -8.068 1.00 87.50 643 VAL A O 1
ATOM 5022 N N . GLY A 1 644 ? 15.424 9.463 -10.260 1.00 86.56 644 GLY A N 1
ATOM 5023 C CA . GLY A 1 644 ? 16.545 10.394 -10.386 1.00 86.56 644 GLY A CA 1
ATOM 5024 C C . GLY A 1 644 ? 16.099 11.838 -10.191 1.00 86.56 644 GLY A C 1
ATOM 5025 O O . GLY A 1 644 ? 15.167 12.286 -10.859 1.00 86.56 644 GLY A O 1
ATOM 5026 N N . ILE A 1 645 ? 16.784 12.571 -9.311 1.00 81.88 645 ILE A N 1
ATOM 5027 C CA . ILE A 1 645 ? 16.553 13.995 -9.055 1.00 81.88 645 ILE A CA 1
ATOM 5028 C C . ILE A 1 645 ? 17.901 14.724 -8.984 1.00 81.88 645 ILE A C 1
ATOM 5030 O O . ILE A 1 645 ? 18.673 14.547 -8.042 1.00 81.88 645 ILE A O 1
ATOM 5034 N N . GLY A 1 646 ? 18.202 15.556 -9.986 1.00 82.19 646 GLY A N 1
ATOM 5035 C CA . GLY A 1 646 ? 19.487 16.263 -10.073 1.00 82.19 646 GLY A CA 1
ATOM 5036 C C . GLY A 1 646 ? 20.661 15.293 -10.252 1.00 82.19 646 GLY A C 1
ATOM 5037 O O . GLY A 1 646 ? 20.844 14.756 -11.343 1.00 82.19 646 GLY A O 1
ATOM 5038 N N . ASN A 1 647 ? 21.435 15.069 -9.187 1.00 85.44 647 ASN A N 1
ATOM 5039 C CA . ASN A 1 647 ? 22.521 14.082 -9.111 1.00 85.44 647 ASN A CA 1
ATOM 5040 C C . ASN A 1 647 ? 22.265 12.954 -8.084 1.00 85.44 647 ASN A C 1
ATOM 5042 O O . ASN A 1 647 ? 23.161 12.157 -7.812 1.00 85.44 647 ASN A O 1
ATOM 5046 N N . THR A 1 648 ? 21.066 12.877 -7.503 1.00 84.81 648 THR A N 1
ATOM 5047 C CA . THR A 1 648 ? 20.689 11.850 -6.521 1.00 84.81 648 THR A CA 1
ATOM 5048 C C . THR A 1 648 ? 19.743 10.835 -7.151 1.00 84.81 648 THR A C 1
ATOM 5050 O O . THR A 1 648 ? 18.798 11.210 -7.844 1.00 84.81 648 THR A O 1
ATOM 5053 N N . LEU A 1 649 ? 19.970 9.550 -6.883 1.00 86.25 649 LEU A N 1
ATOM 5054 C CA . LEU A 1 649 ? 18.992 8.487 -7.099 1.00 86.25 649 LEU A CA 1
ATOM 5055 C C . LEU A 1 649 ? 18.247 8.195 -5.790 1.00 86.25 649 LEU A C 1
ATOM 5057 O O . LEU A 1 649 ? 18.867 8.119 -4.731 1.00 86.25 649 LEU A O 1
ATOM 5061 N N . ILE A 1 650 ? 16.936 7.990 -5.865 1.00 84.12 650 ILE A N 1
ATOM 5062 C CA . ILE A 1 650 ? 16.085 7.564 -4.752 1.00 84.12 650 ILE A CA 1
ATOM 5063 C C . ILE A 1 650 ? 15.441 6.231 -5.140 1.00 84.12 650 ILE A C 1
ATOM 5065 O O . ILE A 1 650 ? 14.598 6.187 -6.035 1.00 84.12 650 ILE A O 1
ATOM 5069 N N . GLN A 1 651 ? 15.826 5.143 -4.471 1.00 83.56 651 GLN A N 1
ATOM 5070 C CA . GLN A 1 651 ? 15.155 3.850 -4.604 1.00 83.56 651 GLN A CA 1
ATOM 5071 C C . GLN A 1 651 ? 13.897 3.854 -3.734 1.00 83.56 651 GLN A C 1
ATOM 5073 O O . GLN A 1 651 ? 13.992 3.922 -2.509 1.00 83.56 651 GLN A O 1
ATOM 5078 N N . VAL A 1 652 ? 12.734 3.766 -4.373 1.00 79.38 652 VAL A N 1
ATOM 5079 C CA . VAL A 1 652 ? 11.416 3.643 -3.746 1.00 79.38 652 VAL A CA 1
ATOM 5080 C C . VAL A 1 652 ? 10.999 2.175 -3.793 1.00 79.38 652 VAL A C 1
ATOM 5082 O O . VAL A 1 652 ? 10.860 1.605 -4.873 1.00 79.38 652 VAL A O 1
ATOM 5085 N N . GLU A 1 653 ? 10.800 1.545 -2.638 1.00 74.94 653 GLU A N 1
ATOM 5086 C CA . GLU A 1 653 ? 10.418 0.129 -2.542 1.00 74.94 653 GLU A CA 1
ATOM 5087 C C . GLU A 1 653 ? 8.895 -0.000 -2.352 1.00 74.94 653 GLU A C 1
ATOM 5089 O O . GLU A 1 653 ? 8.409 0.247 -1.241 1.00 74.94 653 GLU A O 1
ATOM 5094 N N . PRO A 1 654 ? 8.127 -0.358 -3.405 1.00 66.25 654 PRO A N 1
ATOM 5095 C CA . PRO A 1 654 ? 6.690 -0.565 -3.313 1.00 66.25 654 PRO A CA 1
ATOM 5096 C C . PRO A 1 654 ? 6.376 -1.797 -2.469 1.00 66.25 654 PRO A C 1
ATOM 5098 O O . PRO A 1 654 ? 6.845 -2.902 -2.741 1.00 66.25 654 PRO A O 1
ATOM 5101 N N . LYS A 1 655 ? 5.538 -1.610 -1.448 1.00 68.31 655 LYS A N 1
ATOM 5102 C CA . LYS A 1 655 ? 5.022 -2.705 -0.622 1.00 68.31 655 LYS A CA 1
ATOM 5103 C C . LYS A 1 655 ? 3.570 -3.001 -0.934 1.00 68.31 655 LYS A C 1
ATOM 5105 O O . LYS A 1 655 ? 2.792 -2.094 -1.212 1.00 68.31 655 LYS A O 1
ATOM 5110 N N . LYS A 1 656 ? 3.199 -4.274 -0.783 1.00 69.88 656 LYS A N 1
ATOM 5111 C CA . LYS A 1 656 ? 1.803 -4.731 -0.829 1.00 69.88 656 LYS A CA 1
ATOM 5112 C C . LYS A 1 656 ? 0.983 -4.230 0.361 1.00 69.88 656 LYS A C 1
ATOM 5114 O O . LYS A 1 656 ? -0.209 -4.011 0.204 1.00 69.88 656 LYS A O 1
ATOM 5119 N N . LEU A 1 657 ? 1.620 -4.053 1.521 1.00 80.44 657 LEU A N 1
ATOM 5120 C CA . LEU A 1 657 ? 1.020 -3.535 2.749 1.00 80.44 657 LEU A CA 1
ATOM 5121 C C . LEU A 1 657 ? 2.089 -2.848 3.609 1.00 80.44 657 LEU A C 1
ATOM 5123 O O . LEU A 1 657 ? 3.248 -3.272 3.617 1.00 80.44 657 LEU A O 1
ATOM 5127 N N . GLY A 1 658 ? 1.700 -1.813 4.351 1.00 82.25 658 GLY A N 1
ATOM 5128 C CA . GLY A 1 658 ? 2.578 -1.116 5.290 1.00 82.25 658 GLY A CA 1
ATOM 5129 C C . GLY A 1 658 ? 3.228 0.130 4.705 1.00 82.25 658 GLY A C 1
ATOM 5130 O O . GLY A 1 658 ? 2.669 0.774 3.821 1.00 82.25 658 GLY A O 1
ATOM 5131 N N . LYS A 1 659 ? 4.401 0.478 5.239 1.00 80.81 659 LYS A N 1
ATOM 5132 C CA . LYS A 1 659 ? 5.111 1.722 4.938 1.00 80.81 659 LYS A CA 1
ATOM 5133 C C . LYS A 1 659 ? 6.155 1.587 3.837 1.00 80.81 659 LYS A C 1
ATOM 5135 O O . LYS A 1 659 ? 7.091 0.784 3.970 1.00 80.81 659 LYS A O 1
ATOM 5140 N N . MET A 1 660 ? 6.039 2.416 2.806 1.00 72.75 660 MET A N 1
ATOM 5141 C CA . MET A 1 660 ? 7.008 2.578 1.717 1.00 72.75 660 MET A CA 1
ATOM 5142 C C . MET A 1 660 ? 8.420 2.884 2.247 1.00 72.75 660 MET A C 1
ATOM 5144 O O . MET A 1 660 ? 8.587 3.630 3.215 1.00 72.75 660 MET A O 1
ATOM 5148 N N . ARG A 1 661 ? 9.463 2.320 1.619 1.00 70.94 661 ARG A N 1
ATOM 5149 C CA . ARG A 1 661 ? 10.871 2.623 1.951 1.00 70.94 661 ARG A CA 1
ATOM 5150 C C . ARG A 1 661 ? 11.544 3.441 0.855 1.00 70.94 661 ARG A C 1
ATOM 5152 O O . ARG A 1 661 ? 11.282 3.238 -0.327 1.00 70.94 661 ARG A O 1
ATOM 5159 N N . PHE A 1 662 ? 12.439 4.326 1.287 1.00 72.56 662 PHE A N 1
ATOM 5160 C CA . PHE A 1 662 ? 13.224 5.226 0.448 1.00 72.56 662 PHE A CA 1
ATOM 5161 C C . PHE A 1 662 ? 14.708 5.061 0.797 1.00 72.56 662 PHE A C 1
ATOM 5163 O O . PHE A 1 662 ? 15.072 5.178 1.969 1.00 72.56 662 PHE A O 1
ATOM 5170 N N . HIS A 1 663 ? 15.559 4.821 -0.200 1.00 75.31 663 HIS A N 1
ATOM 5171 C CA . HIS A 1 663 ? 17.017 4.806 -0.044 1.00 75.31 663 HIS A CA 1
ATOM 5172 C C . HIS A 1 663 ? 17.650 5.839 -0.988 1.00 75.31 663 HIS A C 1
ATOM 5174 O O . HIS A 1 663 ? 17.447 5.776 -2.199 1.00 75.31 663 HIS A O 1
ATOM 5180 N N . GLU A 1 664 ? 18.400 6.800 -0.442 1.00 78.50 664 GLU A N 1
ATOM 5181 C CA . GLU A 1 664 ? 19.045 7.873 -1.213 1.00 78.50 664 GLU A CA 1
ATOM 5182 C C . GLU A 1 664 ? 20.504 7.529 -1.552 1.00 78.50 664 GLU A C 1
ATOM 5184 O O . GLU A 1 664 ? 21.311 7.230 -0.670 1.00 78.50 664 GLU A O 1
ATOM 5189 N N . HIS A 1 665 ? 20.863 7.638 -2.831 1.00 81.19 665 HIS A N 1
ATOM 5190 C CA . HIS A 1 665 ? 22.211 7.432 -3.357 1.00 81.19 665 HIS A CA 1
ATOM 5191 C C . HIS A 1 665 ? 22.661 8.701 -4.101 1.00 81.19 665 HIS A C 1
ATOM 5193 O O . HIS A 1 665 ? 22.283 8.937 -5.250 1.00 81.19 665 HIS A O 1
ATOM 5199 N N . VAL A 1 666 ? 23.457 9.544 -3.438 1.00 82.50 666 VAL A N 1
ATOM 5200 C CA . VAL A 1 666 ? 23.990 10.789 -4.019 1.00 82.50 666 VAL A CA 1
ATOM 5201 C C . VAL A 1 666 ? 25.217 10.475 -4.875 1.00 82.50 666 VAL A C 1
ATOM 5203 O O . VAL A 1 666 ? 26.214 9.967 -4.362 1.00 82.50 666 VAL A O 1
ATOM 5206 N N . LEU A 1 667 ? 25.174 10.802 -6.168 1.00 83.94 667 LEU A N 1
ATOM 5207 C CA . LEU A 1 667 ? 26.261 10.520 -7.106 1.00 83.94 667 LEU A CA 1
ATOM 5208 C C . LEU A 1 667 ? 27.217 11.716 -7.189 1.00 83.94 667 LEU A C 1
ATOM 5210 O O . LEU A 1 667 ? 26.802 12.837 -7.478 1.00 83.94 667 LEU A O 1
ATOM 5214 N N . SER A 1 668 ? 28.511 11.490 -6.945 1.00 80.62 668 SER A N 1
ATOM 5215 C CA . SER A 1 668 ? 29.527 12.558 -6.950 1.00 80.62 668 SER A CA 1
ATOM 5216 C C . SER A 1 668 ? 30.168 12.829 -8.315 1.00 80.62 668 SER A C 1
ATOM 5218 O O . SER A 1 668 ? 30.843 13.841 -8.468 1.00 80.62 668 SER A O 1
ATOM 5220 N N . GLU A 1 669 ? 30.006 11.923 -9.284 1.00 82.50 669 GLU A N 1
ATOM 5221 C CA . GLU A 1 669 ? 30.590 12.034 -10.635 1.00 82.50 669 GLU A CA 1
ATOM 5222 C C . GLU A 1 669 ? 29.584 12.471 -11.714 1.00 82.50 669 GLU A C 1
ATOM 5224 O O . GLU A 1 669 ? 29.986 12.746 -12.845 1.00 82.50 669 GLU A O 1
ATOM 5229 N N . VAL A 1 670 ? 28.295 12.532 -11.363 1.00 85.31 670 VAL A N 1
ATOM 5230 C CA . VAL A 1 670 ? 27.191 12.943 -12.242 1.00 85.31 670 VAL A CA 1
ATOM 5231 C C . VAL A 1 670 ? 26.789 14.370 -11.880 1.00 85.31 670 VAL A C 1
ATOM 5233 O O . VAL A 1 670 ? 26.489 14.653 -10.722 1.00 85.31 670 VAL A O 1
ATOM 5236 N N . GLU A 1 671 ? 26.759 15.266 -12.861 1.00 85.12 671 GLU A N 1
ATOM 5237 C CA . GLU A 1 671 ? 26.289 16.643 -12.689 1.00 85.12 671 GLU A CA 1
ATOM 5238 C C . GLU A 1 671 ? 24.762 16.720 -12.785 1.00 85.12 671 GLU A C 1
ATOM 5240 O O . GLU A 1 671 ? 24.119 17.357 -11.947 1.00 85.12 671 GLU A O 1
ATOM 5245 N N . LYS A 1 672 ? 24.166 16.073 -13.800 1.00 87.00 672 LYS A N 1
ATOM 5246 C CA . LYS A 1 672 ? 22.712 16.099 -14.007 1.00 87.00 672 LYS A CA 1
ATOM 5247 C C . LYS A 1 672 ? 22.179 14.884 -14.770 1.00 87.00 672 LYS A C 1
ATOM 5249 O O . LYS A 1 672 ? 22.327 14.793 -15.992 1.00 87.00 672 LYS A O 1
ATOM 5254 N N . ILE A 1 673 ? 21.452 14.022 -14.060 1.00 88.56 673 ILE A N 1
ATOM 5255 C CA . ILE A 1 673 ? 20.717 12.870 -14.603 1.00 88.56 673 ILE A CA 1
ATOM 5256 C C . ILE A 1 673 ? 19.806 13.324 -15.762 1.00 88.56 673 ILE A C 1
ATOM 5258 O O . ILE A 1 673 ? 18.920 14.161 -15.584 1.00 88.56 673 ILE A O 1
ATOM 5262 N N . GLY A 1 674 ? 20.062 12.788 -16.957 1.00 86.62 674 GLY A N 1
ATOM 5263 C CA . GLY A 1 674 ? 19.357 13.090 -18.205 1.00 86.62 674 GLY A CA 1
ATOM 5264 C C . GLY A 1 674 ? 18.320 12.041 -18.595 1.00 86.62 674 GLY A C 1
ATOM 5265 O O . GLY A 1 674 ? 17.224 12.403 -19.009 1.00 86.62 674 GLY A O 1
ATOM 5266 N N . ALA A 1 675 ? 18.641 10.761 -18.417 1.00 90.25 675 ALA A N 1
ATOM 5267 C CA . ALA A 1 675 ? 17.772 9.609 -18.652 1.00 90.25 675 ALA A CA 1
ATOM 5268 C C . ALA A 1 675 ? 18.286 8.399 -17.841 1.00 90.25 675 ALA A C 1
ATOM 5270 O O . ALA A 1 675 ? 19.458 8.380 -17.446 1.00 90.25 675 ALA A O 1
ATOM 5271 N N . LEU A 1 676 ? 17.418 7.417 -17.567 1.00 92.31 676 LEU A N 1
ATOM 5272 C CA . LEU A 1 676 ? 17.699 6.261 -16.703 1.00 92.31 676 LEU A CA 1
ATOM 5273 C C . LEU A 1 676 ? 17.161 4.958 -17.308 1.00 92.31 676 LEU A C 1
ATOM 5275 O O . LEU A 1 676 ? 15.996 4.907 -17.690 1.00 92.31 676 LEU A O 1
ATOM 5279 N N . ALA A 1 677 ? 17.960 3.892 -17.276 1.00 93.06 677 ALA A N 1
ATOM 5280 C CA . ALA A 1 677 ? 17.517 2.524 -17.559 1.00 93.06 677 ALA A CA 1
ATOM 5281 C C . ALA A 1 677 ? 18.087 1.534 -16.532 1.00 93.06 677 ALA A C 1
ATOM 5283 O O . ALA A 1 677 ? 19.080 1.822 -15.861 1.00 93.06 677 ALA A O 1
ATOM 5284 N N . TYR A 1 678 ? 17.480 0.354 -16.419 1.00 91.88 678 TYR A N 1
ATOM 5285 C CA . TYR A 1 678 ? 17.936 -0.725 -15.541 1.00 91.88 678 TYR A CA 1
ATOM 5286 C C . TYR A 1 678 ? 18.396 -1.931 -16.363 1.00 91.88 678 TYR A C 1
ATOM 5288 O O . TYR A 1 678 ? 17.636 -2.460 -17.171 1.00 91.88 678 TYR A O 1
ATOM 5296 N N . ASP A 1 679 ? 19.625 -2.392 -16.133 1.00 90.38 679 ASP A N 1
ATOM 5297 C CA . ASP A 1 679 ? 20.113 -3.631 -16.735 1.00 90.38 679 ASP A CA 1
ATOM 5298 C C . ASP A 1 679 ? 19.663 -4.836 -15.898 1.00 90.38 679 ASP A C 1
ATOM 5300 O O . ASP A 1 679 ? 20.224 -5.130 -14.841 1.00 90.38 679 ASP A O 1
ATOM 5304 N N . GLU A 1 680 ? 18.664 -5.566 -16.397 1.00 86.31 680 GLU A N 1
ATOM 5305 C CA . GLU A 1 680 ? 18.110 -6.763 -15.750 1.00 86.31 680 GLU A CA 1
ATOM 5306 C C . GLU A 1 680 ? 19.125 -7.920 -15.611 1.00 86.31 680 GLU A C 1
ATOM 5308 O O . GLU A 1 680 ? 18.865 -8.861 -14.854 1.00 86.31 680 GLU A O 1
ATOM 5313 N N . LEU A 1 681 ? 20.277 -7.870 -16.302 1.00 84.62 681 LEU A N 1
ATOM 5314 C CA . LEU A 1 681 ? 21.330 -8.887 -16.220 1.00 84.62 681 LEU A CA 1
ATOM 5315 C C . LEU A 1 681 ? 22.347 -8.587 -15.103 1.00 84.62 681 LEU A C 1
ATOM 5317 O O . LEU A 1 681 ? 22.566 -9.433 -14.233 1.00 84.62 681 LEU A O 1
ATOM 5321 N N . THR A 1 682 ? 22.958 -7.393 -15.078 1.00 84.75 682 THR A N 1
ATOM 5322 C CA . THR A 1 682 ? 23.893 -7.014 -13.994 1.00 84.75 682 THR A CA 1
ATOM 5323 C C . THR A 1 682 ? 23.189 -6.488 -12.745 1.00 84.75 682 THR A C 1
ATOM 5325 O O . THR A 1 682 ? 23.742 -6.576 -11.651 1.00 84.75 682 THR A O 1
ATOM 5328 N N . GLY A 1 683 ? 21.955 -5.992 -12.844 1.00 84.69 683 GLY A N 1
ATOM 5329 C CA . GLY A 1 683 ? 21.225 -5.324 -11.760 1.00 84.69 683 GLY A CA 1
ATOM 5330 C C . GLY A 1 683 ? 21.755 -3.934 -11.391 1.00 84.69 683 GLY A C 1
ATOM 5331 O O . GLY A 1 683 ? 21.550 -3.511 -10.246 1.00 84.69 683 GLY A O 1
ATOM 5332 N N . ASN A 1 684 ? 22.439 -3.272 -12.329 1.00 89.56 684 ASN A N 1
ATOM 5333 C CA . ASN A 1 684 ? 22.911 -1.891 -12.239 1.00 89.56 684 ASN A CA 1
ATOM 5334 C C . ASN A 1 684 ? 21.912 -0.923 -12.900 1.00 89.56 684 ASN A C 1
ATOM 5336 O O . ASN A 1 684 ? 21.138 -1.312 -13.777 1.00 89.56 684 ASN A O 1
ATOM 5340 N N . ILE A 1 685 ? 21.972 0.356 -12.525 1.00 91.31 685 ILE A N 1
ATOM 5341 C CA . ILE A 1 685 ? 21.277 1.445 -13.231 1.00 91.31 685 ILE A CA 1
ATOM 5342 C C . ILE A 1 685 ? 22.246 2.106 -14.212 1.00 91.31 685 ILE A C 1
ATOM 5344 O O . ILE A 1 685 ? 23.356 2.472 -13.830 1.00 91.31 685 ILE A O 1
ATOM 5348 N N . ILE A 1 686 ? 21.822 2.291 -15.461 1.00 93.31 686 ILE A N 1
ATOM 5349 C CA . ILE A 1 686 ? 22.542 3.082 -16.460 1.00 93.31 686 ILE A CA 1
ATOM 5350 C C . ILE A 1 686 ? 21.947 4.491 -16.503 1.00 93.31 686 ILE A C 1
ATOM 5352 O O . ILE A 1 686 ? 20.729 4.669 -16.520 1.00 93.31 686 ILE A O 1
ATOM 5356 N N . ILE A 1 687 ? 22.824 5.492 -16.513 1.00 93.19 687 ILE A N 1
ATOM 5357 C CA . ILE A 1 687 ? 22.501 6.916 -16.415 1.00 93.19 687 ILE A CA 1
ATOM 5358 C C . ILE A 1 687 ? 23.147 7.652 -17.583 1.00 93.19 687 ILE A C 1
ATOM 5360 O O . ILE A 1 687 ? 24.354 7.514 -17.791 1.00 93.19 687 ILE A O 1
ATOM 5364 N N . SER A 1 688 ? 22.386 8.487 -18.295 1.00 92.88 688 SER A N 1
ATOM 5365 C CA . SER A 1 688 ? 22.975 9.548 -19.121 1.00 92.88 688 SER A CA 1
ATOM 5366 C C . SER A 1 688 ? 23.168 10.816 -18.283 1.00 92.88 688 SER A C 1
ATOM 5368 O O . SER A 1 688 ? 22.283 11.216 -17.527 1.00 92.88 688 SER A O 1
ATOM 5370 N N . ASP A 1 689 ? 24.325 11.465 -18.400 1.00 91.12 689 ASP A N 1
ATOM 5371 C CA . ASP A 1 689 ? 24.548 12.802 -17.851 1.00 91.12 689 ASP A CA 1
ATOM 5372 C C . ASP A 1 689 ? 24.268 13.848 -18.935 1.00 91.12 689 ASP A C 1
ATOM 5374 O O . ASP A 1 689 ? 24.997 13.963 -19.927 1.00 91.12 689 ASP A O 1
ATOM 5378 N N . SER A 1 690 ? 23.194 14.609 -18.731 1.00 87.12 690 SER A N 1
ATOM 5379 C CA . SER A 1 690 ? 22.709 15.634 -19.663 1.00 87.12 690 SER A CA 1
ATOM 5380 C C . SER A 1 690 ? 23.605 16.873 -19.750 1.00 87.12 690 SER A C 1
ATOM 5382 O O . SER A 1 690 ? 23.554 17.579 -20.759 1.00 87.12 690 SER A O 1
ATOM 5384 N N . ALA A 1 691 ? 24.423 17.137 -18.726 1.00 86.06 691 ALA A N 1
ATOM 5385 C CA . ALA A 1 691 ? 25.361 18.255 -18.686 1.00 86.06 691 ALA A CA 1
ATOM 5386 C C . ALA A 1 691 ? 26.758 17.822 -19.155 1.00 86.06 691 ALA A C 1
ATOM 5388 O O . ALA A 1 691 ? 27.338 18.449 -20.041 1.00 86.06 691 ALA A O 1
ATOM 5389 N N . ALA A 1 692 ? 27.269 16.706 -18.627 1.00 86.38 692 ALA A N 1
ATOM 5390 C CA . ALA A 1 692 ? 28.607 16.213 -18.949 1.00 86.38 692 ALA A CA 1
ATOM 5391 C C . ALA A 1 692 ? 28.699 15.470 -20.299 1.00 86.38 692 ALA A C 1
ATOM 5393 O O . ALA A 1 692 ? 29.817 15.240 -20.771 1.00 86.38 692 ALA A O 1
ATOM 5394 N N . LYS A 1 693 ? 27.559 15.088 -20.907 1.00 88.94 693 LYS A N 1
ATOM 5395 C CA . LYS A 1 693 ? 27.441 14.315 -22.164 1.00 88.94 693 LYS A CA 1
ATOM 5396 C C . LYS A 1 693 ? 28.167 12.954 -22.100 1.00 88.94 693 LYS A C 1
ATOM 5398 O O . LYS A 1 693 ? 29.049 12.651 -22.910 1.00 88.94 693 LYS A O 1
ATOM 5403 N N . LYS A 1 694 ? 27.832 12.143 -21.087 1.00 91.25 694 LYS A N 1
ATOM 5404 C CA . LYS A 1 694 ? 28.453 10.829 -20.791 1.00 91.25 694 LYS A CA 1
ATOM 5405 C C . LYS A 1 694 ? 27.413 9.802 -20.349 1.00 91.25 694 LYS A C 1
ATOM 5407 O O . LYS A 1 694 ? 26.328 10.186 -19.925 1.00 91.25 694 LYS A O 1
ATOM 5412 N N . PHE A 1 695 ? 27.786 8.524 -20.363 1.00 93.25 695 PHE A N 1
ATOM 5413 C CA . PHE A 1 695 ? 27.030 7.452 -19.712 1.00 93.25 695 PHE A CA 1
ATOM 5414 C C . PHE A 1 695 ? 27.802 6.845 -18.536 1.00 93.25 695 PHE A C 1
ATOM 5416 O O . PHE A 1 695 ? 29.019 6.643 -18.622 1.00 93.25 695 PHE A O 1
ATOM 5423 N N . PHE A 1 696 ? 27.077 6.508 -17.470 1.00 91.75 696 PHE A N 1
ATOM 5424 C CA . PHE A 1 696 ? 27.584 5.833 -16.275 1.00 91.75 696 PHE A CA 1
ATOM 5425 C C . PHE A 1 696 ? 26.727 4.605 -15.936 1.00 91.75 696 PHE A C 1
ATOM 5427 O O . PHE A 1 696 ? 25.511 4.644 -16.097 1.00 91.75 696 PHE A O 1
ATOM 5434 N N . SER A 1 697 ? 27.347 3.544 -15.421 1.00 92.06 697 SER A N 1
ATOM 5435 C CA . SER A 1 697 ? 26.686 2.404 -14.771 1.00 92.06 697 SER A CA 1
ATOM 5436 C C . SER A 1 697 ? 26.861 2.534 -13.257 1.00 92.06 697 SER A C 1
ATOM 5438 O O . SER A 1 697 ? 27.976 2.733 -12.787 1.00 92.06 697 SER A O 1
ATOM 5440 N N . VAL A 1 698 ? 25.791 2.395 -12.479 1.00 89.06 698 VAL A N 1
ATOM 5441 C CA . VAL A 1 698 ? 25.805 2.504 -11.012 1.00 89.06 698 VAL A CA 1
ATOM 5442 C C . VAL A 1 698 ? 25.344 1.191 -10.383 1.00 89.06 698 VAL A C 1
ATOM 5444 O O . VAL A 1 698 ? 24.236 0.724 -10.653 1.00 89.06 698 VAL A O 1
ATOM 5447 N N . ASP A 1 699 ? 26.172 0.612 -9.511 1.00 85.62 699 ASP A N 1
ATOM 5448 C CA . ASP A 1 699 ? 25.768 -0.522 -8.672 1.00 85.62 699 ASP A CA 1
ATOM 5449 C C . ASP A 1 699 ? 24.953 -0.028 -7.468 1.00 85.62 699 ASP A C 1
ATOM 5451 O O . ASP A 1 699 ? 25.477 0.616 -6.558 1.00 85.62 699 ASP A O 1
ATOM 5455 N N . LEU A 1 700 ? 23.670 -0.390 -7.431 1.00 75.88 700 LEU A N 1
ATOM 5456 C CA . LEU A 1 700 ? 22.742 -0.016 -6.360 1.00 75.88 700 LEU A CA 1
ATOM 5457 C C . LEU A 1 700 ? 23.134 -0.557 -4.973 1.00 75.88 700 LEU A C 1
ATOM 5459 O O . LEU A 1 700 ? 22.701 -0.012 -3.964 1.00 75.88 700 LEU A O 1
ATOM 5463 N N . ASN A 1 701 ? 23.948 -1.615 -4.890 1.00 74.88 701 ASN A N 1
ATOM 5464 C CA . ASN A 1 701 ? 24.350 -2.197 -3.603 1.00 74.88 701 ASN A CA 1
ATOM 5465 C C . ASN A 1 701 ? 25.488 -1.417 -2.925 1.00 74.88 701 ASN A C 1
ATOM 5467 O O . ASN A 1 701 ? 25.642 -1.497 -1.707 1.00 74.88 701 ASN A O 1
ATOM 5471 N N . THR A 1 702 ? 26.302 -0.697 -3.703 1.00 75.31 702 THR A N 1
ATOM 5472 C CA . THR A 1 702 ? 27.500 0.009 -3.213 1.00 75.31 702 THR A CA 1
ATOM 5473 C C . THR A 1 702 ? 27.484 1.514 -3.476 1.00 75.31 702 THR A C 1
ATOM 5475 O O . THR A 1 702 ? 28.244 2.245 -2.845 1.00 75.31 702 THR A O 1
ATOM 5478 N N . GLY A 1 703 ? 26.627 1.992 -4.383 1.00 69.88 703 GLY A N 1
ATOM 5479 C CA . GLY A 1 703 ? 26.553 3.391 -4.805 1.00 69.88 703 GLY A CA 1
ATOM 5480 C C . GLY A 1 703 ? 27.692 3.838 -5.729 1.00 69.88 703 GLY A C 1
ATOM 5481 O O . GLY A 1 703 ? 27.754 5.017 -6.070 1.00 69.88 703 GLY A O 1
ATOM 5482 N N . TYR A 1 704 ? 28.594 2.939 -6.139 1.00 81.56 704 TYR A N 1
ATOM 5483 C CA . TYR A 1 704 ? 29.704 3.296 -7.023 1.00 81.56 704 TYR A CA 1
ATOM 5484 C C . TYR A 1 704 ? 29.243 3.479 -8.472 1.00 81.56 704 TYR A C 1
ATOM 5486 O O . TYR A 1 704 ? 28.670 2.569 -9.077 1.00 81.56 704 TYR A O 1
ATOM 5494 N N . SER A 1 705 ? 29.558 4.647 -9.036 1.00 84.19 705 SER A N 1
ATOM 5495 C CA . SER A 1 705 ? 29.500 4.924 -10.468 1.00 84.19 705 SER A CA 1
ATOM 5496 C C . SER A 1 705 ? 30.718 4.356 -11.198 1.00 84.19 705 SER A C 1
ATOM 5498 O O . SER A 1 705 ? 31.844 4.378 -10.702 1.00 84.19 705 SER A O 1
ATOM 5500 N N . THR A 1 706 ? 30.493 3.867 -12.413 1.00 87.31 706 THR A N 1
ATOM 5501 C CA . THR A 1 706 ? 31.526 3.493 -13.378 1.00 87.31 706 THR A CA 1
ATOM 5502 C C . THR A 1 706 ? 31.230 4.162 -14.716 1.00 87.31 706 THR A C 1
ATOM 5504 O O . THR A 1 706 ? 30.106 4.136 -15.212 1.00 87.31 706 THR A O 1
ATOM 5507 N N . HIS A 1 707 ? 32.231 4.815 -15.304 1.00 86.94 707 HIS A N 1
ATOM 5508 C CA . HIS A 1 707 ? 32.103 5.461 -16.613 1.00 86.94 707 HIS A CA 1
ATOM 5509 C C . HIS A 1 707 ? 32.019 4.406 -17.728 1.00 86.94 707 HIS A C 1
ATOM 5511 O O . HIS A 1 707 ? 32.867 3.519 -17.796 1.00 86.94 707 HIS A O 1
ATOM 5517 N N . LEU A 1 708 ? 30.997 4.508 -18.586 1.00 86.69 708 LEU A N 1
ATOM 5518 C CA . LEU A 1 708 ? 30.798 3.625 -19.742 1.00 86.69 708 LEU A CA 1
ATOM 5519 C C . LEU A 1 708 ? 31.306 4.264 -21.041 1.00 86.69 708 LEU A C 1
ATOM 5521 O O . LEU A 1 708 ? 32.088 3.665 -21.774 1.00 86.69 708 LEU A O 1
ATOM 5525 N N . LEU A 1 709 ? 30.825 5.474 -21.351 1.00 86.12 709 LEU A N 1
ATOM 5526 C CA . LEU A 1 709 ? 31.009 6.110 -22.657 1.00 86.12 709 LEU A CA 1
ATOM 5527 C C . LEU A 1 709 ? 31.078 7.636 -22.529 1.00 86.12 709 LEU A C 1
ATOM 5529 O O . LEU A 1 709 ? 30.369 8.251 -21.731 1.00 86.12 709 LEU A O 1
ATOM 5533 N N . SER A 1 710 ? 31.914 8.267 -23.353 1.00 80.06 710 SER A N 1
ATOM 5534 C CA . SER A 1 710 ? 31.956 9.724 -23.523 1.00 80.06 710 SER A CA 1
ATOM 5535 C C . SER A 1 710 ? 32.405 10.108 -24.929 1.00 80.06 710 SER A C 1
ATOM 5537 O O . SER A 1 710 ? 33.285 9.456 -25.489 1.00 80.06 710 SER A O 1
ATOM 5539 N N . GLY A 1 711 ? 31.874 11.223 -25.434 1.00 70.00 711 GLY A N 1
ATOM 5540 C CA . GLY A 1 711 ? 32.221 11.789 -26.739 1.00 70.00 711 GLY A CA 1
ATOM 5541 C C . GLY A 1 711 ? 31.228 11.414 -27.840 1.00 70.00 711 GLY A C 1
ATOM 5542 O O . GLY A 1 711 ? 30.767 10.277 -27.922 1.00 70.00 711 GLY A O 1
ATOM 5543 N N . ASP A 1 712 ? 30.923 12.378 -28.711 1.00 80.19 712 ASP A N 1
ATOM 5544 C CA . ASP A 1 712 ? 29.936 12.228 -29.793 1.00 80.19 712 ASP A CA 1
ATOM 5545 C C . ASP A 1 712 ? 28.511 11.892 -29.282 1.00 80.19 712 ASP A C 1
ATOM 5547 O O . ASP A 1 712 ? 27.798 11.097 -29.884 1.00 80.19 712 ASP A O 1
ATOM 5551 N N . ILE A 1 713 ? 28.115 12.470 -28.139 1.00 87.81 713 ILE A N 1
ATOM 5552 C CA . ILE A 1 713 ? 26.779 12.333 -27.528 1.00 87.81 713 ILE A CA 1
ATOM 5553 C C . ILE A 1 713 ? 26.119 13.718 -27.487 1.00 87.81 713 ILE A C 1
ATOM 5555 O O . ILE A 1 713 ? 26.693 14.666 -26.944 1.00 87.81 713 ILE A O 1
ATOM 5559 N N . GLY A 1 714 ? 24.926 13.820 -28.068 1.00 87.38 714 GLY A N 1
ATOM 5560 C CA . GLY A 1 714 ? 24.033 14.973 -28.062 1.00 87.38 714 GLY A CA 1
ATOM 5561 C C . GLY A 1 714 ? 23.025 14.898 -26.912 1.00 87.38 714 GLY A C 1
ATOM 5562 O O . GLY A 1 714 ? 23.419 14.821 -25.744 1.00 87.38 714 GLY A O 1
ATOM 5563 N N . LYS A 1 715 ? 21.724 15.009 -27.188 1.00 88.81 715 LYS A N 1
ATOM 5564 C CA . LYS A 1 715 ? 20.671 15.158 -26.169 1.00 88.81 715 LYS A CA 1
ATOM 5565 C C . LYS A 1 715 ? 19.864 13.869 -26.034 1.00 88.81 715 LYS A C 1
ATOM 5567 O O . LYS A 1 715 ? 18.855 13.668 -26.712 1.00 88.81 715 LYS A O 1
ATOM 5572 N N . VAL A 1 716 ? 20.332 13.033 -25.110 1.00 91.56 716 VAL A N 1
ATOM 5573 C CA . VAL A 1 716 ? 19.684 11.784 -24.701 1.00 91.56 716 VAL A CA 1
ATOM 5574 C C . VAL A 1 716 ? 18.444 12.091 -23.865 1.00 91.56 716 VAL A C 1
ATOM 5576 O O . VAL A 1 716 ? 18.576 12.580 -22.742 1.00 91.56 716 VAL A O 1
ATOM 5579 N N . GLU A 1 717 ? 17.266 11.800 -24.411 1.00 87.12 717 GLU A N 1
ATOM 5580 C CA . GLU A 1 717 ? 15.977 11.939 -23.710 1.00 87.12 717 GLU A CA 1
ATOM 5581 C C . GLU A 1 717 ? 15.478 10.579 -23.195 1.00 87.12 717 GLU A C 1
ATOM 5583 O O . GLU A 1 717 ? 15.144 10.462 -22.016 1.00 87.12 717 GLU A O 1
ATOM 5588 N N . GLY A 1 718 ? 15.527 9.549 -24.050 1.00 91.12 718 GLY A N 1
ATOM 5589 C CA . GLY A 1 718 ? 15.159 8.162 -23.754 1.00 91.12 718 GLY A CA 1
ATOM 5590 C C . GLY A 1 718 ? 16.324 7.173 -23.880 1.00 91.12 718 GLY A C 1
ATOM 5591 O O . GLY A 1 718 ? 17.230 7.350 -24.702 1.00 91.12 718 GLY A O 1
ATOM 5592 N N . ILE A 1 719 ? 16.295 6.123 -23.060 1.00 94.69 719 ILE A N 1
ATOM 5593 C CA . ILE A 1 719 ? 17.266 5.019 -23.007 1.00 94.69 719 ILE A CA 1
ATOM 5594 C C . ILE A 1 719 ? 16.558 3.760 -22.500 1.00 94.69 719 ILE A C 1
ATOM 5596 O O . ILE A 1 719 ? 15.815 3.829 -21.525 1.00 94.69 719 ILE A O 1
ATOM 5600 N N . ASP A 1 720 ? 16.849 2.610 -23.105 1.00 94.75 720 ASP A N 1
ATOM 5601 C CA . ASP A 1 720 ? 16.384 1.306 -22.624 1.00 94.75 720 ASP A CA 1
ATOM 5602 C C . ASP A 1 720 ? 17.422 0.202 -22.928 1.00 94.75 720 ASP A C 1
ATOM 5604 O O . ASP A 1 720 ? 18.352 0.384 -23.726 1.00 94.75 720 ASP A O 1
ATOM 5608 N N . VAL A 1 721 ? 17.313 -0.938 -22.245 1.00 94.12 721 VAL A N 1
ATOM 5609 C CA . VAL A 1 721 ? 18.300 -2.028 -22.261 1.00 94.12 721 VAL A CA 1
ATOM 5610 C C . VAL A 1 721 ? 17.657 -3.336 -22.713 1.00 94.12 721 VAL A C 1
ATOM 5612 O O . VAL A 1 721 ? 16.628 -3.765 -22.206 1.00 94.12 721 VAL A O 1
ATOM 5615 N N . ASP A 1 722 ? 18.326 -4.017 -23.637 1.00 92.62 722 ASP A N 1
ATOM 5616 C CA . ASP A 1 722 ? 18.052 -5.396 -24.025 1.00 92.62 722 ASP A CA 1
ATOM 5617 C C . ASP A 1 722 ? 18.932 -6.342 -23.185 1.00 92.62 722 ASP A C 1
ATOM 5619 O O . ASP A 1 722 ? 20.115 -6.496 -23.497 1.00 92.62 722 ASP A O 1
ATOM 5623 N N . PRO A 1 723 ? 18.406 -7.015 -22.143 1.00 88.69 723 PRO A N 1
ATOM 5624 C CA . PRO A 1 723 ? 19.178 -7.959 -21.331 1.00 88.69 723 PRO A CA 1
ATOM 5625 C C . PRO A 1 723 ? 19.392 -9.326 -22.011 1.00 88.69 723 PRO A C 1
ATOM 5627 O O . PRO A 1 723 ? 20.148 -10.156 -21.499 1.00 88.69 723 PRO A O 1
ATOM 5630 N N . LEU A 1 724 ? 18.742 -9.600 -23.150 1.00 87.81 724 LEU A N 1
ATOM 5631 C CA . LEU A 1 724 ? 18.859 -10.870 -23.875 1.00 87.81 724 LEU A CA 1
ATOM 5632 C C . LEU A 1 724 ? 20.016 -10.838 -24.885 1.00 87.81 724 LEU A C 1
ATOM 5634 O O . LEU A 1 724 ? 20.778 -11.801 -24.968 1.00 87.81 724 LEU A O 1
ATOM 5638 N N . GLY A 1 725 ? 20.195 -9.733 -25.609 1.00 86.56 725 GLY A N 1
ATOM 5639 C CA . GLY A 1 725 ? 21.424 -9.432 -26.346 1.00 86.56 725 GLY A CA 1
ATOM 5640 C C . GLY A 1 725 ? 22.527 -8.824 -25.469 1.00 86.56 725 GLY A C 1
ATOM 5641 O O . GLY A 1 725 ? 23.711 -9.004 -25.760 1.00 86.56 725 GLY A O 1
ATOM 5642 N N . HIS A 1 726 ? 22.163 -8.196 -24.345 1.00 89.75 726 HIS A N 1
ATOM 5643 C CA . HIS A 1 726 ? 23.018 -7.345 -23.503 1.00 89.75 726 HIS A CA 1
ATOM 5644 C C . HIS A 1 726 ? 23.563 -6.133 -24.283 1.00 89.75 726 HIS A C 1
ATOM 5646 O O . HIS A 1 726 ? 24.769 -5.872 -24.357 1.00 89.75 726 HIS A O 1
ATOM 5652 N N . ASN A 1 727 ? 22.619 -5.417 -24.895 1.00 92.50 727 ASN A N 1
ATOM 5653 C CA . ASN A 1 727 ? 22.820 -4.191 -25.661 1.00 92.50 727 ASN A CA 1
ATOM 5654 C C . ASN A 1 727 ? 22.008 -3.051 -25.024 1.00 92.50 727 ASN A C 1
ATOM 5656 O O . ASN A 1 727 ? 20.968 -3.289 -24.413 1.00 92.50 727 ASN A O 1
ATOM 5660 N N . MET A 1 728 ? 22.452 -1.813 -25.199 1.00 94.88 728 MET A N 1
ATOM 5661 C CA . MET A 1 728 ? 21.757 -0.605 -24.750 1.00 94.88 728 MET A CA 1
ATOM 5662 C C . MET A 1 728 ? 21.415 0.253 -25.968 1.00 94.88 728 MET A C 1
ATOM 5664 O O . MET A 1 728 ? 22.273 0.463 -26.828 1.00 94.88 728 MET A O 1
ATOM 5668 N N . TYR A 1 729 ? 20.181 0.752 -26.017 1.00 96.25 729 TYR A N 1
ATOM 5669 C CA . TYR A 1 729 ? 19.654 1.591 -27.090 1.00 96.25 729 TYR A CA 1
ATOM 5670 C C . TYR A 1 729 ? 19.282 2.957 -26.510 1.00 96.25 729 TYR A C 1
ATOM 5672 O O . TYR A 1 729 ? 18.747 3.035 -25.402 1.00 96.25 729 TYR A O 1
ATOM 5680 N N . TRP A 1 730 ? 19.548 4.039 -27.238 1.00 95.81 730 TRP A N 1
ATOM 5681 C CA . TRP A 1 730 ? 19.126 5.378 -26.824 1.00 95.81 730 TRP A CA 1
ATOM 5682 C C . TRP A 1 730 ? 18.746 6.254 -28.015 1.00 95.81 730 TRP A C 1
ATOM 5684 O O . TRP A 1 730 ? 19.248 6.072 -29.128 1.00 95.81 730 TRP A O 1
ATOM 5694 N N . VAL A 1 731 ? 17.866 7.222 -27.759 1.00 94.88 731 VAL A N 1
ATOM 5695 C CA . VAL A 1 731 ? 17.512 8.279 -28.715 1.00 94.88 731 VAL A CA 1
ATOM 5696 C C . VAL A 1 731 ? 18.370 9.511 -28.468 1.00 94.88 731 VAL A C 1
ATOM 5698 O O . VAL A 1 731 ? 18.597 9.900 -27.322 1.00 94.88 731 VAL A O 1
ATOM 5701 N N . ASP A 1 732 ? 18.830 10.151 -29.537 1.00 93.25 732 ASP A N 1
ATOM 5702 C CA . ASP A 1 732 ? 19.520 11.434 -29.474 1.00 93.25 732 ASP A CA 1
ATOM 5703 C C . ASP A 1 732 ? 18.755 12.482 -30.288 1.00 93.25 732 ASP A C 1
ATOM 5705 O O . ASP A 1 732 ? 18.834 12.541 -31.516 1.00 93.25 732 ASP A O 1
ATOM 5709 N N . SER A 1 733 ? 18.014 13.329 -29.577 1.00 89.69 733 SER A N 1
ATOM 5710 C CA . SER A 1 733 ? 17.167 14.380 -30.158 1.00 89.69 733 SER A CA 1
ATOM 5711 C C . SER A 1 733 ? 17.956 15.579 -30.716 1.00 89.69 733 SER A C 1
ATOM 5713 O O . SER A 1 733 ? 17.386 16.422 -31.405 1.00 89.69 733 SER A O 1
ATOM 5715 N N . GLU A 1 734 ? 19.265 15.664 -30.440 1.00 89.06 734 GLU A N 1
ATOM 5716 C CA . GLU A 1 734 ? 20.178 16.699 -30.955 1.00 89.06 734 GLU A CA 1
ATOM 5717 C C . GLU A 1 734 ? 20.915 16.215 -32.219 1.00 89.06 734 GLU A C 1
ATOM 5719 O O . GLU A 1 734 ? 21.209 17.018 -33.103 1.00 89.06 734 GLU A O 1
ATOM 5724 N N . ARG A 1 735 ? 21.166 14.901 -32.334 1.00 88.88 735 ARG A N 1
ATOM 5725 C CA . ARG A 1 735 ? 21.745 14.243 -33.526 1.00 88.88 735 ARG A CA 1
ATOM 5726 C C . ARG A 1 735 ? 20.693 13.693 -34.503 1.00 88.88 735 ARG A C 1
ATOM 5728 O O . ARG A 1 735 ? 21.045 13.392 -35.640 1.00 88.88 735 ARG A O 1
ATOM 5735 N N . LEU A 1 736 ? 19.432 13.572 -34.076 1.00 91.50 736 LEU A N 1
ATOM 5736 C CA . LEU A 1 736 ? 18.328 12.903 -34.786 1.00 91.50 736 LEU A CA 1
ATOM 5737 C C . LEU A 1 736 ? 18.623 11.421 -35.099 1.00 91.50 736 LEU A C 1
ATOM 5739 O O . LEU A 1 736 ? 18.299 10.920 -36.179 1.00 91.50 736 LEU A O 1
ATOM 5743 N N . THR A 1 737 ? 19.248 10.719 -34.149 1.00 93.31 737 THR A N 1
ATOM 5744 C CA . THR A 1 737 ? 19.664 9.312 -34.282 1.00 93.31 737 THR A CA 1
ATOM 5745 C C . THR A 1 737 ? 19.056 8.408 -33.210 1.00 93.31 737 THR A C 1
ATOM 5747 O O . THR A 1 737 ? 18.719 8.845 -32.110 1.00 93.31 737 THR A O 1
ATOM 5750 N N . VAL A 1 738 ? 18.957 7.115 -33.532 1.00 95.06 738 VAL A N 1
ATOM 5751 C CA . VAL A 1 738 ? 18.912 6.031 -32.538 1.00 95.06 738 VAL A CA 1
ATOM 5752 C C . VAL A 1 738 ? 20.241 5.302 -32.628 1.00 95.06 738 VAL A C 1
ATOM 5754 O O . VAL A 1 738 ? 20.633 4.854 -33.710 1.00 95.06 738 VAL A O 1
ATOM 5757 N N . GLU A 1 739 ? 20.943 5.188 -31.509 1.00 94.31 739 GLU A N 1
ATOM 5758 C CA . GLU A 1 739 ? 22.242 4.520 -31.426 1.00 94.31 739 GLU A CA 1
ATOM 5759 C C . GLU A 1 739 ? 22.151 3.282 -30.520 1.00 94.31 739 GLU A C 1
ATOM 5761 O O . GLU A 1 739 ? 21.322 3.210 -29.610 1.00 94.31 739 GLU A O 1
ATOM 5766 N N . ILE A 1 740 ? 22.997 2.290 -30.804 1.00 94.81 740 ILE A N 1
ATOM 5767 C CA . ILE A 1 740 ? 23.113 1.034 -30.052 1.00 94.81 740 ILE A CA 1
ATOM 5768 C C . ILE A 1 740 ? 24.570 0.826 -29.624 1.00 94.81 740 ILE A C 1
ATOM 5770 O O . ILE A 1 740 ? 25.495 1.082 -30.399 1.00 94.81 740 ILE A O 1
ATOM 5774 N N . ILE A 1 741 ? 24.779 0.340 -28.399 1.00 93.06 741 ILE A N 1
ATOM 5775 C CA . ILE A 1 741 ? 26.081 -0.082 -27.862 1.00 93.06 741 ILE A CA 1
ATOM 5776 C C . ILE A 1 741 ? 25.972 -1.474 -27.229 1.00 93.06 741 ILE A C 1
ATOM 5778 O O . ILE A 1 741 ? 24.990 -1.774 -26.547 1.00 93.06 741 ILE A O 1
ATOM 5782 N N . SER A 1 742 ? 26.984 -2.327 -27.412 1.00 91.25 742 SER A N 1
ATOM 5783 C CA . SER A 1 742 ? 27.069 -3.573 -26.639 1.00 91.25 742 SER A CA 1
ATOM 5784 C C . SER A 1 742 ? 27.629 -3.285 -25.254 1.00 91.25 742 SER A C 1
ATOM 5786 O O . SER A 1 742 ? 28.727 -2.744 -25.126 1.00 91.25 742 SER A O 1
ATOM 5788 N N . LEU A 1 743 ? 26.934 -3.724 -24.207 1.00 89.50 743 LEU A N 1
ATOM 5789 C CA . LEU A 1 743 ? 27.425 -3.593 -22.834 1.00 89.50 743 LEU A CA 1
ATOM 5790 C C . LEU A 1 743 ? 28.547 -4.610 -22.514 1.00 89.50 743 LEU A C 1
ATOM 5792 O O . LEU A 1 743 ? 29.257 -4.440 -21.526 1.00 89.50 743 LEU A O 1
ATOM 5796 N N . LYS A 1 744 ? 28.778 -5.617 -23.382 1.00 84.12 744 LYS A N 1
ATOM 5797 C CA . LYS A 1 744 ? 29.940 -6.530 -23.305 1.00 84.12 744 LYS A CA 1
ATOM 5798 C C . LYS A 1 744 ? 31.238 -5.884 -23.809 1.00 84.12 744 LYS A C 1
ATOM 5800 O O . LYS A 1 744 ? 32.267 -6.011 -23.150 1.00 84.12 744 LYS A O 1
ATOM 5805 N N . SER A 1 745 ? 31.215 -5.276 -25.001 1.00 85.12 745 SER A N 1
ATOM 5806 C CA . SER A 1 745 ? 32.427 -4.812 -25.706 1.00 85.12 745 SER A CA 1
ATOM 5807 C C . SER A 1 745 ? 32.614 -3.292 -25.729 1.00 85.12 745 SER A C 1
ATOM 5809 O O . SER A 1 745 ? 33.704 -2.825 -26.053 1.00 85.12 745 SER A O 1
ATOM 5811 N N . LEU A 1 746 ? 31.579 -2.523 -25.367 1.00 87.38 746 LEU A N 1
ATOM 5812 C CA . LEU A 1 746 ? 31.506 -1.056 -25.458 1.00 87.38 746 LEU A CA 1
ATOM 5813 C C . LEU A 1 746 ? 31.636 -0.499 -26.891 1.00 87.38 746 LEU A C 1
ATOM 5815 O O . LEU A 1 746 ? 31.876 0.693 -27.097 1.00 87.38 746 LEU A O 1
ATOM 5819 N N . GLU A 1 747 ? 31.430 -1.345 -27.899 1.00 88.81 747 GLU A N 1
ATOM 5820 C CA . GLU A 1 747 ? 31.380 -0.949 -29.306 1.00 88.81 747 GLU A CA 1
ATOM 5821 C C . GLU A 1 747 ? 29.976 -0.453 -29.673 1.00 88.81 747 GLU A C 1
ATOM 5823 O O . GLU A 1 747 ? 28.981 -1.051 -29.258 1.00 88.81 747 GLU A O 1
ATOM 5828 N N . ARG A 1 748 ? 29.888 0.625 -30.466 1.00 90.31 748 ARG A N 1
ATOM 5829 C CA . ARG A 1 748 ? 28.619 1.275 -30.849 1.00 90.31 748 ARG A CA 1
ATOM 5830 C C . ARG A 1 748 ? 28.423 1.417 -32.357 1.00 90.31 748 ARG A C 1
ATOM 5832 O O . ARG A 1 748 ? 29.401 1.467 -33.108 1.00 90.31 748 ARG A O 1
ATOM 5839 N N . THR A 1 749 ? 27.169 1.557 -32.783 1.00 91.12 749 THR A N 1
ATOM 5840 C CA . THR A 1 749 ? 26.794 2.001 -34.136 1.00 91.12 749 THR A CA 1
ATOM 5841 C C . THR A 1 749 ? 25.536 2.873 -34.126 1.00 91.12 749 THR A C 1
ATOM 5843 O O . THR A 1 749 ? 24.754 2.840 -33.174 1.00 91.12 749 THR A O 1
ATOM 5846 N N . VAL A 1 750 ? 25.339 3.652 -35.191 1.00 92.31 750 VAL A N 1
ATOM 5847 C CA . VAL A 1 750 ? 24.075 4.358 -35.449 1.00 92.31 750 VAL A CA 1
ATOM 5848 C C . VAL A 1 750 ? 23.115 3.376 -36.116 1.00 92.31 750 VAL A C 1
ATOM 5850 O O . VAL A 1 750 ? 23.390 2.906 -37.218 1.00 92.31 750 VAL A O 1
ATOM 5853 N N . LEU A 1 751 ? 22.007 3.058 -35.446 1.00 92.94 751 LEU A N 1
ATOM 5854 C CA . LEU A 1 751 ? 21.023 2.080 -35.911 1.00 92.94 751 LEU A CA 1
ATOM 5855 C C . LEU A 1 751 ? 19.976 2.720 -36.832 1.00 92.94 751 LEU A C 1
ATOM 5857 O O . LEU A 1 751 ? 19.633 2.147 -37.861 1.00 92.94 751 LEU A O 1
ATOM 5861 N N . LEU A 1 752 ? 19.495 3.915 -36.476 1.00 93.00 752 LEU A N 1
ATOM 5862 C CA . LEU A 1 752 ? 18.554 4.702 -37.278 1.00 93.00 752 LEU A CA 1
ATOM 5863 C C . LEU A 1 752 ? 18.986 6.168 -37.354 1.00 93.00 752 LEU A C 1
ATOM 5865 O O . LEU A 1 752 ? 19.557 6.720 -36.411 1.00 93.00 752 LEU A O 1
ATOM 5869 N N . ARG A 1 753 ? 18.673 6.789 -38.490 1.00 89.56 753 ARG A N 1
ATOM 5870 C CA . ARG A 1 753 ? 18.862 8.208 -38.811 1.00 89.56 753 ARG A CA 1
ATOM 5871 C C . ARG A 1 753 ? 17.789 8.642 -39.814 1.00 89.56 753 ARG A C 1
ATOM 5873 O O . ARG A 1 753 ? 17.058 7.798 -40.330 1.00 89.56 753 ARG A O 1
ATOM 5880 N N . ASP A 1 754 ? 17.746 9.934 -40.127 1.00 79.94 754 ASP A N 1
ATOM 5881 C CA . ASP A 1 754 ? 16.963 10.491 -41.238 1.00 79.94 754 ASP A CA 1
ATOM 5882 C C . ASP A 1 754 ? 15.444 10.220 -41.144 1.00 79.94 754 ASP A C 1
ATOM 5884 O O . ASP A 1 754 ? 14.794 9.840 -42.119 1.00 79.94 754 ASP A O 1
ATOM 5888 N N . PHE A 1 755 ? 14.844 10.490 -39.976 1.00 83.81 755 PHE A N 1
ATOM 5889 C CA . PHE A 1 755 ? 13.399 10.372 -39.688 1.00 83.81 755 PHE A CA 1
ATOM 5890 C C . PHE A 1 755 ? 12.492 11.353 -40.474 1.00 83.81 755 PHE A C 1
ATOM 5892 O O . PHE A 1 755 ? 11.421 11.736 -40.018 1.00 83.81 755 PHE A O 1
ATOM 5899 N N . GLY A 1 756 ? 12.896 11.795 -41.669 1.00 78.19 756 GLY A N 1
ATOM 5900 C CA . GLY A 1 756 ? 12.073 12.621 -42.556 1.00 78.19 756 GLY A CA 1
ATOM 5901 C C . GLY A 1 756 ? 11.775 14.038 -42.048 1.00 78.19 756 GLY A C 1
ATOM 5902 O O . GLY A 1 756 ? 10.820 14.649 -42.528 1.00 78.19 756 GLY A O 1
ATOM 5903 N N . GLY A 1 757 ? 12.566 14.551 -41.102 1.00 78.81 757 GLY A N 1
ATOM 5904 C CA . GLY A 1 757 ? 12.383 15.864 -40.470 1.00 78.81 757 GLY A CA 1
ATOM 5905 C C . GLY A 1 757 ? 11.699 15.827 -39.099 1.00 78.81 757 GLY A C 1
ATOM 5906 O O . GLY A 1 757 ? 11.617 16.866 -38.448 1.00 78.81 757 GLY A O 1
ATOM 5907 N N . ASP A 1 758 ? 11.246 14.655 -38.654 1.00 87.56 758 ASP A N 1
ATOM 5908 C CA . ASP A 1 758 ? 10.734 14.432 -37.302 1.00 87.56 758 ASP A CA 1
ATOM 5909 C C . ASP A 1 758 ? 11.889 14.046 -36.344 1.00 87.56 758 ASP A C 1
ATOM 5911 O O . ASP A 1 758 ? 12.957 13.621 -36.791 1.00 87.56 758 ASP A O 1
ATOM 5915 N N . SER A 1 759 ? 11.720 14.240 -35.031 1.00 89.38 759 SER A N 1
ATOM 5916 C CA . SER A 1 759 ? 12.765 14.027 -34.014 1.00 89.38 759 SER A CA 1
ATOM 5917 C C . SER A 1 759 ? 12.392 12.909 -33.031 1.00 89.38 759 SER A C 1
ATOM 5919 O O . SER A 1 759 ? 11.245 12.882 -32.572 1.00 89.38 759 SER A O 1
ATOM 5921 N N . PRO A 1 760 ? 13.319 11.993 -32.684 1.00 92.38 760 PRO A N 1
ATOM 5922 C CA . PRO A 1 760 ? 13.061 10.943 -31.707 1.00 92.38 760 PRO A CA 1
ATOM 5923 C C . PRO A 1 760 ? 13.056 11.503 -30.280 1.00 92.38 760 PRO A C 1
ATOM 5925 O O . PRO A 1 760 ? 14.035 12.090 -29.816 1.00 92.38 760 PRO A O 1
ATOM 5928 N N . VAL A 1 761 ? 11.930 11.311 -29.593 1.00 90.50 761 VAL A N 1
ATOM 5929 C CA . VAL A 1 761 ? 11.667 11.814 -28.237 1.00 90.50 761 VAL A CA 1
ATOM 5930 C C . VAL A 1 761 ? 11.975 10.749 -27.189 1.00 90.50 761 VAL A C 1
ATOM 5932 O O . VAL A 1 761 ? 12.596 11.062 -26.178 1.00 90.50 761 VAL A O 1
ATOM 5935 N N . ASP A 1 762 ? 11.577 9.497 -27.431 1.00 93.44 762 ASP A N 1
ATOM 5936 C CA . ASP A 1 762 ? 11.737 8.403 -26.469 1.00 93.44 762 ASP A CA 1
ATOM 5937 C C . ASP A 1 762 ? 11.719 7.012 -27.132 1.00 93.44 762 ASP A C 1
ATOM 5939 O O . ASP A 1 762 ? 11.318 6.880 -28.292 1.00 93.44 762 ASP A O 1
ATOM 5943 N N . ILE A 1 763 ? 12.156 5.980 -26.400 1.00 94.94 763 ILE A N 1
ATOM 5944 C CA . ILE A 1 763 ? 12.262 4.587 -26.858 1.00 94.94 763 ILE A CA 1
ATOM 5945 C C . ILE A 1 763 ? 11.876 3.586 -25.757 1.00 94.94 763 ILE A C 1
ATOM 5947 O O . ILE A 1 763 ? 12.305 3.717 -24.616 1.00 94.94 763 ILE A O 1
ATOM 5951 N N . ALA A 1 764 ? 11.126 2.543 -26.123 1.00 95.56 764 ALA A N 1
ATOM 5952 C CA . ALA A 1 764 ? 10.852 1.383 -25.270 1.00 95.56 764 ALA A CA 1
ATOM 5953 C C . ALA A 1 764 ? 11.056 0.071 -26.044 1.00 95.56 764 ALA A C 1
ATOM 5955 O O . ALA A 1 764 ? 10.692 -0.033 -27.218 1.00 95.56 764 ALA A O 1
ATOM 5956 N N . LEU A 1 765 ? 11.619 -0.947 -25.395 1.00 94.62 765 LEU A N 1
ATOM 5957 C CA . LEU A 1 765 ? 11.964 -2.227 -26.015 1.00 94.62 765 LEU A CA 1
ATOM 5958 C C . LEU A 1 765 ? 11.025 -3.351 -25.555 1.00 94.62 765 LEU A C 1
ATOM 5960 O O . LEU A 1 765 ? 10.633 -3.433 -24.392 1.00 94.62 765 LEU A O 1
ATOM 5964 N N . ALA A 1 766 ? 10.757 -4.300 -26.452 1.00 92.62 766 ALA A N 1
ATOM 5965 C CA . ALA A 1 766 ? 10.158 -5.597 -26.140 1.00 92.62 766 ALA A CA 1
ATOM 5966 C C . ALA A 1 766 ? 11.090 -6.741 -26.601 1.00 92.62 766 ALA A C 1
ATOM 5968 O O . ALA A 1 766 ? 10.797 -7.429 -27.590 1.00 92.62 766 ALA A O 1
ATOM 5969 N N . PRO A 1 767 ? 12.225 -6.994 -25.908 1.00 89.25 767 PRO A N 1
ATOM 5970 C CA . PRO A 1 767 ? 13.232 -7.962 -26.359 1.00 89.25 767 PRO A CA 1
ATOM 5971 C C . PRO A 1 767 ? 12.712 -9.404 -26.441 1.00 89.25 767 PRO A C 1
ATOM 5973 O O . PRO A 1 767 ? 13.202 -10.186 -27.246 1.00 89.25 767 PRO A O 1
ATOM 5976 N N . ASN A 1 768 ? 11.682 -9.759 -25.662 1.00 86.75 768 ASN A N 1
ATOM 5977 C CA . ASN A 1 768 ? 11.003 -11.062 -25.730 1.00 86.75 768 ASN A CA 1
ATOM 5978 C C . ASN A 1 768 ? 10.062 -11.226 -26.942 1.00 86.75 768 ASN A C 1
ATOM 5980 O O . ASN A 1 768 ? 9.481 -12.296 -27.106 1.00 86.75 768 ASN A O 1
ATOM 5984 N N . LYS A 1 769 ? 9.884 -10.179 -27.756 1.00 89.75 769 LYS A N 1
ATOM 5985 C CA . LYS A 1 769 ? 9.111 -10.187 -29.009 1.00 89.75 769 LYS A CA 1
ATOM 5986 C C . LYS A 1 769 ? 9.954 -9.814 -30.235 1.00 89.75 769 LYS A C 1
ATOM 5988 O O . LYS A 1 769 ? 9.540 -10.098 -31.353 1.00 89.75 769 LYS A O 1
ATOM 5993 N N . GLY A 1 770 ? 11.113 -9.178 -30.037 1.00 90.88 770 GLY A N 1
ATOM 5994 C CA . GLY A 1 770 ? 11.966 -8.672 -31.117 1.00 90.88 770 GLY A CA 1
ATOM 5995 C C . GLY A 1 770 ? 11.540 -7.309 -31.680 1.00 90.88 770 GLY A C 1
ATOM 5996 O O . GLY A 1 770 ? 11.900 -6.982 -32.811 1.00 90.88 770 GLY A O 1
ATOM 5997 N N . PHE A 1 771 ? 10.791 -6.513 -30.906 1.00 94.44 771 PHE A N 1
ATOM 5998 C CA . PHE A 1 771 ? 10.329 -5.173 -31.292 1.00 94.44 771 PHE A CA 1
ATOM 5999 C C . PHE A 1 771 ? 10.957 -4.063 -30.446 1.00 94.44 771 PHE A C 1
ATOM 6001 O O . PHE A 1 771 ? 11.173 -4.238 -29.246 1.00 94.44 771 PHE A O 1
ATOM 6008 N N . MET A 1 772 ? 11.132 -2.891 -31.055 1.00 95.38 772 MET A N 1
ATOM 6009 C CA . MET A 1 772 ? 11.306 -1.614 -30.362 1.00 95.38 772 MET A CA 1
ATOM 6010 C C . MET A 1 772 ? 10.238 -0.611 -30.806 1.00 95.38 772 MET A C 1
ATOM 6012 O O . MET A 1 772 ? 9.773 -0.646 -31.947 1.00 95.38 772 MET A O 1
ATOM 6016 N N . PHE A 1 773 ? 9.867 0.286 -29.899 1.00 95.56 773 PHE A N 1
ATOM 6017 C CA . PHE A 1 773 ? 8.880 1.342 -30.096 1.00 95.56 773 PHE A CA 1
ATOM 6018 C C . PHE A 1 773 ? 9.556 2.697 -29.894 1.00 95.56 773 PHE A C 1
ATOM 6020 O O . PHE A 1 773 ? 10.298 2.866 -28.927 1.00 95.56 773 PHE A O 1
ATOM 6027 N N . ILE A 1 774 ? 9.322 3.646 -30.798 1.00 94.44 774 ILE A N 1
ATOM 6028 C CA . ILE A 1 774 ? 9.958 4.969 -30.793 1.00 94.44 774 ILE A CA 1
ATOM 6029 C C . ILE A 1 774 ? 8.872 6.039 -30.897 1.00 94.44 774 ILE A C 1
ATOM 6031 O O . ILE A 1 774 ? 8.047 6.006 -31.812 1.00 94.44 774 ILE A O 1
ATOM 6035 N N . ALA A 1 775 ? 8.893 7.006 -29.979 1.00 93.06 775 ALA A N 1
ATOM 6036 C CA . ALA A 1 775 ? 8.067 8.205 -30.062 1.00 93.06 775 ALA A CA 1
ATOM 6037 C C . ALA A 1 775 ? 8.773 9.255 -30.934 1.00 93.06 775 ALA A C 1
ATOM 6039 O O . ALA A 1 775 ? 9.922 9.618 -30.669 1.00 93.06 775 ALA A O 1
ATOM 6040 N N . LEU A 1 776 ? 8.089 9.752 -31.964 1.00 91.19 776 LEU A N 1
ATOM 6041 C CA . LEU A 1 776 ? 8.589 10.740 -32.920 1.00 91.19 776 LEU A CA 1
ATOM 6042 C C . LEU A 1 776 ? 7.733 12.008 -32.843 1.00 91.19 776 LEU A C 1
ATOM 6044 O O . LEU A 1 776 ? 6.509 11.933 -32.907 1.00 91.19 776 LEU A O 1
ATOM 6048 N N . SER A 1 777 ? 8.354 13.184 -32.743 1.00 88.94 777 SER A N 1
ATOM 6049 C CA . SER A 1 777 ? 7.652 14.476 -32.783 1.00 88.94 777 SER A CA 1
ATOM 6050 C C . SER A 1 777 ? 8.301 15.420 -33.787 1.00 88.94 777 SER A C 1
ATOM 6052 O O . SER A 1 777 ? 9.525 15.551 -33.835 1.00 88.94 777 SER A O 1
ATOM 6054 N N . GLY A 1 778 ? 7.491 16.078 -34.614 1.00 83.62 778 GLY A N 1
ATOM 6055 C CA . GLY A 1 778 ? 7.992 16.920 -35.693 1.00 83.62 778 GLY A CA 1
ATOM 6056 C C . GLY A 1 778 ? 6.897 17.626 -36.492 1.00 83.62 778 GLY A C 1
ATOM 6057 O O . GLY A 1 778 ? 5.746 17.686 -36.051 1.00 83.62 778 GLY A O 1
ATOM 6058 N N . PRO A 1 779 ? 7.232 18.192 -37.670 1.00 74.25 779 PRO A N 1
ATOM 6059 C CA . PRO A 1 779 ? 6.327 19.037 -38.456 1.00 74.25 779 PRO A CA 1
ATOM 6060 C C . PRO A 1 779 ? 5.028 18.360 -38.917 1.00 74.25 779 PRO A C 1
ATOM 6062 O O . PRO A 1 779 ? 4.114 19.054 -39.360 1.00 74.25 779 PRO A O 1
ATOM 6065 N N . ARG A 1 780 ? 4.952 17.025 -38.849 1.00 69.94 780 ARG A N 1
ATOM 6066 C CA . ARG A 1 780 ? 3.779 16.224 -39.238 1.00 69.94 780 ARG A CA 1
ATOM 6067 C C . ARG A 1 780 ? 2.795 15.973 -38.089 1.00 69.94 780 ARG A C 1
ATOM 6069 O O . ARG A 1 780 ? 1.700 15.488 -38.349 1.00 69.94 780 ARG A O 1
ATOM 6076 N N . GLY A 1 781 ? 3.182 16.290 -36.853 1.00 78.94 781 GLY A N 1
ATOM 6077 C CA . GLY A 1 781 ? 2.514 15.847 -35.627 1.00 78.94 781 GLY A CA 1
ATOM 6078 C C . GLY A 1 781 ? 3.320 14.776 -34.880 1.00 78.94 781 GLY A C 1
ATOM 6079 O O . GLY A 1 781 ? 4.259 14.183 -35.421 1.00 78.94 781 GLY A O 1
ATOM 6080 N N . THR A 1 782 ? 2.969 14.551 -33.614 1.00 87.88 782 THR A N 1
ATOM 6081 C CA . THR A 1 782 ? 3.605 13.527 -32.775 1.00 87.88 782 THR A CA 1
ATOM 6082 C C . THR A 1 782 ? 2.974 12.157 -33.052 1.00 87.88 782 THR A C 1
ATOM 6084 O O . THR A 1 782 ? 1.755 12.050 -33.129 1.00 87.88 782 THR A O 1
ATOM 6087 N N . HIS A 1 783 ? 3.794 11.120 -33.222 1.00 89.19 783 HIS A N 1
ATOM 6088 C CA . HIS A 1 783 ? 3.374 9.760 -33.573 1.00 89.19 783 HIS A CA 1
ATOM 6089 C C . HIS A 1 783 ? 4.264 8.702 -32.896 1.00 89.19 783 HIS A C 1
ATOM 6091 O O . HIS A 1 783 ? 5.369 9.007 -32.439 1.00 89.19 783 HIS A O 1
ATOM 6097 N N . ILE A 1 784 ? 3.784 7.458 -32.805 1.00 92.00 784 ILE A N 1
ATOM 6098 C CA . ILE A 1 784 ? 4.526 6.324 -32.227 1.00 92.00 784 ILE A CA 1
ATOM 6099 C C . ILE A 1 784 ? 4.705 5.249 -33.298 1.00 92.00 784 ILE A C 1
ATOM 6101 O O . ILE A 1 784 ? 3.727 4.781 -33.885 1.00 92.00 784 ILE A O 1
ATOM 6105 N N . ASP A 1 785 ? 5.950 4.821 -33.498 1.00 92.62 785 ASP A N 1
ATOM 6106 C CA . ASP A 1 785 ? 6.331 3.832 -34.504 1.00 92.62 785 ASP A CA 1
ATOM 6107 C C . ASP A 1 785 ? 6.928 2.574 -33.879 1.00 92.62 785 ASP A C 1
ATOM 6109 O O . ASP A 1 785 ? 7.713 2.635 -32.931 1.00 92.62 785 ASP A O 1
ATOM 6113 N N . ARG A 1 786 ? 6.609 1.425 -34.474 1.00 94.00 786 ARG A N 1
ATOM 6114 C CA . ARG A 1 786 ? 7.204 0.124 -34.169 1.00 94.00 786 ARG A CA 1
ATOM 6115 C C . ARG A 1 786 ? 8.243 -0.247 -35.224 1.00 94.00 786 ARG A C 1
ATOM 6117 O O . ARG A 1 786 ? 8.006 -0.089 -36.419 1.00 94.00 786 ARG A O 1
ATOM 6124 N N . PHE A 1 787 ? 9.355 -0.815 -34.780 1.00 94.50 787 PHE A N 1
ATOM 6125 C CA . PHE A 1 787 ? 10.406 -1.403 -35.609 1.00 94.50 787 PHE A CA 1
ATOM 6126 C C . PHE A 1 787 ? 10.796 -2.775 -35.038 1.00 94.50 787 PHE A C 1
ATOM 6128 O O . PHE A 1 787 ? 10.533 -3.074 -33.872 1.00 94.50 787 PHE A O 1
ATOM 6135 N N . TYR A 1 788 ? 11.481 -3.604 -35.821 1.00 94.25 788 TYR A N 1
ATOM 6136 C CA . TYR A 1 788 ? 12.292 -4.695 -35.271 1.00 94.25 788 TYR A CA 1
ATOM 6137 C C . TYR A 1 788 ? 13.542 -4.130 -34.565 1.00 94.25 788 TYR A C 1
ATOM 6139 O O . TYR A 1 788 ? 14.003 -3.042 -34.912 1.00 94.25 788 TYR A O 1
ATOM 6147 N N . MET A 1 789 ? 14.153 -4.871 -33.628 1.00 92.75 789 MET A N 1
ATOM 6148 C CA . MET A 1 789 ? 15.355 -4.410 -32.884 1.00 92.75 789 MET A CA 1
ATOM 6149 C C . MET A 1 789 ? 16.568 -4.084 -33.783 1.00 92.75 789 MET A C 1
ATOM 6151 O O . MET A 1 789 ? 17.514 -3.442 -33.341 1.00 92.75 789 MET A O 1
ATOM 6155 N N . ASN A 1 790 ? 16.560 -4.514 -35.050 1.00 91.06 790 ASN A N 1
ATOM 6156 C CA . ASN A 1 790 ? 17.575 -4.181 -36.054 1.00 91.06 790 ASN A CA 1
ATOM 6157 C C . ASN A 1 790 ? 17.238 -2.928 -36.896 1.00 91.06 790 ASN A C 1
ATOM 6159 O O . ASN A 1 790 ? 17.845 -2.722 -37.947 1.00 91.06 790 ASN A O 1
ATOM 6163 N N . GLY A 1 791 ? 16.243 -2.128 -36.501 1.00 89.81 791 GLY A N 1
ATOM 6164 C CA . GLY A 1 791 ? 15.819 -0.914 -37.212 1.00 89.81 791 GLY A CA 1
ATOM 6165 C C . GLY A 1 791 ? 14.998 -1.152 -38.486 1.00 89.81 791 GLY A C 1
ATOM 6166 O O . GLY A 1 791 ? 14.601 -0.193 -39.141 1.00 89.81 791 GLY A O 1
ATOM 6167 N N . HIS A 1 792 ? 14.721 -2.403 -38.855 1.00 90.19 792 HIS A N 1
ATOM 6168 C CA . HIS A 1 792 ? 13.934 -2.724 -40.047 1.00 90.19 792 HIS A CA 1
ATOM 6169 C C . HIS A 1 792 ? 12.438 -2.861 -39.716 1.00 90.19 792 HIS A C 1
ATOM 6171 O O . HIS A 1 792 ? 12.040 -2.861 -38.551 1.00 90.19 792 HIS A O 1
ATOM 6177 N N . ASN A 1 793 ? 11.606 -2.987 -40.756 1.00 91.00 793 ASN A N 1
ATOM 6178 C CA . ASN A 1 793 ? 10.153 -3.167 -40.653 1.00 91.00 793 ASN A CA 1
ATOM 6179 C C . ASN A 1 793 ? 9.444 -2.069 -39.826 1.00 91.00 793 ASN A C 1
ATOM 6181 O O . ASN A 1 793 ? 8.767 -2.355 -38.839 1.00 91.00 793 ASN A O 1
ATOM 6185 N N . ARG A 1 794 ? 9.623 -0.803 -40.239 1.00 91.38 794 ARG A N 1
ATOM 6186 C CA . ARG A 1 794 ? 8.912 0.361 -39.683 1.00 91.38 794 ARG A CA 1
ATOM 6187 C C . ARG A 1 794 ? 7.406 0.230 -39.925 1.00 91.38 794 ARG A C 1
ATOM 6189 O O . ARG A 1 794 ? 6.977 0.136 -41.072 1.00 91.38 794 ARG A O 1
ATOM 6196 N N . VAL A 1 795 ? 6.620 0.295 -38.857 1.00 90.69 795 VAL A N 1
ATOM 6197 C CA . VAL A 1 795 ? 5.153 0.321 -38.875 1.00 90.69 795 VAL A CA 1
ATOM 6198 C C . VAL A 1 795 ? 4.682 1.486 -38.008 1.00 90.69 795 VAL A C 1
ATOM 6200 O O . VAL A 1 795 ? 5.043 1.557 -36.835 1.00 90.69 795 VAL A O 1
ATOM 6203 N N . HIS A 1 796 ? 3.868 2.379 -38.570 1.00 89.00 796 HIS A N 1
ATOM 6204 C CA . HIS A 1 796 ? 3.178 3.410 -37.794 1.00 89.00 796 HIS A CA 1
ATOM 6205 C C . HIS A 1 796 ? 2.153 2.738 -36.870 1.00 89.00 796 HIS A C 1
ATOM 6207 O O . HIS A 1 796 ? 1.287 2.009 -37.353 1.00 89.00 796 HIS A O 1
ATOM 6213 N N . LEU A 1 797 ? 2.297 2.923 -35.555 1.00 87.81 797 LEU A N 1
ATOM 6214 C CA . LEU A 1 797 ? 1.481 2.256 -34.533 1.00 87.81 797 LEU A CA 1
ATOM 6215 C C . LEU A 1 797 ? 0.372 3.174 -34.005 1.00 87.81 797 LEU A C 1
ATOM 6217 O O . LEU A 1 797 ? -0.753 2.728 -33.804 1.00 87.81 797 LEU A O 1
ATOM 6221 N N . VAL A 1 798 ? 0.699 4.453 -33.791 1.00 85.25 798 VAL A N 1
ATOM 6222 C CA . VAL A 1 798 ? -0.249 5.509 -33.410 1.00 85.25 798 VAL A CA 1
ATOM 6223 C C . VAL A 1 798 ? 0.078 6.760 -34.223 1.00 85.25 798 VAL A C 1
ATOM 6225 O O . VAL A 1 798 ? 1.137 7.358 -34.040 1.00 85.25 798 VAL A O 1
ATOM 6228 N N . ASP A 1 799 ? -0.821 7.136 -35.131 1.00 75.06 799 ASP A N 1
ATOM 6229 C CA . ASP A 1 799 ? -0.663 8.218 -36.118 1.00 75.06 799 ASP A CA 1
ATOM 6230 C C . ASP A 1 799 ? -1.582 9.433 -35.864 1.00 75.06 799 ASP A C 1
ATOM 6232 O O . ASP A 1 799 ? -1.572 10.405 -36.620 1.00 75.06 799 ASP A O 1
ATOM 6236 N N . SER A 1 800 ? -2.400 9.361 -34.813 1.00 68.88 800 SER A N 1
ATOM 6237 C CA . SER A 1 800 ? -3.566 10.214 -34.584 1.00 68.88 800 SER A CA 1
ATOM 6238 C C . SER A 1 800 ? -3.837 10.411 -33.087 1.00 68.88 800 SER A C 1
ATOM 6240 O O . SER A 1 800 ? -3.413 9.615 -32.248 1.00 68.88 800 SER A O 1
ATOM 6242 N N . ASP A 1 8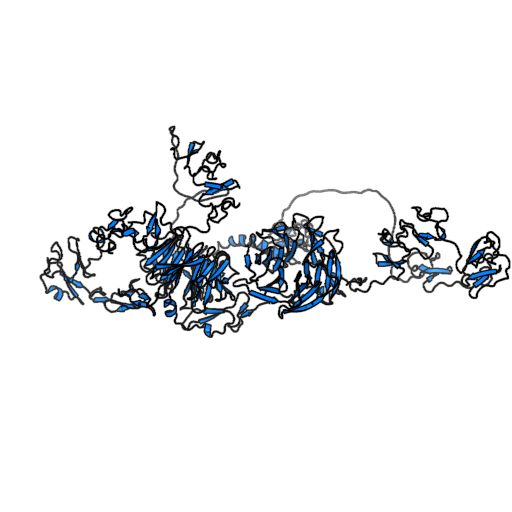01 ? -4.545 11.489 -32.741 1.00 69.44 801 ASP A N 1
ATOM 6243 C CA . ASP A 1 801 ? -4.968 11.840 -31.374 1.00 69.44 801 ASP A CA 1
ATOM 6244 C C . ASP A 1 801 ? -3.839 11.890 -30.320 1.00 69.44 801 ASP A C 1
ATOM 6246 O O . ASP A 1 801 ? -4.052 11.570 -29.154 1.00 69.44 801 ASP A O 1
ATOM 6250 N N . LEU A 1 802 ? -2.633 12.300 -30.728 1.00 79.00 802 LEU A N 1
ATOM 6251 C CA . LEU A 1 802 ? -1.502 12.619 -29.848 1.00 79.00 802 LEU A CA 1
ATOM 6252 C C . LEU A 1 802 ? -1.191 14.116 -29.963 1.00 79.00 802 LEU A C 1
ATOM 6254 O O . LEU A 1 802 ? -0.857 14.605 -31.043 1.00 79.00 802 LEU A O 1
ATOM 6258 N N . ILE A 1 803 ? -1.341 14.860 -28.863 1.00 73.19 803 ILE A N 1
ATOM 6259 C CA . ILE A 1 803 ? -1.380 16.336 -28.891 1.00 73.19 803 ILE A CA 1
ATOM 6260 C C . ILE A 1 803 ? -0.097 16.961 -28.316 1.00 73.19 803 ILE A C 1
ATOM 6262 O O . ILE A 1 803 ? 0.282 18.075 -28.686 1.00 73.19 803 ILE A O 1
ATOM 6266 N N . GLY A 1 804 ? 0.578 16.269 -27.400 1.00 66.25 804 GLY A N 1
ATOM 6267 C CA . GLY A 1 804 ? 1.673 16.808 -26.604 1.00 66.25 804 GLY A CA 1
ATOM 6268 C C . GLY A 1 804 ? 3.025 16.941 -27.318 1.00 66.25 804 GLY A C 1
ATOM 6269 O O . GLY A 1 804 ? 3.346 16.182 -28.238 1.00 66.25 804 GLY A O 1
ATOM 6270 N N . PRO A 1 805 ? 3.870 17.878 -26.840 1.00 63.53 805 PRO A N 1
ATOM 6271 C CA . PRO A 1 805 ? 5.256 18.034 -27.284 1.00 63.53 805 PRO A CA 1
ATOM 6272 C C . PRO A 1 805 ? 6.220 17.045 -26.606 1.00 63.53 805 PRO A C 1
ATOM 6274 O O . PRO A 1 805 ? 7.380 16.958 -27.002 1.00 63.53 805 PRO A O 1
ATOM 6277 N N . ALA A 1 806 ? 5.772 16.337 -25.565 1.00 70.44 806 ALA A N 1
ATOM 6278 C CA . ALA A 1 806 ? 6.525 15.290 -24.888 1.00 70.44 806 ALA A CA 1
ATOM 6279 C C . ALA A 1 806 ? 5.653 14.038 -24.736 1.00 70.44 806 ALA A C 1
ATOM 6281 O O . ALA A 1 806 ? 4.558 14.104 -24.170 1.00 70.44 806 ALA A O 1
ATOM 6282 N N . ILE A 1 807 ? 6.172 12.915 -25.229 1.00 85.12 807 ILE A N 1
ATOM 6283 C CA . ILE A 1 807 ? 5.635 11.570 -25.034 1.00 85.12 807 ILE A CA 1
ATOM 6284 C C . ILE A 1 807 ? 6.742 10.722 -24.425 1.00 85.12 807 ILE A C 1
ATOM 6286 O O . ILE A 1 807 ? 7.906 10.865 -24.795 1.00 85.12 807 ILE A O 1
ATOM 6290 N N . ASN A 1 808 ? 6.362 9.840 -23.509 1.00 91.81 808 ASN A N 1
ATOM 6291 C CA . ASN A 1 808 ? 7.234 8.813 -22.958 1.00 91.81 808 ASN A CA 1
ATOM 6292 C C . ASN A 1 808 ? 6.516 7.455 -22.980 1.00 91.81 808 ASN A C 1
ATOM 6294 O O . ASN A 1 808 ? 5.288 7.399 -22.866 1.00 91.81 808 ASN A O 1
ATOM 6298 N N . LEU A 1 809 ? 7.288 6.389 -23.185 1.00 93.62 809 LEU A N 1
ATOM 6299 C CA . LEU A 1 809 ? 6.837 5.026 -23.454 1.00 93.62 809 LEU A CA 1
ATOM 6300 C C . LEU A 1 809 ? 7.311 4.059 -22.357 1.00 93.62 809 LEU A C 1
ATOM 6302 O O . LEU A 1 809 ? 8.436 4.162 -21.873 1.00 93.62 809 LEU A O 1
ATOM 6306 N N . ALA A 1 810 ? 6.511 3.037 -22.042 1.00 93.94 810 ALA A N 1
ATOM 6307 C CA . ALA A 1 810 ? 7.029 1.810 -21.429 1.00 93.94 810 ALA A CA 1
ATOM 6308 C C . ALA A 1 810 ? 6.221 0.574 -21.847 1.00 93.94 810 ALA A C 1
ATOM 6310 O O . ALA A 1 810 ? 4.994 0.610 -21.950 1.00 93.94 810 ALA A O 1
ATOM 6311 N N . TYR A 1 811 ? 6.911 -0.547 -22.053 1.00 93.06 811 TYR A N 1
ATOM 6312 C CA . TYR A 1 811 ? 6.308 -1.847 -22.353 1.00 93.06 811 TYR A CA 1
ATOM 6313 C C . TYR A 1 811 ? 6.247 -2.719 -21.091 1.00 93.06 811 TYR A C 1
ATOM 6315 O O . TYR A 1 811 ? 7.268 -2.959 -20.440 1.00 93.06 811 TYR A O 1
ATOM 6323 N N . ASN A 1 812 ? 5.057 -3.236 -20.760 1.00 90.75 812 ASN A N 1
ATOM 6324 C CA . ASN A 1 812 ? 4.884 -4.154 -19.635 1.00 90.75 812 ASN A CA 1
ATOM 6325 C C . ASN A 1 812 ? 4.827 -5.611 -20.122 1.00 90.75 812 ASN A C 1
ATOM 6327 O O . ASN A 1 812 ? 3.799 -6.086 -20.601 1.00 90.75 812 ASN A O 1
ATOM 6331 N N . LYS A 1 813 ? 5.919 -6.347 -19.895 1.00 85.19 813 LYS A N 1
ATOM 6332 C CA . LYS A 1 813 ? 6.084 -7.778 -20.214 1.00 85.19 813 LYS A CA 1
ATOM 6333 C C . LYS A 1 813 ? 5.056 -8.721 -19.556 1.00 85.19 813 LYS A C 1
ATOM 6335 O O . LYS A 1 813 ? 4.827 -9.802 -20.086 1.00 85.19 813 LYS A O 1
ATOM 6340 N N . TYR A 1 814 ? 4.461 -8.356 -18.417 1.00 83.56 814 TYR A N 1
ATOM 6341 C CA . TYR A 1 814 ? 3.423 -9.159 -17.748 1.00 83.56 814 TYR A CA 1
ATOM 6342 C C . TYR A 1 814 ? 2.024 -8.919 -18.331 1.00 83.56 814 TYR A C 1
ATOM 6344 O O . TYR A 1 814 ? 1.189 -9.818 -18.299 1.00 83.56 814 TYR A O 1
ATOM 6352 N N . ALA A 1 815 ? 1.774 -7.715 -18.851 1.00 84.56 815 ALA A N 1
ATOM 6353 C CA . ALA A 1 815 ? 0.533 -7.357 -19.540 1.00 84.56 815 ALA A CA 1
ATOM 6354 C C . ALA A 1 815 ? 0.555 -7.718 -21.034 1.00 84.56 815 ALA A C 1
ATOM 6356 O O . ALA A 1 815 ? -0.496 -7.878 -21.642 1.00 84.56 815 ALA A O 1
ATOM 6357 N N . ASP A 1 816 ? 1.759 -7.763 -21.611 1.00 88.81 816 ASP A N 1
ATOM 6358 C CA . ASP A 1 816 ? 2.043 -7.762 -23.050 1.00 88.81 816 ASP A CA 1
ATOM 6359 C C . ASP A 1 816 ? 1.460 -6.546 -23.804 1.00 88.81 816 ASP A C 1
ATOM 6361 O O . ASP A 1 816 ? 1.176 -6.601 -24.998 1.00 88.81 816 ASP A O 1
ATOM 6365 N N . LYS A 1 817 ? 1.311 -5.419 -23.092 1.00 90.69 817 LYS A N 1
ATOM 6366 C CA . LYS A 1 817 ? 0.783 -4.141 -23.597 1.00 90.69 817 LYS A CA 1
ATOM 6367 C C . LYS A 1 817 ? 1.849 -3.038 -23.530 1.00 90.69 817 LYS A C 1
ATOM 6369 O O . LYS A 1 817 ? 2.685 -3.012 -22.619 1.00 90.69 817 LYS A O 1
ATOM 6374 N N . LEU A 1 818 ? 1.785 -2.107 -24.479 1.00 92.88 818 LEU A N 1
ATOM 6375 C CA . LEU A 1 818 ? 2.531 -0.848 -24.482 1.00 92.88 818 LEU A CA 1
ATOM 6376 C C . LEU A 1 818 ? 1.711 0.228 -23.754 1.00 92.88 818 LEU A C 1
ATOM 6378 O O . LEU A 1 818 ? 0.494 0.294 -23.914 1.00 92.88 818 LEU A O 1
ATOM 6382 N N . PHE A 1 819 ? 2.374 1.081 -22.980 1.00 92.81 819 PHE A N 1
ATOM 6383 C CA . PHE A 1 819 ? 1.781 2.255 -22.344 1.00 92.81 819 PHE A CA 1
ATOM 6384 C C . PHE A 1 819 ? 2.510 3.515 -22.805 1.00 92.81 819 PHE A C 1
ATOM 6386 O O . PHE A 1 819 ? 3.735 3.498 -22.963 1.00 92.81 819 PHE A O 1
ATOM 6393 N N . TRP A 1 820 ? 1.770 4.608 -22.985 1.00 92.44 820 TRP A N 1
ATOM 6394 C CA . TRP A 1 820 ? 2.345 5.923 -23.264 1.00 92.44 820 TRP A CA 1
ATOM 6395 C C . TRP A 1 820 ? 1.631 7.039 -22.504 1.00 92.44 820 TRP A C 1
ATOM 6397 O O . TRP A 1 820 ? 0.457 6.939 -22.142 1.00 92.44 820 TRP A O 1
ATOM 6407 N N . VAL A 1 821 ? 2.378 8.111 -22.262 1.00 90.69 821 VAL A N 1
ATOM 6408 C CA . VAL A 1 821 ? 1.895 9.375 -21.701 1.00 90.69 821 VAL A CA 1
ATOM 6409 C C . VAL A 1 821 ? 1.815 10.408 -22.815 1.00 90.69 821 VAL A C 1
ATOM 6411 O O . VAL A 1 821 ? 2.807 10.627 -23.508 1.00 90.69 821 VAL A O 1
ATOM 6414 N N . ASP A 1 822 ? 0.673 11.084 -22.940 1.00 87.31 822 ASP A N 1
ATOM 6415 C CA . ASP A 1 822 ? 0.553 12.313 -23.724 1.00 87.31 822 ASP A CA 1
ATOM 6416 C C . ASP A 1 822 ? 0.404 13.522 -22.785 1.00 87.31 822 ASP A C 1
ATOM 6418 O O . ASP A 1 822 ? -0.657 13.796 -22.214 1.00 87.31 822 ASP A O 1
ATOM 6422 N N . SER A 1 823 ? 1.494 14.283 -22.661 1.00 80.62 823 SER A N 1
ATOM 6423 C CA . SER A 1 823 ? 1.555 15.502 -21.844 1.00 80.62 823 SER A CA 1
ATOM 6424 C C . SER A 1 823 ? 0.634 16.634 -22.329 1.00 80.62 823 SER A C 1
ATOM 6426 O O . SER A 1 823 ? 0.384 17.570 -21.569 1.00 80.62 823 SER A O 1
ATOM 6428 N N . GLY A 1 824 ? 0.128 16.573 -23.569 1.00 78.44 824 GLY A N 1
ATOM 6429 C CA . GLY A 1 824 ? -0.776 17.572 -24.147 1.00 78.44 824 GLY A CA 1
ATOM 6430 C C . GLY A 1 824 ? -2.257 17.304 -23.882 1.00 78.44 824 GLY A C 1
ATOM 6431 O O . GLY A 1 824 ? -3.019 18.254 -23.711 1.00 78.44 824 GLY A O 1
ATOM 6432 N N . SER A 1 825 ? -2.669 16.035 -23.818 1.00 80.19 825 SER A N 1
ATOM 6433 C CA . SER A 1 825 ? -4.051 15.643 -23.492 1.00 80.19 825 SER A CA 1
ATOM 6434 C C . SER A 1 825 ? -4.276 15.339 -22.005 1.00 80.19 825 SER A C 1
ATOM 6436 O O . SER A 1 825 ? -5.423 15.332 -21.555 1.00 80.19 825 SER A O 1
ATOM 6438 N N . GLY A 1 826 ? -3.209 15.117 -21.226 1.00 79.38 826 GLY A N 1
ATOM 6439 C CA . GLY A 1 826 ? -3.302 14.741 -19.808 1.00 79.38 826 GLY A CA 1
ATOM 6440 C C . GLY A 1 826 ? -3.662 13.266 -19.585 1.00 79.38 826 GLY A C 1
ATOM 6441 O O . GLY A 1 826 ? -4.065 12.879 -18.484 1.00 79.38 826 GLY A O 1
ATOM 6442 N N . LEU A 1 827 ? -3.554 12.449 -20.636 1.00 85.06 827 LEU A N 1
ATOM 6443 C CA . LEU A 1 827 ? -3.948 11.045 -20.636 1.00 85.06 827 LEU A CA 1
ATOM 6444 C C . LEU A 1 827 ? -2.735 10.117 -20.529 1.00 85.06 827 LEU A C 1
ATOM 6446 O O . LEU A 1 827 ? -1.665 10.369 -21.087 1.00 85.06 827 LEU A O 1
ATOM 6450 N N . ILE A 1 828 ? -2.953 9.003 -19.834 1.00 89.38 828 ILE A N 1
ATOM 6451 C CA . ILE A 1 828 ? -2.126 7.803 -19.917 1.00 89.38 828 ILE A CA 1
ATOM 6452 C C . ILE A 1 828 ? -2.937 6.773 -20.692 1.00 89.38 828 ILE A C 1
ATOM 6454 O O . ILE A 1 828 ? -4.064 6.437 -20.314 1.00 89.38 828 ILE A O 1
ATOM 6458 N N . GLU A 1 829 ? -2.374 6.274 -21.781 1.00 89.56 829 GLU A N 1
ATOM 6459 C CA . GLU A 1 829 ? -3.029 5.338 -22.686 1.00 89.56 829 GLU A CA 1
ATOM 6460 C C . GLU A 1 829 ? -2.326 3.979 -22.691 1.00 89.56 829 GLU A C 1
ATOM 6462 O O . GLU A 1 829 ? -1.158 3.846 -22.313 1.00 89.56 829 GLU A O 1
ATOM 6467 N N . ARG A 1 830 ? -3.068 2.958 -23.123 1.00 89.06 830 ARG A N 1
ATOM 6468 C CA . ARG A 1 830 ? -2.609 1.577 -23.252 1.00 89.06 830 ARG A CA 1
ATOM 6469 C C . ARG A 1 830 ? -2.956 1.050 -24.642 1.00 89.06 830 ARG A C 1
ATOM 6471 O O . ARG A 1 830 ? -4.094 1.197 -25.087 1.00 89.06 830 ARG A O 1
ATOM 6478 N N . GLY A 1 831 ? -1.992 0.394 -25.281 1.00 88.62 831 GLY A N 1
ATOM 6479 C CA . GLY A 1 831 ? -2.127 -0.237 -26.591 1.00 88.62 831 GLY A CA 1
ATOM 6480 C C . GLY A 1 831 ? -1.592 -1.667 -26.624 1.00 88.62 831 GLY A C 1
ATOM 6481 O O . GLY A 1 831 ? -0.739 -2.046 -25.819 1.00 88.62 831 GLY A O 1
ATOM 6482 N N . ASP A 1 832 ? -2.060 -2.466 -27.581 1.00 87.06 832 ASP A N 1
ATOM 6483 C CA . ASP A 1 832 ? -1.363 -3.697 -27.974 1.00 87.06 832 ASP A CA 1
ATOM 6484 C C . ASP A 1 832 ? -0.023 -3.420 -28.658 1.00 87.06 832 ASP A C 1
ATOM 6486 O O . ASP A 1 832 ? 0.181 -2.368 -29.265 1.00 87.06 832 ASP A O 1
ATOM 6490 N N . ILE A 1 833 ? 0.853 -4.430 -28.667 1.00 85.19 833 ILE A N 1
ATOM 6491 C CA . ILE A 1 833 ? 2.093 -4.413 -29.461 1.00 85.19 833 ILE A CA 1
ATOM 6492 C C . ILE A 1 833 ? 1.852 -4.255 -30.975 1.00 85.19 833 ILE A C 1
ATOM 6494 O O . ILE A 1 833 ? 2.784 -3.888 -31.690 1.00 85.19 833 ILE A O 1
ATOM 6498 N N . ASP A 1 834 ? 0.631 -4.516 -31.456 1.00 80.88 834 ASP A N 1
ATOM 6499 C CA . ASP A 1 834 ? 0.159 -4.315 -32.837 1.00 80.88 834 ASP A CA 1
ATOM 6500 C C . ASP A 1 834 ? -0.766 -3.090 -33.010 1.00 80.88 834 ASP A C 1
ATOM 6502 O O . ASP A 1 834 ? -1.243 -2.841 -34.113 1.00 80.88 834 ASP A O 1
ATOM 6506 N N . GLY A 1 835 ? -1.038 -2.318 -31.949 1.00 72.38 835 GLY A N 1
ATOM 6507 C CA . GLY A 1 835 ? -1.823 -1.071 -32.007 1.00 72.38 835 GLY A CA 1
ATOM 6508 C C . GLY A 1 835 ? -3.341 -1.235 -32.189 1.00 72.38 835 GLY A C 1
ATOM 6509 O O . GLY A 1 835 ? -4.072 -0.254 -32.094 1.00 72.38 835 GLY A O 1
ATOM 6510 N N . LEU A 1 836 ? -3.828 -2.462 -32.405 1.00 74.62 836 LEU A N 1
ATOM 6511 C CA . LEU A 1 836 ? -5.235 -2.760 -32.718 1.00 74.62 836 LEU A CA 1
ATOM 6512 C C . LEU A 1 836 ? -6.218 -2.437 -31.575 1.00 74.62 836 LEU A C 1
ATOM 6514 O O . LEU A 1 836 ? -7.352 -2.045 -31.840 1.00 74.62 836 LEU A O 1
ATOM 6518 N N . GLU A 1 837 ? -5.792 -2.578 -30.317 1.00 76.75 837 GLU A N 1
ATOM 6519 C CA . GLU A 1 837 ? -6.578 -2.229 -29.126 1.00 76.75 837 GLU A CA 1
ATOM 6520 C C . GLU A 1 837 ? -5.992 -0.996 -28.417 1.00 76.75 837 GLU A C 1
ATOM 6522 O O . GLU A 1 837 ? -5.136 -1.143 -27.544 1.00 76.75 837 GLU A O 1
ATOM 6527 N N . ARG A 1 838 ? -6.445 0.219 -28.762 1.00 84.56 838 ARG A N 1
ATOM 6528 C CA . ARG A 1 838 ? -6.097 1.470 -28.053 1.00 84.56 838 ARG A CA 1
ATOM 6529 C C . ARG A 1 838 ? -7.178 1.835 -27.033 1.00 84.56 838 ARG A C 1
ATOM 6531 O O . ARG A 1 838 ? -8.348 1.954 -27.392 1.00 84.56 838 ARG A O 1
ATOM 6538 N N . TYR A 1 839 ? -6.780 2.082 -25.784 1.00 81.75 839 TYR A N 1
ATOM 6539 C CA . TYR A 1 839 ? -7.671 2.531 -24.710 1.00 81.75 839 TYR A CA 1
ATOM 6540 C C . TYR A 1 839 ? -7.037 3.644 -23.865 1.00 81.75 839 TYR A C 1
ATOM 6542 O O . TYR A 1 839 ? -5.891 3.526 -23.426 1.00 81.75 839 TYR A O 1
ATOM 6550 N N . SER A 1 840 ? -7.816 4.679 -23.538 1.00 83.06 840 SER A N 1
ATOM 6551 C CA . SER A 1 840 ? -7.479 5.624 -22.468 1.00 83.06 840 SER A CA 1
ATOM 6552 C C . SER A 1 840 ? -7.523 4.895 -21.123 1.00 83.06 840 SER A C 1
ATOM 6554 O O . SER A 1 840 ? -8.590 4.430 -20.722 1.00 83.06 840 SER A O 1
ATOM 6556 N N . PHE A 1 841 ? -6.385 4.771 -20.440 1.00 82.31 841 PHE A N 1
ATOM 6557 C CA . PHE A 1 841 ? -6.279 3.990 -19.208 1.00 82.31 841 PHE A CA 1
ATOM 6558 C C . PHE A 1 841 ? -6.477 4.854 -17.957 1.00 82.31 841 PHE A C 1
ATOM 6560 O O . PHE A 1 841 ? -7.252 4.492 -17.077 1.00 82.31 841 PHE A O 1
ATOM 6567 N N . ILE A 1 842 ? -5.818 6.016 -17.890 1.00 83.06 842 ILE A N 1
ATOM 6568 C CA . ILE A 1 842 ? -5.966 6.981 -16.790 1.00 83.06 842 ILE A CA 1
ATOM 6569 C C . ILE A 1 842 ? -6.097 8.386 -17.367 1.00 83.06 842 ILE A C 1
ATOM 6571 O O . ILE A 1 842 ? -5.320 8.797 -18.228 1.00 83.06 842 ILE A O 1
ATOM 6575 N N . LYS A 1 843 ? -7.056 9.149 -16.840 1.00 81.44 843 LYS A N 1
ATOM 6576 C CA . LYS A 1 843 ? -7.119 10.601 -17.005 1.00 81.44 843 LYS A CA 1
ATOM 6577 C C . LYS A 1 843 ? -6.570 11.243 -15.736 1.00 81.44 843 LYS A C 1
ATOM 6579 O O . LYS A 1 843 ? -7.215 11.167 -14.694 1.00 81.44 843 LYS A O 1
ATOM 6584 N N . SER A 1 844 ? -5.384 11.837 -15.821 1.00 73.75 844 SER A N 1
ATOM 6585 C CA . SER A 1 844 ? -4.769 12.497 -14.669 1.00 73.75 844 SER A CA 1
ATOM 6586 C C . SER A 1 844 ? -5.373 13.888 -14.444 1.00 73.75 844 SER A C 1
ATOM 6588 O O . SER A 1 844 ? -5.827 14.543 -15.386 1.00 73.75 844 SER A O 1
ATOM 6590 N N . TYR A 1 845 ? -5.380 14.344 -13.190 1.00 72.94 845 TYR A N 1
ATOM 6591 C CA . TYR A 1 845 ? -5.651 15.746 -12.844 1.00 72.94 845 TYR A CA 1
ATOM 6592 C C . TYR A 1 845 ? -4.418 16.630 -13.078 1.00 72.94 845 TYR A C 1
ATOM 6594 O O . TYR A 1 845 ? -4.540 17.808 -13.412 1.00 72.94 845 TYR A O 1
ATOM 6602 N N . ASN A 1 846 ? -3.235 16.038 -12.920 1.00 78.56 846 ASN A N 1
ATOM 6603 C CA . ASN A 1 846 ? -1.934 16.647 -13.157 1.00 78.56 846 ASN A CA 1
ATOM 6604 C C . ASN A 1 846 ? -1.487 16.352 -14.601 1.00 78.56 846 ASN A C 1
ATOM 6606 O O . ASN A 1 846 ? -2.034 15.466 -15.249 1.00 78.56 846 ASN A O 1
ATOM 6610 N N . THR A 1 847 ? -0.493 17.063 -15.142 1.00 83.38 847 THR A N 1
ATOM 6611 C CA . THR A 1 847 ? 0.034 16.750 -16.489 1.00 83.38 847 THR A CA 1
ATOM 6612 C C . THR A 1 847 ? 1.139 15.691 -16.393 1.00 83.38 847 THR A C 1
ATOM 6614 O O . THR A 1 847 ? 2.249 16.034 -15.969 1.00 83.38 847 THR A O 1
ATOM 6617 N N . PRO A 1 848 ? 0.888 14.418 -16.768 1.00 86.06 848 PRO A N 1
ATOM 6618 C CA . PRO A 1 848 ? 1.893 13.368 -16.683 1.00 86.06 848 PRO A CA 1
ATOM 6619 C C . PRO A 1 848 ? 3.033 13.638 -17.670 1.00 86.06 848 PRO A C 1
ATOM 6621 O O . PRO A 1 848 ? 2.839 14.234 -18.732 1.00 86.06 848 PRO A O 1
ATOM 6624 N N . LYS A 1 849 ? 4.244 13.211 -17.300 1.00 85.19 849 LYS A N 1
ATOM 6625 C CA . LYS A 1 849 ? 5.477 13.506 -18.047 1.00 85.19 849 LYS A CA 1
ATOM 6626 C C . LYS A 1 849 ? 6.296 12.266 -18.375 1.00 85.19 849 LYS A C 1
ATOM 6628 O O . LYS A 1 849 ? 6.801 12.153 -19.485 1.00 85.19 849 LYS A O 1
ATOM 6633 N N . LEU A 1 850 ? 6.463 11.377 -17.397 1.00 87.44 850 LEU A N 1
ATOM 6634 C CA . LEU A 1 850 ? 7.220 10.130 -17.517 1.00 87.44 850 LEU A CA 1
ATOM 6635 C C . LEU A 1 850 ? 6.475 9.031 -16.769 1.00 87.44 850 LEU A C 1
ATOM 6637 O O . LEU A 1 850 ? 6.004 9.284 -15.662 1.00 87.44 850 LEU A O 1
ATOM 6641 N N . LEU A 1 851 ? 6.432 7.834 -17.339 1.00 91.88 851 LEU A N 1
ATOM 6642 C CA . LEU A 1 851 ? 5.855 6.618 -16.790 1.00 91.88 851 LEU A CA 1
ATOM 6643 C C . LEU A 1 851 ? 6.904 5.493 -16.747 1.00 91.88 851 LEU A C 1
ATOM 6645 O O . LEU A 1 851 ? 7.894 5.488 -17.473 1.00 91.88 851 LEU A O 1
ATOM 6649 N N . THR A 1 852 ? 6.679 4.501 -15.897 1.00 92.00 852 THR A N 1
ATOM 6650 C CA . THR A 1 852 ? 7.376 3.218 -15.936 1.00 92.00 852 THR A CA 1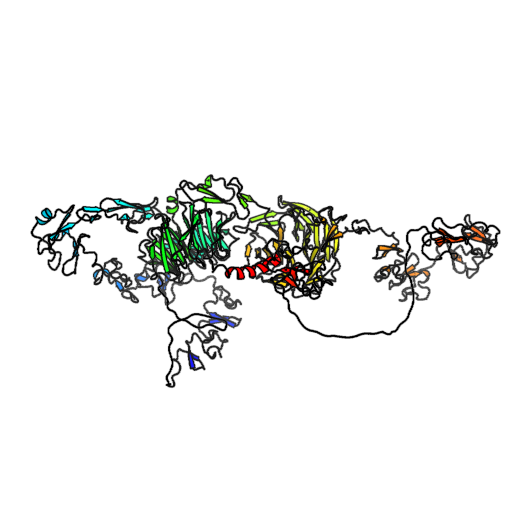
ATOM 6651 C C . THR A 1 852 ? 6.454 2.127 -15.392 1.00 92.00 852 THR A C 1
ATOM 6653 O O . THR A 1 852 ? 5.517 2.406 -14.640 1.00 92.00 852 THR A O 1
ATOM 6656 N N . THR A 1 853 ? 6.677 0.875 -15.784 1.00 90.62 853 THR A N 1
ATOM 6657 C CA . THR A 1 853 ? 5.794 -0.247 -15.426 1.00 90.62 853 THR A CA 1
ATOM 6658 C C . THR A 1 853 ? 6.554 -1.331 -14.681 1.00 90.62 853 THR A C 1
ATOM 6660 O O . THR A 1 853 ? 7.647 -1.722 -15.098 1.00 90.62 853 THR A O 1
ATOM 6663 N N . LEU A 1 854 ? 5.957 -1.845 -13.609 1.00 85.81 854 LEU A N 1
ATOM 6664 C CA . LEU A 1 854 ? 6.587 -2.792 -12.700 1.00 85.81 854 LEU A CA 1
ATOM 6665 C C . LEU A 1 854 ? 5.559 -3.802 -12.184 1.00 85.81 854 LEU A C 1
ATOM 6667 O O . LEU A 1 854 ? 4.644 -3.437 -11.453 1.00 85.81 854 LEU A O 1
ATOM 6671 N N . GLU A 1 855 ? 5.717 -5.068 -12.577 1.00 82.62 855 GLU A N 1
ATOM 6672 C CA . GLU A 1 855 ? 4.745 -6.143 -12.328 1.00 82.62 855 GLU A CA 1
ATOM 6673 C C . GLU A 1 855 ? 3.317 -5.721 -12.738 1.00 82.62 855 GLU A C 1
ATOM 6675 O O . GLU A 1 855 ? 3.067 -5.444 -13.914 1.00 82.62 855 GLU A O 1
ATOM 6680 N N . ASN A 1 856 ? 2.392 -5.649 -11.781 1.00 80.19 856 ASN A N 1
ATOM 6681 C CA . ASN A 1 856 ? 1.009 -5.198 -11.934 1.00 80.19 856 ASN A CA 1
ATOM 6682 C C . ASN A 1 856 ? 0.798 -3.685 -11.690 1.00 80.19 856 ASN A C 1
ATOM 6684 O O . ASN A 1 856 ? -0.337 -3.217 -11.731 1.00 80.19 856 ASN A O 1
ATOM 6688 N N . GLY A 1 857 ? 1.858 -2.900 -11.484 1.00 82.56 857 GLY A N 1
ATOM 6689 C CA . GLY A 1 857 ? 1.791 -1.445 -11.337 1.00 82.56 857 GLY A CA 1
ATOM 6690 C C . GLY A 1 857 ? 2.239 -0.664 -12.579 1.00 82.56 857 GLY A C 1
ATOM 6691 O O . GLY A 1 857 ? 3.211 -1.023 -13.250 1.00 82.56 857 GLY A O 1
ATOM 6692 N N . ILE A 1 858 ? 1.566 0.455 -12.840 1.00 88.00 858 ILE A N 1
ATOM 6693 C CA . ILE A 1 858 ? 2.093 1.580 -13.622 1.00 88.00 858 ILE A CA 1
ATOM 6694 C C . ILE A 1 858 ? 2.340 2.752 -12.669 1.00 88.00 858 ILE A C 1
ATOM 6696 O O . ILE A 1 858 ? 1.515 3.041 -11.804 1.00 88.00 858 ILE A O 1
ATOM 6700 N N . PHE A 1 859 ? 3.493 3.396 -12.820 1.00 88.69 859 PHE A N 1
ATOM 6701 C CA . PHE A 1 859 ? 3.982 4.481 -11.975 1.00 88.69 859 PHE A CA 1
ATOM 6702 C C . PHE A 1 859 ? 4.364 5.655 -12.873 1.00 88.69 859 PHE A C 1
ATOM 6704 O O . PHE A 1 859 ? 5.000 5.434 -13.901 1.00 88.69 859 PHE A O 1
ATOM 6711 N N . TRP A 1 860 ? 4.020 6.887 -12.514 1.00 89.00 860 TRP A N 1
ATOM 6712 C CA . TRP A 1 860 ? 4.372 8.071 -13.297 1.00 89.00 860 TRP A CA 1
ATOM 6713 C C . TRP A 1 860 ? 4.684 9.282 -12.417 1.00 89.00 860 TRP A C 1
ATOM 6715 O O . TRP A 1 860 ? 4.426 9.304 -11.215 1.00 89.00 860 TRP A O 1
ATOM 6725 N N . VAL A 1 861 ? 5.290 10.294 -13.033 1.00 86.62 861 VAL A N 1
ATOM 6726 C CA . VAL A 1 861 ? 5.521 11.610 -12.431 1.00 86.62 861 VAL A CA 1
ATOM 6727 C C . VAL A 1 861 ? 4.950 12.693 -13.340 1.00 86.62 861 VAL A C 1
ATOM 6729 O O . VAL A 1 861 ? 5.110 12.640 -14.567 1.00 86.62 861 VAL A O 1
ATOM 6732 N N . SER A 1 862 ? 4.299 13.681 -12.734 1.00 84.38 862 SER A N 1
ATOM 6733 C CA . SER A 1 862 ? 3.672 14.811 -13.424 1.00 84.38 862 SER A CA 1
ATOM 6734 C C . SER A 1 862 ? 4.476 16.107 -13.277 1.00 84.38 862 SER A C 1
ATOM 6736 O O . SER A 1 862 ? 5.340 16.236 -12.409 1.00 84.38 862 SER A O 1
ATOM 6738 N N . TYR A 1 863 ? 4.225 17.091 -14.144 1.00 78.81 863 TYR A N 1
ATOM 6739 C CA . TYR A 1 863 ? 4.847 18.412 -14.022 1.00 78.81 863 TYR A CA 1
ATOM 6740 C C . TYR A 1 863 ? 4.381 19.140 -12.752 1.00 78.81 863 TYR A C 1
ATOM 6742 O O . TYR A 1 863 ? 3.231 19.041 -12.335 1.00 78.81 863 TYR A O 1
ATOM 6750 N N . GLY A 1 864 ? 5.277 19.935 -12.162 1.00 69.69 864 GLY A N 1
ATOM 6751 C CA . GLY A 1 864 ? 4.957 20.840 -11.055 1.00 69.69 864 GLY A CA 1
ATOM 6752 C C . GLY A 1 864 ? 5.008 20.215 -9.656 1.00 69.69 864 GLY A C 1
ATOM 6753 O O . GLY A 1 864 ? 5.329 20.941 -8.716 1.00 69.69 864 GLY A O 1
ATOM 6754 N N . ILE A 1 865 ? 4.791 18.903 -9.517 1.00 70.62 865 ILE A N 1
ATOM 6755 C CA . ILE A 1 865 ? 4.616 18.220 -8.222 1.00 70.62 865 ILE A CA 1
ATOM 6756 C C . ILE A 1 865 ? 5.736 17.205 -7.905 1.00 70.62 865 ILE A C 1
ATOM 6758 O O . ILE A 1 865 ? 6.223 16.526 -8.808 1.00 70.62 865 ILE A O 1
ATOM 6762 N N . PRO A 1 866 ? 6.161 17.066 -6.632 1.00 71.56 866 PRO A N 1
ATOM 6763 C CA . PRO A 1 866 ? 7.141 16.070 -6.193 1.00 71.56 866 PRO A CA 1
ATOM 6764 C C . PRO A 1 866 ? 6.459 14.766 -5.727 1.00 71.56 866 PRO A C 1
ATOM 6766 O O . PRO A 1 866 ? 6.782 14.230 -4.667 1.00 71.56 866 PRO A O 1
ATOM 6769 N N . THR A 1 867 ? 5.487 14.258 -6.485 1.00 74.00 867 THR A N 1
ATOM 6770 C CA . THR A 1 867 ? 4.801 12.991 -6.186 1.00 74.00 867 THR A CA 1
ATOM 6771 C C . THR A 1 867 ? 5.123 11.936 -7.240 1.00 74.00 867 THR A C 1
ATOM 6773 O O . THR A 1 867 ? 5.316 12.240 -8.417 1.00 74.00 867 THR A O 1
ATOM 6776 N N . LEU A 1 868 ? 5.226 10.684 -6.794 1.00 81.00 868 LEU A N 1
ATOM 6777 C CA . LEU A 1 868 ? 5.226 9.500 -7.647 1.00 81.00 868 LEU A CA 1
ATOM 6778 C C . LEU A 1 868 ? 3.810 8.919 -7.596 1.00 81.00 868 LEU A C 1
ATOM 6780 O O . LEU A 1 868 ? 3.395 8.350 -6.587 1.00 81.00 868 LEU A O 1
ATOM 6784 N N . GLU A 1 869 ? 3.056 9.131 -8.663 1.00 82.94 869 GLU A N 1
ATOM 6785 C CA . GLU A 1 869 ? 1.670 8.693 -8.815 1.00 82.94 869 GLU A CA 1
ATOM 6786 C C . GLU A 1 869 ? 1.662 7.238 -9.332 1.00 82.94 869 GLU A C 1
ATOM 6788 O O . GLU A 1 869 ? 2.544 6.851 -10.104 1.00 82.94 869 GLU A O 1
ATOM 6793 N N . TYR A 1 870 ? 0.723 6.393 -8.890 1.00 84.56 870 TYR A N 1
ATOM 6794 C CA . TYR A 1 870 ? 0.650 4.994 -9.328 1.00 84.56 870 TYR A CA 1
ATOM 6795 C C . TYR A 1 870 ? -0.767 4.404 -9.364 1.00 84.56 870 TYR A C 1
ATOM 6797 O O . TYR A 1 870 ? -1.699 4.907 -8.733 1.00 84.56 870 TYR A O 1
ATOM 6805 N N . ALA A 1 871 ? -0.905 3.316 -10.127 1.00 81.44 871 ALA A N 1
ATOM 6806 C CA . ALA A 1 871 ? -2.149 2.584 -10.362 1.00 81.44 871 ALA A CA 1
ATOM 6807 C C . ALA A 1 871 ? -1.895 1.104 -10.716 1.00 81.44 871 ALA A C 1
ATOM 6809 O O . ALA A 1 871 ? -0.813 0.740 -11.181 1.00 81.44 871 ALA A O 1
ATOM 6810 N N . ASN A 1 872 ? -2.908 0.250 -10.540 1.00 79.25 872 ASN A N 1
ATOM 6811 C CA . ASN A 1 872 ? -2.877 -1.169 -10.912 1.00 79.25 872 ASN A CA 1
ATOM 6812 C C . ASN A 1 872 ? -3.367 -1.371 -12.356 1.00 79.25 872 ASN A C 1
ATOM 6814 O O . ASN A 1 872 ? -4.499 -1.022 -12.678 1.00 79.25 872 ASN A O 1
ATOM 6818 N N . ILE A 1 873 ? -2.550 -1.981 -13.220 1.00 83.25 873 ILE A N 1
ATOM 6819 C CA . ILE A 1 873 ? -2.848 -2.133 -14.659 1.00 83.25 873 ILE A CA 1
ATOM 6820 C C . ILE A 1 873 ? -4.024 -3.074 -14.987 1.00 83.25 873 ILE A C 1
ATOM 6822 O O . ILE A 1 873 ? -4.466 -3.111 -16.139 1.00 83.25 873 ILE A O 1
ATOM 6826 N N . PHE A 1 874 ? -4.497 -3.849 -14.005 1.00 78.19 874 PHE A N 1
ATOM 6827 C CA . PHE A 1 874 ? -5.575 -4.833 -14.157 1.00 78.19 874 PHE A CA 1
ATOM 6828 C C . PHE A 1 874 ? -6.934 -4.369 -13.597 1.00 78.19 874 PHE A C 1
ATOM 6830 O O . PHE A 1 874 ? -7.913 -5.100 -13.723 1.00 78.19 874 PHE A O 1
ATOM 6837 N N . GLU A 1 875 ? -7.017 -3.177 -13.001 1.00 72.06 875 GLU A N 1
ATOM 6838 C CA . GLU A 1 875 ? -8.286 -2.571 -12.572 1.00 72.06 875 GLU A CA 1
ATOM 6839 C C . GLU A 1 875 ? -8.948 -1.816 -13.743 1.00 72.06 875 GLU A C 1
ATOM 6841 O O . GLU A 1 875 ? -8.272 -1.119 -14.499 1.00 72.06 875 GLU A O 1
ATOM 6846 N N . GLU A 1 876 ? -10.272 -1.942 -13.908 1.00 58.50 876 GLU A N 1
ATOM 6847 C CA . GLU A 1 876 ? -11.019 -1.257 -14.986 1.00 58.50 876 GLU A CA 1
ATOM 6848 C C . GLU A 1 876 ? -11.205 0.247 -14.726 1.00 58.50 876 GLU A C 1
ATOM 6850 O O . GLU A 1 876 ? -11.287 1.035 -15.663 1.00 58.50 876 GLU A O 1
ATOM 6855 N N . ASN A 1 877 ? -11.256 0.643 -13.453 1.00 64.44 877 ASN A N 1
ATOM 6856 C CA . ASN A 1 877 ? -11.219 2.031 -12.992 1.00 64.44 877 ASN A CA 1
ATOM 6857 C C . ASN A 1 877 ? -10.226 2.096 -11.820 1.00 64.44 877 ASN A C 1
ATOM 6859 O O . ASN A 1 877 ? -10.650 1.975 -10.668 1.00 64.44 877 ASN A O 1
ATOM 6863 N N . PRO A 1 878 ? -8.910 2.183 -12.087 1.00 66.56 878 PRO A N 1
ATOM 6864 C CA . PRO A 1 878 ? -7.903 2.086 -11.041 1.00 66.56 878 PRO A CA 1
ATOM 6865 C C . PRO A 1 878 ? -7.981 3.264 -10.071 1.00 66.56 878 PRO A C 1
ATOM 6867 O O . PRO A 1 878 ? -8.071 4.424 -10.481 1.00 66.56 878 PRO A O 1
ATOM 6870 N N . ALA A 1 879 ? -7.883 2.977 -8.774 1.00 58.31 879 ALA A N 1
ATOM 6871 C CA . ALA A 1 879 ? -7.785 4.028 -7.768 1.00 58.31 879 ALA A CA 1
ATOM 6872 C C . ALA A 1 879 ? -6.427 4.743 -7.887 1.00 58.31 879 ALA A C 1
ATOM 6874 O O . ALA A 1 879 ? -5.379 4.121 -7.710 1.00 58.31 879 ALA A O 1
ATOM 6875 N N . LEU A 1 880 ? -6.449 6.053 -8.157 1.00 67.75 880 LEU A N 1
ATOM 6876 C CA . LEU A 1 880 ? -5.259 6.909 -8.134 1.00 67.75 880 LEU A CA 1
ATOM 6877 C C . LEU A 1 880 ? -4.630 6.896 -6.733 1.00 67.75 880 LEU A C 1
ATOM 6879 O O . LEU A 1 880 ? -5.309 7.173 -5.741 1.00 67.75 880 LEU A O 1
ATOM 6883 N N . LYS A 1 881 ? -3.334 6.578 -6.649 1.00 68.75 881 LYS A N 1
ATOM 6884 C CA . LYS A 1 881 ? -2.560 6.597 -5.399 1.00 68.75 881 LYS A CA 1
ATOM 6885 C C . LYS A 1 881 ? -1.298 7.434 -5.579 1.00 68.75 881 LYS A C 1
ATOM 6887 O O . LYS A 1 881 ? -0.612 7.322 -6.591 1.00 68.75 881 LYS A O 1
ATOM 6892 N N . GLU A 1 882 ? -0.980 8.263 -4.590 1.00 69.25 882 GLU A N 1
ATOM 6893 C CA . GLU A 1 882 ? 0.158 9.186 -4.633 1.00 69.25 882 GLU A CA 1
ATOM 6894 C C . GLU A 1 882 ? 1.188 8.848 -3.554 1.00 69.25 882 GLU A C 1
ATOM 6896 O O . GLU A 1 882 ? 0.846 8.656 -2.388 1.00 69.25 882 GLU A O 1
ATOM 6901 N N . ILE A 1 883 ? 2.466 8.823 -3.931 1.00 68.00 883 ILE A N 1
ATOM 6902 C CA . ILE A 1 883 ? 3.597 8.692 -3.011 1.00 68.00 883 ILE A CA 1
ATOM 6903 C C . ILE A 1 883 ? 4.314 10.043 -2.967 1.00 68.00 883 ILE A C 1
ATOM 6905 O O . ILE A 1 883 ? 4.977 10.439 -3.928 1.00 68.00 883 ILE A O 1
ATOM 6909 N N . ALA A 1 884 ? 4.201 10.757 -1.848 1.00 62.22 884 ALA A N 1
ATOM 6910 C CA . ALA A 1 884 ? 4.914 12.014 -1.644 1.00 62.22 884 ALA A CA 1
ATOM 6911 C C . ALA A 1 884 ? 6.428 11.763 -1.524 1.00 62.22 884 ALA A C 1
ATOM 6913 O O . ALA A 1 884 ? 6.901 11.189 -0.539 1.00 62.22 884 ALA A O 1
ATOM 6914 N N . LEU A 1 885 ? 7.205 12.213 -2.513 1.00 63.22 885 LEU A N 1
ATOM 6915 C CA . LEU A 1 885 ? 8.662 12.158 -2.452 1.00 63.22 885 LEU A CA 1
ATOM 6916 C C . LEU A 1 885 ? 9.121 13.264 -1.496 1.00 63.22 885 LEU A C 1
ATOM 6918 O O . LEU A 1 885 ? 9.055 14.446 -1.825 1.00 63.22 885 LEU A O 1
ATOM 6922 N N . ASN A 1 886 ? 9.585 12.890 -0.302 1.00 52.62 886 ASN A N 1
ATOM 6923 C CA . ASN A 1 886 ? 9.914 13.821 0.791 1.00 52.62 886 ASN A CA 1
ATOM 6924 C C . ASN A 1 886 ? 11.247 14.588 0.573 1.00 52.62 886 ASN A C 1
ATOM 6926 O O . ASN A 1 886 ? 12.032 14.806 1.497 1.00 52.62 886 ASN A O 1
ATOM 6930 N N . ALA A 1 887 ? 11.523 14.966 -0.677 1.00 51.12 887 ALA A N 1
ATOM 6931 C CA . ALA A 1 887 ? 12.726 15.639 -1.137 1.00 51.12 887 ALA A CA 1
ATOM 6932 C C . ALA A 1 887 ? 12.504 17.159 -1.239 1.00 51.12 887 ALA A C 1
ATOM 6934 O O . ALA A 1 887 ? 11.526 17.636 -1.810 1.00 51.12 887 ALA A O 1
ATOM 6935 N N . LYS A 1 888 ? 13.454 17.950 -0.729 1.00 47.91 888 LYS A N 1
ATOM 6936 C CA . LYS A 1 888 ? 13.395 19.428 -0.699 1.00 47.91 888 LYS A CA 1
ATOM 6937 C C . LYS A 1 888 ? 13.744 20.075 -2.055 1.00 47.91 888 LYS A C 1
ATOM 6939 O O . LYS A 1 888 ? 14.689 20.861 -2.119 1.00 47.91 888 LYS A O 1
ATOM 6944 N N . ILE A 1 889 ? 13.072 19.702 -3.149 1.00 49.12 889 ILE A N 1
ATOM 6945 C CA . ILE A 1 889 ? 13.543 19.992 -4.519 1.00 49.12 889 ILE A CA 1
ATOM 6946 C C . ILE A 1 889 ? 12.421 20.531 -5.432 1.00 49.12 889 ILE A C 1
ATOM 6948 O O . ILE A 1 889 ? 11.267 20.131 -5.320 1.00 49.12 889 ILE A O 1
ATOM 6952 N N . GLY A 1 890 ? 12.774 21.461 -6.331 1.00 49.03 890 GLY A N 1
ATOM 6953 C CA . GLY A 1 890 ? 11.889 22.016 -7.367 1.00 49.03 890 GLY A CA 1
ATOM 6954 C C . GLY A 1 890 ? 11.689 21.089 -8.578 1.00 49.03 890 GLY A C 1
ATOM 6955 O O . GLY A 1 890 ? 12.518 20.231 -8.873 1.00 49.03 890 GLY A O 1
ATOM 6956 N N . SER A 1 891 ? 10.584 21.276 -9.297 1.00 50.03 891 SER A N 1
ATOM 6957 C CA . SER A 1 891 ? 9.866 20.215 -10.025 1.00 50.03 891 SER A CA 1
ATOM 6958 C C . SER A 1 891 ? 10.306 19.892 -11.468 1.00 50.03 891 SER A C 1
ATOM 6960 O O . SER A 1 891 ? 9.663 19.089 -12.144 1.00 50.03 891 SER A O 1
ATOM 6962 N N . ASP A 1 892 ? 11.409 20.454 -11.968 1.00 52.66 892 ASP A N 1
ATOM 6963 C CA . ASP A 1 892 ? 11.734 20.381 -13.406 1.00 52.66 892 ASP A CA 1
ATOM 6964 C C . ASP A 1 892 ? 12.384 19.058 -13.873 1.00 52.66 892 ASP A C 1
ATOM 6966 O O . ASP A 1 892 ? 12.194 18.644 -15.027 1.00 52.66 892 ASP A O 1
ATOM 6970 N N . TYR A 1 893 ? 13.161 18.389 -13.009 1.00 62.59 893 TYR A N 1
ATOM 6971 C CA . TYR A 1 893 ? 14.146 17.361 -13.410 1.00 62.59 893 TYR A CA 1
ATOM 6972 C C . TYR A 1 893 ? 14.014 16.018 -12.675 1.00 62.59 893 TYR A C 1
ATOM 6974 O O . TYR A 1 893 ? 15.014 15.445 -12.245 1.00 62.59 893 TYR A O 1
ATOM 6982 N N . LEU A 1 894 ? 12.787 15.506 -12.564 1.00 75.75 894 LEU A N 1
ATOM 6983 C CA . LEU A 1 894 ? 12.548 14.099 -12.230 1.00 75.75 894 LEU A CA 1
ATOM 6984 C C . LEU A 1 894 ? 12.868 13.184 -13.432 1.00 75.75 894 LEU A C 1
ATOM 6986 O O . LEU A 1 894 ? 12.664 13.560 -14.596 1.00 75.75 894 LEU A O 1
ATOM 6990 N N . ARG A 1 895 ? 13.339 11.969 -13.136 1.00 85.94 895 ARG A N 1
ATOM 6991 C CA . ARG A 1 895 ? 13.423 10.799 -14.029 1.00 85.94 895 ARG A CA 1
ATOM 6992 C C . ARG A 1 895 ? 13.010 9.551 -13.262 1.00 85.94 895 ARG A C 1
ATOM 6994 O O . ARG A 1 895 ? 13.301 9.479 -12.075 1.00 85.94 895 ARG A O 1
ATOM 7001 N N . ILE A 1 896 ? 12.381 8.578 -13.920 1.00 89.94 896 ILE A N 1
ATOM 7002 C CA . ILE A 1 896 ? 11.974 7.314 -13.289 1.00 89.94 896 ILE A CA 1
ATOM 7003 C C . ILE A 1 896 ? 12.345 6.107 -14.152 1.00 89.94 896 ILE A C 1
ATOM 7005 O O . ILE A 1 896 ? 12.330 6.197 -15.375 1.00 89.94 896 ILE A O 1
ATOM 7009 N N . THR A 1 897 ? 12.672 4.981 -13.519 1.00 90.94 897 THR A N 1
ATOM 7010 C CA . THR A 1 897 ? 12.802 3.670 -14.175 1.00 90.94 897 THR A CA 1
ATOM 7011 C C . THR A 1 897 ? 12.537 2.543 -13.172 1.00 90.94 897 THR A C 1
ATOM 7013 O O . THR A 1 897 ? 12.746 2.715 -11.969 1.00 90.94 897 THR A O 1
ATOM 7016 N N . ALA A 1 898 ? 12.062 1.391 -13.641 1.00 88.62 898 ALA A N 1
ATOM 7017 C CA . ALA A 1 898 ? 11.764 0.241 -12.796 1.00 88.62 898 ALA A CA 1
ATOM 7018 C C . ALA A 1 898 ? 12.984 -0.688 -12.626 1.00 88.62 898 ALA A C 1
ATOM 7020 O O . ALA A 1 898 ? 13.473 -1.289 -13.584 1.00 88.62 898 ALA A O 1
ATOM 7021 N N . VAL A 1 899 ? 13.428 -0.865 -11.381 1.00 85.62 899 VAL A N 1
ATOM 7022 C CA . VAL A 1 899 ? 14.342 -1.931 -10.946 1.00 85.62 899 VAL A CA 1
ATOM 7023 C C . VAL A 1 899 ? 13.547 -3.231 -10.916 1.00 85.62 899 VAL A C 1
ATOM 7025 O O . VAL A 1 899 ? 12.731 -3.455 -10.023 1.00 85.62 899 VAL A O 1
ATOM 7028 N N . LYS A 1 900 ? 13.771 -4.087 -11.908 1.00 80.88 900 LYS A N 1
ATOM 7029 C CA . LYS A 1 900 ? 13.070 -5.366 -12.068 1.00 80.88 900 LYS A CA 1
ATOM 7030 C C . LYS A 1 900 ? 13.846 -6.521 -11.422 1.00 80.88 900 LYS A C 1
ATOM 7032 O O . LYS A 1 900 ? 15.040 -6.420 -11.114 1.00 80.88 900 LYS A O 1
ATOM 7037 N N . ASP A 1 901 ? 13.159 -7.645 -11.254 1.00 74.19 901 ASP A N 1
ATOM 7038 C CA . ASP A 1 901 ? 13.755 -8.916 -10.841 1.00 74.19 901 ASP A CA 1
ATOM 7039 C C . ASP A 1 901 ? 14.851 -9.350 -11.840 1.00 74.19 901 ASP A C 1
ATOM 7041 O O . ASP A 1 901 ? 14.661 -9.239 -13.052 1.00 74.19 901 ASP A O 1
ATOM 7045 N N . ARG A 1 902 ? 16.022 -9.804 -11.362 1.00 72.81 902 ARG A N 1
ATOM 7046 C CA . ARG A 1 902 ? 17.144 -10.144 -12.265 1.00 72.81 902 ARG A CA 1
ATOM 7047 C C . ARG A 1 902 ? 16.792 -11.353 -13.133 1.00 72.81 902 ARG A C 1
ATOM 7049 O O . ARG A 1 902 ? 16.384 -12.393 -12.612 1.00 72.81 902 ARG A O 1
ATOM 7056 N N . ILE A 1 903 ? 17.056 -11.266 -14.436 1.00 72.56 903 ILE A N 1
ATOM 7057 C CA . ILE A 1 903 ? 16.897 -12.410 -15.340 1.00 72.56 903 ILE A CA 1
ATOM 7058 C C . ILE A 1 903 ? 17.971 -13.454 -15.014 1.00 72.56 903 ILE A C 1
ATOM 7060 O O . ILE A 1 903 ? 19.159 -13.261 -15.274 1.00 72.56 903 ILE A O 1
ATOM 7064 N N . ALA A 1 904 ? 17.546 -14.599 -14.477 1.00 60.12 904 ALA A N 1
ATOM 7065 C CA . ALA A 1 904 ? 18.369 -15.802 -14.479 1.00 60.12 904 ALA A CA 1
ATOM 7066 C C . ALA A 1 904 ? 18.655 -16.189 -15.938 1.00 60.12 904 ALA A C 1
ATOM 7068 O O . ALA A 1 904 ? 17.713 -16.300 -16.723 1.00 60.12 904 ALA A O 1
ATOM 7069 N N . ALA A 1 905 ? 19.936 -16.359 -16.289 1.00 56.03 905 ALA A N 1
ATOM 7070 C CA . ALA A 1 905 ? 20.393 -16.541 -17.668 1.00 56.03 905 ALA A CA 1
ATOM 7071 C C . ALA A 1 905 ? 19.557 -17.599 -18.409 1.00 56.03 905 ALA A C 1
ATOM 7073 O O . ALA A 1 905 ? 19.585 -18.787 -18.079 1.00 56.03 905 ALA A O 1
ATOM 7074 N N . ALA A 1 906 ? 18.786 -17.136 -19.389 1.00 55.12 906 ALA A N 1
ATOM 7075 C CA . ALA A 1 906 ? 17.849 -17.948 -20.136 1.00 55.12 906 ALA A CA 1
ATOM 7076 C C . ALA A 1 906 ? 18.573 -18.676 -21.273 1.00 55.12 906 ALA A C 1
ATOM 7078 O O . ALA A 1 906 ? 19.591 -18.218 -21.793 1.00 55.12 906 ALA A O 1
ATOM 7079 N N . SER A 1 907 ? 17.999 -19.780 -21.746 1.00 59.91 907 SER A N 1
ATOM 7080 C CA . SER A 1 907 ? 18.457 -20.474 -22.956 1.00 59.91 907 SER A CA 1
ATOM 7081 C C . SER A 1 907 ? 18.058 -19.727 -24.241 1.00 59.91 907 SER A C 1
ATOM 7083 O O . SER A 1 907 ? 17.559 -20.333 -25.187 1.00 59.91 907 SER A O 1
ATOM 7085 N N . HIS A 1 908 ? 18.216 -18.400 -24.265 1.00 74.31 908 HIS A N 1
ATOM 7086 C CA . HIS A 1 908 ? 17.927 -17.570 -25.429 1.00 74.31 908 HIS A CA 1
ATOM 7087 C C . HIS A 1 908 ? 19.129 -17.541 -26.378 1.00 74.31 908 HIS A C 1
ATOM 7089 O O . HIS A 1 908 ? 20.270 -17.463 -25.917 1.00 74.31 908 HIS A O 1
ATOM 7095 N N . ARG A 1 909 ? 18.889 -17.546 -27.698 1.00 80.56 909 ARG A N 1
ATOM 7096 C CA . ARG A 1 909 ? 19.956 -17.679 -28.710 1.00 80.56 909 ARG A CA 1
ATOM 7097 C C . ARG A 1 909 ? 21.065 -16.633 -28.528 1.00 80.56 909 ARG A C 1
ATOM 7099 O O . ARG A 1 909 ? 22.228 -17.006 -28.443 1.00 80.56 909 ARG A O 1
ATOM 7106 N N . CYS A 1 910 ? 20.723 -15.354 -28.332 1.00 85.19 910 CYS A N 1
ATOM 7107 C CA . CYS A 1 910 ? 21.713 -14.294 -28.073 1.00 85.19 910 CYS A CA 1
ATOM 7108 C C . CYS A 1 910 ? 22.480 -14.407 -26.734 1.00 85.19 910 CYS A C 1
ATOM 7110 O O . CYS A 1 910 ? 23.543 -13.799 -26.599 1.00 85.19 910 CYS A O 1
ATOM 7112 N N . GLN A 1 911 ? 22.008 -15.192 -25.758 1.00 80.69 911 GLN A N 1
ATOM 7113 C CA . GLN A 1 911 ? 22.765 -15.474 -24.528 1.00 80.69 911 GLN A CA 1
ATOM 7114 C C . GLN A 1 911 ? 23.708 -16.682 -24.711 1.00 80.69 911 GLN A C 1
ATOM 7116 O O . GLN A 1 911 ? 24.802 -16.704 -24.146 1.00 80.69 911 GLN A O 1
ATOM 7121 N N . THR A 1 912 ? 23.364 -17.647 -25.572 1.00 80.38 912 THR A N 1
ATOM 7122 C CA . THR A 1 912 ? 24.238 -18.774 -25.946 1.00 80.38 912 THR A CA 1
ATOM 7123 C C . THR A 1 912 ? 25.171 -18.421 -27.109 1.00 80.38 912 THR A C 1
ATOM 7125 O O . THR A 1 912 ? 24.735 -18.335 -28.253 1.00 80.38 912 THR A O 1
ATOM 7128 N N . ASN A 1 913 ? 26.472 -18.244 -26.847 1.00 82.56 913 ASN A N 1
ATOM 7129 C CA . ASN A 1 913 ? 27.477 -17.916 -27.877 1.00 82.56 913 ASN A CA 1
ATOM 7130 C C . ASN A 1 913 ? 27.086 -16.701 -28.756 1.00 82.56 913 ASN A C 1
ATOM 7132 O O . ASN A 1 913 ? 27.303 -16.703 -29.965 1.00 82.56 913 ASN A O 1
ATOM 7136 N N . ASN A 1 914 ? 26.458 -15.687 -28.147 1.00 83.19 914 ASN A N 1
ATOM 7137 C CA . ASN A 1 914 ? 26.023 -14.452 -28.813 1.00 83.19 914 ASN A CA 1
ATOM 7138 C C . ASN A 1 914 ? 25.149 -14.688 -30.068 1.00 83.19 914 ASN A C 1
ATOM 7140 O O . ASN A 1 914 ? 25.237 -13.935 -31.031 1.00 83.19 914 ASN A O 1
ATOM 7144 N N . GLY A 1 915 ? 24.353 -15.767 -30.104 1.00 82.50 915 GLY A N 1
ATOM 7145 C CA . GLY A 1 915 ? 23.524 -16.140 -31.262 1.00 82.50 915 GLY A CA 1
ATOM 7146 C C . GLY A 1 915 ? 24.309 -16.552 -32.513 1.00 82.50 915 GLY A C 1
ATOM 7147 O O . GLY A 1 915 ? 23.728 -16.625 -33.589 1.00 82.50 915 GLY A O 1
ATOM 7148 N N . GLY A 1 916 ? 25.619 -16.795 -32.382 1.00 85.69 916 GLY A N 1
ATOM 7149 C CA . GLY A 1 916 ? 26.556 -16.961 -33.499 1.00 85.69 916 GLY A CA 1
ATOM 7150 C C . GLY A 1 916 ? 27.190 -15.650 -33.982 1.00 85.69 916 GLY A C 1
ATOM 7151 O O . GLY A 1 916 ? 28.157 -15.693 -34.736 1.00 85.69 916 GLY A O 1
ATOM 7152 N N . CYS A 1 917 ? 26.696 -14.497 -33.526 1.00 89.81 917 CYS A N 1
ATOM 7153 C CA . CYS A 1 917 ? 27.132 -13.185 -33.989 1.00 89.81 917 CYS A CA 1
ATOM 7154 C C . CYS A 1 917 ? 28.488 -12.774 -33.415 1.00 89.81 917 CYS A C 1
ATOM 7156 O O . CYS A 1 917 ? 28.718 -12.838 -32.206 1.00 89.81 917 CYS A O 1
ATOM 7158 N N . SER A 1 918 ? 29.352 -12.246 -34.279 1.00 88.38 918 SER A N 1
ATOM 7159 C CA . SER A 1 918 ? 30.675 -11.732 -33.900 1.00 88.38 918 SER A CA 1
ATOM 7160 C C . SER A 1 918 ? 30.643 -10.523 -32.951 1.00 88.38 918 SER A C 1
ATOM 7162 O O . SER A 1 918 ? 31.496 -10.443 -32.072 1.00 88.38 918 SER A O 1
ATOM 7164 N N . HIS A 1 919 ? 29.672 -9.610 -33.107 1.00 89.88 919 HIS A N 1
ATOM 7165 C CA . HIS A 1 919 ? 29.581 -8.361 -32.334 1.00 89.88 919 HIS A CA 1
ATOM 7166 C C . HIS A 1 919 ? 28.179 -8.175 -31.720 1.00 89.88 919 HIS A C 1
ATOM 7168 O O . HIS A 1 919 ? 27.939 -8.648 -30.607 1.00 89.88 919 HIS A O 1
ATOM 7174 N N . PHE A 1 920 ? 27.220 -7.552 -32.419 1.00 91.44 920 PHE A N 1
ATOM 7175 C CA . PHE A 1 920 ? 25.846 -7.424 -31.912 1.00 91.44 920 PHE A CA 1
ATOM 7176 C C . PHE A 1 920 ? 25.001 -8.642 -32.294 1.00 91.44 920 PHE A C 1
ATOM 7178 O O . PHE A 1 920 ? 24.988 -9.045 -33.456 1.00 91.44 920 PHE A O 1
ATOM 7185 N N . CYS A 1 921 ? 24.244 -9.172 -31.333 1.00 91.56 921 CYS A N 1
ATOM 7186 C CA . CYS A 1 921 ? 23.126 -10.082 -31.580 1.00 91.56 921 CYS A CA 1
ATOM 7187 C C . CYS A 1 921 ? 21.826 -9.312 -31.347 1.00 91.56 921 CYS A C 1
ATOM 7189 O O . CYS A 1 921 ? 21.621 -8.784 -30.251 1.00 91.56 921 CYS A O 1
ATOM 7191 N N . LEU A 1 922 ? 20.995 -9.209 -32.384 1.00 92.25 922 LEU A N 1
ATOM 7192 C CA . LEU A 1 922 ? 19.773 -8.408 -32.420 1.00 92.25 922 LEU A CA 1
ATOM 7193 C C . LEU A 1 922 ? 18.575 -9.345 -32.584 1.00 92.25 922 LEU A C 1
ATOM 7195 O O . LEU A 1 922 ? 18.563 -10.198 -33.471 1.00 92.25 922 LEU A O 1
ATOM 7199 N N . ILE A 1 923 ? 17.574 -9.207 -31.719 1.00 90.75 923 ILE A N 1
ATOM 7200 C CA . ILE A 1 923 ? 16.437 -10.133 -31.658 1.00 90.75 923 ILE A CA 1
ATOM 7201 C C . ILE A 1 923 ? 15.319 -9.624 -32.564 1.00 90.75 923 ILE A C 1
ATOM 7203 O O . ILE A 1 923 ? 14.915 -8.469 -32.460 1.00 90.75 923 ILE A O 1
ATOM 7207 N N . ILE A 1 924 ? 14.803 -10.486 -33.431 1.00 91.00 924 ILE A N 1
ATOM 7208 C CA . ILE A 1 924 ? 13.649 -10.208 -34.293 1.00 91.00 924 ILE A CA 1
ATOM 7209 C C . ILE A 1 924 ? 12.546 -11.240 -34.002 1.00 91.00 924 ILE A C 1
ATOM 7211 O O . ILE A 1 924 ? 12.813 -12.238 -33.325 1.00 91.00 924 ILE A O 1
ATOM 7215 N N . PRO A 1 925 ? 11.299 -11.049 -34.463 1.00 89.12 925 PRO A N 1
ATOM 7216 C CA . PRO A 1 925 ? 10.262 -12.054 -34.263 1.00 89.12 925 PRO A CA 1
ATOM 7217 C C . PRO A 1 925 ? 10.696 -13.429 -34.798 1.00 89.12 925 PRO A C 1
ATOM 7219 O O . PRO A 1 925 ? 10.994 -13.584 -35.980 1.00 89.12 925 PRO A O 1
ATOM 7222 N N . ASN A 1 926 ? 10.720 -14.420 -33.903 1.00 82.75 926 ASN A N 1
ATOM 7223 C CA . ASN A 1 926 ? 11.112 -15.820 -34.124 1.00 82.75 926 ASN A CA 1
ATOM 7224 C C . ASN A 1 926 ? 12.599 -16.117 -34.443 1.00 82.75 926 ASN A C 1
ATOM 7226 O O . ASN A 1 926 ? 12.939 -17.298 -34.549 1.00 82.75 926 ASN A O 1
ATOM 7230 N N . ASP A 1 927 ? 13.502 -15.129 -34.538 1.00 87.25 927 ASP A N 1
ATOM 7231 C CA . ASP A 1 927 ? 14.934 -15.387 -34.802 1.00 87.25 927 ASP A CA 1
ATOM 7232 C C . ASP A 1 927 ? 15.894 -14.295 -34.270 1.00 87.25 927 ASP A C 1
ATOM 7234 O O . ASP A 1 927 ? 15.483 -13.327 -33.631 1.00 87.25 927 ASP A O 1
ATOM 7238 N N . ASN A 1 928 ? 17.199 -14.435 -34.524 1.00 89.69 928 ASN A N 1
ATOM 7239 C CA . ASN A 1 928 ? 18.208 -13.410 -34.270 1.00 89.69 928 ASN A CA 1
ATOM 7240 C C . ASN A 1 928 ? 19.039 -13.090 -35.519 1.00 89.69 928 ASN A C 1
ATOM 7242 O O . ASN A 1 928 ? 19.420 -13.977 -36.275 1.00 89.69 928 ASN A O 1
ATOM 7246 N N . VAL A 1 929 ? 19.394 -11.817 -35.685 1.00 92.19 929 VAL A N 1
ATOM 7247 C CA . VAL A 1 929 ? 20.265 -11.325 -36.764 1.00 92.19 929 VAL A CA 1
ATOM 7248 C C . VAL A 1 929 ? 21.482 -10.615 -36.185 1.00 92.19 929 VAL A C 1
ATOM 7250 O O . VAL A 1 929 ? 21.437 -10.074 -35.078 1.00 92.19 929 VAL A O 1
ATOM 7253 N N . CYS A 1 930 ? 22.583 -10.617 -36.928 1.00 91.38 930 CYS A N 1
ATOM 7254 C CA . CYS A 1 930 ? 23.841 -10.053 -36.462 1.00 91.38 930 CYS A CA 1
ATOM 7255 C C . CYS A 1 930 ? 24.034 -8.613 -36.943 1.00 91.38 930 CYS A C 1
ATOM 7257 O O . CYS A 1 930 ? 23.750 -8.280 -38.092 1.00 91.38 930 CYS A O 1
ATOM 7259 N N . GLY A 1 931 ? 24.521 -7.754 -36.048 1.00 89.88 931 GLY A N 1
ATOM 7260 C CA . GLY A 1 931 ? 24.813 -6.348 -36.323 1.00 89.88 931 GLY A CA 1
ATOM 7261 C C . GLY A 1 931 ? 26.286 -6.013 -36.104 1.00 89.88 931 GLY A C 1
ATOM 7262 O O . GLY A 1 931 ? 26.966 -6.643 -35.290 1.00 89.88 931 GLY A O 1
ATOM 7263 N N . CYS A 1 932 ? 26.764 -4.984 -36.806 1.00 90.56 932 CYS A N 1
ATOM 7264 C CA . CYS A 1 932 ? 28.173 -4.595 -36.828 1.00 90.56 932 CYS A CA 1
ATOM 7265 C C . CYS A 1 932 ? 28.407 -3.180 -36.266 1.00 90.56 932 CYS A C 1
ATOM 7267 O O . CYS A 1 932 ? 27.594 -2.284 -36.513 1.00 90.56 932 CYS A O 1
ATOM 7269 N N . PRO A 1 933 ? 29.508 -2.952 -35.524 1.00 90.38 933 PRO A N 1
ATOM 7270 C CA . PRO A 1 933 ? 29.862 -1.639 -34.994 1.00 90.38 933 PRO A CA 1
ATOM 7271 C C . PRO A 1 933 ? 30.379 -0.685 -36.082 1.00 90.38 933 PRO A C 1
ATOM 7273 O O . PRO A 1 933 ? 30.745 -1.103 -37.183 1.00 90.38 933 PRO A O 1
ATOM 7276 N N . ASN A 1 934 ? 30.439 0.610 -35.756 1.00 85.62 934 ASN A N 1
ATOM 7277 C CA . ASN A 1 934 ? 30.872 1.676 -36.665 1.00 85.62 934 ASN A CA 1
ATOM 7278 C C . ASN A 1 934 ? 32.195 1.343 -37.390 1.00 85.62 934 ASN A C 1
ATOM 7280 O O . ASN A 1 934 ? 33.260 1.277 -36.774 1.00 85.62 934 ASN A O 1
ATOM 7284 N N . GLY A 1 935 ? 32.131 1.207 -38.718 1.00 79.81 935 GLY A N 1
ATOM 7285 C CA . GLY A 1 935 ? 33.289 0.934 -39.577 1.00 79.81 935 GLY A CA 1
ATOM 7286 C C . GLY A 1 935 ? 33.557 -0.545 -39.884 1.00 79.81 935 GLY A C 1
ATOM 7287 O O . GLY A 1 935 ? 34.555 -0.827 -40.549 1.00 79.81 935 GLY A O 1
ATOM 7288 N N . LEU A 1 936 ? 32.691 -1.465 -39.444 1.00 86.88 936 LEU A N 1
ATOM 7289 C CA . LEU A 1 936 ? 32.642 -2.861 -39.898 1.00 86.88 936 LEU A CA 1
ATOM 7290 C C . LEU A 1 936 ? 31.353 -3.130 -40.700 1.00 86.88 936 LEU A C 1
ATOM 7292 O O . LEU A 1 936 ? 30.340 -2.462 -40.501 1.00 86.88 936 LEU A O 1
ATOM 7296 N N . SER A 1 937 ? 31.381 -4.129 -41.581 1.00 84.06 937 SER A N 1
ATOM 7297 C CA . SER A 1 937 ? 30.253 -4.595 -42.395 1.00 84.06 937 SER A CA 1
ATOM 7298 C C . SER A 1 937 ? 30.050 -6.101 -42.229 1.00 84.06 937 SER A C 1
ATOM 7300 O O . SER A 1 937 ? 31.025 -6.858 -42.160 1.00 84.06 937 SER A O 1
ATOM 7302 N N . LEU A 1 938 ? 28.788 -6.535 -42.204 1.00 86.25 938 LEU A N 1
ATOM 7303 C CA . LEU A 1 938 ? 28.432 -7.950 -42.092 1.00 86.25 938 LEU A CA 1
ATOM 7304 C C . LEU A 1 938 ? 28.882 -8.700 -43.353 1.00 86.25 938 LEU A C 1
ATOM 7306 O O . LEU A 1 938 ? 28.718 -8.195 -44.463 1.00 86.25 938 LEU A O 1
ATOM 7310 N N . GLN A 1 939 ? 29.487 -9.869 -43.175 1.00 85.31 939 GLN A N 1
ATOM 7311 C CA . GLN A 1 939 ? 29.972 -10.706 -44.268 1.00 85.31 939 GLN A CA 1
ATOM 7312 C C . GLN A 1 939 ? 28.863 -11.612 -44.822 1.00 85.31 939 GLN A C 1
ATOM 7314 O O . GLN A 1 939 ? 27.765 -11.709 -44.274 1.00 85.31 939 GLN A O 1
ATOM 7319 N N . THR A 1 940 ? 29.162 -12.309 -45.919 1.00 81.12 940 THR A N 1
ATOM 7320 C CA . THR A 1 940 ? 28.233 -13.221 -46.610 1.00 81.12 940 THR A CA 1
ATOM 7321 C C . THR A 1 940 ? 27.839 -14.462 -45.800 1.00 81.12 940 THR A C 1
ATOM 7323 O O . THR A 1 940 ? 26.948 -15.196 -46.220 1.00 81.12 940 THR A O 1
ATOM 7326 N N . ASP A 1 941 ? 28.458 -14.694 -44.638 1.00 82.50 941 ASP A N 1
ATOM 7327 C CA . ASP A 1 941 ? 28.037 -15.711 -43.669 1.00 82.50 941 ASP A CA 1
ATOM 7328 C C . ASP A 1 941 ? 26.863 -15.259 -42.775 1.00 82.50 941 ASP A C 1
ATOM 7330 O O . ASP A 1 941 ? 26.269 -16.090 -42.091 1.00 82.50 941 ASP A O 1
ATOM 7334 N N . GLY A 1 942 ? 26.525 -13.963 -42.768 1.00 82.00 942 GLY A N 1
ATOM 7335 C CA . GLY A 1 942 ? 25.492 -13.373 -41.913 1.00 82.00 942 GLY A CA 1
ATOM 7336 C C . GLY A 1 942 ? 25.856 -13.272 -40.424 1.00 82.00 942 GLY A C 1
ATOM 7337 O O . GLY A 1 942 ? 24.994 -12.908 -39.625 1.00 82.00 942 GLY A O 1
ATOM 7338 N N . LEU A 1 943 ? 27.101 -13.576 -40.035 1.00 87.25 943 LEU A N 1
ATOM 7339 C CA . LEU A 1 943 ? 27.544 -13.732 -38.641 1.00 87.25 943 LEU A CA 1
ATOM 7340 C C . LEU A 1 943 ? 28.785 -12.893 -38.293 1.00 87.25 943 LEU A C 1
ATOM 7342 O O . LEU A 1 943 ? 28.878 -12.327 -37.192 1.00 87.25 943 LEU A O 1
ATOM 7346 N N . THR A 1 944 ? 29.760 -12.815 -39.202 1.00 87.56 944 THR A N 1
ATOM 7347 C CA . THR A 1 944 ? 31.017 -12.093 -38.980 1.00 87.56 944 THR A CA 1
ATOM 7348 C C . THR A 1 944 ? 30.944 -10.655 -39.484 1.00 87.56 944 THR A C 1
ATOM 7350 O O . THR A 1 944 ? 30.361 -10.358 -40.522 1.00 87.56 944 THR A O 1
ATOM 7353 N N . CYS A 1 945 ? 31.538 -9.737 -38.723 1.00 87.44 945 CYS A N 1
ATOM 7354 C CA . CYS A 1 945 ? 31.738 -8.353 -39.127 1.00 87.44 945 CYS A CA 1
ATOM 7355 C C . CYS A 1 945 ? 33.234 -8.121 -39.308 1.00 87.44 945 CYS A C 1
ATOM 7357 O O . CYS A 1 945 ? 33.991 -8.168 -38.338 1.00 87.44 945 CYS A O 1
ATOM 7359 N N . GLU A 1 946 ? 33.647 -7.829 -40.533 1.00 81.75 946 GLU A N 1
ATOM 7360 C CA . GLU A 1 946 ? 35.005 -7.383 -40.843 1.00 81.75 946 GLU A CA 1
ATOM 7361 C C . GLU A 1 946 ? 34.960 -5.944 -41.363 1.00 81.75 946 GLU A C 1
ATOM 7363 O O . GLU A 1 946 ? 33.886 -5.367 -41.534 1.00 81.75 946 GLU A O 1
ATOM 7368 N N . LYS A 1 947 ? 36.114 -5.313 -41.594 1.00 69.56 947 LYS A N 1
ATOM 7369 C CA . LYS A 1 947 ? 36.111 -4.006 -42.264 1.00 69.56 947 LYS A CA 1
ATOM 7370 C C . LYS A 1 947 ? 35.629 -4.209 -43.703 1.00 69.56 947 LYS A C 1
ATOM 7372 O O . LYS A 1 947 ? 36.170 -5.106 -44.351 1.00 69.56 947 LYS A O 1
ATOM 7377 N N . PRO A 1 948 ? 34.695 -3.389 -44.225 1.00 59.88 948 PRO A N 1
ATOM 7378 C CA . PRO A 1 948 ? 34.346 -3.445 -45.640 1.00 59.88 948 PRO A CA 1
ATOM 7379 C C . PRO A 1 948 ? 35.630 -3.313 -46.455 1.00 59.88 948 PRO A C 1
ATOM 7381 O O . PRO A 1 948 ? 36.481 -2.468 -46.146 1.00 59.88 948 PRO A O 1
ATOM 7384 N N . MET A 1 949 ? 35.797 -4.196 -47.440 1.00 52.69 949 MET A N 1
ATOM 7385 C CA . MET A 1 949 ? 37.027 -4.302 -48.217 1.00 52.69 949 MET A CA 1
ATOM 7386 C C . MET A 1 949 ? 37.260 -2.972 -48.933 1.00 52.69 949 MET A C 1
ATOM 7388 O O . MET A 1 949 ? 36.568 -2.651 -49.894 1.00 52.69 949 MET A O 1
ATOM 7392 N N . GLN A 1 950 ? 38.185 -2.159 -48.415 1.00 53.12 950 GLN A N 1
ATOM 7393 C CA . GLN A 1 950 ? 38.313 -0.779 -48.866 1.00 53.12 950 GLN A CA 1
ATOM 7394 C C . GLN A 1 950 ? 38.714 -0.746 -50.339 1.00 53.12 950 GLN A C 1
ATOM 7396 O O . GLN A 1 950 ? 39.858 -1.055 -50.686 1.00 53.12 950 GLN A O 1
ATOM 7401 N N . CYS A 1 951 ? 37.774 -0.312 -51.182 1.00 58.47 951 CYS A N 1
ATOM 7402 C CA . CYS A 1 951 ? 38.061 0.159 -52.525 1.00 58.47 951 CYS A CA 1
ATOM 7403 C C . CYS A 1 951 ? 39.249 1.136 -52.448 1.00 58.47 951 CYS A C 1
ATOM 7405 O O . CYS A 1 951 ? 39.354 1.931 -51.506 1.00 58.47 951 CYS A O 1
ATOM 7407 N N . SER A 1 952 ? 40.187 1.059 -53.396 1.00 54.72 952 SER A N 1
ATOM 7408 C CA . SER A 1 952 ? 41.375 1.919 -53.348 1.00 54.72 952 SER A CA 1
ATOM 7409 C C . SER A 1 952 ? 40.991 3.402 -53.459 1.00 54.72 952 SER A C 1
ATOM 7411 O O . SER A 1 952 ? 39.880 3.740 -53.858 1.00 54.72 952 SER A O 1
ATOM 7413 N N . THR A 1 953 ? 41.915 4.323 -53.166 1.00 55.41 953 THR A N 1
ATOM 7414 C CA . THR A 1 953 ? 41.679 5.787 -53.173 1.00 55.41 953 THR A CA 1
ATOM 7415 C C . THR A 1 953 ? 41.431 6.406 -54.567 1.00 55.41 953 THR A C 1
ATOM 7417 O O . THR A 1 953 ? 41.713 7.583 -54.791 1.00 55.41 953 THR A O 1
ATOM 7420 N N . ARG A 1 954 ? 40.951 5.595 -55.517 1.00 60.03 954 ARG A N 1
ATOM 7421 C CA . ARG A 1 954 ? 40.526 5.913 -56.888 1.00 60.03 954 ARG A CA 1
ATOM 7422 C C . ARG A 1 954 ? 39.328 5.053 -57.330 1.00 60.03 954 ARG A C 1
ATOM 7424 O O . ARG A 1 954 ? 39.154 4.824 -58.526 1.00 60.03 954 ARG A O 1
ATOM 7431 N N . GLN A 1 955 ? 38.551 4.520 -56.389 1.00 71.62 955 GLN A N 1
ATOM 7432 C CA . GLN A 1 955 ? 37.381 3.686 -56.655 1.00 71.62 955 GLN A CA 1
ATOM 7433 C C . GLN A 1 955 ? 36.179 4.158 -55.828 1.00 71.62 955 GLN A C 1
ATOM 7435 O O . GLN A 1 955 ? 36.299 4.384 -54.623 1.00 71.62 955 GLN A O 1
ATOM 7440 N N . PHE A 1 956 ? 35.036 4.277 -56.496 1.00 71.12 956 PHE A N 1
ATOM 7441 C CA . PHE A 1 956 ? 33.724 4.497 -55.905 1.00 71.12 956 PHE A CA 1
ATOM 7442 C C . PHE A 1 956 ? 33.124 3.158 -55.438 1.00 71.12 956 PHE A C 1
ATOM 7444 O O . PHE A 1 956 ? 33.526 2.091 -55.901 1.00 71.12 956 PHE A O 1
ATOM 7451 N N . HIS A 1 957 ? 32.184 3.209 -54.495 1.00 72.81 957 HIS A N 1
ATOM 7452 C CA . HIS A 1 957 ? 31.574 2.036 -53.864 1.00 72.81 957 HIS A CA 1
ATOM 7453 C C . HIS A 1 957 ? 30.056 2.069 -54.088 1.00 72.81 957 HIS A C 1
ATOM 7455 O O . HIS A 1 957 ? 29.358 2.877 -53.471 1.00 72.81 957 HIS A O 1
ATOM 7461 N N . CYS A 1 958 ? 29.542 1.176 -54.934 1.00 75.25 958 CYS A N 1
ATOM 7462 C CA . CYS A 1 958 ? 28.106 0.997 -55.181 1.00 75.25 958 CYS A CA 1
ATOM 7463 C C . CYS A 1 958 ? 27.379 0.559 -53.897 1.00 75.25 958 CYS A C 1
ATOM 7465 O O . CYS A 1 958 ? 27.990 -0.107 -53.057 1.00 75.25 958 CYS A O 1
ATOM 7467 N N . LYS A 1 959 ? 26.082 0.856 -53.703 1.00 68.44 959 LYS A N 1
ATOM 7468 C CA . LYS A 1 959 ? 25.380 0.408 -52.474 1.00 68.44 959 LYS A CA 1
ATOM 7469 C C . LYS A 1 959 ? 25.330 -1.118 -52.355 1.00 68.44 959 LYS A C 1
ATOM 7471 O O . LYS A 1 959 ? 25.330 -1.640 -51.244 1.00 68.44 959 LYS A O 1
ATOM 7476 N N . THR A 1 960 ? 25.360 -1.813 -53.490 1.00 63.03 960 THR A N 1
ATOM 7477 C CA . THR A 1 960 ? 25.425 -3.277 -53.617 1.00 63.03 960 THR A CA 1
ATOM 7478 C C . THR A 1 960 ? 26.761 -3.901 -53.186 1.00 63.03 960 THR A C 1
ATOM 7480 O O . THR A 1 960 ? 26.847 -5.123 -53.103 1.00 63.03 960 THR A O 1
ATOM 7483 N N . GLY A 1 961 ? 27.795 -3.100 -52.889 1.00 63.16 961 GLY A N 1
ATOM 7484 C CA . GLY A 1 961 ? 29.095 -3.572 -52.387 1.00 63.16 961 GLY A CA 1
ATOM 7485 C C . GLY A 1 961 ? 30.211 -3.701 -53.431 1.00 63.16 961 GLY A C 1
ATOM 7486 O O . GLY A 1 961 ? 31.308 -4.142 -53.092 1.00 63.16 961 GLY A O 1
ATOM 7487 N N . GLU A 1 962 ? 29.970 -3.318 -54.687 1.00 70.06 962 GLU A N 1
ATOM 7488 C CA . GLU A 1 962 ? 30.979 -3.369 -55.756 1.00 70.06 962 GLU A CA 1
ATOM 7489 C C . GLU A 1 962 ? 31.853 -2.097 -55.819 1.00 70.06 962 GLU A C 1
ATOM 7491 O O . GLU A 1 962 ? 31.386 -0.985 -55.570 1.00 70.06 962 GLU A O 1
ATOM 7496 N N . CYS A 1 963 ? 33.138 -2.261 -56.170 1.00 77.81 963 CYS A N 1
ATOM 7497 C CA . CYS A 1 963 ? 34.145 -1.189 -56.219 1.00 77.81 963 CYS A CA 1
ATOM 7498 C C . CYS A 1 963 ? 34.501 -0.768 -57.663 1.00 77.81 963 CYS A C 1
ATOM 7500 O O . CYS A 1 963 ? 35.541 -1.186 -58.193 1.00 77.81 963 CYS A O 1
ATOM 7502 N N . ILE A 1 964 ? 33.695 0.087 -58.297 1.00 77.00 964 ILE A N 1
ATOM 7503 C CA . ILE A 1 964 ? 34.008 0.645 -59.628 1.00 77.00 964 ILE A CA 1
ATOM 7504 C C . ILE A 1 964 ? 35.077 1.758 -59.547 1.00 77.00 964 ILE A C 1
ATOM 7506 O O . ILE A 1 964 ? 35.266 2.352 -58.487 1.00 77.00 964 ILE A O 1
ATOM 7510 N N . PRO A 1 965 ? 35.835 2.071 -60.615 1.00 74.44 965 PRO A N 1
ATOM 7511 C CA . PRO A 1 965 ? 36.723 3.237 -60.637 1.00 74.44 965 PRO A CA 1
ATOM 7512 C C . PRO A 1 965 ? 35.973 4.555 -60.384 1.00 74.44 965 PRO A C 1
ATOM 7514 O O . PRO A 1 965 ? 34.891 4.762 -60.914 1.00 74.44 965 PRO A O 1
ATOM 7517 N N . ASP A 1 966 ? 36.584 5.496 -59.660 1.00 69.19 966 ASP A N 1
ATOM 7518 C CA . ASP A 1 966 ? 36.008 6.823 -59.331 1.00 69.19 966 ASP A CA 1
ATOM 7519 C C . ASP A 1 966 ? 35.871 7.750 -60.566 1.00 69.19 966 ASP A 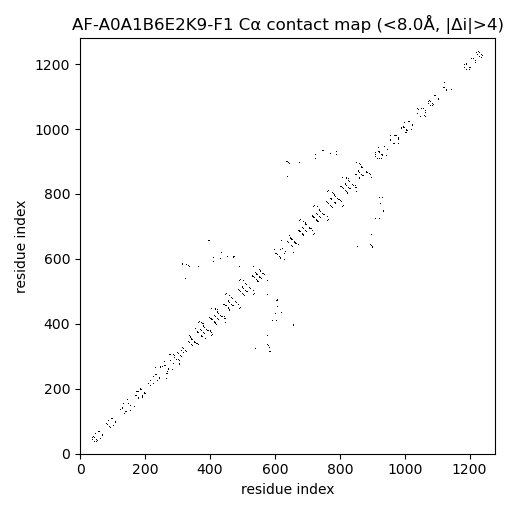C 1
ATOM 7521 O O . ASP A 1 966 ? 35.426 8.887 -60.470 1.00 69.19 966 ASP A O 1
ATOM 7525 N N . SER A 1 967 ? 36.263 7.255 -61.747 1.00 66.88 967 SER A N 1
ATOM 7526 C CA . SER A 1 967 ? 36.004 7.853 -63.062 1.00 66.88 967 SER A CA 1
ATOM 7527 C C . SER A 1 967 ? 34.700 7.382 -63.720 1.00 66.88 967 SER A C 1
ATOM 7529 O O . SER A 1 967 ? 34.349 7.919 -64.763 1.00 66.88 967 SER A O 1
ATOM 7531 N N . LEU A 1 968 ? 34.033 6.364 -63.164 1.00 73.62 968 LEU A N 1
ATOM 7532 C CA . LEU A 1 968 ? 32.738 5.831 -63.608 1.00 73.62 968 LEU A CA 1
ATOM 7533 C C . LEU A 1 968 ? 31.643 6.280 -62.629 1.00 73.62 968 LEU A C 1
ATOM 7535 O O . LEU A 1 968 ? 30.932 5.475 -62.043 1.00 73.62 968 LEU A O 1
ATOM 7539 N N . ARG A 1 969 ? 31.606 7.581 -62.338 1.00 77.50 969 ARG A N 1
ATOM 7540 C CA . ARG A 1 969 ? 30.679 8.175 -61.375 1.00 77.50 969 ARG A CA 1
ATOM 7541 C C . ARG A 1 969 ? 30.277 9.556 -61.862 1.00 77.50 969 ARG A C 1
ATOM 7543 O O . ARG A 1 969 ? 31.156 10.389 -62.087 1.00 77.50 969 ARG A O 1
ATOM 7550 N N . CYS A 1 970 ? 28.977 9.805 -61.988 1.00 70.31 970 CYS A N 1
ATOM 7551 C CA . CYS A 1 970 ? 28.441 10.951 -62.723 1.00 70.31 970 CYS A CA 1
ATOM 7552 C C . CYS A 1 970 ? 28.948 10.971 -64.189 1.00 70.31 970 CYS A C 1
ATOM 7554 O O . CYS A 1 970 ? 29.290 12.025 -64.732 1.00 70.31 970 CYS A O 1
ATOM 7556 N N . ASP A 1 971 ? 29.049 9.782 -64.796 1.00 71.31 971 ASP A N 1
ATOM 7557 C CA . ASP A 1 971 ? 29.518 9.493 -66.164 1.00 71.31 971 ASP A CA 1
ATOM 7558 C C . ASP A 1 971 ? 28.358 9.437 -67.189 1.00 71.31 971 ASP A C 1
ATOM 7560 O O . ASP A 1 971 ? 28.599 9.490 -68.399 1.00 71.31 971 ASP A O 1
ATOM 7564 N N . TYR A 1 972 ? 27.106 9.447 -66.712 1.00 60.44 972 TYR A N 1
ATOM 7565 C CA . TYR A 1 972 ? 25.853 9.241 -67.453 1.00 60.44 972 TYR A CA 1
ATOM 7566 C C . TYR A 1 972 ? 25.595 7.793 -67.922 1.00 60.44 972 TYR A C 1
ATOM 7568 O O . TYR A 1 972 ? 24.806 7.572 -68.850 1.00 60.44 972 TYR A O 1
ATOM 7576 N N . LYS A 1 973 ? 26.186 6.798 -67.247 1.00 68.50 973 LYS A N 1
ATOM 7577 C CA . LYS A 1 973 ? 25.787 5.379 -67.295 1.00 68.50 973 LYS A CA 1
ATOM 7578 C C . LYS A 1 973 ? 25.589 4.820 -65.887 1.00 68.50 973 LYS A C 1
ATOM 7580 O O . LYS A 1 973 ? 26.182 5.306 -64.938 1.00 68.50 973 LYS A O 1
ATOM 7585 N N . ASN A 1 974 ? 24.797 3.754 -65.791 1.00 76.81 974 ASN A N 1
ATOM 7586 C CA . ASN A 1 974 ? 24.679 2.938 -64.587 1.00 76.81 974 ASN A CA 1
ATOM 7587 C C . ASN A 1 974 ? 25.735 1.820 -64.656 1.00 76.81 974 ASN A C 1
ATOM 7589 O O . ASN A 1 974 ? 25.434 0.720 -65.123 1.00 76.81 974 ASN A O 1
ATOM 7593 N N . ASP A 1 975 ? 26.965 2.116 -64.240 1.00 80.75 975 ASP A N 1
ATOM 7594 C CA . ASP A 1 975 ? 28.032 1.129 -64.046 1.00 80.75 975 ASP A CA 1
ATOM 7595 C C . ASP A 1 975 ? 27.937 0.475 -62.638 1.00 80.75 975 ASP A C 1
ATOM 7597 O O . ASP A 1 975 ? 28.461 -0.620 -62.431 1.00 80.75 975 ASP A O 1
ATOM 7601 N N . CYS A 1 976 ? 27.192 1.068 -61.690 1.00 78.50 976 CYS A N 1
ATOM 7602 C CA . CYS A 1 976 ? 26.670 0.394 -60.491 1.00 78.50 976 CYS A CA 1
ATOM 7603 C C . CYS A 1 976 ? 25.327 -0.327 -60.762 1.00 78.50 976 CYS A C 1
ATOM 7605 O O . CYS A 1 976 ? 24.439 0.262 -61.386 1.00 78.50 976 CYS A O 1
ATOM 7607 N N . PRO A 1 977 ? 25.072 -1.527 -60.188 1.00 75.56 977 PRO A N 1
ATOM 7608 C CA . PRO A 1 977 ? 23.844 -2.298 -60.446 1.00 75.56 977 PRO A CA 1
ATOM 7609 C C . PRO A 1 977 ? 22.508 -1.603 -60.119 1.00 75.56 977 PRO A C 1
ATOM 7611 O O . PRO A 1 977 ? 21.499 -1.909 -60.751 1.00 75.56 977 PRO A O 1
ATOM 7614 N N . GLU A 1 978 ? 22.483 -0.668 -59.160 1.00 70.44 978 GLU A N 1
ATOM 7615 C CA . GLU A 1 978 ? 21.295 0.143 -58.818 1.00 70.44 978 GLU A CA 1
ATOM 7616 C C . GLU A 1 978 ? 21.340 1.584 -59.383 1.00 70.44 978 GLU A C 1
ATOM 7618 O O . GLU A 1 978 ? 20.403 2.355 -59.174 1.00 70.44 978 GLU A O 1
ATOM 7623 N N . GLY A 1 979 ? 22.389 1.962 -60.129 1.00 74.06 979 GLY A N 1
ATOM 7624 C CA . GLY A 1 979 ? 22.564 3.322 -60.672 1.00 74.06 979 GLY A CA 1
ATOM 7625 C C . GLY A 1 979 ? 22.980 4.388 -59.647 1.00 74.06 979 GLY A C 1
ATOM 7626 O O . GLY A 1 979 ? 22.695 5.571 -59.827 1.00 74.06 979 GLY A O 1
ATOM 7627 N N . ASP A 1 980 ? 23.597 3.978 -58.534 1.00 78.38 980 ASP A N 1
ATOM 7628 C CA . ASP A 1 980 ? 23.996 4.855 -57.418 1.00 78.38 980 ASP A CA 1
ATOM 7629 C C . ASP A 1 980 ? 25.102 5.858 -57.745 1.00 78.38 980 ASP A C 1
ATOM 7631 O O . ASP A 1 980 ? 25.214 6.908 -57.110 1.00 78.38 980 ASP A O 1
ATOM 7635 N N . ASP A 1 981 ? 25.930 5.489 -58.711 1.00 78.38 981 ASP A N 1
ATOM 7636 C CA . ASP A 1 981 ? 26.987 6.268 -59.340 1.00 78.38 981 ASP A CA 1
ATOM 7637 C C . ASP A 1 981 ? 26.475 7.576 -59.952 1.00 78.38 981 ASP A C 1
ATOM 7639 O O . ASP A 1 981 ? 27.162 8.596 -59.868 1.00 78.38 981 ASP A O 1
ATOM 7643 N N . GLU A 1 982 ? 25.237 7.577 -60.450 1.00 80.06 982 GLU A N 1
ATOM 7644 C CA . GLU A 1 982 ? 24.575 8.738 -61.058 1.00 80.06 982 GLU A CA 1
ATOM 7645 C C . GLU A 1 982 ? 23.663 9.515 -60.085 1.00 80.06 982 GLU A C 1
ATOM 7647 O O . GLU A 1 982 ? 23.042 10.519 -60.452 1.00 80.06 982 GLU A O 1
ATOM 7652 N N . LEU A 1 983 ? 23.571 9.097 -58.815 1.00 68.06 983 LEU A N 1
ATOM 7653 C CA . LEU A 1 983 ? 22.725 9.750 -57.811 1.00 68.06 983 LEU A CA 1
ATOM 7654 C C . LEU A 1 983 ? 23.480 10.819 -56.998 1.00 68.06 983 LEU A C 1
ATOM 7656 O O . LEU A 1 983 ? 24.608 10.643 -56.543 1.00 68.06 983 LEU A O 1
ATOM 7660 N N . HIS A 1 984 ? 22.799 11.943 -56.742 1.00 58.69 984 HIS A N 1
ATOM 7661 C CA . HIS A 1 984 ? 23.295 13.088 -55.956 1.00 58.69 984 HIS A CA 1
ATOM 7662 C C . HIS A 1 984 ? 24.566 13.792 -56.491 1.00 58.69 984 HIS A C 1
ATOM 7664 O O . HIS A 1 984 ? 25.265 14.472 -55.738 1.00 58.69 984 HIS A O 1
ATOM 7670 N N . CYS A 1 985 ? 24.814 13.756 -57.805 1.00 63.12 985 CYS A N 1
ATOM 7671 C CA . CYS A 1 985 ? 25.906 14.497 -58.460 1.00 63.12 985 CYS A CA 1
ATOM 7672 C C . CYS A 1 985 ? 25.871 16.035 -58.248 1.00 63.12 985 CYS A C 1
ATOM 7674 O O . CYS A 1 985 ? 26.888 16.706 -58.402 1.00 63.12 985 CYS A O 1
ATOM 7676 N N . ALA A 1 986 ? 24.731 16.600 -57.827 1.00 49.41 986 ALA A N 1
ATOM 7677 C CA . ALA A 1 986 ? 24.447 18.040 -57.733 1.00 49.41 986 ALA A CA 1
ATOM 7678 C C . ALA A 1 986 ? 25.308 18.870 -56.748 1.00 49.41 986 ALA A C 1
ATOM 7680 O O . ALA A 1 986 ? 25.119 20.081 -56.656 1.00 49.41 986 ALA A O 1
ATOM 7681 N N . HIS A 1 987 ? 26.224 18.256 -55.991 1.00 47.38 987 HIS A N 1
ATOM 7682 C CA . HIS A 1 987 ? 27.108 18.970 -55.057 1.00 47.38 987 HIS A CA 1
ATOM 7683 C C . HIS A 1 987 ? 28.584 18.538 -55.106 1.00 47.38 987 HIS A C 1
ATOM 7685 O O . HIS A 1 987 ? 29.378 18.977 -54.269 1.00 47.38 987 HIS A O 1
ATOM 7691 N N . TYR A 1 988 ? 28.983 17.717 -56.084 1.00 44.38 988 TYR A N 1
ATOM 7692 C CA . TYR A 1 988 ? 30.386 17.339 -56.261 1.00 44.38 988 TYR A CA 1
ATOM 7693 C C . TYR A 1 988 ? 31.129 18.443 -57.027 1.00 44.38 988 TYR A C 1
ATOM 7695 O O . TYR A 1 988 ? 31.081 18.518 -58.252 1.00 44.38 988 TYR A O 1
ATOM 7703 N N . SER A 1 989 ? 31.791 19.349 -56.301 1.00 43.00 989 SER A N 1
ATOM 7704 C CA . SER A 1 989 ? 32.570 20.429 -56.912 1.00 43.00 989 SER A CA 1
ATOM 7705 C C . SER A 1 989 ? 33.776 19.857 -57.660 1.00 43.00 989 SER A C 1
ATOM 7707 O O . SER A 1 989 ? 34.760 19.429 -57.054 1.00 43.00 989 SER A O 1
ATOM 7709 N N . ILE A 1 990 ? 33.689 19.839 -58.993 1.00 48.09 990 ILE A N 1
ATOM 7710 C CA . ILE A 1 990 ? 34.676 19.188 -59.856 1.00 48.09 990 ILE A CA 1
ATOM 7711 C C . ILE A 1 990 ? 36.048 19.849 -59.662 1.00 48.09 990 ILE A C 1
ATOM 7713 O O . ILE A 1 990 ? 36.287 20.975 -60.106 1.00 48.09 990 ILE A O 1
ATOM 7717 N N . GLN A 1 991 ? 36.980 19.141 -59.017 1.00 50.19 991 GLN A N 1
ATOM 7718 C CA . GLN A 1 991 ? 38.380 19.556 -58.976 1.00 50.19 991 GLN A CA 1
ATOM 7719 C C . GLN A 1 991 ? 39.033 19.249 -60.323 1.00 50.19 991 GLN A C 1
ATOM 7721 O O . GLN A 1 991 ? 39.631 18.190 -60.515 1.00 50.19 991 GLN A O 1
ATOM 7726 N N . CYS A 1 992 ? 38.905 20.192 -61.258 1.00 56.44 992 CYS A N 1
ATOM 7727 C CA . CYS A 1 992 ? 39.549 20.111 -62.562 1.00 56.44 992 CYS A CA 1
ATOM 7728 C C . CYS A 1 992 ? 41.066 19.839 -62.408 1.00 56.44 992 CYS A C 1
ATOM 7730 O O . CYS A 1 992 ? 41.726 20.478 -61.577 1.00 56.44 992 CYS A O 1
ATOM 7732 N N . PRO A 1 993 ? 41.646 18.902 -63.184 1.00 54.38 993 PRO A N 1
ATOM 7733 C CA . PRO A 1 993 ? 43.085 18.652 -63.199 1.00 54.38 993 PRO A CA 1
ATOM 7734 C C . PRO A 1 993 ? 43.921 19.911 -63.477 1.00 54.38 993 PRO A C 1
ATOM 7736 O O . PRO A 1 993 ? 43.459 20.881 -64.076 1.00 54.38 993 PRO A O 1
ATOM 7739 N N . LYS A 1 994 ? 45.201 19.891 -63.081 1.00 50.16 994 LYS A N 1
ATOM 7740 C CA . LYS A 1 994 ? 46.135 20.997 -63.358 1.00 50.16 994 LYS A CA 1
ATOM 7741 C C . LYS A 1 994 ? 46.243 21.251 -64.867 1.00 50.16 994 LYS A C 1
ATOM 7743 O O . LYS A 1 994 ? 46.786 20.405 -65.573 1.00 50.16 994 LYS A O 1
ATOM 7748 N N . GLY A 1 995 ? 45.802 22.428 -65.309 1.00 57.62 995 GLY A N 1
ATOM 7749 C CA . GLY A 1 995 ? 45.697 22.807 -66.723 1.00 57.62 995 GLY A CA 1
ATOM 7750 C C . GLY A 1 995 ? 44.257 22.971 -67.224 1.00 57.62 995 GLY A C 1
ATOM 7751 O O . GLY A 1 995 ? 44.065 23.143 -68.423 1.00 57.62 995 GLY A O 1
ATOM 7752 N N . GLN A 1 996 ? 43.249 22.877 -66.348 1.00 65.50 996 GLN A N 1
ATOM 7753 C CA . GLN A 1 996 ? 41.837 23.005 -66.711 1.00 65.50 996 GLN A CA 1
ATOM 7754 C C . GLN A 1 996 ? 41.082 23.966 -65.780 1.00 65.50 996 GLN A C 1
ATOM 7756 O O . GLN A 1 996 ? 41.280 23.979 -64.563 1.00 65.50 996 GLN A O 1
ATOM 7761 N N . PHE A 1 997 ? 40.180 24.747 -66.370 1.00 66.31 997 PHE A N 1
ATOM 7762 C CA . PHE A 1 997 ? 39.334 25.746 -65.727 1.00 66.31 997 PHE A CA 1
ATOM 7763 C C . PHE A 1 997 ? 37.891 25.241 -65.577 1.00 66.31 997 PHE A C 1
ATOM 7765 O O . PHE A 1 997 ? 37.297 24.714 -66.511 1.00 66.31 997 PHE A O 1
ATOM 7772 N N . SER A 1 998 ? 37.305 25.433 -64.398 1.00 65.19 998 SER A N 1
ATOM 7773 C CA . SER A 1 998 ? 35.897 25.143 -64.110 1.00 65.19 998 SER A CA 1
ATOM 7774 C C . SER A 1 998 ? 34.974 26.268 -64.597 1.00 65.19 998 SER A C 1
ATOM 7776 O O . SER A 1 998 ? 35.183 27.421 -64.210 1.00 65.19 998 SER A O 1
ATOM 7778 N N . CYS A 1 999 ? 33.917 25.942 -65.344 1.00 69.94 999 CYS A N 1
ATOM 7779 C CA . CYS A 1 999 ? 32.819 26.876 -65.626 1.00 69.94 999 CYS A CA 1
ATOM 7780 C C . CYS A 1 999 ? 32.127 27.328 -64.317 1.00 69.94 999 CYS A C 1
ATOM 7782 O O . CYS A 1 999 ? 32.142 26.600 -63.321 1.00 69.94 999 CYS A O 1
ATOM 7784 N N . LEU A 1 1000 ? 31.525 28.524 -64.288 1.00 64.75 1000 LEU A N 1
ATOM 7785 C CA . LEU A 1 1000 ? 31.004 29.138 -6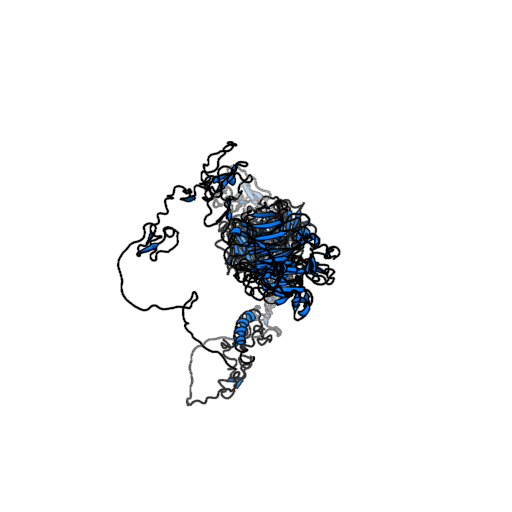3.052 1.00 64.75 1000 LEU A CA 1
ATOM 7786 C C . LEU A 1 1000 ? 29.795 28.400 -62.453 1.00 64.75 1000 LEU A C 1
ATOM 7788 O O . LEU A 1 1000 ? 29.605 28.438 -61.239 1.00 64.75 1000 LEU A O 1
ATOM 7792 N N . ASN A 1 1001 ? 29.007 27.720 -63.288 1.00 58.22 1001 ASN A N 1
ATOM 7793 C CA . ASN A 1 1001 ? 27.956 26.784 -62.871 1.00 58.22 1001 ASN A CA 1
ATOM 7794 C C . ASN A 1 1001 ? 28.485 25.515 -62.165 1.00 58.22 1001 ASN A C 1
ATOM 7796 O O . ASN A 1 1001 ? 27.712 24.830 -61.505 1.00 58.22 1001 ASN A O 1
ATOM 7800 N N . GLY A 1 1002 ? 29.779 25.194 -62.286 1.00 59.88 1002 GLY A N 1
ATOM 7801 C CA . GLY A 1 1002 ? 30.407 24.012 -61.682 1.00 59.88 1002 GLY A CA 1
ATOM 7802 C C . GLY A 1 1002 ? 30.188 22.690 -62.430 1.00 59.88 1002 GLY A C 1
ATOM 7803 O O . GLY A 1 1002 ? 30.745 21.676 -62.023 1.00 59.88 1002 GLY A O 1
ATOM 7804 N N . GLU A 1 1003 ? 29.432 22.690 -63.532 1.00 57.44 1003 GLU A N 1
ATOM 7805 C CA . GLU A 1 1003 ? 28.984 21.471 -64.233 1.00 57.44 1003 GLU A CA 1
ATOM 7806 C C . GLU A 1 1003 ? 29.988 20.956 -65.287 1.00 57.44 1003 GLU A C 1
ATOM 7808 O O . GLU A 1 1003 ? 29.765 19.916 -65.904 1.00 57.44 1003 GLU A O 1
ATOM 7813 N N . LYS A 1 1004 ? 31.081 21.690 -65.552 1.00 62.78 1004 LYS A N 1
ATOM 7814 C CA . LYS A 1 1004 ? 32.036 21.375 -66.628 1.00 62.78 1004 LYS A CA 1
ATOM 7815 C C . LYS A 1 1004 ? 33.434 21.947 -66.367 1.00 62.78 1004 LYS A C 1
ATOM 7817 O O . LYS A 1 1004 ? 33.571 23.107 -65.979 1.00 62.78 1004 LYS A O 1
ATOM 7822 N N . CYS A 1 1005 ? 34.465 21.157 -66.673 1.00 69.94 1005 CYS A N 1
ATOM 7823 C CA . CYS A 1 1005 ? 35.835 21.640 -66.873 1.00 69.94 1005 CYS A CA 1
ATOM 7824 C C . CYS A 1 1005 ? 36.091 21.895 -68.369 1.00 69.94 1005 CYS A C 1
ATOM 7826 O O . CYS A 1 1005 ? 35.705 21.092 -69.220 1.00 69.94 1005 CYS A O 1
ATOM 7828 N N . VAL A 1 1006 ? 36.769 22.995 -68.682 1.00 68.25 1006 VAL A N 1
ATOM 7829 C CA . VAL A 1 1006 ? 37.351 23.314 -69.995 1.00 68.25 1006 VAL A CA 1
ATOM 7830 C C . VAL A 1 1006 ? 38.871 23.422 -69.855 1.00 68.25 1006 VAL A C 1
ATOM 7832 O O . VAL A 1 1006 ? 39.378 23.597 -68.750 1.00 68.25 1006 VAL A O 1
ATOM 7835 N N . ASP A 1 1007 ? 39.626 23.279 -70.940 1.00 66.44 1007 ASP A N 1
ATOM 7836 C CA . ASP A 1 1007 ? 41.087 23.414 -70.877 1.00 66.44 1007 ASP A CA 1
ATOM 7837 C C . ASP A 1 1007 ? 41.501 24.875 -70.619 1.00 66.44 1007 ASP A C 1
ATOM 7839 O O . ASP A 1 1007 ? 40.800 25.794 -71.041 1.00 66.44 1007 ASP A O 1
ATOM 7843 N N . ASP A 1 1008 ? 42.644 25.122 -69.968 1.00 63.56 1008 ASP A N 1
ATOM 7844 C CA . ASP A 1 1008 ? 43.179 26.488 -69.812 1.00 63.56 1008 ASP A CA 1
ATOM 7845 C C . ASP A 1 1008 ? 43.473 27.153 -71.181 1.00 63.56 1008 ASP A C 1
ATOM 7847 O O . ASP A 1 1008 ? 43.563 28.379 -71.260 1.00 63.56 1008 ASP A O 1
ATOM 7851 N N . GLN A 1 1009 ? 43.584 26.371 -72.266 1.00 60.19 1009 GLN A N 1
ATOM 7852 C CA . GLN A 1 1009 ? 43.657 26.855 -73.655 1.00 60.19 1009 GLN A CA 1
ATOM 7853 C C . GLN A 1 1009 ? 42.319 27.376 -74.214 1.00 60.19 1009 GLN A C 1
ATOM 7855 O O . GLN A 1 1009 ? 42.330 28.229 -75.100 1.00 60.19 1009 GLN A O 1
ATOM 7860 N N . GLU A 1 1010 ? 41.180 26.908 -73.692 1.00 64.56 1010 GLU A N 1
ATOM 7861 C CA . GLU A 1 1010 ? 39.835 27.340 -74.116 1.00 64.56 1010 GLU A CA 1
ATOM 7862 C C . GLU A 1 1010 ? 39.353 28.596 -73.376 1.00 64.56 1010 GLU A C 1
ATOM 7864 O O . GLU A 1 1010 ? 38.238 29.068 -73.569 1.00 64.56 1010 GLU A O 1
ATOM 7869 N N . LYS A 1 1011 ? 40.203 29.162 -72.518 1.00 65.88 1011 LYS A N 1
ATOM 7870 C CA . LYS A 1 1011 ? 39.908 30.363 -71.750 1.00 65.88 1011 LYS A CA 1
ATOM 7871 C C . LYS A 1 1011 ? 40.380 31.604 -72.496 1.00 65.88 1011 LYS A C 1
ATOM 7873 O O . LYS A 1 1011 ? 41.576 31.753 -72.750 1.00 65.88 1011 LYS A O 1
ATOM 7878 N N . CYS A 1 1012 ? 39.469 32.538 -72.765 1.00 62.78 1012 CYS A N 1
ATOM 7879 C CA . CYS A 1 1012 ? 39.762 33.769 -73.503 1.00 62.78 1012 CYS A CA 1
ATOM 7880 C C . CYS A 1 1012 ? 40.274 33.534 -74.942 1.00 62.78 1012 CYS A C 1
ATOM 7882 O O . CYS A 1 1012 ? 41.108 34.303 -75.435 1.00 62.78 1012 CYS A O 1
ATOM 7884 N N . ASN A 1 1013 ? 39.797 32.476 -75.608 1.00 59.44 1013 ASN A N 1
ATOM 7885 C CA . ASN A 1 1013 ? 40.127 32.152 -76.999 1.00 59.44 1013 ASN A CA 1
ATOM 7886 C C . ASN A 1 1013 ? 39.169 32.811 -78.021 1.00 59.44 1013 ASN A C 1
ATOM 7888 O O . ASN A 1 1013 ? 39.454 32.808 -79.221 1.00 59.44 1013 ASN A O 1
ATOM 7892 N N . GLY A 1 1014 ? 38.076 33.429 -77.558 1.00 56.84 1014 GLY A N 1
ATOM 7893 C CA . GLY A 1 1014 ? 37.052 34.080 -78.378 1.00 56.84 1014 GLY A CA 1
ATOM 7894 C C . GLY A 1 1014 ? 35.811 33.224 -78.656 1.00 56.84 1014 GLY A C 1
ATOM 7895 O O . GLY A 1 1014 ? 34.974 33.634 -79.466 1.00 56.84 1014 GLY A O 1
ATOM 7896 N N . HIS A 1 1015 ? 35.680 32.048 -78.035 1.00 60.91 1015 HIS A N 1
ATOM 7897 C CA . HIS A 1 1015 ? 34.608 31.089 -78.290 1.00 60.91 1015 HIS A CA 1
ATOM 7898 C C . HIS A 1 1015 ? 34.067 30.493 -76.980 1.00 60.91 1015 HIS A C 1
ATOM 7900 O O . HIS A 1 1015 ? 34.737 29.707 -76.326 1.00 60.91 1015 HIS A O 1
ATOM 7906 N N . ALA A 1 1016 ? 32.819 30.808 -76.619 1.00 65.69 1016 ALA A N 1
ATOM 7907 C CA . ALA A 1 1016 ? 32.198 30.286 -75.398 1.00 65.69 1016 ALA A CA 1
ATOM 7908 C C . ALA A 1 1016 ? 31.944 28.765 -75.491 1.00 65.69 1016 ALA A C 1
ATOM 7910 O O . ALA A 1 1016 ? 31.110 28.303 -76.275 1.00 65.69 1016 ALA A O 1
ATOM 7911 N N . VAL A 1 1017 ? 32.664 27.991 -74.678 1.00 68.69 1017 VAL A N 1
ATOM 7912 C CA . VAL A 1 1017 ? 32.580 26.529 -74.527 1.00 68.69 1017 VAL A CA 1
ATOM 7913 C C . VAL A 1 1017 ? 31.876 26.145 -73.213 1.00 68.69 1017 VAL A C 1
ATOM 7915 O O . VAL A 1 1017 ? 31.283 25.062 -73.121 1.00 68.69 1017 VAL A O 1
ATOM 7918 N N . CYS A 1 1018 ? 31.883 27.020 -72.208 1.00 68.75 1018 CYS A N 1
ATOM 7919 C CA . CYS A 1 1018 ? 31.022 26.967 -71.029 1.00 68.75 1018 CYS A CA 1
ATOM 7920 C C . CYS A 1 1018 ? 29.586 27.407 -71.370 1.00 68.75 1018 CYS A C 1
ATOM 7922 O O . CYS A 1 1018 ? 29.374 28.416 -72.042 1.00 68.75 1018 CYS A O 1
ATOM 7924 N N . TYR A 1 1019 ? 28.582 26.687 -70.855 1.00 66.56 1019 TYR A N 1
ATOM 7925 C CA . TYR A 1 1019 ? 27.158 26.970 -71.118 1.00 66.56 1019 TYR A CA 1
ATOM 7926 C C . TYR A 1 1019 ? 26.677 28.329 -70.569 1.00 66.56 1019 TYR A C 1
ATOM 7928 O O . TYR A 1 1019 ? 25.659 28.850 -71.021 1.00 66.56 1019 TYR A O 1
ATOM 7936 N N . ASP A 1 1020 ? 27.415 28.906 -69.618 1.00 62.25 1020 ASP A N 1
ATOM 7937 C CA . ASP A 1 1020 ? 27.187 30.222 -69.013 1.00 62.25 1020 ASP A CA 1
ATOM 7938 C C . ASP A 1 1020 ? 28.091 31.339 -69.590 1.00 62.25 1020 ASP A C 1
ATOM 7940 O O . ASP A 1 1020 ? 27.949 32.501 -69.205 1.00 62.25 1020 ASP A O 1
ATOM 7944 N N . GLY A 1 1021 ? 29.013 31.012 -70.508 1.00 64.88 1021 GLY A N 1
ATOM 7945 C CA . GLY A 1 1021 ? 29.987 31.948 -71.089 1.00 64.88 1021 GLY A CA 1
ATOM 7946 C C . GLY A 1 1021 ? 31.046 32.480 -70.110 1.00 64.88 1021 GLY A C 1
ATOM 7947 O O . GLY A 1 1021 ? 31.587 33.570 -70.317 1.00 64.88 1021 GLY A O 1
ATOM 7948 N N . SER A 1 1022 ? 31.308 31.763 -69.011 1.00 71.81 1022 SER A N 1
ATOM 7949 C CA . SER A 1 1022 ? 32.241 32.183 -67.951 1.00 71.81 1022 SER A CA 1
ATOM 7950 C C . SER A 1 1022 ? 33.734 32.035 -68.285 1.00 71.81 1022 SER A C 1
ATOM 7952 O O . SER A 1 1022 ? 34.577 32.639 -67.620 1.00 71.81 1022 SER A O 1
ATOM 7954 N N . ASP A 1 1023 ? 34.059 31.281 -69.330 1.00 69.00 1023 ASP A N 1
ATOM 7955 C CA . ASP A 1 1023 ? 35.382 31.121 -69.946 1.00 69.00 1023 ASP A CA 1
ATOM 7956 C C . ASP A 1 1023 ? 35.843 32.355 -70.737 1.00 69.00 1023 ASP A C 1
ATOM 7958 O O . ASP A 1 1023 ? 37.026 32.699 -70.712 1.00 69.00 1023 ASP A O 1
ATOM 7962 N N . GLU A 1 1024 ? 34.905 33.069 -71.358 1.00 71.31 1024 GLU A N 1
ATOM 7963 C CA . GLU A 1 1024 ? 35.147 34.301 -72.123 1.00 71.31 1024 GLU A CA 1
ATOM 7964 C C . GLU A 1 1024 ? 34.989 35.595 -71.295 1.00 71.31 1024 GLU A C 1
ATOM 7966 O O . GLU A 1 1024 ? 35.029 36.710 -71.826 1.00 71.31 1024 GLU A O 1
ATOM 7971 N N . HIS A 1 1025 ? 34.818 35.491 -69.971 1.00 62.06 1025 HIS A N 1
ATOM 7972 C CA . HIS A 1 1025 ? 34.619 36.657 -69.107 1.00 62.06 1025 HIS A CA 1
ATOM 7973 C C . HIS A 1 1025 ? 35.922 37.173 -68.461 1.00 62.06 1025 HIS A C 1
ATOM 7975 O O . HIS A 1 1025 ? 36.669 36.439 -67.818 1.00 62.06 1025 HIS A O 1
ATOM 7981 N N . ASN A 1 1026 ? 36.133 38.496 -68.535 1.00 58.06 1026 ASN A N 1
ATOM 7982 C CA . ASN A 1 1026 ? 37.202 39.250 -67.845 1.00 58.06 1026 ASN A CA 1
ATOM 7983 C C . ASN A 1 1026 ? 38.653 39.049 -68.373 1.00 58.06 1026 ASN A C 1
ATOM 7985 O O . ASN A 1 1026 ? 39.640 39.131 -67.638 1.00 58.06 1026 ASN A O 1
ATOM 7989 N N . CYS A 1 1027 ? 38.785 38.838 -69.683 1.00 60.56 1027 CYS A N 1
ATOM 7990 C CA . CYS A 1 1027 ? 40.003 38.451 -70.410 1.00 60.56 1027 CYS A CA 1
ATOM 7991 C C . CYS A 1 1027 ? 41.059 39.560 -70.660 1.00 60.56 1027 CYS A C 1
ATOM 7993 O O . CYS A 1 1027 ? 41.446 39.811 -71.802 1.00 60.56 1027 CYS A O 1
ATOM 7995 N N . HIS A 1 1028 ? 41.534 40.269 -69.626 1.00 52.78 1028 HIS A N 1
ATOM 7996 C CA . HIS A 1 1028 ? 42.329 41.504 -69.822 1.00 52.78 1028 HIS A CA 1
ATOM 7997 C C . HIS A 1 1028 ? 43.735 41.583 -69.181 1.00 52.78 1028 HIS A C 1
ATOM 7999 O O . HIS A 1 1028 ? 44.350 42.647 -69.275 1.00 52.78 1028 HIS A O 1
ATOM 8005 N N . LEU A 1 1029 ? 44.275 40.536 -68.527 1.00 53.22 1029 LEU A N 1
ATOM 8006 C CA . LEU A 1 1029 ? 45.387 40.739 -67.565 1.00 53.22 1029 LEU A CA 1
ATOM 8007 C C . LEU A 1 1029 ? 46.599 39.774 -67.524 1.00 53.22 1029 LEU A C 1
ATOM 8009 O O . LEU A 1 1029 ? 47.458 39.990 -66.669 1.00 53.22 1029 LEU A O 1
ATOM 8013 N N . LEU A 1 1030 ? 46.760 38.771 -68.401 1.00 40.72 1030 LEU A N 1
ATOM 8014 C CA . LEU A 1 1030 ? 47.937 37.866 -68.359 1.00 40.72 1030 LEU A CA 1
ATOM 8015 C C . LEU A 1 1030 ? 48.688 37.737 -69.698 1.00 40.72 1030 LEU A C 1
ATOM 8017 O O . LEU A 1 1030 ? 48.154 38.039 -70.760 1.00 40.72 1030 LEU A O 1
ATOM 8021 N N . ASN A 1 1031 ? 49.975 37.373 -69.620 1.00 36.88 1031 ASN A N 1
ATOM 8022 C CA . ASN A 1 1031 ? 50.964 37.508 -70.699 1.00 36.88 1031 ASN A CA 1
ATOM 8023 C C . ASN A 1 1031 ? 51.858 36.250 -70.802 1.00 36.88 1031 ASN A C 1
ATOM 8025 O O . ASN A 1 1031 ? 52.205 35.650 -69.787 1.00 36.88 1031 ASN A O 1
ATOM 8029 N N . MET A 1 1032 ? 52.214 35.852 -72.026 1.00 41.12 1032 MET A N 1
ATOM 8030 C CA . MET A 1 1032 ? 52.546 34.464 -72.390 1.00 41.12 1032 MET A CA 1
ATOM 8031 C C . MET A 1 1032 ? 54.033 34.078 -72.296 1.00 41.12 1032 MET A C 1
ATOM 8033 O O . MET A 1 1032 ? 54.909 34.769 -72.820 1.00 41.12 1032 MET A O 1
ATOM 8037 N N . SER A 1 1033 ? 54.308 32.875 -71.780 1.00 47.53 1033 SER A N 1
ATOM 8038 C CA . SER A 1 1033 ? 55.541 32.115 -72.042 1.00 47.53 1033 SER A CA 1
ATOM 8039 C C . SER A 1 1033 ? 55.277 30.600 -71.986 1.00 47.53 1033 SER A C 1
ATOM 8041 O O . SER A 1 1033 ? 54.440 30.139 -71.216 1.00 47.53 1033 SER A O 1
ATOM 8043 N N . CYS A 1 1034 ? 55.938 29.822 -72.852 1.00 51.28 1034 CYS A N 1
ATOM 8044 C CA . CYS A 1 1034 ? 55.640 28.395 -73.038 1.00 51.28 1034 CYS A CA 1
ATOM 8045 C C . CYS A 1 1034 ? 56.370 27.487 -72.034 1.00 51.28 1034 CYS A C 1
ATOM 8047 O O . CYS A 1 1034 ? 57.487 27.783 -71.605 1.00 51.28 1034 CYS A O 1
ATOM 8049 N N . TYR A 1 1035 ? 55.734 26.364 -71.693 1.00 49.06 1035 TYR A N 1
ATOM 8050 C CA . TYR A 1 1035 ? 56.169 25.427 -70.653 1.00 49.06 1035 TYR A CA 1
ATOM 8051 C C . TYR A 1 1035 ? 57.351 24.524 -71.074 1.00 49.06 1035 TYR A C 1
ATOM 8053 O O . TYR A 1 1035 ? 57.629 24.337 -72.261 1.00 49.06 1035 TYR A O 1
ATOM 8061 N N . GLN A 1 1036 ? 58.054 23.943 -70.092 1.00 49.81 1036 GLN A N 1
ATOM 8062 C CA . GLN A 1 1036 ? 59.164 23.013 -70.334 1.00 49.81 1036 GLN A CA 1
ATOM 8063 C C . GLN A 1 1036 ? 58.686 21.739 -71.047 1.00 49.81 1036 GLN A C 1
ATOM 8065 O O . GLN A 1 1036 ? 57.851 21.010 -70.525 1.00 49.81 1036 GLN A O 1
ATOM 8070 N N . GLY A 1 1037 ? 59.268 21.451 -72.214 1.00 56.94 1037 GLY A N 1
ATOM 8071 C CA . GLY A 1 1037 ? 58.957 20.265 -73.024 1.00 56.94 1037 GLY A CA 1
ATOM 8072 C C . GLY A 1 1037 ? 58.521 20.583 -74.457 1.00 56.94 1037 GLY A C 1
ATOM 8073 O O . GLY A 1 1037 ? 58.647 19.722 -75.330 1.00 56.94 1037 GLY A O 1
ATOM 8074 N N . ASN A 1 1038 ? 58.109 21.824 -74.737 1.00 66.06 1038 ASN A N 1
ATOM 8075 C CA . ASN A 1 1038 ? 57.665 22.241 -76.069 1.00 66.06 1038 ASN A CA 1
ATOM 8076 C C . ASN A 1 1038 ? 58.727 23.080 -76.801 1.00 66.06 1038 ASN A C 1
ATOM 8078 O O . ASN A 1 1038 ? 59.372 23.956 -76.220 1.00 66.06 1038 ASN A O 1
ATOM 8082 N N . PHE A 1 1039 ? 58.883 22.824 -78.098 1.00 69.00 1039 PHE A N 1
ATOM 8083 C CA . PHE A 1 1039 ? 59.661 23.633 -79.023 1.00 69.00 1039 PHE A CA 1
ATOM 8084 C C . PHE A 1 1039 ? 58.822 24.832 -79.479 1.00 69.00 1039 PHE A C 1
ATOM 8086 O O . PHE A 1 1039 ? 57.706 24.678 -79.971 1.00 69.00 1039 PHE A O 1
ATOM 8093 N N . LYS A 1 1040 ? 59.360 26.045 -79.322 1.00 72.62 1040 LYS A N 1
ATOM 8094 C CA . LYS A 1 1040 ? 58.707 27.261 -79.810 1.00 72.62 1040 LYS A CA 1
ATOM 8095 C C . LYS A 1 1040 ? 59.037 27.485 -81.287 1.00 72.62 1040 LYS A C 1
ATOM 8097 O O . LYS A 1 1040 ? 60.169 27.851 -81.606 1.00 72.62 1040 LYS A O 1
ATOM 8102 N N . CYS A 1 1041 ? 58.035 27.324 -82.149 1.00 70.62 1041 CYS A N 1
ATOM 8103 C CA . CYS A 1 1041 ? 58.079 27.724 -83.552 1.00 70.62 1041 CYS A CA 1
ATOM 8104 C C . CYS A 1 1041 ? 58.455 29.207 -83.663 1.00 70.62 1041 CYS A C 1
ATOM 8106 O O . CYS A 1 1041 ? 58.054 30.039 -82.837 1.00 70.62 1041 CYS A O 1
ATOM 8108 N N . ARG A 1 1042 ? 59.187 29.577 -84.717 1.00 69.31 1042 ARG A N 1
ATOM 8109 C CA . ARG A 1 1042 ? 59.549 30.980 -84.975 1.00 69.31 1042 ARG A CA 1
ATOM 8110 C C . ARG A 1 1042 ? 58.314 31.857 -85.248 1.00 69.31 1042 ARG A C 1
ATOM 8112 O O . ARG A 1 1042 ? 58.378 33.048 -84.942 1.00 69.31 1042 ARG A O 1
ATOM 8119 N N . SER A 1 1043 ? 57.202 31.282 -85.716 1.00 60.94 1043 SER A N 1
ATOM 8120 C CA . SER A 1 1043 ? 55.890 31.942 -85.826 1.00 60.94 1043 SER A CA 1
ATOM 8121 C C . SER A 1 1043 ? 55.355 32.485 -84.492 1.00 60.94 1043 SER A C 1
ATOM 8123 O O . SER A 1 1043 ? 54.650 33.491 -84.481 1.00 60.94 1043 SER A O 1
ATOM 8125 N N . GLY A 1 1044 ? 55.717 31.859 -83.365 1.00 64.38 1044 GLY A N 1
ATOM 8126 C CA . GLY A 1 1044 ? 55.277 32.234 -82.018 1.00 64.38 1044 GLY A CA 1
ATOM 8127 C C . GLY A 1 1044 ? 54.614 31.100 -81.227 1.00 64.38 1044 GLY A C 1
ATOM 8128 O O . GLY A 1 1044 ? 54.590 31.177 -79.995 1.00 64.38 1044 GLY A O 1
ATOM 8129 N N . GLU A 1 1045 ? 54.130 30.068 -81.919 1.00 66.81 1045 GLU A N 1
ATOM 8130 C CA . GLU A 1 1045 ? 53.437 28.890 -81.371 1.00 66.81 1045 GLU A CA 1
ATOM 8131 C C . GLU A 1 1045 ? 54.405 27.868 -80.744 1.00 66.81 1045 GLU A C 1
ATOM 8133 O O . GLU A 1 1045 ? 55.620 27.994 -80.889 1.00 66.81 1045 GLU A O 1
ATOM 8138 N N . CYS A 1 1046 ? 53.893 26.879 -80.001 1.00 71.06 1046 CYS A N 1
ATOM 8139 C CA . CYS A 1 1046 ? 54.710 26.004 -79.146 1.00 71.06 1046 CYS A CA 1
ATOM 8140 C C . CYS A 1 1046 ? 54.292 24.524 -79.210 1.00 71.06 1046 CYS A C 1
ATOM 8142 O O . CYS A 1 1046 ? 53.492 24.064 -78.394 1.00 71.06 1046 CYS A O 1
ATOM 8144 N N . ILE A 1 1047 ? 54.889 23.773 -80.138 1.00 72.00 1047 ILE A N 1
ATOM 8145 C CA . ILE A 1 1047 ? 54.616 22.348 -80.383 1.00 72.00 1047 ILE A CA 1
ATOM 8146 C C . ILE A 1 1047 ? 55.417 21.421 -79.440 1.00 72.00 1047 ILE A C 1
ATOM 8148 O O . ILE A 1 1047 ? 56.503 21.792 -78.993 1.00 72.00 1047 ILE A O 1
ATOM 8152 N N . PRO A 1 1048 ? 54.944 20.202 -79.121 1.00 68.50 1048 PRO A N 1
ATOM 8153 C CA . PRO A 1 1048 ? 55.725 19.201 -78.387 1.00 68.50 1048 PRO A CA 1
ATOM 8154 C C . PRO A 1 1048 ? 57.081 18.890 -79.043 1.00 68.50 1048 PRO A C 1
ATOM 8156 O O . PRO A 1 1048 ? 57.136 18.640 -80.242 1.00 68.50 1048 PRO A O 1
ATOM 8159 N N . SER A 1 1049 ? 58.172 18.794 -78.270 1.00 62.62 1049 SER A N 1
ATOM 8160 C CA . SER A 1 1049 ? 59.536 18.596 -78.825 1.00 62.62 1049 SER A CA 1
ATOM 8161 C C . SER A 1 1049 ? 59.781 17.259 -79.552 1.00 62.62 1049 SER A C 1
ATOM 8163 O O . SER A 1 1049 ? 60.892 17.034 -80.025 1.00 62.62 1049 SER A O 1
ATOM 8165 N N . ARG A 1 1050 ? 58.779 16.370 -79.622 1.00 61.91 1050 ARG A N 1
ATOM 8166 C CA . ARG A 1 1050 ? 58.801 15.152 -80.454 1.00 61.91 1050 ARG A CA 1
ATOM 8167 C C . ARG A 1 1050 ? 58.472 15.431 -81.926 1.00 61.91 1050 ARG A C 1
ATOM 8169 O O . ARG A 1 1050 ? 58.986 14.728 -82.782 1.00 61.91 1050 ARG A O 1
ATOM 8176 N N . PHE A 1 1051 ? 57.664 16.459 -82.199 1.00 65.31 1051 PHE A N 1
ATOM 8177 C CA . PHE A 1 1051 ? 57.269 16.907 -83.541 1.00 65.31 1051 PHE A CA 1
ATOM 8178 C C . PHE A 1 1051 ? 58.320 17.883 -84.079 1.00 65.31 1051 PHE A C 1
ATOM 8180 O O . PHE A 1 1051 ? 58.068 19.043 -84.385 1.00 65.31 1051 PHE A O 1
ATOM 8187 N N . LYS A 1 1052 ? 59.573 17.442 -84.022 1.00 67.06 1052 LYS A N 1
ATOM 8188 C CA . LYS A 1 1052 ? 60.723 18.189 -84.501 1.00 67.06 1052 LYS A CA 1
ATOM 8189 C C . LYS A 1 1052 ? 61.747 17.173 -84.970 1.00 67.06 1052 LYS A C 1
ATOM 8191 O O . LYS A 1 1052 ? 62.276 16.427 -84.146 1.00 67.06 1052 LYS A O 1
ATOM 8196 N N . CYS A 1 1053 ? 62.068 17.210 -86.256 1.00 62.78 1053 CYS A N 1
ATOM 8197 C CA . CYS A 1 1053 ? 62.838 16.196 -86.966 1.00 62.78 1053 CYS A CA 1
ATOM 8198 C C . CYS A 1 1053 ? 62.091 14.870 -87.195 1.00 62.78 1053 CYS A C 1
ATOM 8200 O O . CYS A 1 1053 ? 62.739 13.819 -87.199 1.00 62.78 1053 CYS A O 1
ATOM 8202 N N . ASP A 1 1054 ? 60.765 14.899 -87.380 1.00 62.00 1054 ASP A N 1
ATOM 8203 C CA . ASP A 1 1054 ? 59.954 13.683 -87.596 1.00 62.00 1054 ASP A CA 1
ATOM 8204 C C . ASP A 1 1054 ? 59.529 13.434 -89.060 1.00 62.00 1054 ASP A C 1
ATOM 8206 O O . ASP A 1 1054 ? 59.153 12.312 -89.410 1.00 62.00 1054 ASP A O 1
ATOM 8210 N N . GLY A 1 1055 ? 59.701 14.428 -89.939 1.00 59.34 1055 GLY A N 1
ATOM 8211 C CA . GLY A 1 1055 ? 59.321 14.392 -91.354 1.00 59.34 1055 GLY A CA 1
ATOM 8212 C C . GLY A 1 1055 ? 58.009 15.111 -91.694 1.00 59.34 1055 GLY A C 1
ATOM 8213 O O . GLY A 1 1055 ? 57.683 15.214 -92.882 1.00 59.34 1055 GLY A O 1
ATOM 8214 N N . SER A 1 1056 ? 57.278 15.609 -90.696 1.00 60.25 1056 SER A N 1
ATOM 8215 C CA . SER A 1 1056 ? 55.999 16.327 -90.821 1.00 60.25 1056 SER A CA 1
ATOM 8216 C C . SER A 1 1056 ? 56.187 17.834 -90.616 1.00 60.25 1056 SER A C 1
ATOM 8218 O O . SER A 1 1056 ? 57.092 18.249 -89.905 1.00 60.25 1056 SER A O 1
ATOM 8220 N N . GLN A 1 1057 ? 55.354 18.674 -91.242 1.00 69.38 1057 GLN A N 1
ATOM 8221 C CA . GLN A 1 1057 ? 55.396 20.127 -91.021 1.00 69.38 1057 GLN A CA 1
ATOM 8222 C C . GLN A 1 1057 ? 54.293 20.544 -90.035 1.00 69.38 1057 GLN A C 1
ATOM 8224 O O . GLN A 1 1057 ? 53.178 20.854 -90.457 1.00 69.38 1057 GLN A O 1
ATOM 8229 N N . ASP A 1 1058 ? 54.625 20.585 -88.747 1.00 73.00 1058 ASP A N 1
ATOM 8230 C CA . ASP A 1 1058 ? 53.706 20.894 -87.644 1.00 73.00 1058 ASP A CA 1
ATOM 8231 C C . ASP A 1 1058 ? 53.835 22.347 -87.142 1.00 73.00 1058 ASP A C 1
ATOM 8233 O O . ASP A 1 1058 ? 52.882 22.918 -86.608 1.00 73.00 1058 ASP A O 1
ATOM 8237 N N . CYS A 1 1059 ? 54.972 23.013 -87.369 1.00 73.69 1059 CYS A N 1
ATOM 8238 C CA . CYS A 1 1059 ? 55.070 24.468 -87.279 1.00 73.69 1059 CYS A CA 1
ATOM 8239 C C . CYS A 1 1059 ? 54.460 25.132 -88.527 1.00 73.69 1059 CYS A C 1
ATOM 8241 O O . CYS A 1 1059 ? 54.881 24.892 -89.664 1.00 73.69 1059 CYS A O 1
ATOM 8243 N N . ASN A 1 1060 ? 53.575 26.112 -88.307 1.00 66.75 1060 ASN A N 1
ATOM 8244 C CA . ASN A 1 1060 ? 52.979 26.953 -89.358 1.00 66.75 1060 ASN A CA 1
ATOM 8245 C C . ASN A 1 1060 ? 54.002 27.710 -90.244 1.00 66.75 1060 ASN A C 1
ATOM 8247 O O . ASN A 1 1060 ? 53.639 28.219 -91.304 1.00 66.75 1060 ASN A O 1
ATOM 8251 N N . ASP A 1 1061 ? 55.279 27.783 -89.846 1.00 71.12 1061 ASP A N 1
ATOM 8252 C CA . ASP A 1 1061 ? 56.388 28.368 -90.618 1.00 71.12 1061 ASP A CA 1
ATOM 8253 C C . ASP A 1 1061 ? 57.528 27.384 -90.973 1.00 71.12 1061 ASP A C 1
ATOM 8255 O O . ASP A 1 1061 ? 58.597 27.824 -91.402 1.00 71.12 1061 ASP A O 1
ATOM 8259 N N . ALA A 1 1062 ? 57.313 26.071 -90.803 1.00 66.94 1062 ALA A N 1
ATOM 8260 C CA . ALA A 1 1062 ? 58.288 24.997 -91.047 1.00 66.94 1062 ALA A CA 1
ATOM 8261 C C . ALA A 1 1062 ? 59.626 25.143 -90.278 1.00 66.94 1062 ALA A C 1
ATOM 8263 O O . ALA A 1 1062 ? 60.690 24.736 -90.760 1.00 66.94 1062 ALA A O 1
ATOM 8264 N N . SER A 1 1063 ? 59.618 25.788 -89.103 1.00 74.31 1063 SER A N 1
ATOM 8265 C CA . SER A 1 1063 ? 60.827 26.003 -88.282 1.00 74.31 1063 SER A CA 1
ATOM 8266 C C . SER A 1 1063 ? 61.230 24.817 -87.386 1.00 74.31 1063 SER A C 1
ATOM 8268 O O . SER A 1 1063 ? 62.289 24.854 -86.758 1.00 74.31 1063 SER A O 1
ATOM 8270 N N . ASP A 1 1064 ? 60.414 23.769 -87.379 1.00 70.88 1064 ASP A N 1
ATOM 8271 C CA . ASP A 1 1064 ? 60.575 22.442 -86.780 1.00 70.88 1064 ASP A CA 1
ATOM 8272 C C . ASP A 1 1064 ? 61.537 21.534 -87.566 1.00 70.88 1064 ASP A C 1
ATOM 8274 O O . ASP A 1 1064 ? 62.569 21.120 -87.033 1.00 70.88 1064 ASP A O 1
ATOM 8278 N N . GLU A 1 1065 ? 61.258 21.298 -88.850 1.00 76.00 1065 GLU A N 1
ATOM 8279 C CA . GLU A 1 1065 ? 61.994 20.352 -89.712 1.00 76.00 1065 GLU A CA 1
ATOM 8280 C C . GLU A 1 1065 ? 63.324 20.903 -90.256 1.00 76.00 1065 GLU A C 1
ATOM 8282 O O . GLU A 1 1065 ? 64.072 20.238 -90.981 1.00 76.00 1065 GLU A O 1
ATOM 8287 N N . ASN A 1 1066 ? 63.668 22.141 -89.900 1.00 61.78 1066 ASN A N 1
ATOM 8288 C CA . ASN A 1 1066 ? 64.883 22.801 -90.359 1.00 61.78 1066 ASN A CA 1
ATOM 8289 C C . ASN A 1 1066 ? 66.114 22.454 -89.495 1.00 61.78 1066 ASN A C 1
ATOM 8291 O O . ASN A 1 1066 ? 66.538 23.229 -88.635 1.00 61.78 1066 ASN A O 1
ATOM 8295 N N . GLY A 1 1067 ? 66.757 21.323 -89.811 1.00 63.28 1067 GLY A N 1
ATOM 8296 C CA . GLY A 1 1067 ? 68.132 21.003 -89.390 1.00 63.28 1067 GLY A CA 1
ATOM 8297 C C . GLY A 1 1067 ? 68.247 19.756 -88.514 1.00 63.28 1067 GLY A C 1
ATOM 8298 O O . GLY A 1 1067 ? 68.447 19.861 -87.305 1.00 63.28 1067 GLY A O 1
ATOM 8299 N N . CYS A 1 1068 ? 68.140 18.584 -89.144 1.00 63.38 1068 CYS A N 1
ATOM 8300 C CA . CYS A 1 1068 ? 67.847 17.315 -88.479 1.00 63.38 1068 CYS A CA 1
ATOM 8301 C C . CYS A 1 1068 ? 68.752 16.161 -88.951 1.00 63.38 1068 CYS A C 1
ATOM 8303 O O . CYS A 1 1068 ? 68.975 15.993 -90.150 1.00 63.38 1068 CYS A O 1
ATOM 8305 N N . GLU A 1 1069 ? 69.239 15.337 -88.015 1.00 56.09 1069 GLU A N 1
ATOM 8306 C CA . GLU A 1 1069 ? 70.031 14.122 -88.278 1.00 56.09 1069 GLU A CA 1
ATOM 8307 C C . GLU A 1 1069 ? 69.343 12.875 -87.678 1.00 56.09 1069 GLU A C 1
ATOM 8309 O O . GLU A 1 1069 ? 68.530 12.982 -86.763 1.00 56.09 1069 GLU A O 1
ATOM 8314 N N . LYS A 1 1070 ? 69.608 11.688 -88.244 1.00 47.09 1070 LYS A N 1
ATOM 8315 C CA . LYS A 1 1070 ? 68.756 10.484 -88.100 1.00 47.09 1070 LYS A CA 1
ATOM 8316 C C . LYS A 1 1070 ? 68.834 9.785 -86.730 1.00 47.09 1070 LYS A C 1
ATOM 8318 O O . LYS A 1 1070 ? 69.901 9.710 -86.128 1.00 47.09 1070 LYS A O 1
ATOM 8323 N N . VAL A 1 1071 ? 67.718 9.166 -86.325 1.00 46.38 1071 VAL A N 1
ATOM 8324 C CA . VAL A 1 1071 ? 67.498 8.486 -85.027 1.00 46.38 1071 VAL A CA 1
ATOM 8325 C C . VAL A 1 1071 ? 67.250 6.967 -85.204 1.00 46.38 1071 VAL A C 1
ATOM 8327 O O . VAL A 1 1071 ? 67.003 6.493 -86.315 1.00 46.38 1071 VAL A O 1
ATOM 8330 N N . THR A 1 1072 ? 67.352 6.189 -84.117 1.00 51.75 1072 THR A N 1
ATOM 8331 C CA . THR A 1 1072 ? 67.196 4.717 -84.040 1.00 51.75 1072 THR A CA 1
ATOM 8332 C C . THR A 1 1072 ? 66.273 4.284 -82.888 1.00 51.75 1072 THR A C 1
ATOM 8334 O O . THR A 1 1072 ? 66.296 4.930 -81.844 1.00 51.75 1072 THR A O 1
ATOM 8337 N N . CYS A 1 1073 ? 65.535 3.176 -83.059 1.00 63.78 1073 CYS A N 1
ATOM 8338 C CA . CYS A 1 1073 ? 64.596 2.596 -82.075 1.00 63.78 1073 CYS A CA 1
ATOM 8339 C C . CYS A 1 1073 ? 65.247 2.108 -80.760 1.00 63.78 1073 CYS A C 1
ATOM 8341 O O . CYS A 1 1073 ? 66.464 1.900 -80.693 1.00 63.78 1073 CYS A O 1
ATOM 8343 N N . GLY A 1 1074 ? 64.417 1.898 -79.733 1.00 60.78 1074 GLY A N 1
ATOM 8344 C CA . GLY A 1 1074 ? 64.774 1.388 -78.406 1.00 60.78 1074 GLY A CA 1
ATOM 8345 C C . GLY A 1 1074 ? 64.922 -0.139 -78.303 1.00 60.78 1074 GLY A C 1
ATOM 8346 O O . GLY A 1 1074 ? 64.792 -0.876 -79.275 1.00 60.78 1074 GLY A O 1
ATOM 8347 N N . SER A 1 1075 ? 65.225 -0.633 -77.095 1.00 58.94 1075 SER A N 1
ATOM 8348 C CA . SER A 1 1075 ? 65.595 -2.042 -76.849 1.00 58.94 1075 SER A CA 1
ATOM 8349 C C . SER A 1 1075 ? 64.434 -3.037 -76.780 1.00 58.94 1075 SER A C 1
ATOM 8351 O O . SER A 1 1075 ? 64.680 -4.240 -76.792 1.00 58.94 1075 SER A O 1
ATOM 8353 N N . ASN A 1 1076 ? 63.201 -2.543 -76.659 1.00 60.69 1076 ASN A N 1
ATOM 8354 C CA . ASN A 1 1076 ? 61.984 -3.345 -76.476 1.00 60.69 1076 ASN A CA 1
ATOM 8355 C C . ASN A 1 1076 ? 61.013 -3.150 -77.660 1.00 60.69 1076 ASN A C 1
ATOM 8357 O O . ASN A 1 1076 ? 59.808 -3.370 -77.531 1.00 60.69 1076 ASN A O 1
ATOM 8361 N N . GLU A 1 1077 ? 61.543 -2.661 -78.783 1.00 65.44 1077 GLU A N 1
ATOM 8362 C CA . GLU A 1 1077 ? 60.793 -2.264 -79.967 1.00 65.44 1077 GLU A CA 1
ATOM 8363 C C . GLU A 1 1077 ? 61.279 -3.070 -81.179 1.00 65.44 1077 GLU A C 1
ATOM 8365 O O . GLU A 1 1077 ? 62.469 -3.076 -81.508 1.00 65.44 1077 GLU A O 1
ATOM 8370 N N . PHE A 1 1078 ? 60.357 -3.738 -81.870 1.00 70.44 1078 PHE A N 1
ATOM 8371 C CA . PHE A 1 1078 ? 60.603 -4.272 -83.203 1.00 70.44 1078 PHE A CA 1
ATOM 8372 C C . PHE A 1 1078 ? 60.660 -3.112 -84.206 1.00 70.44 1078 PHE A C 1
ATOM 8374 O O . PHE A 1 1078 ? 59.854 -2.181 -84.164 1.00 70.44 1078 PHE A O 1
ATOM 8381 N N . ARG A 1 1079 ? 61.631 -3.144 -85.123 1.00 71.12 1079 ARG A N 1
ATOM 8382 C CA . ARG A 1 1079 ? 61.826 -2.088 -86.122 1.00 71.12 1079 ARG A CA 1
ATOM 8383 C C . ARG A 1 1079 ? 61.323 -2.548 -87.487 1.00 71.12 1079 ARG A C 1
ATOM 8385 O O . ARG A 1 1079 ? 62.048 -3.261 -88.185 1.00 71.12 1079 ARG A O 1
ATOM 8392 N N . CYS A 1 1080 ? 60.145 -2.063 -87.882 1.00 70.88 1080 CYS A N 1
ATOM 8393 C CA . CYS A 1 1080 ? 59.574 -2.262 -89.217 1.00 70.88 1080 CYS A CA 1
ATOM 8394 C C . CYS A 1 1080 ? 60.586 -1.901 -90.318 1.00 70.88 1080 CYS A C 1
ATOM 8396 O O . CYS A 1 1080 ? 61.439 -1.018 -90.145 1.00 70.88 1080 CYS A O 1
ATOM 8398 N N . ILE A 1 1081 ? 60.484 -2.535 -91.488 1.00 70.19 1081 ILE A N 1
ATOM 8399 C CA . ILE A 1 1081 ? 61.467 -2.374 -92.573 1.00 70.19 1081 ILE A CA 1
ATOM 8400 C C . ILE A 1 1081 ? 61.552 -0.915 -93.056 1.00 70.19 1081 ILE A C 1
ATOM 8402 O O . ILE A 1 1081 ? 62.664 -0.392 -93.200 1.00 70.19 1081 ILE A O 1
ATOM 8406 N N . ASN A 1 1082 ? 60.418 -0.216 -93.195 1.00 62.09 1082 ASN A N 1
ATOM 8407 C CA . ASN A 1 1082 ? 60.377 1.221 -93.507 1.00 62.09 1082 ASN A CA 1
ATOM 8408 C C . ASN A 1 1082 ? 60.865 2.153 -92.376 1.00 62.09 1082 ASN A C 1
ATOM 8410 O O . ASN A 1 1082 ? 60.960 3.362 -92.574 1.00 62.09 1082 ASN A O 1
ATOM 8414 N N . GLY A 1 1083 ? 61.254 1.615 -91.218 1.00 65.25 1083 GLY A N 1
ATOM 8415 C CA . GLY A 1 1083 ? 62.032 2.325 -90.202 1.00 65.25 1083 GLY A CA 1
ATOM 8416 C C . GLY A 1 1083 ? 61.263 2.904 -89.019 1.00 65.25 1083 GLY A C 1
ATOM 8417 O O . GLY A 1 1083 ? 61.902 3.538 -88.183 1.00 65.25 1083 GLY A O 1
ATOM 8418 N N . GLY A 1 1084 ? 59.954 2.656 -88.926 1.00 66.38 1084 GLY A N 1
ATOM 8419 C CA . GLY A 1 1084 ? 59.192 2.842 -87.689 1.00 66.38 1084 GLY A CA 1
ATOM 8420 C C . GLY A 1 1084 ? 59.554 1.806 -86.616 1.00 66.38 1084 GLY A C 1
ATOM 8421 O O . GLY A 1 1084 ? 60.214 0.805 -86.904 1.00 66.38 1084 GLY A O 1
ATOM 8422 N N . CYS A 1 1085 ? 59.104 2.057 -85.389 1.00 74.88 1085 CYS A N 1
ATOM 8423 C CA . CYS A 1 1085 ? 59.317 1.213 -84.214 1.00 74.88 1085 CYS A CA 1
ATOM 8424 C C . CYS A 1 1085 ? 57.939 0.824 -83.641 1.00 74.88 1085 CYS A C 1
ATOM 8426 O O . CYS A 1 1085 ? 57.113 1.714 -83.440 1.00 74.88 1085 CYS A O 1
ATOM 8428 N N . ILE A 1 1086 ? 57.694 -0.463 -83.388 1.00 73.88 1086 ILE A N 1
ATOM 8429 C CA . ILE A 1 1086 ? 56.488 -0.995 -82.720 1.00 73.88 1086 ILE A CA 1
ATOM 8430 C C . ILE A 1 1086 ? 56.904 -1.852 -81.509 1.00 73.88 1086 ILE A C 1
ATOM 8432 O O . ILE A 1 1086 ? 58.058 -2.278 -81.455 1.00 73.88 1086 ILE A O 1
ATOM 8436 N N . PRO A 1 1087 ? 56.040 -2.119 -80.515 1.00 71.56 1087 PRO A N 1
ATOM 8437 C CA . PRO A 1 1087 ? 56.387 -2.972 -79.375 1.00 71.56 1087 PRO A CA 1
ATOM 8438 C C . PRO A 1 1087 ? 56.771 -4.397 -79.804 1.00 71.56 1087 PRO A C 1
ATOM 8440 O O . PRO A 1 1087 ? 56.093 -4.995 -80.629 1.00 71.56 1087 PRO A O 1
ATOM 8443 N N . SER A 1 1088 ? 57.795 -5.006 -79.190 1.00 63.31 1088 SER A N 1
ATOM 8444 C CA . SER A 1 1088 ? 58.178 -6.411 -79.472 1.00 63.31 1088 SER A CA 1
ATOM 8445 C C . SER A 1 1088 ? 57.165 -7.475 -78.997 1.00 63.31 1088 SER A C 1
ATOM 8447 O O . SER A 1 1088 ? 57.492 -8.659 -78.966 1.00 63.31 1088 SER A O 1
ATOM 8449 N N . SER A 1 1089 ? 55.967 -7.069 -78.572 1.00 64.62 1089 SER A N 1
ATOM 8450 C CA . SER A 1 1089 ? 54.811 -7.949 -78.362 1.00 64.62 1089 SER A CA 1
ATOM 8451 C C . SER A 1 1089 ? 53.989 -8.167 -79.634 1.00 64.62 1089 SER A C 1
ATOM 8453 O O . SER A 1 1089 ? 53.284 -9.166 -79.696 1.00 64.62 1089 SER A O 1
ATOM 8455 N N . TRP A 1 1090 ? 54.090 -7.256 -80.607 1.00 68.62 1090 TRP A N 1
ATOM 8456 C CA . TRP A 1 1090 ? 53.355 -7.259 -81.876 1.00 68.62 1090 TRP A CA 1
ATOM 8457 C C . TRP A 1 1090 ? 54.263 -7.829 -82.986 1.00 68.62 1090 TRP A C 1
ATOM 8459 O O . TRP A 1 1090 ? 54.733 -7.127 -83.878 1.00 68.62 1090 TRP A O 1
ATOM 8469 N N . GLU A 1 1091 ? 54.640 -9.105 -82.833 1.00 70.25 1091 GLU A N 1
ATOM 8470 C CA . GLU A 1 1091 ? 55.421 -9.897 -83.802 1.00 70.25 1091 GLU A CA 1
ATOM 8471 C C . GLU A 1 1091 ? 54.874 -11.339 -83.798 1.00 70.25 1091 GLU A C 1
ATOM 8473 O O . GLU A 1 1091 ? 55.042 -12.058 -82.807 1.00 70.25 1091 GLU A O 1
ATOM 8478 N N . CYS A 1 1092 ? 54.258 -11.780 -84.903 1.00 65.44 1092 CYS A N 1
ATOM 8479 C CA . CYS A 1 1092 ? 53.545 -13.061 -85.020 1.00 65.44 1092 CYS A CA 1
ATOM 8480 C C . CYS A 1 1092 ? 52.310 -13.196 -84.091 1.00 65.44 1092 CYS A C 1
ATOM 8482 O O . CYS A 1 1092 ? 52.092 -14.283 -83.540 1.00 65.44 1092 CYS A O 1
ATOM 8484 N N . ASP A 1 1093 ? 51.518 -12.134 -83.889 1.00 64.06 1093 ASP A N 1
ATOM 8485 C CA . ASP A 1 1093 ? 50.229 -12.199 -83.171 1.00 64.06 1093 ASP A CA 1
ATOM 8486 C C . ASP A 1 1093 ? 48.999 -12.262 -84.102 1.00 64.06 1093 ASP A C 1
ATOM 8488 O O . ASP A 1 1093 ? 47.961 -12.794 -83.695 1.00 64.06 1093 ASP A O 1
ATOM 8492 N N . GLY A 1 1094 ? 49.154 -11.887 -85.378 1.00 61.03 1094 GLY A N 1
ATOM 8493 C CA . GLY A 1 1094 ? 48.175 -12.105 -86.445 1.00 61.03 1094 GLY A CA 1
ATOM 8494 C C . GLY A 1 1094 ? 47.551 -10.849 -87.058 1.00 61.03 1094 GLY A C 1
ATOM 8495 O O . GLY A 1 1094 ? 46.753 -10.999 -87.988 1.00 61.03 1094 GLY A O 1
ATOM 8496 N N . GLU A 1 1095 ? 47.906 -9.644 -86.600 1.00 62.69 1095 GLU A N 1
ATOM 8497 C CA . GLU A 1 1095 ? 47.524 -8.378 -87.247 1.00 62.69 1095 GLU A CA 1
ATOM 8498 C C . GLU A 1 1095 ? 48.744 -7.645 -87.850 1.00 62.69 1095 GLU A C 1
ATOM 8500 O O . GLU A 1 1095 ? 49.892 -7.960 -87.559 1.00 62.69 1095 GLU A O 1
ATOM 8505 N N . PHE A 1 1096 ? 48.509 -6.706 -88.776 1.00 68.12 1096 PHE A N 1
ATOM 8506 C CA . PHE A 1 1096 ? 49.571 -5.993 -89.508 1.00 68.12 1096 PHE A CA 1
ATOM 8507 C C . PHE A 1 1096 ? 49.791 -4.578 -88.932 1.00 68.12 1096 PHE A C 1
ATOM 8509 O O . PHE A 1 1096 ? 49.335 -3.588 -89.516 1.00 68.12 1096 PHE A O 1
ATOM 8516 N N . ASP A 1 1097 ? 50.485 -4.472 -87.798 1.00 73.56 1097 ASP A N 1
ATOM 8517 C CA . ASP A 1 1097 ? 50.771 -3.206 -87.099 1.00 73.56 1097 ASP A CA 1
ATOM 8518 C C . ASP A 1 1097 ? 51.869 -2.367 -87.779 1.00 73.56 1097 ASP A C 1
ATOM 8520 O O . ASP A 1 1097 ? 51.802 -1.132 -87.870 1.00 73.56 1097 ASP A O 1
ATOM 8524 N N . CYS A 1 1098 ? 52.888 -3.018 -88.337 1.00 72.50 1098 CYS A N 1
ATOM 8525 C CA . CYS A 1 1098 ? 53.811 -2.393 -89.268 1.00 72.50 1098 CYS A CA 1
ATOM 8526 C C . CYS A 1 1098 ? 53.054 -2.012 -90.550 1.00 72.50 1098 CYS A C 1
ATOM 8528 O O . CYS A 1 1098 ? 52.534 -2.861 -91.267 1.00 72.50 1098 CYS A O 1
ATOM 8530 N N . LYS A 1 1099 ? 53.107 -0.730 -90.946 1.00 65.19 1099 LYS A N 1
ATOM 8531 C CA . LYS A 1 1099 ? 52.484 -0.203 -92.189 1.00 65.19 1099 LYS A CA 1
ATOM 8532 C C . LYS A 1 1099 ? 52.961 -0.849 -93.507 1.00 65.19 1099 LYS A C 1
ATOM 8534 O O . LYS A 1 1099 ? 52.472 -0.486 -94.575 1.00 65.19 1099 LYS A O 1
ATOM 8539 N N . ASP A 1 1100 ? 53.938 -1.749 -93.453 1.00 65.94 1100 ASP A N 1
ATOM 8540 C CA . ASP A 1 1100 ? 54.445 -2.561 -94.563 1.00 65.94 1100 ASP A CA 1
ATOM 8541 C C . ASP A 1 1100 ? 54.281 -4.080 -94.354 1.00 65.94 1100 ASP A C 1
ATOM 8543 O O . ASP A 1 1100 ? 54.771 -4.859 -95.172 1.00 65.94 1100 ASP A O 1
ATOM 8547 N N . GLY A 1 1101 ? 53.598 -4.493 -93.280 1.00 64.44 1101 GLY A N 1
ATOM 8548 C CA . GLY A 1 1101 ? 53.368 -5.882 -92.881 1.00 64.44 1101 GLY A CA 1
ATOM 8549 C C . GLY A 1 1101 ? 54.635 -6.668 -92.537 1.00 64.44 1101 GLY A C 1
ATOM 8550 O O . GLY A 1 1101 ? 54.645 -7.889 -92.666 1.00 64.44 1101 GLY A O 1
ATOM 8551 N N . SER A 1 1102 ? 55.745 -5.994 -92.203 1.00 72.75 1102 SER A N 1
ATOM 8552 C CA . SER A 1 1102 ? 57.049 -6.650 -91.994 1.00 72.75 1102 SER A CA 1
ATOM 8553 C C . SER A 1 1102 ? 57.231 -7.371 -90.648 1.00 72.75 1102 SER A C 1
ATOM 8555 O O . SER A 1 1102 ? 58.236 -8.060 -90.466 1.00 72.75 1102 SER A O 1
ATOM 8557 N N . ASP A 1 1103 ? 56.252 -7.234 -89.762 1.00 69.88 1103 ASP A N 1
ATOM 8558 C CA . ASP A 1 1103 ? 55.977 -8.022 -88.557 1.00 69.88 1103 ASP A CA 1
ATOM 8559 C C . ASP A 1 1103 ? 55.498 -9.447 -88.894 1.00 69.88 1103 ASP A C 1
ATOM 8561 O O . ASP A 1 1103 ? 56.130 -10.426 -88.496 1.00 69.88 1103 ASP A O 1
ATOM 8565 N N . GLU A 1 1104 ? 54.442 -9.573 -89.701 1.00 72.19 1104 GLU A N 1
ATOM 8566 C CA . GLU A 1 1104 ? 53.807 -10.856 -90.046 1.00 72.19 1104 GLU A CA 1
ATOM 8567 C C . GLU A 1 1104 ? 54.388 -11.516 -91.313 1.00 72.19 1104 GLU A C 1
ATOM 8569 O O . GLU A 1 1104 ? 54.334 -12.735 -91.481 1.00 72.19 1104 GLU A O 1
ATOM 8574 N N . ALA A 1 1105 ? 54.993 -10.755 -92.234 1.00 62.84 1105 ALA A N 1
ATOM 8575 C CA . ALA A 1 1105 ? 55.431 -11.261 -93.547 1.00 62.84 1105 ALA A CA 1
ATOM 8576 C C . ALA A 1 1105 ? 56.687 -12.169 -93.538 1.00 62.84 1105 ALA A C 1
ATOM 8578 O O . ALA A 1 1105 ? 57.313 -12.376 -94.584 1.00 62.84 1105 ALA A O 1
ATOM 8579 N N . ASN A 1 1106 ? 57.096 -12.712 -92.387 1.00 58.31 1106 ASN A N 1
ATOM 8580 C CA . ASN A 1 1106 ? 58.322 -13.499 -92.242 1.00 58.31 1106 ASN A CA 1
ATOM 8581 C C . ASN A 1 1106 ? 58.034 -15.003 -92.091 1.00 58.31 1106 ASN A C 1
ATOM 8583 O O . ASN A 1 1106 ? 57.167 -15.415 -91.324 1.00 58.31 1106 ASN A O 1
ATOM 8587 N N . SER A 1 1107 ? 58.823 -15.855 -92.755 1.00 56.09 1107 SER A N 1
ATOM 8588 C CA . SER A 1 1107 ? 58.694 -17.326 -92.731 1.00 56.09 1107 SER A CA 1
ATOM 8589 C C . SER A 1 1107 ? 59.189 -17.951 -91.412 1.00 56.09 1107 SER A C 1
ATOM 8591 O O . SER A 1 1107 ? 60.068 -18.814 -91.399 1.00 56.09 1107 SER A O 1
ATOM 8593 N N . LYS A 1 1108 ? 58.670 -17.454 -90.283 1.00 54.78 1108 LYS A N 1
ATOM 8594 C CA . LYS A 1 1108 ? 59.012 -17.845 -88.908 1.00 54.78 1108 LYS A CA 1
ATOM 8595 C C . LYS A 1 1108 ? 57.798 -18.003 -87.985 1.00 54.78 1108 LYS A C 1
ATOM 8597 O O . LYS A 1 1108 ? 57.922 -18.713 -86.989 1.00 54.78 1108 LYS A O 1
ATOM 8602 N N . CYS A 1 1109 ? 56.642 -17.419 -88.315 1.00 57.66 1109 CYS A N 1
ATOM 8603 C CA . CYS A 1 1109 ? 55.432 -17.520 -87.488 1.00 57.66 1109 CYS A CA 1
ATOM 8604 C C . CYS A 1 1109 ? 54.768 -18.923 -87.516 1.00 57.66 1109 CYS A C 1
ATOM 8606 O O . CYS A 1 1109 ? 53.905 -19.218 -86.695 1.00 57.66 1109 CYS A O 1
ATOM 8608 N N . GLU A 1 1110 ? 55.206 -19.842 -88.391 1.00 51.22 1110 GLU A N 1
ATOM 8609 C CA . GLU A 1 1110 ? 54.592 -21.167 -88.637 1.00 51.22 1110 GLU A CA 1
ATOM 8610 C C . GLU A 1 1110 ? 54.675 -22.200 -87.478 1.00 51.22 1110 GLU A C 1
ATOM 8612 O O . GLU A 1 1110 ? 54.435 -23.386 -87.701 1.00 51.22 1110 GLU A O 1
ATOM 8617 N N . SER A 1 1111 ? 55.044 -21.825 -86.243 1.00 52.91 1111 SER A N 1
ATOM 8618 C CA . SER A 1 1111 ? 55.308 -22.811 -85.168 1.00 52.91 1111 SER A CA 1
ATOM 8619 C C . SER A 1 1111 ? 54.868 -22.452 -83.738 1.00 52.91 1111 SER A C 1
ATOM 8621 O O . SER A 1 1111 ? 55.292 -23.118 -82.792 1.00 52.91 1111 SER A O 1
ATOM 8623 N N . LYS A 1 1112 ? 53.978 -21.465 -83.545 1.00 49.44 1112 LYS A N 1
ATOM 8624 C CA . LYS A 1 1112 ? 53.392 -21.154 -82.224 1.00 49.44 1112 LYS A CA 1
ATOM 8625 C C . LYS A 1 1112 ? 51.866 -20.980 -82.251 1.00 49.44 1112 LYS A C 1
ATOM 8627 O O . LYS A 1 1112 ? 51.364 -19.875 -82.392 1.00 49.44 1112 LYS A O 1
ATOM 8632 N N . LYS A 1 1113 ? 51.133 -22.070 -82.003 1.00 41.59 1113 LYS A N 1
ATOM 8633 C CA . LYS A 1 1113 ? 49.768 -22.031 -81.443 1.00 41.59 1113 LYS A CA 1
ATOM 8634 C C . LYS A 1 1113 ? 49.650 -23.067 -80.324 1.00 41.59 1113 LYS A C 1
ATOM 8636 O O . LYS A 1 1113 ? 49.857 -24.255 -80.560 1.00 41.59 1113 LYS A O 1
ATOM 8641 N N . THR A 1 1114 ? 49.332 -22.609 -79.116 1.00 49.59 1114 THR A N 1
ATOM 8642 C CA . THR A 1 1114 ? 49.122 -23.429 -77.910 1.00 49.59 1114 THR A CA 1
ATOM 8643 C C . THR A 1 1114 ? 48.106 -22.735 -77.009 1.00 49.59 1114 THR A C 1
ATOM 8645 O O . THR A 1 1114 ? 48.311 -21.571 -76.674 1.00 49.59 1114 THR A O 1
ATOM 8648 N N . CYS A 1 1115 ? 47.043 -23.443 -76.622 1.00 53.72 1115 CYS A N 1
ATOM 8649 C CA . CYS A 1 1115 ? 46.006 -22.943 -75.714 1.00 53.72 1115 CYS A CA 1
ATOM 8650 C C . CYS A 1 1115 ? 46.544 -22.711 -74.283 1.00 53.72 1115 CYS A C 1
ATOM 8652 O O . CYS A 1 1115 ? 47.576 -23.271 -73.899 1.00 53.72 1115 CYS A O 1
ATOM 8654 N N . SER A 1 1116 ? 45.826 -21.918 -73.483 1.00 54.16 1116 SER A N 1
ATOM 8655 C CA . SER A 1 1116 ? 46.168 -21.626 -72.081 1.00 54.16 1116 SER A CA 1
ATOM 8656 C C . SER A 1 1116 ? 45.817 -22.785 -71.125 1.00 54.16 1116 SER A C 1
ATOM 8658 O O . SER A 1 1116 ? 44.955 -23.604 -71.448 1.00 54.16 1116 SER A O 1
ATOM 8660 N N . PRO A 1 1117 ? 46.422 -22.867 -69.918 1.00 56.75 1117 PRO A N 1
ATOM 8661 C CA . PRO A 1 1117 ? 46.238 -24.006 -69.003 1.00 56.75 1117 PRO A CA 1
ATOM 8662 C C . PRO A 1 1117 ? 44.815 -24.234 -68.458 1.00 56.75 1117 PRO A C 1
ATOM 8664 O O . PRO A 1 1117 ? 44.582 -25.264 -67.833 1.00 56.75 1117 PRO A O 1
ATOM 8667 N N . SER A 1 1118 ? 43.889 -23.293 -68.659 1.00 55.94 1118 SER A N 1
ATOM 8668 C CA . SER A 1 1118 ? 42.479 -23.356 -68.240 1.00 55.94 1118 SER A CA 1
ATOM 8669 C C . SER A 1 1118 ? 41.498 -23.706 -69.373 1.00 55.94 1118 SER A C 1
ATOM 8671 O O . SER A 1 1118 ? 40.296 -23.820 -69.126 1.00 55.94 1118 SER A O 1
ATOM 8673 N N . SER A 1 1119 ? 41.982 -23.891 -70.605 1.00 62.59 1119 SER A N 1
ATOM 8674 C CA . SER A 1 1119 ? 41.153 -24.170 -71.791 1.00 62.59 1119 SER A CA 1
ATOM 8675 C C . SER A 1 1119 ? 41.264 -25.621 -72.270 1.00 62.59 1119 SER A C 1
ATOM 8677 O O . SER A 1 1119 ? 42.362 -26.178 -72.341 1.00 62.59 1119 SER A O 1
ATOM 8679 N N . PHE A 1 1120 ? 40.125 -26.207 -72.644 1.00 70.25 1120 PHE A N 1
ATOM 8680 C CA . PHE A 1 1120 ? 40.037 -27.457 -73.393 1.00 70.25 1120 PHE A CA 1
ATOM 8681 C C . PHE A 1 1120 ? 40.388 -27.210 -74.871 1.00 70.25 1120 PHE A C 1
ATOM 8683 O O . PHE A 1 1120 ? 40.327 -26.081 -75.365 1.00 70.25 1120 PHE A O 1
ATOM 8690 N N . ARG A 1 1121 ? 40.803 -28.262 -75.584 1.00 75.06 1121 ARG A N 1
ATOM 8691 C CA . ARG A 1 1121 ? 41.243 -28.183 -76.980 1.00 75.06 1121 ARG A CA 1
ATOM 8692 C C . ARG A 1 1121 ? 40.461 -29.178 -77.832 1.00 75.06 1121 ARG A C 1
ATOM 8694 O O . ARG A 1 1121 ? 40.527 -30.374 -77.568 1.00 75.06 1121 ARG A O 1
ATOM 8701 N N . CYS A 1 1122 ? 39.805 -28.665 -78.865 1.00 75.12 1122 CYS A N 1
ATOM 8702 C CA . CYS A 1 1122 ? 39.033 -29.429 -79.843 1.00 75.12 1122 CYS A CA 1
ATOM 8703 C C . CYS A 1 1122 ? 39.959 -30.169 -80.828 1.00 75.12 1122 CYS A C 1
ATOM 8705 O O . CYS A 1 1122 ? 41.081 -29.710 -81.087 1.00 75.12 1122 CYS A O 1
ATOM 8707 N N . ASP A 1 1123 ? 39.499 -31.269 -81.431 1.00 74.50 1123 ASP A N 1
ATOM 8708 C CA . ASP A 1 1123 ? 40.301 -32.047 -82.386 1.00 74.50 1123 ASP A CA 1
ATOM 8709 C C . ASP A 1 1123 ? 40.541 -31.285 -83.707 1.00 74.50 1123 ASP A C 1
ATOM 8711 O O . ASP A 1 1123 ? 41.602 -31.437 -84.323 1.00 74.50 1123 ASP A O 1
ATOM 8715 N N . ASN A 1 1124 ? 39.647 -30.363 -84.092 1.00 66.75 1124 ASN A N 1
ATOM 8716 C CA . ASN A 1 1124 ? 39.871 -29.380 -85.162 1.00 66.75 1124 ASN A CA 1
ATOM 8717 C C . ASN A 1 1124 ? 41.013 -28.377 -84.871 1.00 66.75 1124 ASN A C 1
ATOM 8719 O O . ASN A 1 1124 ? 41.495 -27.704 -85.785 1.00 66.75 1124 ASN A O 1
ATOM 8723 N N . GLY A 1 1125 ? 41.490 -28.300 -83.623 1.00 65.56 1125 GLY A N 1
ATOM 8724 C CA . GLY A 1 1125 ? 42.590 -27.441 -83.189 1.00 65.56 1125 GLY A CA 1
ATOM 8725 C C . GLY A 1 1125 ? 42.191 -26.118 -82.524 1.00 65.56 1125 GLY A C 1
ATOM 8726 O O . GLY A 1 1125 ? 43.096 -25.353 -82.183 1.00 65.56 1125 GLY A O 1
ATOM 8727 N N . GLY A 1 1126 ? 40.897 -25.855 -82.323 1.00 68.25 1126 GLY A N 1
ATOM 8728 C CA . GLY A 1 1126 ? 40.384 -24.740 -81.520 1.00 68.25 1126 GLY A CA 1
ATOM 8729 C C . GLY A 1 1126 ? 40.657 -24.878 -80.014 1.00 68.25 1126 GLY A C 1
ATOM 8730 O O . GLY A 1 1126 ? 41.057 -25.939 -79.531 1.00 68.25 1126 GLY A O 1
ATOM 8731 N N . CYS A 1 1127 ? 40.432 -23.791 -79.272 1.00 75.12 1127 CYS A N 1
ATOM 8732 C CA . CYS A 1 1127 ? 40.519 -23.736 -77.810 1.00 75.12 1127 CYS A CA 1
ATOM 8733 C C . CYS A 1 1127 ? 39.185 -23.203 -77.255 1.00 75.12 1127 CYS A C 1
ATOM 8735 O O . CYS A 1 1127 ? 38.757 -22.133 -77.683 1.00 75.12 1127 CYS A O 1
ATOM 8737 N N . VAL A 1 1128 ? 38.573 -23.900 -76.295 1.00 72.69 1128 VAL A N 1
ATOM 8738 C CA . VAL A 1 1128 ? 37.339 -23.487 -75.589 1.00 72.69 1128 VAL A CA 1
ATOM 8739 C C . VAL A 1 1128 ? 37.558 -23.537 -74.074 1.00 72.69 1128 VAL A C 1
ATOM 8741 O O . VAL A 1 1128 ? 38.518 -24.150 -73.604 1.00 72.69 1128 VAL A O 1
ATOM 8744 N N . GLU A 1 1129 ? 36.728 -22.875 -73.269 1.00 63.44 1129 GLU A N 1
ATOM 8745 C CA . GLU A 1 1129 ? 36.897 -22.917 -71.810 1.00 63.44 1129 GLU A CA 1
ATOM 8746 C C . GLU A 1 1129 ? 36.515 -24.283 -71.224 1.00 63.44 1129 GLU A C 1
ATOM 8748 O O . GLU A 1 1129 ? 35.582 -24.931 -71.684 1.00 63.44 1129 GLU A O 1
ATOM 8753 N N . SER A 1 1130 ? 37.208 -24.725 -70.167 1.00 63.59 1130 SER A N 1
ATOM 8754 C CA . SER A 1 1130 ? 37.007 -26.071 -69.588 1.00 63.59 1130 SER A CA 1
ATOM 8755 C C . SER A 1 1130 ? 35.628 -26.308 -68.945 1.00 63.59 1130 SER A C 1
ATOM 8757 O O . SER A 1 1130 ? 35.357 -27.425 -68.511 1.00 63.59 1130 SER A O 1
ATOM 8759 N N . ILE A 1 1131 ? 34.783 -25.274 -68.855 1.00 64.12 1131 ILE A N 1
ATOM 8760 C CA . ILE A 1 1131 ? 33.386 -25.352 -68.400 1.00 64.12 1131 ILE A CA 1
ATOM 8761 C C . ILE A 1 1131 ? 32.407 -25.689 -69.543 1.00 64.12 1131 ILE A C 1
ATOM 8763 O O . ILE A 1 1131 ? 31.316 -26.189 -69.286 1.00 64.12 1131 ILE A O 1
ATOM 8767 N N . LEU A 1 1132 ? 32.815 -25.480 -70.800 1.00 67.19 1132 LEU A N 1
ATOM 8768 C CA . LEU A 1 1132 ? 32.062 -25.804 -72.017 1.00 67.19 1132 LEU A CA 1
ATOM 8769 C C . LEU A 1 1132 ? 32.377 -27.236 -72.480 1.00 67.19 1132 LEU A C 1
ATOM 8771 O O . LEU A 1 1132 ? 32.835 -27.470 -73.594 1.00 67.19 1132 LEU A O 1
ATOM 8775 N N . ARG A 1 1133 ? 32.280 -28.198 -71.556 1.00 73.81 1133 ARG A N 1
ATOM 8776 C CA . ARG A 1 1133 ? 32.663 -29.592 -71.801 1.00 73.81 1133 ARG A CA 1
ATOM 8777 C C . ARG A 1 1133 ? 31.794 -30.540 -70.984 1.00 73.81 1133 ARG A C 1
ATOM 8779 O O . ARG A 1 1133 ? 31.868 -30.516 -69.756 1.00 73.81 1133 ARG A O 1
ATOM 8786 N N . CYS A 1 1134 ? 31.064 -31.427 -71.654 1.00 68.94 1134 CYS A N 1
ATOM 8787 C CA . CYS A 1 1134 ? 29.942 -32.169 -71.078 1.00 68.94 1134 CYS A CA 1
ATOM 8788 C C . CYS A 1 1134 ? 28.813 -31.222 -70.616 1.00 68.94 1134 CYS A C 1
ATOM 8790 O O . CYS A 1 1134 ? 28.242 -31.421 -69.542 1.00 68.94 1134 CYS A O 1
ATOM 8792 N N . ASN A 1 1135 ? 28.537 -30.167 -71.396 1.00 70.75 1135 ASN A N 1
ATOM 8793 C CA . ASN A 1 1135 ? 27.449 -29.206 -71.161 1.00 70.75 1135 ASN A CA 1
ATOM 8794 C C . ASN A 1 1135 ? 26.216 -29.464 -72.056 1.00 70.75 1135 ASN A C 1
ATOM 8796 O O . ASN A 1 1135 ? 25.174 -28.849 -71.831 1.00 70.75 1135 ASN A O 1
ATOM 8800 N N . GLY A 1 1136 ? 26.315 -30.373 -73.035 1.00 65.88 1136 GLY A N 1
ATOM 8801 C CA . GLY A 1 1136 ? 25.250 -30.693 -73.989 1.00 65.88 1136 GLY A CA 1
ATOM 8802 C C . GLY A 1 1136 ? 25.190 -29.802 -75.240 1.00 65.88 1136 GLY A C 1
ATOM 8803 O O . GLY A 1 1136 ? 24.229 -29.918 -76.002 1.00 65.88 1136 GLY A O 1
ATOM 8804 N N . ALA A 1 1137 ? 26.182 -28.937 -75.472 1.00 69.75 1137 ALA A N 1
ATOM 8805 C CA . ALA A 1 1137 ? 26.315 -28.101 -76.666 1.00 69.75 1137 ALA A CA 1
ATOM 8806 C C . ALA A 1 1137 ? 27.604 -28.435 -77.444 1.00 69.75 1137 ALA A C 1
ATOM 8808 O O . ALA A 1 1137 ? 28.567 -28.939 -76.881 1.00 69.75 1137 ALA A O 1
ATOM 8809 N N . ASP A 1 1138 ? 27.619 -28.155 -78.751 1.00 77.12 1138 ASP A N 1
ATOM 8810 C CA . ASP A 1 1138 ? 28.812 -28.292 -79.603 1.00 77.12 1138 ASP A CA 1
ATOM 8811 C C . ASP A 1 1138 ? 29.521 -26.932 -79.705 1.00 77.12 1138 ASP A C 1
ATOM 8813 O O . ASP A 1 1138 ? 29.404 -26.216 -80.705 1.00 77.12 1138 ASP A O 1
ATOM 8817 N N . ASP A 1 1139 ? 30.201 -26.547 -78.625 1.00 78.50 1139 ASP A N 1
ATOM 8818 C CA . ASP A 1 1139 ? 30.945 -25.286 -78.526 1.00 78.50 1139 ASP A CA 1
ATOM 8819 C C . ASP A 1 1139 ? 32.287 -25.354 -79.292 1.00 78.50 1139 ASP A C 1
ATOM 8821 O O . ASP A 1 1139 ? 32.828 -24.333 -79.728 1.00 78.50 1139 ASP A O 1
ATOM 8825 N N . CYS A 1 1140 ? 32.812 -26.562 -79.523 1.00 74.19 1140 CYS A N 1
ATOM 8826 C CA . CYS A 1 1140 ? 33.979 -26.835 -80.361 1.00 74.19 1140 CYS A CA 1
ATOM 8827 C C . CYS A 1 1140 ? 33.716 -26.719 -81.878 1.00 74.19 1140 CYS A C 1
ATOM 8829 O O . CYS A 1 1140 ? 34.668 -26.529 -82.646 1.00 74.19 1140 CYS A O 1
ATOM 8831 N N . GLY A 1 1141 ? 32.465 -26.848 -82.332 1.00 71.69 1141 GLY A N 1
ATOM 8832 C CA . GLY A 1 1141 ? 32.078 -26.881 -83.749 1.00 71.69 1141 GLY A CA 1
ATOM 8833 C C . GLY A 1 1141 ? 32.467 -28.172 -84.491 1.00 71.69 1141 GLY A C 1
ATOM 8834 O O . GLY A 1 1141 ? 32.484 -28.196 -85.726 1.00 71.69 1141 GLY A O 1
ATOM 8835 N N . ASP A 1 1142 ? 32.837 -29.219 -83.753 1.00 75.94 1142 ASP A N 1
ATOM 8836 C CA . ASP A 1 1142 ? 33.193 -30.561 -84.243 1.00 75.94 1142 ASP A CA 1
ATOM 8837 C C . ASP A 1 1142 ? 32.808 -31.699 -83.269 1.00 75.94 1142 ASP A C 1
ATOM 8839 O O . ASP A 1 1142 ? 33.201 -32.851 -83.476 1.00 75.94 1142 ASP A O 1
ATOM 8843 N N . SER A 1 1143 ? 32.045 -31.370 -82.222 1.00 69.81 1143 SER A N 1
ATOM 8844 C CA . SER A 1 1143 ? 31.578 -32.233 -81.130 1.00 69.81 1143 SER A CA 1
ATOM 8845 C C . SER A 1 1143 ? 32.677 -32.913 -80.284 1.00 69.81 1143 SER A C 1
ATOM 8847 O O . SER A 1 1143 ? 32.419 -33.929 -79.628 1.00 69.81 1143 SER A O 1
ATOM 8849 N N . SER A 1 1144 ? 33.921 -32.405 -80.289 1.00 80.12 1144 SER A N 1
ATOM 8850 C CA . SER A 1 1144 ? 35.037 -32.986 -79.510 1.00 80.12 1144 SER A CA 1
ATOM 8851 C C . SER A 1 1144 ? 34.844 -32.904 -77.992 1.00 80.12 1144 SER A C 1
ATOM 8853 O O . SER A 1 1144 ? 35.256 -33.805 -77.257 1.00 80.12 1144 SER A O 1
ATOM 8855 N N . ASP A 1 1145 ? 34.254 -31.809 -77.530 1.00 75.69 1145 ASP A N 1
ATOM 8856 C CA . ASP A 1 1145 ? 33.893 -31.479 -76.147 1.00 75.69 1145 ASP A CA 1
ATOM 8857 C C . ASP A 1 1145 ? 32.975 -32.530 -75.507 1.00 75.69 1145 ASP A C 1
ATOM 8859 O O . ASP A 1 1145 ? 33.295 -33.062 -74.437 1.00 75.69 1145 ASP A O 1
ATOM 8863 N N . GLU A 1 1146 ? 31.902 -32.898 -76.205 1.00 79.00 1146 GLU A N 1
ATOM 8864 C CA . GLU A 1 1146 ? 30.900 -33.873 -75.751 1.00 79.00 1146 GLU A CA 1
ATOM 8865 C C . GLU A 1 1146 ? 31.312 -35.342 -75.991 1.00 79.00 1146 GLU A C 1
ATOM 8867 O O . GLU A 1 1146 ? 30.722 -36.272 -75.435 1.00 79.00 1146 GLU A O 1
ATOM 8872 N N . SER A 1 1147 ? 32.355 -35.589 -76.791 1.00 66.75 1147 SER A N 1
ATOM 8873 C CA . SER A 1 1147 ? 32.714 -36.936 -77.274 1.00 66.75 1147 SER A CA 1
ATOM 8874 C C . SER A 1 1147 ? 33.138 -37.954 -76.197 1.00 66.75 1147 SER A C 1
ATOM 8876 O O . SER A 1 1147 ? 33.086 -39.164 -76.443 1.00 66.75 1147 SER A O 1
ATOM 8878 N N . VAL A 1 1148 ? 33.573 -37.506 -75.008 1.00 61.53 1148 VAL A N 1
ATOM 8879 C CA . VAL A 1 1148 ? 34.056 -38.380 -73.916 1.00 61.53 1148 VAL A CA 1
ATOM 8880 C C . VAL A 1 1148 ? 33.606 -37.871 -72.538 1.00 61.53 1148 VAL A C 1
ATOM 8882 O O . VAL A 1 1148 ? 34.377 -37.259 -71.787 1.00 61.53 1148 VAL A O 1
ATOM 8885 N N . CYS A 1 1149 ? 32.362 -38.181 -72.175 1.00 61.69 1149 CYS A N 1
ATOM 8886 C CA . CYS A 1 1149 ? 31.764 -37.898 -70.866 1.00 61.69 1149 CYS A CA 1
ATOM 8887 C C . CYS A 1 1149 ? 31.473 -39.212 -70.107 1.00 61.69 1149 CYS A C 1
ATOM 8889 O O . CYS A 1 1149 ? 31.034 -40.198 -70.697 1.00 61.69 1149 CYS A O 1
ATOM 8891 N N . SER A 1 1150 ? 31.773 -39.265 -68.801 1.00 48.19 1150 SER A N 1
ATOM 8892 C CA . SER A 1 1150 ? 31.576 -40.465 -67.959 1.00 48.19 1150 SER A CA 1
ATOM 8893 C C . SER A 1 1150 ? 30.298 -40.365 -67.127 1.00 48.19 1150 SER A C 1
ATOM 8895 O O . SER A 1 1150 ? 29.968 -39.297 -66.629 1.00 48.19 1150 SER A O 1
ATOM 8897 N N . SER A 1 1151 ? 29.594 -41.483 -66.947 1.00 49.81 1151 SER A N 1
ATOM 8898 C CA . SER A 1 1151 ? 28.211 -41.505 -66.457 1.00 49.81 1151 SER A CA 1
ATOM 8899 C C . SER A 1 1151 ? 28.026 -41.143 -64.972 1.00 49.81 1151 SER A C 1
ATOM 8901 O O . SER A 1 1151 ? 28.009 -42.026 -64.111 1.00 49.81 1151 SER A O 1
ATOM 8903 N N . GLN A 1 1152 ? 27.775 -39.863 -64.700 1.00 41.72 1152 GLN A N 1
ATOM 8904 C CA . GLN A 1 1152 ? 26.834 -39.369 -63.687 1.00 41.72 1152 GLN A CA 1
ATOM 8905 C C . GLN A 1 1152 ? 26.297 -38.008 -64.174 1.00 41.72 1152 GLN A C 1
ATOM 8907 O O . GLN A 1 1152 ? 27.070 -37.229 -64.718 1.00 41.72 1152 GLN A O 1
ATOM 8912 N N . TYR A 1 1153 ? 24.996 -37.756 -63.969 1.00 35.25 1153 TYR A N 1
ATOM 8913 C CA . TYR A 1 1153 ? 24.156 -36.728 -64.625 1.00 35.25 1153 TYR A CA 1
ATOM 8914 C C . TYR A 1 1153 ? 23.743 -37.036 -66.081 1.00 35.25 1153 TYR A C 1
ATOM 8916 O O . TYR A 1 1153 ? 24.537 -36.962 -67.007 1.00 35.25 1153 TYR A O 1
ATOM 8924 N N . PHE A 1 1154 ? 22.474 -37.446 -66.189 1.00 30.41 1154 PHE A N 1
ATOM 8925 C CA . PHE A 1 1154 ? 21.584 -37.780 -67.322 1.00 30.41 1154 PHE A CA 1
ATOM 8926 C C . PHE A 1 1154 ? 20.361 -38.429 -66.609 1.00 30.41 1154 PHE A C 1
ATOM 8928 O O . PHE A 1 1154 ? 20.588 -39.169 -65.647 1.00 30.41 1154 PHE A O 1
ATOM 8935 N N . ASN A 1 1155 ? 19.062 -38.227 -66.870 1.00 30.09 1155 ASN A N 1
ATOM 8936 C CA . ASN A 1 1155 ? 18.225 -37.692 -67.965 1.00 30.09 1155 ASN A CA 1
ATOM 8937 C C . ASN A 1 1155 ? 16.836 -37.303 -67.349 1.00 30.09 1155 ASN A C 1
ATOM 8939 O O . ASN A 1 1155 ? 16.614 -37.636 -66.184 1.00 30.09 1155 ASN A O 1
ATOM 8943 N N . ASN A 1 1156 ? 15.832 -36.689 -68.000 1.00 27.58 1156 ASN A N 1
ATOM 8944 C CA . ASN A 1 1156 ? 15.646 -36.156 -69.365 1.00 27.58 1156 ASN A CA 1
ATOM 8945 C C . ASN A 1 1156 ? 14.541 -35.070 -69.356 1.00 27.58 1156 ASN A C 1
ATOM 8947 O O . ASN A 1 1156 ? 13.628 -35.158 -68.533 1.00 27.58 1156 ASN A O 1
ATOM 8951 N N . ASP A 1 1157 ? 14.559 -34.174 -70.345 1.00 37.41 1157 ASP A N 1
ATOM 8952 C CA . ASP A 1 1157 ? 13.337 -33.680 -71.010 1.00 37.41 1157 ASP A CA 1
ATOM 8953 C C . ASP A 1 1157 ? 13.007 -34.600 -72.209 1.00 37.41 1157 ASP A C 1
ATOM 8955 O O . ASP A 1 1157 ? 13.905 -35.284 -72.691 1.00 37.41 1157 ASP A O 1
ATOM 8959 N N . ASP A 1 1158 ? 11.748 -34.623 -72.667 1.00 31.20 1158 ASP A N 1
ATOM 8960 C CA . ASP A 1 1158 ? 11.244 -35.129 -73.972 1.00 31.20 1158 ASP A CA 1
ATOM 8961 C C . ASP A 1 1158 ? 9.698 -34.956 -73.988 1.00 31.20 1158 ASP A C 1
ATOM 8963 O O . ASP A 1 1158 ? 9.052 -35.263 -72.986 1.00 31.20 1158 ASP A O 1
ATOM 8967 N N . ASP A 1 1159 ? 8.978 -34.557 -75.046 1.00 28.19 1159 ASP A N 1
ATOM 8968 C CA . ASP A 1 1159 ? 9.310 -33.858 -76.303 1.00 28.19 1159 ASP A CA 1
ATOM 8969 C C . ASP A 1 1159 ? 7.994 -33.223 -76.877 1.00 28.19 1159 ASP A C 1
ATOM 8971 O O . ASP A 1 1159 ? 6.948 -33.232 -76.223 1.00 28.19 1159 ASP A O 1
ATOM 8975 N N . PHE A 1 1160 ? 8.042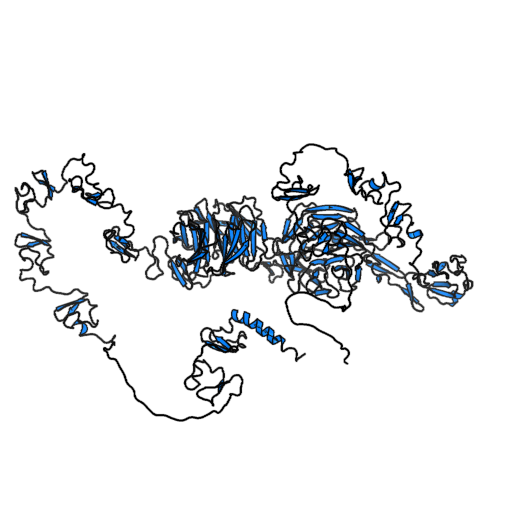 -32.634 -78.075 1.00 30.36 1160 PHE A N 1
ATOM 8976 C CA . PHE A 1 1160 ? 7.089 -31.691 -78.683 1.00 30.36 1160 PHE A CA 1
ATOM 8977 C C . PHE A 1 1160 ? 5.685 -32.181 -79.145 1.00 30.36 1160 PHE A C 1
ATOM 8979 O O . PHE A 1 1160 ? 5.454 -33.331 -79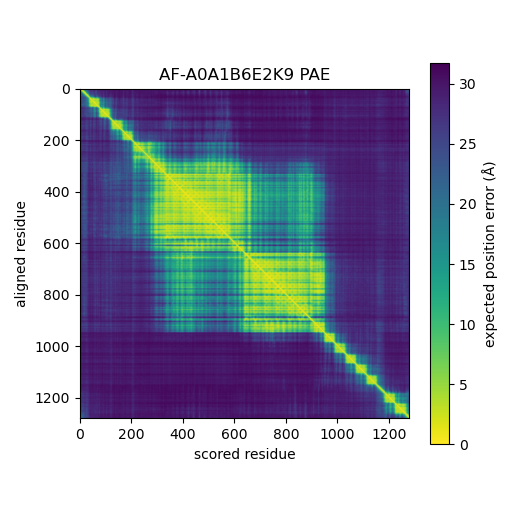.514 1.00 30.36 1160 PHE A O 1
ATOM 8986 N N . ASP A 1 1161 ? 4.829 -31.160 -79.335 1.00 28.05 1161 ASP A N 1
ATOM 8987 C CA . ASP A 1 1161 ? 3.900 -30.917 -80.470 1.00 28.05 1161 ASP A CA 1
ATOM 8988 C C . ASP A 1 1161 ? 2.358 -30.996 -80.278 1.00 28.05 1161 ASP A C 1
ATOM 8990 O O . ASP A 1 1161 ? 1.804 -31.514 -79.311 1.00 28.05 1161 ASP A O 1
ATOM 8994 N N . ASN A 1 1162 ? 1.659 -30.354 -81.221 1.00 29.47 1162 ASN A N 1
ATOM 8995 C CA . ASN A 1 1162 ? 0.258 -29.930 -81.196 1.00 29.47 1162 ASN A CA 1
ATOM 8996 C C . ASN A 1 1162 ? -0.722 -30.986 -81.745 1.00 29.47 1162 ASN A C 1
ATOM 8998 O O . ASN A 1 1162 ? -0.514 -31.470 -82.856 1.00 29.47 1162 ASN A O 1
ATOM 9002 N N . LEU A 1 1163 ? -1.901 -31.150 -81.115 1.00 25.56 1163 LEU A N 1
ATOM 9003 C CA . LEU A 1 1163 ? -3.199 -31.031 -81.817 1.00 25.56 1163 LEU A CA 1
ATOM 9004 C C . LEU A 1 1163 ? -4.410 -30.898 -80.863 1.00 25.56 1163 LEU A C 1
ATOM 9006 O O . LEU A 1 1163 ? -4.271 -30.860 -79.646 1.00 25.56 1163 LEU A O 1
ATOM 9010 N N . ASN A 1 1164 ? -5.607 -30.785 -81.447 1.00 26.78 1164 ASN A N 1
ATOM 9011 C CA . ASN A 1 1164 ? -6.892 -30.501 -80.804 1.00 26.78 1164 ASN A CA 1
ATOM 9012 C C . ASN A 1 1164 ? -7.939 -31.593 -81.165 1.00 26.78 1164 ASN A C 1
ATOM 9014 O O . ASN A 1 1164 ? -7.711 -32.382 -82.080 1.00 26.78 1164 ASN A O 1
ATOM 9018 N N . THR A 1 1165 ? -9.118 -31.551 -80.528 1.00 28.48 1165 THR A N 1
ATOM 9019 C CA . THR A 1 1165 ? -10.415 -32.168 -80.929 1.00 28.48 1165 THR A CA 1
ATOM 9020 C C . THR A 1 1165 ? -10.620 -33.710 -80.922 1.00 28.48 1165 THR A C 1
ATOM 9022 O O . THR A 1 1165 ? -10.201 -34.414 -81.833 1.00 28.48 1165 THR A O 1
ATOM 9025 N N . ASP A 1 1166 ? -11.477 -34.155 -79.980 1.00 29.59 1166 ASP A N 1
ATOM 9026 C CA . ASP A 1 1166 ? -12.796 -34.822 -80.201 1.00 29.59 1166 ASP A CA 1
ATOM 9027 C C . ASP A 1 1166 ? -13.079 -36.362 -80.249 1.00 29.59 1166 ASP A C 1
ATOM 9029 O O . ASP A 1 1166 ? -12.413 -37.157 -80.901 1.00 29.59 1166 ASP A O 1
ATOM 9033 N N . ILE A 1 1167 ? -14.265 -36.684 -79.674 1.00 31.20 1167 ILE A N 1
ATOM 9034 C CA . ILE A 1 1167 ? -15.299 -37.698 -80.056 1.00 31.20 1167 ILE A CA 1
ATOM 9035 C C . ILE A 1 1167 ? -15.195 -39.205 -79.631 1.00 31.20 1167 ILE A C 1
ATOM 9037 O O . ILE A 1 1167 ? -14.726 -40.075 -80.354 1.00 31.20 1167 ILE A O 1
ATOM 9041 N N . ALA A 1 1168 ? -15.813 -39.493 -78.466 1.00 28.00 1168 ALA A N 1
ATOM 9042 C CA . ALA A 1 1168 ? -16.988 -40.372 -78.182 1.00 28.00 1168 ALA A CA 1
ATOM 9043 C C . ALA A 1 1168 ? -17.086 -41.912 -78.457 1.00 28.00 1168 ALA A C 1
ATOM 9045 O O . ALA A 1 1168 ? -16.741 -42.418 -79.519 1.00 28.00 1168 ALA A O 1
ATOM 9046 N N . GLY A 1 1169 ? -17.798 -42.612 -77.538 1.00 27.11 1169 GLY A N 1
ATOM 9047 C CA . GLY A 1 1169 ? -18.509 -43.908 -77.736 1.00 27.11 1169 GLY A CA 1
ATOM 9048 C C . GLY A 1 1169 ? -18.735 -44.725 -76.426 1.00 27.11 1169 GLY A C 1
ATOM 9049 O O . GLY A 1 1169 ? -17.759 -45.252 -75.914 1.00 27.11 1169 GLY A O 1
ATOM 9050 N N . HIS A 1 1170 ? -19.882 -44.751 -75.707 1.00 30.59 1170 HIS A N 1
ATOM 9051 C CA . HIS A 1 1170 ? -21.219 -45.388 -75.937 1.00 30.59 1170 HIS A CA 1
ATOM 9052 C C . HIS A 1 1170 ? -21.226 -46.941 -76.054 1.00 30.59 1170 HIS A C 1
ATOM 9054 O O . HIS A 1 1170 ? -20.451 -47.469 -76.841 1.00 30.59 1170 HIS A O 1
ATOM 9060 N N . ILE A 1 1171 ? -22.094 -47.751 -75.398 1.00 30.64 1171 ILE A N 1
ATOM 9061 C CA . ILE A 1 1171 ? -23.211 -47.548 -74.413 1.00 30.64 1171 ILE A CA 1
ATOM 9062 C C . ILE A 1 1171 ? -23.063 -48.590 -73.232 1.00 30.64 1171 ILE A C 1
ATOM 9064 O O . ILE A 1 1171 ? -21.912 -48.816 -72.883 1.00 30.64 1171 ILE A O 1
ATOM 9068 N N . ILE A 1 1172 ? -24.003 -49.270 -72.519 1.00 27.97 1172 ILE A N 1
ATOM 9069 C CA . ILE A 1 1172 ? -25.466 -49.578 -72.573 1.00 27.97 1172 ILE A CA 1
ATOM 9070 C C . ILE A 1 1172 ? -26.074 -49.718 -71.134 1.00 27.97 1172 ILE A C 1
ATOM 9072 O O . ILE A 1 1172 ? -25.624 -50.564 -70.373 1.00 27.97 1172 ILE A O 1
ATOM 9076 N N . ASP A 1 1173 ? -27.097 -48.904 -70.840 1.00 27.56 1173 ASP A N 1
ATOM 9077 C CA . ASP A 1 1173 ? -28.398 -49.077 -70.117 1.00 27.56 1173 ASP A CA 1
ATOM 9078 C C . ASP A 1 1173 ? -28.732 -49.994 -68.882 1.00 27.56 1173 ASP A C 1
ATOM 9080 O O . ASP A 1 1173 ? -28.262 -51.118 -68.736 1.00 27.56 1173 ASP A O 1
ATOM 9084 N N . ASP A 1 1174 ? -29.746 -49.493 -68.139 1.00 27.45 1174 ASP A N 1
ATOM 9085 C CA . ASP A 1 1174 ? -30.910 -50.122 -67.440 1.00 27.45 1174 ASP A CA 1
ATOM 9086 C C . ASP A 1 1174 ? -30.949 -50.666 -65.962 1.00 27.45 1174 ASP A C 1
ATOM 9088 O O . ASP A 1 1174 ? -30.158 -51.495 -65.517 1.00 27.45 1174 ASP A O 1
ATOM 9092 N N . SER A 1 1175 ? -32.070 -50.317 -65.285 1.00 26.95 1175 SER A N 1
ATOM 9093 C CA . SER A 1 1175 ? -32.848 -51.020 -64.215 1.00 26.95 1175 SER A CA 1
ATOM 9094 C C . SER A 1 1175 ? -32.725 -50.770 -62.668 1.00 26.95 1175 SER A C 1
ATOM 9096 O O . SER A 1 1175 ? -32.014 -51.434 -61.924 1.00 26.95 1175 SER A O 1
ATOM 9098 N N . VAL A 1 1176 ? -33.605 -49.868 -62.191 1.00 25.78 1176 VAL A N 1
ATOM 9099 C CA . VAL A 1 1176 ? -34.405 -49.719 -60.925 1.00 25.78 1176 VAL A CA 1
ATOM 9100 C C . VAL A 1 1176 ? -34.396 -50.806 -59.795 1.00 25.78 1176 VAL A C 1
ATOM 9102 O O . VAL A 1 1176 ? -34.716 -51.954 -60.083 1.00 25.78 1176 VAL A O 1
ATOM 9105 N N . THR A 1 1177 ? -34.270 -50.437 -58.488 1.00 25.84 1177 THR A N 1
ATOM 9106 C CA . THR A 1 1177 ? -35.301 -50.574 -57.380 1.00 25.84 1177 THR A CA 1
ATOM 9107 C C . THR A 1 1177 ? -34.840 -50.433 -55.895 1.00 25.84 1177 THR A C 1
ATOM 9109 O O . THR A 1 1177 ? -33.922 -51.101 -55.447 1.00 25.84 1177 THR A O 1
ATOM 9112 N N . LEU A 1 1178 ? -35.595 -49.603 -55.144 1.00 26.25 1178 LEU A N 1
ATOM 9113 C CA . LEU A 1 1178 ? -36.058 -49.630 -53.723 1.00 26.25 1178 LEU A CA 1
ATOM 9114 C C . LEU A 1 1178 ? -35.243 -50.202 -52.519 1.00 26.25 1178 LEU A C 1
ATOM 9116 O O . LEU A 1 1178 ? -34.981 -51.392 -52.416 1.00 26.25 1178 LEU A O 1
ATOM 9120 N N . GLU A 1 1179 ? -35.076 -49.317 -51.520 1.00 33.53 1179 GLU A N 1
ATOM 9121 C CA . GLU A 1 1179 ? -35.165 -49.461 -50.040 1.00 33.53 1179 GLU A CA 1
ATOM 9122 C C . GLU A 1 1179 ? -35.011 -50.827 -49.317 1.00 33.53 1179 GLU A C 1
ATOM 9124 O O . GLU A 1 1179 ? -35.904 -51.672 -49.369 1.00 33.53 1179 GLU A O 1
ATOM 9129 N N . VAL A 1 1180 ? -34.038 -50.900 -48.388 1.00 29.47 1180 VAL A N 1
ATOM 9130 C CA . VAL A 1 1180 ? -34.216 -51.465 -47.023 1.00 29.47 1180 VAL A CA 1
ATOM 9131 C C . VAL A 1 1180 ? -33.405 -50.632 -46.012 1.00 29.47 1180 VAL A C 1
ATOM 9133 O O . VAL A 1 1180 ? -32.229 -50.360 -46.237 1.00 29.47 1180 VAL A O 1
ATOM 9136 N N . ILE A 1 1181 ? -34.005 -50.253 -44.876 1.00 41.66 1181 ILE A N 1
ATOM 9137 C CA . ILE A 1 1181 ? -33.317 -49.541 -43.781 1.00 41.66 1181 ILE A CA 1
ATOM 9138 C C . ILE A 1 1181 ? -32.681 -50.537 -42.796 1.00 41.66 1181 ILE A C 1
ATOM 9140 O O . ILE A 1 1181 ? -33.310 -51.509 -42.370 1.00 41.66 1181 ILE A O 1
ATOM 9144 N N . HIS A 1 1182 ? -31.447 -50.251 -42.374 1.00 41.00 1182 HIS A N 1
ATOM 9145 C CA . HIS A 1 1182 ? -30.797 -50.892 -41.228 1.00 41.00 1182 HIS A CA 1
ATOM 9146 C C . HIS A 1 1182 ? -29.931 -49.859 -40.502 1.00 41.00 1182 HIS A C 1
ATOM 9148 O O . HIS A 1 1182 ? -28.948 -49.387 -41.074 1.00 41.00 1182 HIS A O 1
ATOM 9154 N N . ASN A 1 1183 ? -30.292 -49.503 -39.270 1.00 50.56 1183 ASN A N 1
ATOM 9155 C CA . ASN A 1 1183 ? -29.510 -48.580 -38.446 1.00 50.56 1183 ASN A CA 1
ATOM 9156 C C . ASN A 1 1183 ? -28.601 -49.371 -37.498 1.00 50.56 1183 ASN A C 1
ATOM 9158 O O . ASN A 1 1183 ? -29.008 -50.415 -36.978 1.00 50.56 1183 ASN A O 1
ATOM 9162 N N . CYS A 1 1184 ? -27.395 -48.848 -37.270 1.00 57.91 1184 CYS A N 1
ATOM 9163 C CA . CYS A 1 1184 ? -26.477 -49.323 -36.234 1.00 57.91 1184 CYS A CA 1
ATOM 9164 C C . CYS A 1 1184 ? -27.123 -49.173 -34.844 1.00 57.91 1184 CYS A C 1
ATOM 9166 O O . CYS A 1 1184 ? -28.088 -48.416 -34.683 1.00 57.91 1184 CYS A O 1
ATOM 9168 N N . LYS A 1 1185 ? -26.686 -49.977 -33.869 1.00 53.41 1185 LYS A N 1
ATOM 9169 C CA . LYS A 1 1185 ? -27.468 -50.202 -32.637 1.00 53.41 1185 LYS A CA 1
ATOM 9170 C C . LYS A 1 1185 ? -26.966 -49.428 -31.433 1.00 53.41 1185 LYS A C 1
ATOM 9172 O O . LYS A 1 1185 ? -27.751 -49.242 -30.501 1.00 53.41 1185 LYS A O 1
ATOM 9177 N N . GLU A 1 1186 ? -25.720 -48.975 -31.450 1.00 55.09 1186 GLU A N 1
ATOM 9178 C CA . GLU A 1 1186 ? -25.145 -48.198 -30.355 1.00 55.09 1186 GLU A CA 1
ATOM 9179 C C . GLU A 1 1186 ? -24.946 -46.730 -30.755 1.00 55.09 1186 GLU A C 1
ATOM 9181 O O . GLU A 1 1186 ? -24.921 -46.376 -31.932 1.00 55.09 1186 GLU A O 1
ATOM 9186 N N . LYS A 1 1187 ? -24.896 -45.835 -29.760 1.00 54.47 1187 LYS A N 1
ATOM 9187 C CA . LYS A 1 1187 ? -24.916 -44.375 -29.987 1.00 54.47 1187 LYS A CA 1
ATOM 9188 C C . LYS A 1 1187 ? -23.615 -43.801 -30.560 1.00 54.47 1187 LYS A C 1
ATOM 9190 O O . LYS A 1 1187 ? -23.605 -42.638 -30.945 1.00 54.47 1187 LYS A O 1
ATOM 9195 N N . SER A 1 1188 ? -22.554 -44.596 -30.578 1.00 57.44 1188 SER A N 1
ATOM 9196 C CA . SER A 1 1188 ? -21.190 -44.235 -30.973 1.00 57.44 1188 SER A CA 1
ATOM 9197 C C . SER A 1 1188 ? -20.727 -44.971 -32.240 1.00 57.44 1188 SER A C 1
ATOM 9199 O O . SER A 1 1188 ? -19.537 -44.981 -32.542 1.00 57.44 1188 SER A O 1
ATOM 9201 N N . GLU A 1 1189 ? -21.650 -45.581 -32.994 1.00 66.44 1189 GLU A N 1
ATOM 9202 C CA . GLU A 1 1189 ? -21.380 -46.218 -34.290 1.00 66.44 1189 GLU A CA 1
ATOM 9203 C C . GLU A 1 1189 ? -21.887 -45.353 -35.456 1.00 66.44 1189 GLU A C 1
ATOM 9205 O O . GLU A 1 1189 ? -23.022 -44.869 -35.432 1.00 66.44 1189 GLU A O 1
ATOM 9210 N N . PHE A 1 1190 ? -21.096 -45.239 -36.525 1.00 67.12 1190 PHE A N 1
ATOM 9211 C CA . PHE A 1 1190 ? -21.551 -44.765 -37.833 1.00 67.12 1190 PHE A CA 1
ATOM 9212 C C . PHE A 1 1190 ? -21.585 -45.912 -38.856 1.00 67.12 1190 PHE A C 1
ATOM 9214 O O . PHE A 1 1190 ? -21.262 -47.064 -38.557 1.00 67.12 1190 PHE A O 1
ATOM 9221 N N . LYS A 1 1191 ? -22.047 -45.608 -40.070 1.00 71.38 1191 LYS A N 1
ATOM 9222 C CA . LYS A 1 1191 ? -22.338 -46.587 -41.117 1.00 71.38 1191 LYS A CA 1
ATOM 9223 C C . LYS A 1 1191 ? -21.693 -46.170 -42.436 1.00 71.38 1191 LYS A C 1
ATOM 9225 O O . LYS A 1 1191 ? -21.922 -45.050 -42.879 1.00 71.38 1191 LYS A O 1
ATOM 9230 N N . CYS A 1 1192 ? -20.959 -47.074 -43.083 1.00 72.94 1192 CYS A N 1
ATOM 9231 C CA . CYS A 1 1192 ? -20.410 -46.829 -44.421 1.00 72.94 1192 CYS A CA 1
ATOM 9232 C C . CYS A 1 1192 ? -21.542 -46.726 -45.460 1.00 72.94 1192 CYS A C 1
ATOM 9234 O O . CYS A 1 1192 ? -22.392 -47.622 -45.528 1.00 72.94 1192 CYS A O 1
ATOM 9236 N N . GLU A 1 1193 ? -21.541 -45.695 -46.309 1.00 65.31 1193 GLU A N 1
ATOM 9237 C CA . GLU A 1 1193 ? -22.603 -45.496 -47.308 1.00 65.31 1193 GLU A CA 1
ATOM 9238 C C . GLU A 1 1193 ? -22.547 -46.557 -48.423 1.00 65.31 1193 GLU A C 1
ATOM 9240 O O . GLU A 1 1193 ? -23.569 -47.157 -48.766 1.00 65.31 1193 GLU A O 1
ATOM 9245 N N . SER A 1 1194 ? -21.347 -46.888 -48.914 1.00 65.75 1194 SER A N 1
ATOM 9246 C CA . SER A 1 1194 ? -21.101 -47.974 -49.878 1.00 65.75 1194 SER A CA 1
ATOM 9247 C C . SER A 1 1194 ? -21.320 -49.384 -49.329 1.00 65.75 1194 SER A C 1
ATOM 9249 O O . SER A 1 1194 ? -21.487 -50.324 -50.113 1.00 65.75 1194 SER A O 1
ATOM 9251 N N . GLN A 1 1195 ? -21.295 -49.572 -48.005 1.00 70.25 1195 GLN A N 1
ATOM 9252 C CA . GLN A 1 1195 ? -21.413 -50.887 -47.367 1.00 70.25 1195 GLN A CA 1
ATOM 9253 C C . GLN A 1 1195 ? -22.542 -50.906 -46.329 1.00 70.25 1195 GLN A C 1
ATOM 9255 O O . GLN A 1 1195 ? -22.274 -50.934 -45.128 1.00 70.25 1195 GLN A O 1
ATOM 9260 N N . PRO A 1 1196 ? -23.818 -50.970 -46.752 1.00 56.75 1196 PRO A N 1
ATOM 9261 C CA . PRO A 1 1196 ? -24.959 -50.789 -45.858 1.00 56.75 1196 PRO A CA 1
ATOM 9262 C C . PRO A 1 1196 ? -25.238 -51.921 -44.841 1.00 56.75 1196 PRO A C 1
ATOM 9264 O O . PRO A 1 1196 ? -26.264 -51.867 -44.160 1.00 56.75 1196 PRO A O 1
ATOM 9267 N N . GLU A 1 1197 ? -24.334 -52.891 -44.683 1.00 59.66 1197 GLU A N 1
ATOM 9268 C CA . GLU A 1 1197 ? -24.309 -53.858 -43.567 1.00 59.66 1197 GLU A CA 1
ATOM 9269 C C . GLU A 1 1197 ? -23.120 -53.642 -42.601 1.00 59.66 1197 GLU A C 1
ATOM 9271 O O . GLU A 1 1197 ? -23.003 -54.357 -41.607 1.00 59.66 1197 GLU A O 1
ATOM 9276 N N . LYS A 1 1198 ? -22.242 -52.661 -42.861 1.00 67.19 1198 LYS A N 1
ATOM 9277 C CA . LYS A 1 1198 ? -21.042 -52.379 -42.065 1.00 67.19 1198 LYS A CA 1
ATOM 9278 C C . LYS A 1 1198 ? -21.245 -51.148 -41.173 1.00 67.19 1198 LYS A C 1
ATOM 9280 O O . LYS A 1 1198 ? -21.319 -50.021 -41.664 1.00 67.19 1198 LYS A O 1
ATOM 9285 N N . CYS A 1 1199 ? -21.314 -51.390 -39.868 1.00 73.12 1199 CYS A N 1
ATOM 9286 C CA . CYS A 1 1199 ? -21.190 -50.371 -38.826 1.00 73.12 1199 CYS A CA 1
ATOM 9287 C C . CYS A 1 1199 ? -19.731 -50.312 -38.346 1.00 73.12 1199 CYS A C 1
ATOM 9289 O O . CYS A 1 1199 ? -19.059 -51.347 -38.308 1.00 73.12 1199 CYS A O 1
ATOM 9291 N N . LEU A 1 1200 ? -19.254 -49.119 -38.003 1.00 71.38 1200 LEU A N 1
ATOM 9292 C CA . LEU A 1 1200 ? -17.921 -48.849 -37.456 1.00 71.38 1200 LEU A CA 1
ATOM 9293 C C . LEU A 1 1200 ? -18.044 -47.878 -36.267 1.00 71.38 1200 LEU A C 1
ATOM 9295 O O . LEU A 1 1200 ? -18.956 -47.049 -36.277 1.00 71.38 1200 LEU A O 1
ATOM 9299 N N . PRO A 1 1201 ? -17.167 -47.944 -35.247 1.00 65.25 1201 PRO A N 1
ATOM 9300 C CA . PRO A 1 1201 ? -17.141 -46.948 -34.174 1.00 65.25 1201 PRO A CA 1
ATOM 9301 C C . PRO A 1 1201 ? -16.766 -45.566 -34.729 1.00 65.25 1201 PRO A C 1
ATOM 9303 O O . PRO A 1 1201 ? -16.052 -45.473 -35.721 1.00 65.25 1201 PRO A O 1
ATOM 9306 N N . ILE A 1 1202 ? -17.207 -44.484 -34.082 1.00 61.81 1202 ILE A N 1
ATOM 9307 C CA . ILE A 1 1202 ? -16.900 -43.096 -34.485 1.00 61.81 1202 ILE A CA 1
ATOM 9308 C C . ILE A 1 1202 ? -15.389 -42.816 -34.573 1.00 61.81 1202 ILE A C 1
ATOM 9310 O O . ILE A 1 1202 ? -14.960 -42.049 -35.429 1.00 61.81 1202 ILE A O 1
ATOM 9314 N N . GLU A 1 1203 ? -14.580 -43.513 -33.772 1.00 58.91 1203 GLU A N 1
ATOM 9315 C CA . GLU A 1 1203 ? -13.108 -43.504 -33.817 1.00 58.91 1203 GLU A CA 1
ATOM 9316 C C . GLU A 1 1203 ? -12.511 -43.919 -35.180 1.00 58.91 1203 GLU A C 1
ATOM 9318 O O . GLU A 1 1203 ? -11.345 -43.633 -35.449 1.00 58.91 1203 GLU A O 1
ATOM 9323 N N . ALA A 1 1204 ? -13.297 -44.587 -36.033 1.00 66.12 1204 ALA A N 1
ATOM 9324 C CA . ALA A 1 1204 ? -12.914 -45.034 -37.372 1.00 66.12 1204 ALA A CA 1
ATOM 9325 C C . ALA A 1 1204 ? -13.229 -44.015 -38.486 1.00 66.12 1204 ALA A C 1
ATOM 9327 O O . ALA A 1 1204 ? -13.323 -44.389 -39.650 1.00 66.12 1204 ALA A O 1
ATOM 9328 N N . LYS A 1 1205 ? -13.470 -42.744 -38.141 1.00 64.94 1205 LYS A N 1
ATOM 9329 C CA . LYS A 1 1205 ? -13.776 -41.670 -39.095 1.00 64.94 1205 LYS A CA 1
ATOM 9330 C C . LYS A 1 1205 ? -12.673 -40.613 -39.068 1.00 64.94 1205 LYS A C 1
ATOM 9332 O O . LYS A 1 1205 ? -12.366 -40.086 -38.000 1.00 64.94 1205 LYS A O 1
ATOM 9337 N N . CYS A 1 1206 ? -12.124 -40.269 -40.231 1.00 61.44 1206 CYS A N 1
ATOM 9338 C CA . CYS A 1 1206 ? -10.996 -39.345 -40.376 1.00 61.44 1206 CYS A CA 1
ATOM 9339 C C . CYS A 1 1206 ? -9.778 -39.769 -39.522 1.00 61.44 1206 CYS A C 1
ATOM 9341 O O . CYS A 1 1206 ? -9.164 -38.947 -38.837 1.00 61.44 1206 CYS A O 1
ATOM 9343 N N . ASN A 1 1207 ? -9.467 -41.072 -39.514 1.00 59.38 1207 ASN A N 1
ATOM 9344 C CA . ASN A 1 1207 ? -8.395 -41.687 -38.723 1.00 59.38 1207 ASN A CA 1
ATOM 9345 C C . ASN A 1 1207 ? -7.096 -41.944 -39.521 1.00 59.38 1207 ASN A C 1
ATOM 9347 O O . ASN A 1 1207 ? -6.106 -42.411 -38.953 1.00 59.38 1207 ASN A O 1
ATOM 9351 N N . GLY A 1 1208 ? -7.080 -41.632 -40.819 1.00 54.75 1208 GLY A N 1
ATOM 9352 C CA . GLY A 1 1208 ? -5.968 -41.859 -41.742 1.00 54.75 1208 GLY A CA 1
ATOM 9353 C C . GLY A 1 1208 ? -5.971 -43.231 -42.428 1.00 54.75 1208 GLY A C 1
ATOM 9354 O O . GLY A 1 1208 ? -5.066 -43.516 -43.217 1.00 54.75 1208 GLY A O 1
ATOM 9355 N N . THR A 1 1209 ? -6.956 -44.095 -42.162 1.00 62.34 1209 THR A N 1
ATOM 9356 C CA . THR A 1 1209 ? -7.070 -45.434 -42.756 1.00 62.34 1209 THR A CA 1
ATOM 9357 C C . THR A 1 1209 ? -8.458 -45.686 -43.337 1.00 62.34 1209 THR A C 1
ATOM 9359 O O . THR A 1 1209 ? -9.454 -45.658 -42.637 1.00 62.34 1209 THR A O 1
ATOM 9362 N N . SER A 1 1210 ? -8.522 -45.992 -44.638 1.00 74.69 1210 SER A N 1
ATOM 9363 C CA . SER A 1 1210 ? -9.774 -46.360 -45.314 1.00 74.69 1210 SER A CA 1
ATOM 9364 C C . SER A 1 1210 ? -10.258 -47.733 -44.838 1.00 74.69 1210 SER A C 1
ATOM 9366 O O . SER A 1 1210 ? -9.775 -48.777 -45.289 1.00 74.69 1210 SER A O 1
ATOM 9368 N N . GLU A 1 1211 ? -11.246 -47.727 -43.950 1.00 77.19 1211 GLU A N 1
ATOM 9369 C CA . GLU A 1 1211 ? -11.920 -48.906 -43.422 1.00 77.19 1211 GLU A CA 1
ATOM 9370 C C . GLU A 1 1211 ? -13.302 -49.085 -44.082 1.00 77.19 1211 GLU A C 1
ATOM 9372 O O . GLU A 1 1211 ? -13.729 -50.223 -44.306 1.00 77.19 1211 GLU A O 1
ATOM 9377 N N . CYS A 1 1212 ? -13.977 -48.014 -44.504 1.00 71.31 1212 CYS A N 1
ATOM 9378 C CA . CYS A 1 1212 ? -15.068 -48.041 -45.476 1.00 71.31 1212 CYS A CA 1
ATOM 9379 C C . CYS A 1 1212 ? -14.533 -48.199 -46.909 1.00 71.31 1212 CYS A C 1
ATOM 9381 O O . CYS A 1 1212 ? -13.444 -47.748 -47.276 1.00 71.31 1212 CYS A O 1
ATOM 9383 N N . LEU A 1 1213 ? -15.327 -48.845 -47.765 1.00 67.75 1213 LEU A N 1
ATOM 9384 C CA . LEU A 1 1213 ? -14.966 -49.060 -49.165 1.00 67.75 1213 LEU A CA 1
ATOM 9385 C C . LEU A 1 1213 ? -14.945 -47.706 -49.899 1.00 67.75 1213 LEU A C 1
ATOM 9387 O O . LEU A 1 1213 ? -15.876 -46.923 -49.771 1.00 67.75 1213 LEU A O 1
ATOM 9391 N N . ARG A 1 1214 ? -13.884 -47.446 -50.677 1.00 60.03 1214 ARG A N 1
ATOM 9392 C CA . ARG A 1 1214 ? -13.546 -46.138 -51.290 1.00 60.03 1214 ARG A CA 1
ATOM 9393 C C . ARG A 1 1214 ? -13.078 -45.040 -50.320 1.00 60.03 1214 ARG A C 1
ATOM 9395 O O . ARG A 1 1214 ? -12.823 -43.939 -50.796 1.00 60.03 1214 ARG A O 1
ATOM 9402 N N . GLY A 1 1215 ? -12.904 -45.331 -49.030 1.00 65.56 1215 GLY A N 1
ATOM 9403 C CA . GLY A 1 1215 ? -12.416 -44.348 -48.056 1.00 65.56 1215 GLY A CA 1
ATOM 9404 C C . GLY A 1 1215 ? -13.453 -43.294 -47.683 1.00 65.56 1215 GLY A C 1
ATOM 9405 O O . GLY A 1 1215 ? -13.094 -42.151 -47.450 1.00 65.56 1215 GLY A O 1
ATOM 9406 N N . GLU A 1 1216 ? -14.741 -43.648 -47.689 1.00 73.31 1216 GLU A N 1
ATOM 9407 C CA . GLU A 1 1216 ? -15.844 -42.720 -47.390 1.00 73.31 1216 GLU A CA 1
ATOM 9408 C C . GLU A 1 1216 ? -15.754 -42.128 -45.971 1.00 73.31 1216 GLU A C 1
ATOM 9410 O O . GLU A 1 1216 ? -16.080 -40.963 -45.756 1.00 73.31 1216 GLU A O 1
ATOM 9415 N N . ASP A 1 1217 ? -15.235 -42.921 -45.036 1.00 71.19 1217 ASP A N 1
ATOM 9416 C CA . ASP A 1 1217 ? -14.819 -42.563 -43.678 1.00 71.19 1217 ASP A CA 1
ATOM 9417 C C . ASP A 1 1217 ? -13.709 -41.502 -43.618 1.00 71.19 1217 ASP A C 1
ATOM 9419 O O . ASP A 1 1217 ? -13.681 -40.699 -42.687 1.00 71.19 1217 ASP A O 1
ATOM 9423 N N . GLU A 1 1218 ? -12.862 -41.456 -44.645 1.00 70.81 1218 GLU A N 1
ATOM 9424 C CA . GLU A 1 1218 ? -11.754 -40.512 -44.825 1.00 70.81 1218 GLU A CA 1
ATOM 9425 C C . GLU A 1 1218 ? -12.089 -39.378 -45.816 1.00 70.81 1218 GLU A C 1
ATOM 9427 O O . GLU A 1 1218 ? -11.220 -38.587 -46.193 1.00 70.81 1218 GLU A O 1
ATOM 9432 N N . THR A 1 1219 ? -13.347 -39.270 -46.268 1.00 60.06 1219 THR A N 1
ATOM 9433 C CA . THR A 1 1219 ? -13.790 -38.189 -47.165 1.00 60.06 1219 THR A CA 1
ATOM 9434 C C . THR A 1 1219 ? -14.600 -37.119 -46.448 1.00 60.06 1219 THR A C 1
ATOM 9436 O O . THR A 1 1219 ? -15.409 -37.393 -45.566 1.00 60.06 1219 THR A O 1
ATOM 9439 N N . ASN A 1 1220 ? -14.423 -35.871 -46.893 1.00 51.09 1220 ASN A N 1
ATOM 9440 C CA . ASN A 1 1220 ? -15.156 -34.702 -46.400 1.00 51.09 1220 ASN A CA 1
ATOM 9441 C C . ASN A 1 1220 ? -14.942 -34.413 -44.893 1.00 51.09 1220 ASN A C 1
ATOM 9443 O O . ASN A 1 1220 ? -15.843 -33.924 -44.210 1.00 51.09 1220 ASN A O 1
ATOM 9447 N N . CYS A 1 1221 ? -13.727 -34.688 -44.400 1.00 58.84 1221 CYS A N 1
ATOM 9448 C CA . CYS A 1 1221 ? -13.214 -34.398 -43.053 1.00 58.84 1221 CYS A CA 1
ATOM 9449 C C . CYS A 1 1221 ? -13.003 -32.889 -42.799 1.00 58.84 1221 CYS A C 1
ATOM 9451 O O . CYS A 1 1221 ? -11.899 -32.435 -42.507 1.00 58.84 1221 CYS A O 1
ATOM 9453 N N . SER A 1 1222 ? -14.055 -32.088 -42.972 1.00 46.97 1222 SER A N 1
ATOM 9454 C CA . SER A 1 1222 ? -14.030 -30.634 -42.796 1.00 46.97 1222 SER A CA 1
ATOM 9455 C C . SER A 1 1222 ? -15.323 -30.160 -42.130 1.00 46.97 1222 SER A C 1
ATOM 9457 O O . SER A 1 1222 ? -16.357 -30.062 -42.797 1.00 46.97 1222 SER A O 1
ATOM 9459 N N . GLY A 1 1223 ? -15.254 -29.865 -40.829 1.00 52.47 1223 GLY A N 1
ATOM 9460 C CA . GLY A 1 1223 ? -16.399 -29.511 -39.990 1.00 52.47 1223 GLY A CA 1
ATOM 9461 C C . GLY A 1 1223 ? -16.942 -30.702 -39.198 1.00 52.47 1223 GLY A C 1
ATOM 9462 O O . GLY A 1 1223 ? -17.768 -31.469 -39.695 1.00 52.47 1223 GLY A O 1
ATOM 9463 N N . CYS A 1 1224 ? -16.502 -30.824 -37.945 1.00 56.97 1224 CYS A N 1
ATOM 9464 C CA . CYS A 1 1224 ? -17.068 -31.761 -36.970 1.00 56.97 1224 CYS A CA 1
ATOM 9465 C C . CYS A 1 1224 ? -18.528 -31.417 -36.594 1.00 56.97 1224 CYS A C 1
ATOM 9467 O O . CYS A 1 1224 ? -19.024 -30.317 -36.854 1.00 56.97 1224 CYS A O 1
ATOM 9469 N N . SER A 1 1225 ? -19.230 -32.357 -35.955 1.00 56.81 1225 SER A N 1
ATOM 9470 C CA . SER A 1 1225 ? -20.589 -32.155 -35.432 1.00 56.81 1225 SER A CA 1
ATOM 9471 C C . SER A 1 1225 ? -20.651 -31.072 -34.340 1.00 56.81 1225 SER A C 1
ATOM 9473 O O . SER A 1 1225 ? -19.666 -30.771 -33.669 1.00 56.81 1225 SER A O 1
ATOM 9475 N N . ASN A 1 1226 ? -21.846 -30.529 -34.078 1.00 56.97 1226 ASN A N 1
ATOM 9476 C CA . ASN A 1 1226 ? -22.064 -29.553 -32.996 1.00 56.97 1226 ASN A CA 1
ATOM 9477 C C . ASN A 1 1226 ? -21.715 -30.101 -31.595 1.00 56.97 1226 ASN A C 1
ATOM 9479 O O . ASN A 1 1226 ? -21.386 -29.316 -30.707 1.00 56.97 1226 ASN A O 1
ATOM 9483 N N . ASP A 1 1227 ? -21.780 -31.422 -31.405 1.00 58.91 1227 ASP A N 1
ATOM 9484 C CA . ASP A 1 1227 ? -21.426 -32.117 -30.156 1.00 58.91 1227 ASP A CA 1
ATOM 9485 C C . ASP A 1 1227 ? -19.948 -32.587 -30.113 1.00 58.91 1227 ASP A C 1
ATOM 9487 O O . ASP A 1 1227 ? -19.502 -33.168 -29.122 1.00 58.91 1227 ASP A O 1
ATOM 9491 N N . GLU A 1 1228 ? -19.172 -32.303 -31.164 1.00 66.00 1228 GLU A N 1
ATOM 9492 C CA . GLU A 1 1228 ? -17.767 -32.696 -31.352 1.00 66.00 1228 GLU A CA 1
ATOM 9493 C C . GLU A 1 1228 ? -16.820 -31.475 -31.310 1.00 66.00 1228 GLU A C 1
ATOM 9495 O O . GLU A 1 1228 ? -17.254 -30.314 -31.303 1.00 66.00 1228 GLU A O 1
ATOM 9500 N N . PHE A 1 1229 ? -15.517 -31.743 -31.248 1.00 72.75 1229 PHE A N 1
ATOM 9501 C CA . PHE A 1 1229 ? -14.419 -30.774 -31.235 1.00 72.75 1229 PHE A CA 1
ATOM 9502 C C . PHE A 1 1229 ? -13.346 -31.161 -32.258 1.00 72.75 1229 PHE A C 1
ATOM 9504 O O . PHE A 1 1229 ? -13.087 -32.343 -32.454 1.00 72.75 1229 PHE A O 1
ATOM 9511 N N . GLU A 1 1230 ? -12.757 -30.166 -32.923 1.00 75.25 1230 GLU A N 1
ATOM 9512 C CA . GLU A 1 1230 ? -11.849 -30.335 -34.063 1.00 75.25 1230 GLU A CA 1
ATOM 9513 C C . GLU A 1 1230 ? -10.407 -30.015 -33.639 1.00 75.25 1230 GLU A C 1
ATOM 9515 O O . GLU A 1 1230 ? -10.093 -28.855 -33.366 1.00 75.25 1230 GLU A O 1
ATOM 9520 N N . CYS A 1 1231 ? -9.534 -31.026 -33.597 1.00 74.50 1231 CYS A N 1
ATOM 9521 C CA . CYS A 1 1231 ? -8.123 -30.855 -33.240 1.00 74.50 1231 CYS A CA 1
ATOM 9522 C C . CYS A 1 1231 ? -7.403 -29.930 -34.240 1.00 74.50 1231 CYS A C 1
ATOM 9524 O O . CYS A 1 1231 ? -7.621 -30.016 -35.457 1.00 74.50 1231 CYS A O 1
ATOM 9526 N N . VAL A 1 1232 ? -6.542 -29.048 -33.728 1.00 70.69 1232 VAL A N 1
ATOM 9527 C CA . VAL A 1 1232 ? -6.063 -27.850 -34.439 1.00 70.69 1232 VAL A CA 1
ATOM 9528 C C . VAL A 1 1232 ? -5.246 -28.159 -35.698 1.00 70.69 1232 VAL A C 1
ATOM 9530 O O . VAL A 1 1232 ? -5.591 -27.648 -36.768 1.00 70.69 1232 VAL A O 1
ATOM 9533 N N . GLU A 1 1233 ? -4.202 -28.986 -35.603 1.00 57.81 1233 GLU A N 1
ATOM 9534 C CA . GLU A 1 1233 ? -3.330 -29.334 -36.735 1.00 57.81 1233 GLU A CA 1
ATOM 9535 C C . GLU A 1 1233 ? -3.949 -30.418 -37.626 1.00 57.81 1233 GLU A C 1
ATOM 9537 O O . GLU A 1 1233 ? -3.952 -30.300 -38.851 1.00 57.81 1233 GLU A O 1
ATOM 9542 N N . ASN A 1 1234 ? -4.475 -31.484 -37.014 1.00 55.47 1234 ASN A N 1
ATOM 9543 C CA . ASN A 1 1234 ? -4.763 -32.742 -37.716 1.00 55.47 1234 ASN A CA 1
ATOM 9544 C C . ASN A 1 1234 ? -6.236 -32.951 -38.110 1.00 55.47 1234 ASN A C 1
ATOM 9546 O O . ASN A 1 1234 ? -6.554 -33.978 -38.703 1.00 55.47 1234 ASN A O 1
ATOM 9550 N N . LYS A 1 1235 ? -7.147 -32.019 -37.788 1.00 59.91 1235 LYS A N 1
ATOM 9551 C CA . LYS A 1 1235 ? -8.579 -32.064 -38.179 1.00 59.91 1235 LYS A CA 1
ATOM 9552 C C . LYS A 1 1235 ? -9.362 -33.311 -37.746 1.00 59.91 1235 LYS A C 1
ATOM 9554 O O . LYS A 1 1235 ? -10.471 -33.552 -38.219 1.00 59.91 1235 LYS A O 1
ATOM 9559 N N . ARG A 1 1236 ? -8.820 -34.062 -36.786 1.00 65.25 1236 ARG A N 1
ATOM 9560 C CA . ARG A 1 1236 ? -9.500 -35.158 -36.090 1.00 65.25 1236 ARG A CA 1
ATOM 9561 C C . ARG A 1 1236 ? -10.666 -34.597 -35.271 1.00 65.25 1236 ARG A C 1
ATOM 9563 O O . ARG A 1 1236 ? -10.495 -33.597 -34.577 1.00 65.25 1236 ARG A O 1
ATOM 9570 N N . CYS A 1 1237 ? -11.820 -35.257 -35.324 1.00 70.88 1237 CYS A N 1
ATOM 9571 C CA . CYS A 1 1237 ? -12.959 -34.940 -34.465 1.00 70.88 1237 CYS A CA 1
ATOM 9572 C C . CYS A 1 1237 ? -12.932 -35.815 -33.203 1.00 70.88 1237 CYS A C 1
ATOM 9574 O O . CYS A 1 1237 ? -12.872 -37.040 -33.315 1.00 70.88 1237 CYS A O 1
ATOM 9576 N N . ILE A 1 1238 ? -13.017 -35.205 -32.019 1.00 72.81 1238 ILE A N 1
ATOM 9577 C CA . ILE A 1 1238 ? -13.234 -35.896 -30.734 1.00 72.81 1238 ILE A CA 1
ATOM 9578 C C . ILE A 1 1238 ? -14.559 -35.449 -30.098 1.00 72.81 1238 ILE A C 1
ATOM 9580 O O . ILE A 1 1238 ? -15.158 -34.453 -30.512 1.00 72.81 1238 ILE A O 1
ATOM 9584 N N . LEU A 1 1239 ? -15.047 -36.174 -29.090 1.00 66.69 1239 LEU A N 1
ATOM 9585 C CA . LEU A 1 1239 ? -16.254 -35.782 -28.357 1.00 66.69 1239 LEU A CA 1
ATOM 9586 C C . LEU A 1 1239 ? -15.966 -34.602 -27.421 1.00 66.69 1239 LEU A C 1
ATOM 9588 O O . LEU A 1 1239 ? -14.947 -34.578 -26.739 1.00 66.69 1239 LEU A O 1
ATOM 9592 N N . ARG A 1 1240 ? -16.909 -33.659 -27.288 1.00 68.75 1240 ARG A N 1
ATOM 9593 C CA . ARG A 1 1240 ? -16.764 -32.497 -26.381 1.00 68.75 1240 ARG A CA 1
ATOM 9594 C C . ARG A 1 1240 ? -16.671 -32.829 -24.888 1.00 68.75 1240 ARG A C 1
ATOM 9596 O O . ARG A 1 1240 ? -16.475 -31.924 -24.080 1.00 68.75 1240 ARG A O 1
ATOM 9603 N N . GLU A 1 1241 ? -16.871 -34.084 -24.503 1.00 66.50 1241 GLU A N 1
ATOM 9604 C CA . GLU A 1 1241 ? -16.647 -34.544 -23.130 1.00 66.50 1241 GLU A CA 1
ATOM 9605 C C . GLU A 1 1241 ? -15.199 -34.982 -22.855 1.00 66.50 1241 GLU A C 1
ATOM 9607 O O . GLU A 1 1241 ? -14.856 -35.106 -21.686 1.00 66.50 1241 GLU A O 1
ATOM 9612 N N . TRP A 1 1242 ? -14.356 -35.099 -23.892 1.00 72.19 1242 TRP A N 1
ATOM 9613 C CA . TRP A 1 1242 ? -12.902 -35.338 -23.818 1.00 72.19 1242 TRP A CA 1
ATOM 9614 C C . TRP A 1 1242 ? -12.122 -34.026 -24.047 1.00 72.19 1242 TRP A C 1
ATOM 9616 O O . TRP A 1 1242 ? -11.154 -33.967 -24.792 1.00 72.19 1242 TRP A O 1
ATOM 9626 N N . ILE A 1 1243 ? -12.624 -32.922 -23.483 1.00 77.62 1243 ILE A N 1
ATOM 9627 C CA . ILE A 1 1243 ? -11.948 -31.617 -23.482 1.00 77.62 1243 ILE A CA 1
ATOM 9628 C C . ILE A 1 1243 ? -11.638 -31.288 -22.029 1.00 77.62 1243 ILE A C 1
ATOM 9630 O O . ILE A 1 1243 ? -12.565 -31.000 -21.259 1.00 77.62 1243 ILE A O 1
ATOM 9634 N N . CYS A 1 1244 ? -10.354 -31.270 -21.679 1.00 74.44 1244 CYS A N 1
ATOM 9635 C CA . CYS A 1 1244 ? -9.861 -30.939 -20.342 1.00 74.44 1244 CYS A CA 1
ATOM 9636 C C . CYS A 1 1244 ? -10.268 -31.954 -19.262 1.00 74.44 1244 CYS A C 1
ATOM 9638 O O . CYS A 1 1244 ? -10.680 -31.572 -18.158 1.00 74.44 1244 CYS A O 1
ATOM 9640 N N . ASP A 1 1245 ? -10.159 -33.246 -19.585 1.00 70.06 1245 ASP A N 1
ATOM 9641 C CA . ASP A 1 1245 ? -10.281 -34.358 -18.638 1.00 70.06 1245 ASP A CA 1
ATOM 9642 C C . ASP A 1 1245 ? -8.917 -34.915 -18.164 1.00 70.06 1245 ASP A C 1
ATOM 9644 O O . ASP A 1 1245 ? -8.873 -35.693 -17.206 1.00 70.06 1245 ASP A O 1
ATOM 9648 N N . ASN A 1 1246 ? -7.808 -34.356 -18.669 1.00 65.56 1246 ASN A N 1
ATOM 9649 C CA . ASN A 1 1246 ? -6.398 -34.735 -18.477 1.00 65.56 1246 ASN A CA 1
ATOM 9650 C C . ASN A 1 1246 ? -5.958 -35.972 -19.284 1.00 65.56 1246 ASN A C 1
ATOM 9652 O O . ASN A 1 1246 ? -4.952 -36.609 -18.939 1.00 65.56 1246 ASN A O 1
ATOM 9656 N N . THR A 1 1247 ? -6.667 -36.293 -20.366 1.00 67.75 1247 THR A N 1
ATOM 9657 C CA . THR A 1 1247 ? -6.254 -37.276 -21.375 1.00 67.75 1247 THR A CA 1
ATOM 9658 C C . THR A 1 1247 ? -5.974 -36.572 -22.708 1.00 67.75 1247 THR A C 1
ATOM 9660 O O . THR A 1 1247 ? -6.596 -35.573 -23.037 1.00 67.75 1247 THR A O 1
ATOM 9663 N N . ASN A 1 1248 ? -4.970 -37.052 -23.448 1.00 74.81 1248 ASN A N 1
ATOM 9664 C CA . ASN A 1 1248 ? -4.490 -36.414 -24.680 1.00 74.81 1248 ASN A CA 1
ATOM 9665 C C . ASN A 1 1248 ? -4.998 -37.192 -25.903 1.00 74.81 1248 ASN A C 1
ATOM 9667 O O . ASN A 1 1248 ? -4.325 -38.115 -26.376 1.00 74.81 1248 ASN A O 1
ATOM 9671 N N . ASP A 1 1249 ? -6.198 -36.849 -26.367 1.00 76.00 1249 ASP A N 1
ATOM 9672 C CA . ASP A 1 1249 ? -6.922 -37.525 -27.447 1.00 76.00 1249 ASP A CA 1
ATOM 9673 C C . ASP A 1 1249 ? -6.803 -36.786 -28.795 1.00 76.00 1249 ASP A C 1
ATOM 9675 O O . ASP A 1 1249 ? -6.846 -37.406 -29.866 1.00 76.00 1249 ASP A O 1
ATOM 9679 N N . CYS A 1 1250 ? -6.540 -35.481 -28.781 1.00 72.62 1250 CYS A N 1
ATOM 9680 C CA . CYS A 1 1250 ? -5.971 -34.760 -29.912 1.00 72.62 1250 CYS A CA 1
ATOM 9681 C C . CYS A 1 1250 ? -4.454 -35.000 -29.992 1.00 72.62 1250 CYS A C 1
ATOM 9683 O O . CYS A 1 1250 ? -3.715 -34.791 -29.039 1.00 72.62 1250 CYS A O 1
ATOM 9685 N N . ILE A 1 1251 ? -3.944 -35.398 -31.164 1.00 71.88 1251 ILE A N 1
ATOM 9686 C CA . ILE A 1 1251 ? -2.511 -35.731 -31.348 1.00 71.88 1251 ILE A CA 1
ATOM 9687 C C . ILE A 1 1251 ? -1.583 -34.525 -31.072 1.00 71.88 1251 ILE A C 1
ATOM 9689 O O . ILE A 1 1251 ? -0.418 -34.708 -30.723 1.00 71.88 1251 ILE A O 1
ATOM 9693 N N . ASP A 1 1252 ? -2.114 -33.309 -31.201 1.00 73.12 1252 ASP A N 1
ATOM 9694 C CA . ASP A 1 1252 ? -1.452 -32.022 -30.962 1.00 73.12 1252 ASP A CA 1
ATOM 9695 C C . ASP A 1 1252 ? -1.701 -31.431 -29.554 1.00 73.12 1252 ASP A C 1
ATOM 9697 O O . ASP A 1 1252 ? -1.216 -30.336 -29.274 1.00 73.12 1252 ASP A O 1
ATOM 9701 N N . ASN A 1 1253 ? -2.415 -32.136 -28.661 1.00 76.00 1253 ASN A N 1
ATOM 9702 C CA . ASN A 1 1253 ? -2.737 -31.688 -27.295 1.00 76.00 1253 ASN A CA 1
ATOM 9703 C C . ASN A 1 1253 ? -3.576 -30.382 -27.251 1.00 76.00 1253 ASN A C 1
ATOM 9705 O O . ASN A 1 1253 ? -3.502 -29.611 -26.291 1.00 76.00 1253 ASN A O 1
ATOM 9709 N N . SER A 1 1254 ? -4.369 -30.108 -28.298 1.00 78.19 1254 SER A N 1
ATOM 9710 C CA . SER A 1 1254 ? -5.238 -28.916 -28.397 1.00 78.19 1254 SER A CA 1
ATOM 9711 C C . SER A 1 1254 ? -6.590 -29.025 -27.666 1.00 78.19 1254 SER A C 1
ATOM 9713 O O . SER A 1 1254 ? -7.283 -28.024 -27.478 1.00 78.19 1254 SER A O 1
ATOM 9715 N N . ASP A 1 1255 ? -6.947 -30.228 -27.227 1.00 77.75 1255 ASP A N 1
ATOM 9716 C CA . ASP A 1 1255 ? -8.054 -30.573 -26.326 1.00 77.75 1255 ASP A CA 1
ATOM 9717 C C . ASP A 1 1255 ? -7.779 -30.185 -24.866 1.00 77.75 1255 ASP A C 1
ATOM 9719 O O . ASP A 1 1255 ? -8.665 -29.678 -24.179 1.00 77.75 1255 ASP A O 1
ATOM 9723 N N . GLU A 1 1256 ? -6.537 -30.360 -24.421 1.00 82.44 1256 GLU A N 1
ATOM 9724 C CA . GLU A 1 1256 ? -6.032 -30.000 -23.090 1.00 82.44 1256 GLU A CA 1
ATOM 9725 C C . GLU A 1 1256 ? -5.402 -28.586 -23.043 1.00 82.44 1256 GLU A C 1
ATOM 9727 O O . GLU A 1 1256 ? -4.683 -28.240 -22.100 1.00 82.44 1256 GLU A O 1
ATOM 9732 N N . ASP A 1 1257 ? -5.657 -27.733 -24.045 1.00 76.25 1257 ASP A N 1
ATOM 9733 C CA . ASP A 1 1257 ? -5.156 -26.353 -24.057 1.00 76.25 1257 ASP A CA 1
ATOM 9734 C C . ASP A 1 1257 ? -5.786 -25.521 -22.908 1.00 76.25 1257 ASP A C 1
ATOM 9736 O O . ASP A 1 1257 ? -7.016 -25.367 -22.849 1.00 76.25 1257 ASP A O 1
ATOM 9740 N N . PRO A 1 1258 ? -4.983 -24.904 -22.011 1.00 68.44 1258 PRO A N 1
ATOM 9741 C CA . PRO A 1 1258 ? -5.488 -24.148 -20.861 1.00 68.44 1258 PRO A CA 1
ATOM 9742 C C . PRO A 1 1258 ? -6.463 -23.009 -21.200 1.00 68.44 1258 PRO A C 1
ATOM 9744 O O . PRO A 1 1258 ? -7.292 -22.638 -20.362 1.00 68.44 1258 PRO A O 1
ATOM 9747 N N . PHE A 1 1259 ? -6.381 -22.435 -22.402 1.00 61.38 1259 PHE A N 1
ATOM 9748 C CA . PHE A 1 1259 ? -7.296 -21.408 -22.889 1.00 61.38 1259 PHE A CA 1
ATOM 9749 C C . PHE A 1 1259 ? -8.671 -22.005 -23.220 1.00 61.38 1259 PHE A C 1
ATOM 9751 O O . PHE A 1 1259 ? -9.696 -21.445 -22.824 1.00 61.38 1259 PHE A O 1
ATOM 9758 N N . MET A 1 1260 ? -8.705 -23.181 -23.853 1.00 59.38 1260 MET A N 1
ATOM 9759 C CA . MET A 1 1260 ? -9.938 -23.906 -24.182 1.00 59.38 1260 MET A CA 1
ATOM 9760 C C . MET A 1 1260 ? -10.620 -24.448 -22.915 1.00 59.38 1260 MET A C 1
ATOM 9762 O O . MET A 1 1260 ? -11.826 -24.241 -22.714 1.00 59.38 1260 MET A O 1
ATOM 9766 N N . CYS A 1 1261 ? -9.837 -24.995 -21.977 1.00 64.44 1261 CYS A N 1
ATOM 9767 C CA . CYS A 1 1261 ? -10.314 -25.448 -20.664 1.00 64.44 1261 CYS A CA 1
ATOM 9768 C C . CYS A 1 1261 ? -11.040 -24.362 -19.864 1.00 64.44 1261 CYS A C 1
ATOM 9770 O O . CYS A 1 1261 ? -12.009 -24.644 -19.144 1.00 64.44 1261 CYS A O 1
ATOM 9772 N N . LYS A 1 1262 ? -10.589 -23.109 -19.998 1.00 57.91 1262 LYS A N 1
ATOM 9773 C CA . LYS A 1 1262 ? -11.133 -21.943 -19.290 1.00 57.91 1262 LYS A CA 1
ATOM 9774 C C . LYS A 1 1262 ? -12.556 -21.589 -19.735 1.00 57.91 1262 LYS A C 1
ATOM 9776 O O . LYS A 1 1262 ? -13.336 -21.082 -18.927 1.00 57.91 1262 LYS A O 1
ATOM 9781 N N . TYR A 1 1263 ? -12.914 -21.890 -20.985 1.00 50.69 1263 TYR A N 1
ATOM 9782 C CA . TYR A 1 1263 ? -14.271 -21.705 -21.502 1.00 50.69 1263 TYR A CA 1
ATOM 9783 C C . TYR A 1 1263 ? -15.157 -22.933 -21.275 1.00 50.69 1263 TYR A C 1
ATOM 9785 O O . TYR A 1 1263 ? -16.304 -22.775 -20.850 1.00 50.69 1263 TYR A O 1
ATOM 9793 N N . HIS A 1 1264 ? -14.648 -24.153 -21.483 1.00 51.69 1264 HIS A N 1
ATOM 9794 C CA . HIS A 1 1264 ? -15.487 -25.355 -21.406 1.00 51.69 1264 HIS A CA 1
ATOM 9795 C C . HIS A 1 1264 ? -15.989 -25.663 -19.977 1.00 51.69 1264 HIS A C 1
ATOM 9797 O O . HIS A 1 1264 ? -17.142 -26.067 -19.789 1.00 51.69 1264 HIS A O 1
ATOM 9803 N N . ASN A 1 1265 ? -15.196 -25.344 -18.944 1.00 45.31 1265 ASN A N 1
ATOM 9804 C CA . ASN A 1 1265 ? -15.578 -25.545 -17.537 1.00 45.31 1265 ASN A CA 1
ATOM 9805 C C . ASN A 1 1265 ? -16.817 -24.746 -17.076 1.00 45.31 1265 ASN A C 1
ATOM 9807 O O . ASN A 1 1265 ? -17.530 -25.196 -16.172 1.00 45.31 1265 ASN A O 1
ATOM 9811 N N . LYS A 1 1266 ? -17.153 -23.611 -17.714 1.00 41.81 1266 LYS A N 1
ATOM 9812 C CA . LYS A 1 1266 ? -18.411 -22.885 -17.421 1.00 41.81 1266 LYS A CA 1
ATOM 9813 C C . LYS A 1 1266 ? -19.664 -23.718 -17.741 1.00 41.81 1266 LYS A C 1
ATOM 9815 O O . LYS A 1 1266 ? -20.709 -23.500 -17.126 1.00 41.81 1266 LYS A O 1
ATOM 9820 N N . THR A 1 1267 ? -19.554 -24.688 -18.650 1.00 39.41 1267 THR A N 1
ATOM 9821 C CA . THR A 1 1267 ? -20.671 -25.510 -19.146 1.00 39.41 1267 THR A CA 1
ATOM 9822 C C . THR A 1 1267 ? -20.836 -26.827 -18.370 1.00 39.41 1267 THR A C 1
ATOM 9824 O O . THR A 1 1267 ? -21.955 -27.322 -18.216 1.00 39.41 1267 THR A O 1
ATOM 9827 N N . LEU A 1 1268 ? -19.755 -27.394 -17.814 1.00 35.47 1268 LEU A N 1
ATOM 9828 C CA . LEU A 1 1268 ? -19.847 -28.583 -16.947 1.00 35.47 1268 LEU A CA 1
ATOM 9829 C C . LEU A 1 1268 ? -20.549 -28.269 -15.615 1.00 35.47 1268 LEU A C 1
ATOM 9831 O O . LEU A 1 1268 ? -21.414 -29.030 -15.172 1.00 35.47 1268 LEU A O 1
ATOM 9835 N N . LEU A 1 1269 ? -20.245 -27.113 -15.013 1.00 34.00 1269 LEU A N 1
ATOM 9836 C CA . LEU A 1 1269 ? -20.867 -26.650 -13.764 1.00 34.00 1269 LEU A CA 1
ATOM 9837 C C . LEU A 1 1269 ? -22.394 -26.481 -13.863 1.00 34.00 1269 LEU A C 1
ATOM 9839 O O . LEU A 1 1269 ? -23.094 -26.622 -12.857 1.00 34.00 1269 LEU A O 1
ATOM 9843 N N . THR A 1 1270 ? -22.934 -26.237 -15.062 1.00 36.12 1270 THR A N 1
ATOM 9844 C CA . THR A 1 1270 ? -24.386 -26.180 -15.302 1.00 36.12 1270 THR A CA 1
ATOM 9845 C C . THR A 1 1270 ? -25.027 -27.567 -15.412 1.00 36.12 1270 THR A C 1
ATOM 9847 O O . THR A 1 1270 ? -26.167 -27.733 -14.983 1.00 36.12 1270 THR A O 1
ATOM 9850 N N . LYS A 1 1271 ? -24.313 -28.587 -15.918 1.00 31.75 1271 LYS A N 1
ATOM 9851 C CA . LYS A 1 1271 ? -24.819 -29.974 -15.990 1.00 31.75 1271 LYS A CA 1
ATOM 9852 C C . LYS A 1 1271 ? -24.716 -30.722 -14.652 1.00 31.75 1271 LYS A C 1
ATOM 9854 O O . LYS A 1 1271 ? -25.611 -31.504 -14.334 1.00 31.75 1271 LYS A O 1
ATOM 9859 N N . LEU A 1 1272 ? -23.689 -30.464 -13.835 1.00 30.59 1272 LEU A N 1
ATOM 9860 C CA . LEU A 1 1272 ? -23.514 -31.134 -12.533 1.00 30.59 1272 LEU A CA 1
ATOM 9861 C C . LEU A 1 1272 ? -24.607 -30.780 -11.509 1.00 30.59 1272 LEU A C 1
ATOM 9863 O O . LEU A 1 1272 ? -25.074 -31.662 -10.787 1.00 30.59 1272 LEU A O 1
ATOM 9867 N N . LYS A 1 1273 ? -25.115 -29.538 -11.512 1.00 32.31 1273 LYS A N 1
ATOM 9868 C CA . LYS A 1 1273 ? -26.268 -29.134 -10.679 1.00 32.31 1273 LYS A CA 1
ATOM 9869 C C . LYS A 1 1273 ? -27.585 -29.850 -11.034 1.00 32.31 1273 LYS A C 1
ATOM 9871 O O . LYS A 1 1273 ? -28.539 -29.751 -10.273 1.00 32.31 1273 LYS A O 1
ATOM 9876 N N . GLY A 1 1274 ? -27.640 -30.590 -12.146 1.00 34.94 1274 GLY A N 1
ATOM 9877 C CA . GLY A 1 1274 ? -28.815 -31.352 -12.583 1.00 34.94 1274 GLY A CA 1
ATOM 9878 C C . GLY A 1 1274 ? -28.851 -32.832 -12.175 1.00 34.94 1274 GLY A C 1
ATOM 9879 O O . GLY A 1 1274 ? -29.792 -33.516 -12.566 1.00 34.94 1274 GLY A O 1
ATOM 9880 N N . LYS A 1 1275 ? -27.848 -33.358 -11.449 1.00 32.25 1275 LYS A N 1
ATOM 9881 C CA . LYS A 1 1275 ? -27.763 -34.800 -11.103 1.00 32.25 1275 LYS A CA 1
ATOM 9882 C C . LYS A 1 1275 ? -27.569 -35.138 -9.619 1.00 32.25 1275 LYS A C 1
ATOM 9884 O O . LYS A 1 1275 ? -27.568 -36.315 -9.278 1.00 32.25 1275 LYS A O 1
ATOM 9889 N N . ILE A 1 1276 ? -27.459 -34.150 -8.730 1.00 33.25 1276 ILE A N 1
ATOM 9890 C CA . ILE A 1 1276 ? -27.303 -34.367 -7.276 1.00 33.25 1276 ILE A CA 1
ATOM 9891 C C . ILE A 1 1276 ? -28.631 -34.084 -6.545 1.00 33.25 1276 ILE A C 1
ATOM 9893 O O . ILE A 1 1276 ? -28.667 -33.375 -5.550 1.00 33.25 1276 ILE A O 1
ATOM 9897 N N . ASN A 1 1277 ? -29.740 -34.602 -7.089 1.00 31.47 1277 ASN A N 1
ATOM 9898 C CA . ASN A 1 1277 ? -31.089 -34.473 -6.509 1.00 31.47 1277 ASN A CA 1
ATOM 9899 C C . ASN A 1 1277 ? -31.913 -35.782 -6.564 1.00 31.47 1277 ASN A C 1
ATOM 9901 O O . ASN A 1 1277 ? -33.092 -35.775 -6.233 1.00 31.47 1277 ASN A O 1
ATOM 9905 N N . ASP A 1 1278 ? -31.286 -36.899 -6.956 1.00 33.62 1278 ASP A N 1
ATOM 9906 C CA . ASP A 1 1278 ? -31.857 -38.262 -6.931 1.00 33.62 1278 ASP A CA 1
ATOM 9907 C C . ASP A 1 1278 ? -31.106 -39.182 -5.934 1.00 33.62 1278 ASP A C 1
ATOM 9909 O O . ASP A 1 1278 ? -31.238 -40.407 -5.973 1.00 33.62 1278 ASP A O 1
ATOM 9913 N N . SER A 1 1279 ? -30.242 -38.631 -5.066 1.00 35.12 1279 SER A N 1
ATOM 9914 C CA . SER A 1 1279 ? -29.411 -39.407 -4.119 1.00 35.12 1279 SER A CA 1
ATOM 9915 C C . SER A 1 1279 ? -28.921 -38.599 -2.904 1.00 35.12 1279 SER A C 1
ATOM 9917 O O . SER A 1 1279 ? -27.719 -38.551 -2.650 1.00 35.12 1279 SER A O 1
ATOM 9919 N N . ILE A 1 1280 ? -29.851 -37.987 -2.159 1.00 32.66 1280 ILE A N 1
ATOM 9920 C CA . ILE A 1 1280 ? -29.784 -37.670 -0.713 1.00 32.66 1280 ILE A CA 1
ATOM 9921 C C . ILE A 1 1280 ? -31.216 -37.433 -0.208 1.00 32.66 1280 ILE A C 1
ATOM 9923 O O . ILE A 1 1280 ? -31.999 -36.835 -0.977 1.00 32.66 1280 ILE A O 1
#